Protein AF-F4BVJ0-F1 (afdb_monomer)

Sequence (1012 aa):
MKWIYSTKIHLILFCLAITSGTGMAASTWSANQNGNILEIAYGSGTNFNQYATLHLDSSYFRMNWAPDSGCGTAVILSPSFWTSDGYKQGAGISYNQIQDGEDLLIHFEGENYGLGFEGTVRIHPPTRDQIIADVNVSTSGDVANLVHREGETFKPMMLASMHISENGWDDQRAYAGSKSFSIPRNGWINDSPIQASSFGLLRGSSAWKANASTVDIILKGPMKIAGWNELDQNPNNDTIGFWAASDTVMSSWSYTIVSRLHGCYTGAYLGCGSEDSSCQSMESFNLATGKDHAMFLKYVDIADSRNTGIWDWAQDVKANGAIPVFMYDPYGGLGSIDTAKMEYFATKCKELDTEVFIIFGHEMNGNWYAWGQKPAEYIAKFKTVAEIFHRIAPRAEMCWIPNQNWGYPWGGTDHGDGYTEYYPSGSGTYGEYVDWVGLVFYDKDYDETGHVSPGFFLSNIRNGQDGVDFYQAFSIGKNKPMLIGETGAFDPNMDPTAPGARDALSDAEQDSYKNEWISYVYDAAELEAELPRLKGIMYFNVLKTEPKVETQIHQGGSAFLNVLADYRIPDDPNVYRQKISDPYFLSTSPVLYYPDFTDTTRSDSWRSFLVLQNPSGSDAKVHLEIRSRGGTILYSGKQTIPPSGSIAISPRNLVGADCSGSVRAASDQLIQGTCQINRNNNEMSMEYNALDSGATTLYYPDFTDTTNAEGWRSWLVVQNPTSLAANMQLEIRSREGSVLFSGSQAIPAHGVAAIRPRNIVGSDCAGSATITSDQPIAGTCQITRNSNKMCMSYTASDRGSNELYYPDFTDTANPSSWRSWLVIQNPSASPANLNLEIWSREGNLLYSGNQIIPAHGVGAIRPRSVTGADCAGSVVVTSDQPIIGTCQITRNSNEMCMSYNAMDQVSTTLSYPDFTDTANPDGWRSWLVLQNPTAADANIELEIRSREGDLLYRGDQIIPAHGVNAIRPRGLVGSDCSGSVTITSDQPIVGTCQITRNNNLMCMSYTAASLA

pLDDT: mean 86.98, std 15.06, range [21.31, 98.62]

Nearest PDB structures (foldseek):
  1nc7-assembly1_C  TM=8.236E-01  e=2.882E-04  Thermotoga maritima
  2ii7-assembly2_D  TM=8.142E-01  e=1.230E-02  Anabaena sp.
  2ii7-assembly1_B  TM=7.535E-01  e=1.772E-02  Anabaena sp.
  5aos-assembly1_A  TM=5.805E-01  e=2.281E-01  Ruminococcus flavefaciens
  5fu4-assembly2_B  TM=5.735E-01  e=4.455E+00  Ruminococcus flavefaciens

Radius of gyration: 31.96 Å; Cα contacts (8 Å, |Δi|>4): 2859; chains: 1; bounding box: 87×66×95 Å

Foldseek 3Di:
DDDDDDDDDDDDDDDDPDDPDPAFDDKAWDWDDDPQKTFIWIGTDPDTATAWIARQAFRWIFGALDSQFFGFKTKRQAKWAAFPVGTWHGHHWDWDWDDDPRWIKIWIWTDTQFKTKIKIWIWHDHANWKTKIKIKMFIDGDHPRQDFDAQGSMFNMKMFGDDQDCQAGQFQWKDFAPDIFGADLWFKSDPFWDWHQKIWTHGDAFLATFNHWTKMKGFPGTFGKIKTFHHDPPNVGRRIIIGGDDSDDDRMGMIMIMTGRFFAFEEAEQDPDPQFPGGDFQQRVCVLLVFFGQEYEDEDALVCLVPVVVLVVCLVCVLSLHAYEYAYEHQVELVVHDVVSLLSNLLSLQVSVAAYEYEYHEQLLEPPGRNHPDQVSLLVSLLVSLVSNCVNPVSYAYEHEHEFCVCPPVPDDDDDQSPPSNDNADADSRGTSHSEYEYEDEAPDCDPPLADDPCPVVCSQQQTPPGDNNCVCPCVVVVHFYEHPEYFYKQNQPRLDDPPPDDHDDPVSSLVRRLRVLCNVLPLVCCCVRPRRHHYYYYHAGFGWDWDWNPDDPPDDTDTDTDTIGRHHDSVVRSSSVSCVPVSHDHGFFKWKFLKDWDAPDLQAKWKWKKKFFQGSHWKWKWKFDAALQQHTLATDIDTFHGRFMDIDTPCVRSVHGGMGMMMITISGDMWIKMWMARNNRQEIAMETTDRGFAQKWKFLKDWDAPDLQTKWKWKKKFQQTQAKKWKWKWDAAQLQHTLDIDIDIAHHRHMDTDTVCVRSVHGGMGMMMMGIPGGMWIKMKMARSNRQEIYIYTTDRWFAQKWKFLKDWDAPDLQAKWKWKKKFFQAQAKKKKWKWFAAQQGHTQDTDIDIRGHRHIDTDTPCVRSVHGGMGMMMMGIPGGMWIKMKMARSNRRYIYMETTDRDWAQKWKFSKDWDAPDLQGKWKKKKKFQQAQAKKKKWKFDAANSGHTQDIDIDIRGHRHMDIDTPCVGSVHTGMIMMMMGIPGTMWIKMWMARNNRSYIYMYTIDHDD

Organism: Methanothrix soehngenii (strain ATCC 5969 / DSM 3671 / JCM 10134 / NBRC 103675 / OCM 69 / GP-6) (NCBI:txid990316)

InterPro domains:
  IPR000805 Glycoside hydrolase family 26 [PTHR40079] (259-572)
  IPR017853 Glycoside hydrolase superfamily [SSF51445] (265-547)
  IPR022790 Glycosyl hydrolase family 26 domain [PF02156] (340-449)
  IPR022790 Glycosyl hydrolase family 26 domain [PS51764] (252-553)

Solvent-accessible surface area (backbone atoms only — not comparable to full-atom values): 50384 Å² total; per-residue (Å²): 132,92,86,88,84,90,85,86,83,83,82,82,81,79,80,85,76,90,69,97,68,95,67,77,63,70,71,42,78,46,76,48,76,59,89,58,34,38,42,30,24,46,31,37,93,91,53,65,42,58,36,34,38,38,31,33,63,38,27,37,36,30,46,22,18,40,73,82,32,24,77,46,49,26,40,30,63,41,61,26,34,31,31,84,92,45,80,44,67,55,26,44,43,54,75,51,77,47,79,57,87,82,29,42,35,37,38,36,37,36,56,54,84,62,28,35,36,39,36,37,40,39,35,46,72,66,38,93,46,28,26,44,33,44,37,40,39,37,48,43,80,60,67,73,61,64,40,87,40,92,55,50,20,19,21,70,33,34,40,35,24,36,47,60,41,101,93,43,20,34,41,61,31,38,35,46,59,95,46,75,32,66,67,47,64,58,43,62,43,45,98,62,61,40,80,27,37,34,37,36,40,39,43,19,60,22,27,90,30,55,56,19,24,20,41,38,40,42,41,86,55,68,31,30,33,32,32,38,24,50,69,50,87,55,89,87,48,64,23,32,39,41,30,44,25,34,89,54,88,64,62,59,56,55,39,33,42,38,14,21,62,78,48,25,33,34,25,37,29,37,52,67,48,96,61,37,78,33,64,59,55,70,68,48,49,23,56,75,38,73,48,49,48,24,27,39,50,44,83,38,49,50,92,50,47,80,49,62,72,59,53,55,50,43,50,51,33,46,58,54,44,19,33,35,31,32,43,44,25,48,81,80,14,75,88,62,67,54,66,73,37,51,52,50,35,22,45,49,51,37,71,66,73,52,60,34,39,38,32,56,47,60,33,33,50,37,71,87,50,73,47,24,66,35,38,72,62,45,27,58,49,51,47,53,51,27,54,49,29,40,67,57,11,74,51,46,38,32,31,48,35,33,42,61,37,71,63,67,34,73,89,50,72,76,85,72,78,58,46,76,67,52,57,53,78,62,65,64,82,70,43,57,36,58,56,30,36,37,33,29,56,62,52,74,78,75,52,100,80,68,55,63,63,88,63,46,67,60,41,58,44,51,33,43,45,97,63,43,31,49,49,58,57,46,24,61,64,64,64,24,43,26,31,36,69,34,30,41,34,55,40,64,77,70,56,87,68,61,91,83,77,64,82,76,69,53,73,69,53,47,41,50,32,42,41,46,46,44,54,60,74,47,34,60,66,58,39,55,74,75,37,60,50,48,42,32,42,22,36,39,40,29,35,31,62,43,80,40,77,48,93,77,49,102,76,86,56,77,54,74,46,78,39,80,42,48,25,51,80,50,82,80,77,39,47,58,33,62,41,55,64,42,79,46,39,36,56,31,34,44,45,36,39,35,40,69,48,42,20,46,88,50,59,93,40,33,33,26,29,48,32,39,15,16,78,41,49,25,71,22,50,30,40,39,39,35,23,29,37,79,30,48,79,63,38,76,50,78,46,77,29,40,29,36,5,23,48,75,42,46,64,28,74,73,52,71,45,75,47,49,19,32,38,41,38,25,16,78,34,66,68,44,38,33,41,39,42,32,34,57,70,62,44,32,25,25,21,29,54,42,35,74,62,56,32,43,37,39,39,36,44,69,47,40,20,48,85,48,57,90,36,31,36,33,31,48,30,35,16,24,77,41,88,55,65,24,53,27,41,42,36,33,24,30,36,76,28,49,80,62,40,75,50,74,50,76,33,51,32,38,7,39,44,76,40,44,62,30,78,74,54,71,45,72,48,46,20,30,37,41,37,38,34,83,36,34,32,31,41,32,37,44,38,34,32,60,70,64,38,30,26,26,23,33,51,40,37,66,66,60,30,42,40,38,38,37,37,68,48,40,20,47,86,52,57,92,40,36,33,33,32,46,28,34,18,23,78,39,90,54,62,25,50,29,42,39,38,32,21,26,36,81,29,45,82,64,38,76,49,78,48,75,28,45,32,38,6,37,38,77,44,42,63,29,73,76,55,71,42,73,48,49,21,30,36,45,36,40,36,86,36,48,32,37,46,34,39,41,41,32,33,57,73,67,45,35,27,26,21,31,54,36,37,70,69,70,28,40,26,41,36,37,41,67,48,42,22,46,87,48,59,91,35,34,35,37,30,47,29,34,17,24,80,38,92,52,67,26,50,30,45,38,38,36,20,27,33,76,26,49,81,62,39,75,51,76,48,76,30,44,30,36,5,34,42,76,43,45,65,29,74,72,55,71,45,73,48,46,19,20,37,44,36,40,36,86,38,54,31,41,39,33,39,44,37,32,32,59,72,66,40,31,27,26,21,34,57,42,41,72,59,132

Secondary structure (DSSP, 8-state):
-----------------------PPPPEEEEEEETTEEEEEEEETTEEEEEEEEETTT-EEEE-SSTTS----EEE-S-EEEETTEEE----EEEEEEEETTEEEEEEEEEETTEEEEEEEEEPPP-SSEEEEEEEEEEEE--TTBPP-TTTSEEEEEEEE-EEETTEESEEEEEETTEEEEPPSSEESSSS-EEEEEEEEEE--BTTBTTPPEEEEEEEEEEEEEEEE-----TTS--EEEEEEESS--SEEEEEEEEE--SEEEEEE-B-STTBS-B--HHHHHHHHTS-BSEEEEEEEGGGTT-HHHHHHHHHHHHTTPEEEEEEE-TT-GGG--HHHHHHHHHHHHHHTS-EEEEESTTTTSSSSTTTT-HHHHHHHHHHHHHHHHHH-TTEEEEE-PBP-TTTTTTS---SSSSGGG---SB-SSSBS-SEEEEE--B----TTSSPPTTHHHHHHHHTGGG--HIIIIIITTT--EEEEEE-B--GGGS-PPTTSSPPPPHHHHHHHHHHHHHHHT-HHHHHHH-TTEEEEEEE--EEEEEEE----TTS-PPEEEEEEE-PPPSTT-HHHHHHTSTTEEBPPPEEEEEEEEE-S-TTSEEEEEEEE--SSS-EEEEEEEEETTS-EEEEEEEEE-TT-EEEE-HHHHHSS-EEEEEEEEESS--EEEEEEEETTSS-EEEEEPBSS-EEEEEEEEEEE-S-TTSEEEEEEEE--SSSPEEEEEEEEETTS-EEEEEEEEE-TT-EEEE-HHHHHSS-EEEEEEEEEEEEEEEEEEEEETTSS-EEEEEPBSS-EEEEEEEEEEE-S-TTSEEEEEEEE--SSSPEEEEEEEEETTS-EEEEEEEEEPTT-EEEE-HHHHHSS-EEEEEEEEEEEEEEEEEEEEETTSS-EEEEEPBS--EEEEEEEEEEE-S-TTSEEEEEEEE--SSSPEEEEEEEEETT--EEEEEEEEE-TT-EEEE-HHHHHSS-EEEEEEEEEEEEEEEEEEEEETTSS-EEEEEPEEP-

Structure (mmCIF, N/CA/C/O backbone):
data_AF-F4BVJ0-F1
#
_entry.id   AF-F4BVJ0-F1
#
loop_
_atom_site.group_PDB
_atom_site.id
_atom_site.type_symbol
_atom_site.label_atom_id
_atom_site.label_alt_id
_atom_site.label_comp_id
_atom_site.label_asym_id
_atom_site.label_entity_id
_atom_site.label_seq_id
_atom_site.pdbx_PDB_ins_code
_atom_site.Cartn_x
_atom_site.Cartn_y
_atom_site.Cartn_z
_atom_site.occupancy
_atom_site.B_iso_or_equiv
_atom_site.auth_seq_id
_atom_site.auth_comp_id
_atom_site.auth_asym_id
_atom_site.auth_atom_id
_atom_site.pdbx_PDB_model_num
ATOM 1 N N . MET A 1 1 ? 15.180 -34.548 28.675 1.00 24.39 1 MET A N 1
ATOM 2 C CA . MET A 1 1 ? 15.117 -35.655 29.661 1.00 24.39 1 MET A CA 1
ATOM 3 C C . MET A 1 1 ? 13.662 -35.807 30.085 1.00 24.39 1 MET A C 1
ATOM 5 O O . MET A 1 1 ? 13.035 -34.787 30.320 1.00 24.39 1 MET A O 1
ATOM 9 N N . LYS A 1 2 ? 13.116 -37.034 30.072 1.00 26.55 2 LYS A N 1
ATOM 10 C CA . LYS A 1 2 ? 11.713 -37.371 30.411 1.00 26.55 2 LYS A CA 1
ATOM 11 C C . LYS A 1 2 ? 11.234 -36.664 31.682 1.00 26.55 2 LYS A C 1
ATOM 13 O O . LYS A 1 2 ? 12.015 -36.665 32.617 1.00 26.55 2 LYS A O 1
ATOM 18 N N . TRP A 1 3 ? 9.969 -36.230 31.729 1.00 21.31 3 TRP A N 1
ATOM 19 C CA . TRP A 1 3 ? 8.928 -36.704 32.665 1.00 21.31 3 TRP A CA 1
ATOM 20 C C . TRP A 1 3 ? 7.533 -36.380 32.084 1.00 21.31 3 TRP A C 1
ATOM 22 O O . TRP A 1 3 ? 7.324 -35.334 31.484 1.00 21.31 3 TRP A O 1
ATOM 32 N N . ILE A 1 4 ? 6.623 -37.348 32.202 1.00 28.20 4 ILE A N 1
ATOM 33 C CA . ILE A 1 4 ? 5.231 -37.399 31.716 1.00 28.20 4 ILE A CA 1
ATOM 34 C C . ILE A 1 4 ? 4.302 -36.994 32.870 1.00 28.20 4 ILE A C 1
ATOM 36 O O . ILE A 1 4 ? 4.610 -37.414 33.976 1.00 28.20 4 ILE A O 1
ATOM 40 N N . TYR A 1 5 ? 3.174 -36.302 32.620 1.00 26.77 5 TYR A N 1
ATOM 41 C CA . TYR A 1 5 ? 1.838 -36.622 33.183 1.00 26.7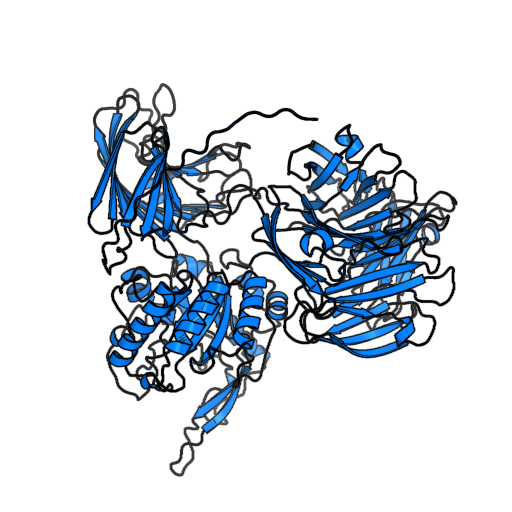7 5 TYR A CA 1
ATOM 42 C C . TYR A 1 5 ? 0.692 -35.803 32.531 1.00 26.77 5 TYR A C 1
ATOM 44 O O . TYR A 1 5 ? 0.601 -34.598 32.702 1.00 26.77 5 TYR A O 1
ATOM 52 N N . SER A 1 6 ? -0.196 -36.534 31.837 1.00 26.62 6 SER A N 1
ATOM 53 C CA . SER A 1 6 ? -1.676 -36.492 31.871 1.00 26.62 6 SER A CA 1
ATOM 54 C C . SER A 1 6 ? -2.456 -35.173 31.699 1.00 26.62 6 SER A C 1
ATOM 56 O O . SER A 1 6 ? -2.623 -34.427 32.660 1.00 26.62 6 SER A O 1
ATOM 58 N N . THR A 1 7 ? -3.229 -35.089 30.607 1.00 25.81 7 THR A N 1
ATOM 59 C CA . THR A 1 7 ? -4.547 -34.419 30.601 1.00 25.81 7 THR A CA 1
ATOM 60 C C . THR A 1 7 ? -5.567 -35.222 29.788 1.00 25.81 7 THR A C 1
ATOM 62 O O . THR A 1 7 ? -5.305 -35.670 28.675 1.00 25.81 7 THR A O 1
ATOM 65 N N . LYS A 1 8 ? -6.726 -35.465 30.410 1.00 24.19 8 LYS A N 1
ATOM 66 C CA . LYS A 1 8 ? -7.853 -36.261 29.908 1.00 24.19 8 LYS A CA 1
ATOM 67 C C . LYS A 1 8 ? -8.626 -35.489 28.836 1.00 24.19 8 LYS A C 1
ATOM 69 O O . LYS A 1 8 ? -9.145 -34.416 29.124 1.00 24.19 8 LYS A O 1
ATOM 74 N N . ILE A 1 9 ? -8.795 -36.084 27.659 1.00 26.20 9 ILE A N 1
ATOM 75 C CA . ILE A 1 9 ? -9.755 -35.642 26.638 1.00 26.20 9 ILE A CA 1
ATOM 76 C C . ILE A 1 9 ? -11.143 -36.163 27.041 1.00 26.20 9 ILE A C 1
ATOM 78 O O . ILE A 1 9 ? -11.347 -37.374 27.117 1.00 26.20 9 ILE A O 1
ATOM 82 N N . HIS A 1 10 ? -12.088 -35.262 27.324 1.00 23.92 10 HIS A N 1
ATOM 83 C CA . HIS A 1 10 ? -13.512 -35.602 27.378 1.00 23.92 10 HIS A CA 1
ATOM 84 C C . HIS A 1 10 ? -14.067 -35.533 25.955 1.00 23.92 10 HIS A C 1
ATOM 86 O O . HIS A 1 10 ? -14.269 -34.456 25.405 1.00 23.92 10 HIS A O 1
ATOM 92 N N . LEU A 1 11 ? -14.273 -36.703 25.355 1.00 22.67 11 LEU A N 1
ATOM 93 C CA . LEU A 1 11 ? -14.954 -36.861 24.078 1.00 22.67 11 LEU A CA 1
ATOM 94 C C . LEU A 1 11 ? -16.470 -36.812 24.346 1.00 22.67 11 LEU A C 1
ATOM 96 O O . LEU A 1 11 ? -17.039 -37.785 24.840 1.00 22.67 11 LEU A O 1
ATOM 100 N N . ILE A 1 12 ? -17.123 -35.682 24.069 1.00 26.11 12 ILE A N 1
ATOM 101 C CA . ILE A 1 12 ? -18.590 -35.611 24.033 1.00 26.11 12 ILE A CA 1
ATOM 102 C C . ILE A 1 12 ? -19.026 -36.088 22.644 1.00 26.11 12 ILE A C 1
ATOM 104 O O . ILE A 1 12 ? -18.864 -35.383 21.651 1.00 26.11 12 ILE A O 1
ATOM 108 N N . LEU A 1 13 ? -19.541 -37.319 22.571 1.00 23.03 13 LEU A N 1
ATOM 109 C CA . LEU A 1 13 ? -20.250 -37.833 21.399 1.00 23.03 13 LEU A CA 1
ATOM 110 C C . LEU A 1 13 ? -21.603 -37.116 21.278 1.00 23.03 13 LEU A C 1
ATOM 112 O O . LEU A 1 13 ? -22.499 -37.361 22.084 1.00 23.03 13 LEU A O 1
ATOM 116 N N . PHE A 1 14 ? -21.781 -36.297 20.241 1.00 27.03 14 PHE A N 1
ATOM 117 C CA . PHE A 1 14 ? -23.115 -35.949 19.756 1.00 27.03 14 PHE A CA 1
ATOM 118 C C . PHE A 1 14 ? -23.608 -37.061 18.824 1.00 27.03 14 PHE A C 1
ATOM 120 O O . PHE A 1 14 ? -23.049 -37.300 17.753 1.00 27.03 14 PHE A O 1
ATOM 127 N N . CYS A 1 15 ? -24.651 -37.771 19.255 1.00 25.06 15 CYS A N 1
ATOM 128 C CA . CYS A 1 15 ? -25.400 -38.696 18.414 1.00 25.06 15 CYS A CA 1
ATOM 129 C C . CYS A 1 15 ? -26.050 -37.931 17.252 1.00 25.06 15 CYS A C 1
ATOM 131 O O . CYS A 1 15 ? -26.884 -37.056 17.477 1.00 25.06 15 CYS A O 1
ATOM 133 N N . LEU A 1 16 ? -25.707 -38.306 16.015 1.00 28.33 16 LEU A N 1
ATOM 134 C CA . LEU A 1 16 ? -26.468 -37.944 14.822 1.00 28.33 16 LEU A CA 1
ATOM 135 C C . LEU A 1 16 ? -27.890 -38.513 14.935 1.00 28.33 16 LEU A C 1
ATOM 137 O O . LEU A 1 16 ? -28.098 -39.717 14.784 1.00 28.33 16 LEU A O 1
ATOM 141 N N . ALA A 1 17 ? -28.874 -37.639 15.124 1.00 25.02 17 ALA A N 1
ATOM 142 C CA . ALA A 1 17 ? -30.214 -37.868 14.610 1.00 25.02 17 ALA A CA 1
ATOM 143 C C . ALA A 1 17 ? -30.262 -37.254 13.205 1.00 25.02 17 ALA A C 1
ATOM 145 O O . ALA A 1 17 ? -30.276 -36.036 13.046 1.00 25.02 17 ALA A O 1
ATOM 146 N N . ILE A 1 18 ? -30.241 -38.103 12.176 1.00 31.64 18 ILE A N 1
ATOM 147 C CA . ILE A 1 18 ? -30.538 -37.687 10.805 1.00 31.64 18 ILE A CA 1
ATOM 148 C C . ILE A 1 18 ? -32.047 -37.440 10.746 1.00 31.64 18 ILE A C 1
ATOM 150 O O . ILE A 1 18 ? -32.830 -38.364 10.541 1.00 31.64 18 ILE A O 1
ATOM 154 N N . THR A 1 19 ? -32.458 -36.192 10.943 1.00 27.48 19 THR A N 1
ATOM 155 C CA . THR A 1 19 ? -33.737 -35.694 10.439 1.00 27.48 19 THR A CA 1
ATOM 156 C C . THR A 1 19 ? -33.443 -34.863 9.204 1.00 27.48 19 THR A C 1
ATOM 158 O O . THR A 1 19 ? -32.816 -33.810 9.285 1.00 27.48 19 THR A O 1
ATOM 161 N N . SER A 1 20 ? -33.875 -35.361 8.049 1.00 32.72 20 SER A N 1
ATOM 162 C CA . SER A 1 20 ? -33.967 -34.610 6.803 1.00 32.72 20 SER A CA 1
ATOM 163 C C . SER A 1 20 ? -34.872 -33.391 7.008 1.00 32.72 20 SER A C 1
ATOM 165 O O . SER A 1 20 ? -36.095 -33.506 6.938 1.00 32.72 20 SER A O 1
ATOM 167 N N . GLY A 1 21 ? -34.264 -32.245 7.298 1.00 26.66 21 GLY A N 1
ATOM 168 C CA . GLY A 1 21 ? -34.892 -30.930 7.300 1.00 26.66 21 GLY A CA 1
ATOM 169 C C . GLY A 1 21 ? -34.099 -30.021 6.373 1.00 26.66 21 GLY A C 1
ATOM 170 O O . GLY A 1 21 ? -33.033 -29.534 6.731 1.00 26.66 21 GLY A O 1
ATOM 171 N N . THR A 1 22 ? -34.587 -29.843 5.150 1.00 36.12 22 THR A N 1
ATOM 172 C CA . THR A 1 22 ? -34.133 -28.795 4.235 1.00 36.12 22 THR A CA 1
ATOM 173 C C . THR A 1 22 ? -34.621 -27.451 4.766 1.00 36.12 22 THR A C 1
ATOM 175 O O . THR A 1 22 ? -35.809 -27.149 4.676 1.00 36.12 22 THR A O 1
ATOM 178 N N . GLY A 1 23 ? -33.706 -26.682 5.345 1.00 32.06 23 GLY A N 1
ATOM 179 C CA . GLY A 1 23 ? -33.923 -25.313 5.799 1.00 32.06 23 GLY A CA 1
ATOM 180 C C . GLY A 1 23 ? -32.751 -24.888 6.672 1.00 32.06 23 GLY A C 1
ATOM 181 O O . GLY A 1 23 ? -32.759 -25.146 7.872 1.00 32.06 23 GLY A O 1
ATOM 182 N N . MET A 1 24 ? -31.712 -24.299 6.074 1.00 46.09 24 MET A N 1
ATOM 183 C CA . MET A 1 24 ? -30.735 -23.548 6.865 1.00 46.09 24 MET A CA 1
ATOM 184 C C . MET A 1 24 ? -31.467 -22.353 7.484 1.00 46.09 24 MET A C 1
ATOM 186 O O . MET A 1 24 ? -32.248 -21.693 6.804 1.00 46.09 24 MET A O 1
ATOM 190 N N . ALA A 1 25 ? -31.291 -22.154 8.790 1.00 52.50 25 ALA A N 1
ATOM 191 C CA . ALA A 1 25 ? -31.991 -21.120 9.542 1.00 52.50 25 ALA A CA 1
ATOM 192 C C . ALA A 1 25 ? -31.569 -19.720 9.071 1.00 52.50 25 ALA A C 1
ATOM 194 O O . ALA A 1 25 ? -30.392 -19.503 8.781 1.00 52.50 25 ALA A O 1
ATOM 195 N N . ALA A 1 26 ? -32.523 -18.786 9.033 1.00 59.38 26 ALA A N 1
ATOM 196 C CA . ALA A 1 26 ? -32.243 -17.365 8.850 1.00 59.38 26 ALA A CA 1
ATOM 197 C C . ALA A 1 26 ? -31.244 -16.864 9.910 1.00 59.38 26 ALA A C 1
ATOM 199 O O . ALA A 1 26 ? -31.150 -17.441 11.000 1.00 59.38 26 ALA A O 1
ATOM 200 N N . SER A 1 27 ? -30.499 -15.804 9.587 1.00 74.06 27 SER A N 1
ATOM 201 C CA . SER A 1 27 ? -29.612 -15.156 10.555 1.00 74.06 27 SER A CA 1
ATOM 202 C C . SER A 1 27 ? -30.389 -14.715 11.793 1.00 74.06 27 SER A C 1
ATOM 204 O O . SER A 1 27 ? -31.519 -14.244 11.701 1.00 74.06 27 SER A O 1
ATOM 206 N N . THR A 1 28 ? -29.789 -14.914 12.959 1.00 87.00 28 THR A N 1
ATOM 207 C CA . THR A 1 28 ? -30.364 -14.595 14.265 1.00 87.00 28 THR A CA 1
ATOM 208 C C . THR A 1 28 ? -29.272 -14.053 15.174 1.00 87.00 28 THR A C 1
ATOM 210 O O . THR A 1 28 ? -28.078 -14.221 14.911 1.00 87.00 28 THR A O 1
ATOM 213 N N . TRP A 1 29 ? -29.673 -13.434 16.277 1.00 92.75 29 TRP A N 1
ATOM 214 C CA . TRP A 1 29 ? -28.746 -13.076 17.337 1.00 92.75 29 TRP A CA 1
ATOM 215 C C . TRP A 1 29 ? -28.394 -14.269 18.216 1.00 92.75 29 TRP A C 1
ATOM 217 O O . TRP A 1 29 ? -29.200 -15.171 18.449 1.00 92.75 29 TRP A O 1
ATOM 227 N N . SER A 1 30 ? -27.175 -14.232 18.738 1.00 91.31 30 SER A N 1
ATOM 228 C CA . SER A 1 30 ? -26.689 -15.063 19.827 1.00 91.31 30 SER A CA 1
ATOM 229 C C . SER A 1 30 ? -26.028 -14.146 20.841 1.00 91.31 30 SER A C 1
ATOM 231 O O . SER A 1 30 ? -25.129 -13.391 20.490 1.00 91.31 30 SER A O 1
ATOM 233 N N . ALA A 1 31 ? -26.424 -14.240 22.102 1.00 92.69 31 ALA A N 1
ATOM 234 C CA . ALA A 1 31 ? -25.802 -13.486 23.178 1.00 92.69 31 ALA A CA 1
ATOM 235 C C . ALA A 1 31 ? -25.454 -14.443 24.320 1.00 92.69 31 ALA A C 1
ATOM 237 O O . ALA A 1 31 ? -26.331 -15.120 24.864 1.00 92.69 31 ALA A O 1
ATOM 238 N N . ASN A 1 32 ? -24.155 -14.547 24.607 1.00 92.44 32 ASN A N 1
ATOM 239 C CA . ASN A 1 32 ? -23.574 -15.514 25.531 1.00 92.44 32 ASN A CA 1
ATOM 240 C C . ASN A 1 32 ? -22.756 -14.789 26.595 1.00 92.44 32 ASN A C 1
ATOM 242 O O . ASN A 1 32 ? -21.895 -13.971 26.284 1.00 92.44 32 ASN A O 1
ATOM 246 N N . GLN A 1 33 ? -23.002 -15.107 27.860 1.00 94.69 33 GLN A N 1
ATOM 247 C CA . GLN A 1 33 ? -22.238 -14.531 28.956 1.00 94.69 33 GLN A CA 1
ATOM 248 C C . GLN A 1 33 ? -20.977 -15.348 29.243 1.00 94.69 33 GLN A C 1
ATOM 250 O O . GLN A 1 33 ? -21.046 -16.548 29.511 1.00 94.69 33 GLN A O 1
ATOM 255 N N . ASN A 1 34 ? -19.839 -14.664 29.266 1.00 92.25 34 ASN A N 1
ATOM 256 C CA . ASN A 1 34 ? -18.532 -15.187 29.621 1.00 92.25 34 ASN A CA 1
ATOM 257 C C . ASN A 1 34 ? -17.960 -14.366 30.791 1.00 92.25 34 ASN A C 1
ATOM 259 O O . ASN A 1 34 ? -17.430 -13.267 30.622 1.00 92.25 34 ASN A O 1
ATOM 263 N N . GLY A 1 35 ? -18.134 -14.868 32.017 1.00 94.31 35 GLY A N 1
ATOM 264 C CA . GLY A 1 35 ? -17.799 -14.116 33.229 1.00 94.31 35 GLY A CA 1
ATOM 265 C C . GLY A 1 35 ? -18.652 -12.848 33.367 1.00 94.31 35 GLY A C 1
ATOM 266 O O . GLY A 1 35 ? -19.878 -12.937 33.451 1.00 94.31 35 GLY A O 1
ATOM 267 N N . ASN A 1 36 ? -17.998 -11.683 33.385 1.00 94.75 36 ASN A N 1
ATOM 268 C CA . ASN A 1 36 ? -18.647 -10.367 33.468 1.00 94.75 36 ASN A CA 1
ATOM 269 C C . ASN A 1 36 ? -18.929 -9.741 32.094 1.00 94.75 36 ASN A C 1
ATOM 271 O O . ASN A 1 36 ? -19.336 -8.588 32.039 1.00 94.75 36 ASN A O 1
ATOM 275 N N . ILE A 1 37 ? -18.693 -10.448 30.988 1.00 95.50 37 ILE A N 1
ATOM 276 C CA . ILE A 1 37 ? -18.887 -9.907 29.640 1.00 95.50 37 ILE A CA 1
ATOM 277 C C . ILE A 1 37 ? -20.027 -10.663 28.968 1.00 95.50 37 ILE A C 1
ATOM 279 O O . ILE A 1 37 ? -20.021 -11.891 28.914 1.00 95.50 37 ILE A O 1
ATOM 283 N N . LEU A 1 38 ? -21.010 -9.932 28.457 1.00 96.50 38 LEU A N 1
ATOM 284 C CA . LEU A 1 38 ? -22.012 -10.454 27.539 1.00 96.50 38 LEU A CA 1
ATOM 285 C C . LEU A 1 38 ? -21.507 -10.257 26.108 1.00 96.50 38 LEU A C 1
ATOM 287 O O . LEU A 1 38 ? -21.403 -9.129 25.630 1.00 96.50 38 LEU A O 1
ATOM 291 N N . GLU A 1 39 ? -21.178 -11.357 25.443 1.00 94.62 39 GLU A N 1
ATOM 292 C CA . GLU A 1 39 ? -20.697 -11.405 24.066 1.00 94.62 39 GLU A CA 1
ATOM 293 C C . GLU A 1 39 ? -21.887 -11.541 23.113 1.00 94.62 39 GLU A C 1
ATOM 295 O O . GLU A 1 39 ? -22.652 -12.503 23.207 1.00 94.62 39 GLU A O 1
ATOM 300 N N . ILE A 1 40 ? -22.049 -10.589 22.194 1.00 94.56 40 ILE A N 1
ATOM 301 C CA . ILE A 1 40 ? -23.197 -10.499 21.289 1.00 94.56 40 ILE A CA 1
ATOM 302 C C . ILE A 1 40 ? -22.721 -10.730 19.858 1.00 94.56 40 ILE A C 1
ATOM 304 O O . ILE A 1 40 ? -21.843 -10.031 19.346 1.00 94.56 40 ILE A O 1
ATOM 308 N N . ALA A 1 41 ? -23.323 -11.716 19.209 1.00 89.75 41 ALA A N 1
ATOM 309 C CA . ALA A 1 41 ? -22.998 -12.159 17.869 1.00 89.75 41 ALA A CA 1
ATOM 310 C C . ALA A 1 41 ? -24.247 -12.252 16.990 1.00 89.75 41 ALA A C 1
ATOM 312 O O . ALA A 1 41 ? -25.349 -12.503 17.478 1.00 89.75 41 ALA A O 1
ATOM 313 N N . TYR A 1 42 ? -24.058 -12.105 15.683 1.00 86.62 42 TYR A N 1
ATOM 314 C CA . TYR A 1 42 ? -25.116 -12.235 14.685 1.00 86.62 42 TYR A CA 1
ATOM 315 C C . TYR A 1 42 ? -24.673 -13.176 13.568 1.00 86.62 42 TYR A C 1
ATOM 317 O O . TYR A 1 42 ? -23.518 -13.134 13.131 1.00 86.62 42 TYR A O 1
ATOM 325 N N . GLY A 1 43 ? -25.584 -14.035 13.113 1.00 82.50 43 GLY A N 1
ATOM 326 C CA . GLY A 1 43 ? -25.323 -14.941 12.001 1.00 82.50 43 GLY A CA 1
ATOM 327 C C . GLY A 1 43 ? -26.203 -16.185 11.996 1.00 82.50 43 GLY A C 1
ATOM 328 O O . GLY A 1 43 ? -27.271 -16.209 12.606 1.00 82.50 43 GLY A O 1
ATOM 329 N N . SER A 1 44 ? -25.783 -17.220 11.270 1.00 74.75 44 SER A N 1
ATOM 330 C CA . SER A 1 44 ? -26.566 -18.447 11.075 1.00 74.75 44 SER A CA 1
ATOM 331 C C . SER A 1 44 ? -25.688 -19.699 11.040 1.00 74.75 44 SER A C 1
ATOM 333 O O . SER A 1 44 ? -24.509 -19.666 10.678 1.00 74.75 44 SER A O 1
ATOM 335 N N . GLY A 1 45 ? -26.266 -20.843 11.422 1.00 68.62 45 GLY A N 1
ATOM 336 C CA . GLY A 1 45 ? -25.562 -22.128 11.423 1.00 68.62 45 GLY A CA 1
ATOM 337 C C . GLY A 1 45 ? -24.300 -22.097 12.294 1.00 68.62 45 GLY A C 1
ATOM 338 O O . GLY A 1 45 ? -24.390 -21.949 13.508 1.00 68.62 45 GLY A O 1
ATOM 339 N N . THR A 1 46 ? -23.129 -22.261 11.674 1.00 59.84 46 THR A N 1
ATOM 340 C CA . THR A 1 46 ? -21.813 -22.198 12.339 1.00 59.84 46 THR A CA 1
ATOM 341 C C . THR A 1 46 ? -21.130 -20.831 12.236 1.00 59.84 46 THR A C 1
ATOM 343 O O . THR A 1 46 ? -20.043 -20.665 12.780 1.00 59.84 46 THR A O 1
ATOM 346 N N . ASN A 1 47 ? -21.730 -19.867 11.534 1.00 66.88 47 ASN A N 1
ATOM 347 C CA . ASN A 1 47 ? -21.122 -18.579 11.209 1.00 66.88 47 ASN A CA 1
ATOM 348 C C . ASN A 1 47 ? -21.753 -17.472 12.060 1.00 66.88 47 ASN A C 1
ATOM 350 O O . ASN A 1 47 ? -22.606 -16.739 11.571 1.00 66.88 47 ASN A O 1
ATOM 354 N N . PHE A 1 48 ? -21.357 -17.371 13.329 1.00 77.88 48 PHE A N 1
ATOM 355 C CA . PHE A 1 48 ? -21.740 -16.272 14.220 1.00 77.88 48 PHE A CA 1
ATOM 356 C C . PHE A 1 48 ? -20.536 -15.369 14.461 1.00 77.88 48 PHE A C 1
ATOM 358 O O . PHE A 1 48 ? -19.580 -15.779 15.117 1.00 77.88 48 PHE A O 1
ATOM 365 N N . ASN A 1 49 ? -20.599 -14.145 13.945 1.00 81.06 49 ASN A N 1
ATOM 366 C CA . ASN A 1 49 ? -19.561 -13.148 14.168 1.00 81.06 49 ASN A CA 1
ATOM 367 C C . ASN A 1 49 ? -19.936 -12.264 15.353 1.00 81.06 49 ASN A C 1
ATOM 369 O O . ASN A 1 49 ? -21.096 -11.870 15.478 1.00 81.06 49 ASN A O 1
ATOM 373 N N . GLN A 1 50 ? -18.969 -11.959 16.216 1.00 86.62 50 GLN A N 1
ATOM 374 C CA . GLN A 1 50 ? -19.174 -11.052 17.341 1.00 86.62 50 GLN A CA 1
ATOM 375 C C . GLN A 1 50 ? -19.213 -9.605 16.840 1.00 86.62 50 GLN A C 1
ATOM 377 O O . GLN A 1 50 ? -18.312 -9.176 16.125 1.00 86.62 50 GLN A O 1
ATOM 382 N N . TYR A 1 51 ? -20.248 -8.867 17.237 1.00 88.69 51 TYR A N 1
ATOM 383 C CA . TYR A 1 51 ? -20.447 -7.465 16.859 1.00 88.69 51 TYR A CA 1
ATOM 384 C C . TYR A 1 51 ? -20.539 -6.530 18.060 1.00 88.69 51 TYR A C 1
ATOM 386 O O . TYR A 1 51 ? -20.400 -5.322 17.896 1.00 88.69 51 TYR A O 1
ATOM 394 N N . ALA A 1 52 ? -20.787 -7.046 19.263 1.00 92.81 52 ALA A N 1
ATOM 395 C CA . ALA A 1 52 ? -20.813 -6.210 20.450 1.00 92.81 52 ALA A CA 1
ATOM 396 C C . ALA A 1 52 ? -20.419 -6.976 21.713 1.00 92.81 52 ALA A C 1
ATOM 398 O O . ALA A 1 52 ? -20.547 -8.199 21.799 1.00 92.81 52 ALA A O 1
ATOM 399 N N . THR A 1 53 ? -19.974 -6.228 22.717 1.00 94.00 53 THR A N 1
ATOM 400 C CA . THR A 1 53 ? -19.729 -6.736 24.068 1.00 94.00 53 THR A CA 1
ATOM 401 C C . THR A 1 53 ? -20.286 -5.764 25.094 1.00 94.00 53 THR A C 1
ATOM 403 O O . THR A 1 53 ? -20.014 -4.565 25.010 1.00 94.00 53 THR A O 1
ATOM 406 N N . LEU A 1 54 ? -21.011 -6.274 26.088 1.00 96.31 54 LEU A N 1
ATOM 407 C CA . LEU A 1 54 ? -21.483 -5.499 27.234 1.00 96.31 54 LEU A CA 1
ATOM 408 C C . LEU A 1 54 ? -20.789 -5.980 28.512 1.00 96.31 54 LEU A C 1
ATOM 410 O O . LEU A 1 54 ? -20.954 -7.127 28.924 1.00 96.31 54 LEU A O 1
ATOM 414 N N . HIS A 1 55 ? -20.021 -5.098 29.144 1.00 95.31 55 HIS A N 1
ATOM 415 C CA . HIS A 1 55 ? -19.356 -5.362 30.417 1.00 95.31 55 HIS A CA 1
ATOM 416 C C . HIS A 1 55 ? -20.332 -5.129 31.571 1.00 95.31 55 HIS A C 1
ATOM 418 O O . HIS A 1 55 ? -20.749 -4.004 31.833 1.00 95.31 55 HIS A O 1
ATOM 424 N N . LEU A 1 56 ? -20.697 -6.198 32.269 1.00 96.81 56 LEU A N 1
ATOM 425 C CA . LEU A 1 56 ? -21.729 -6.212 33.306 1.00 96.81 56 LEU A CA 1
ATOM 426 C C . LEU A 1 56 ? -21.268 -5.610 34.637 1.00 96.81 56 LEU A C 1
ATOM 428 O O . LEU A 1 56 ? -22.097 -5.292 35.477 1.00 96.81 56 LEU A O 1
ATOM 432 N N . ASP A 1 57 ? -19.966 -5.456 34.856 1.00 95.19 57 ASP A N 1
ATOM 433 C CA . ASP A 1 57 ? -19.392 -4.851 36.063 1.00 95.19 57 ASP A CA 1
ATOM 434 C C . ASP A 1 57 ? -19.222 -3.330 35.968 1.00 95.19 57 ASP A C 1
ATOM 436 O O . ASP A 1 57 ? -19.142 -2.656 36.996 1.00 95.19 57 ASP A O 1
ATOM 440 N N . SER A 1 58 ? -19.185 -2.791 34.750 1.00 93.19 58 SER A N 1
ATOM 441 C CA . SER A 1 58 ? -18.921 -1.374 34.488 1.00 93.19 58 SER A CA 1
ATOM 442 C C . SER A 1 58 ? -19.976 -0.686 33.623 1.00 93.19 58 SER A C 1
ATOM 444 O O . SER A 1 58 ? -19.997 0.544 33.579 1.00 93.19 58 SER A O 1
ATOM 446 N N . SER A 1 59 ? -20.857 -1.442 32.958 1.00 95.44 59 SER A N 1
ATOM 447 C CA . SER A 1 59 ? -21.835 -0.999 31.948 1.00 95.44 59 SER A CA 1
ATOM 448 C C . SER A 1 59 ? -21.231 -0.460 30.641 1.00 95.44 59 SER A C 1
ATOM 450 O O . SER A 1 59 ? -21.879 0.292 29.912 1.00 95.44 59 SER A O 1
ATOM 452 N N . TYR A 1 60 ? -19.987 -0.838 30.329 1.00 95.25 60 TYR A N 1
ATOM 453 C CA . TYR A 1 60 ? -19.319 -0.436 29.089 1.00 95.25 60 TYR A CA 1
ATOM 454 C C . TYR A 1 60 ? -19.834 -1.297 27.941 1.00 95.25 60 TYR A C 1
ATOM 456 O O . TYR A 1 60 ? -19.673 -2.520 27.945 1.00 95.25 60 TYR A O 1
ATOM 464 N N . PHE A 1 61 ? -20.440 -0.650 26.956 1.00 96.12 61 PHE A N 1
ATOM 465 C CA . PHE A 1 61 ? -20.989 -1.284 25.772 1.00 96.12 61 PHE A CA 1
ATOM 466 C C . PHE A 1 61 ? -20.144 -0.932 24.548 1.00 96.12 61 PHE A C 1
ATOM 468 O O . PHE A 1 61 ? -19.998 0.236 24.201 1.00 96.12 61 PHE A O 1
ATOM 475 N N . ARG A 1 62 ? -19.555 -1.941 23.908 1.00 92.19 62 ARG A N 1
ATOM 476 C CA . ARG A 1 62 ? -18.690 -1.788 22.728 1.00 92.19 62 ARG A CA 1
ATOM 477 C C . ARG A 1 62 ? -19.356 -2.434 21.524 1.00 92.19 62 ARG A C 1
ATOM 479 O O . ARG A 1 62 ? -19.954 -3.497 21.675 1.00 92.19 62 ARG A O 1
ATOM 486 N N . MET A 1 63 ? -19.231 -1.808 20.356 1.00 91.38 63 MET A N 1
ATOM 487 C CA . MET A 1 63 ? -19.827 -2.261 19.097 1.00 91.38 63 MET A CA 1
ATOM 488 C C . MET A 1 63 ? -18.811 -2.170 17.955 1.00 91.38 63 MET A C 1
ATOM 490 O O . MET A 1 63 ? -18.144 -1.145 17.817 1.00 91.38 63 MET A O 1
ATOM 494 N N . ASN A 1 64 ? -18.770 -3.190 17.101 1.00 85.44 64 ASN A N 1
ATOM 495 C CA . ASN A 1 64 ? -17.935 -3.256 15.904 1.00 85.44 64 ASN A CA 1
ATOM 496 C C . ASN A 1 64 ? -18.810 -3.278 14.662 1.00 85.44 64 ASN A C 1
ATOM 498 O O . ASN A 1 64 ? -19.758 -4.056 14.607 1.00 85.44 64 ASN A O 1
ATOM 502 N N . TRP A 1 65 ? -18.474 -2.489 13.646 1.00 77.56 65 TRP A N 1
ATOM 503 C CA . TRP A 1 65 ? -19.214 -2.513 12.381 1.00 77.56 65 TRP A CA 1
ATOM 504 C C . TRP A 1 65 ? -18.985 -3.799 11.577 1.00 77.56 65 TRP A C 1
ATOM 506 O O . TRP A 1 65 ? -19.886 -4.228 10.862 1.00 77.56 65 TRP A O 1
ATOM 516 N N . ALA A 1 66 ? -17.819 -4.435 11.732 1.00 72.19 66 ALA A N 1
ATOM 517 C CA . ALA A 1 66 ? -17.478 -5.695 11.083 1.00 72.19 66 ALA A CA 1
ATOM 518 C C . ALA A 1 66 ? -16.669 -6.632 11.999 1.00 72.19 66 ALA A C 1
ATOM 520 O O . ALA A 1 66 ? -16.038 -6.172 12.953 1.00 72.19 66 ALA A O 1
ATOM 521 N N . PRO A 1 67 ? -16.659 -7.949 11.717 1.00 62.19 67 PRO A N 1
ATOM 522 C CA . PRO A 1 67 ? -15.994 -8.953 12.556 1.00 62.19 67 PRO A CA 1
ATOM 523 C C . PRO A 1 67 ? -14.469 -8.795 12.650 1.00 62.19 67 PRO A C 1
ATOM 525 O O . PRO A 1 67 ? -13.845 -9.317 13.571 1.00 62.19 67 PRO A O 1
ATOM 528 N N . ASP A 1 68 ? -13.864 -8.135 11.668 1.00 55.97 68 ASP A N 1
ATOM 529 C CA . ASP A 1 68 ? -12.440 -7.825 11.562 1.00 55.97 68 ASP A CA 1
ATOM 530 C C . ASP A 1 68 ? -12.091 -6.402 12.034 1.00 55.97 68 ASP A C 1
ATOM 532 O O . ASP A 1 68 ? -10.912 -6.041 12.060 1.00 55.97 68 ASP A O 1
ATOM 536 N N . SER A 1 69 ? -13.087 -5.616 12.462 1.00 66.56 69 SER A N 1
ATOM 537 C CA . SER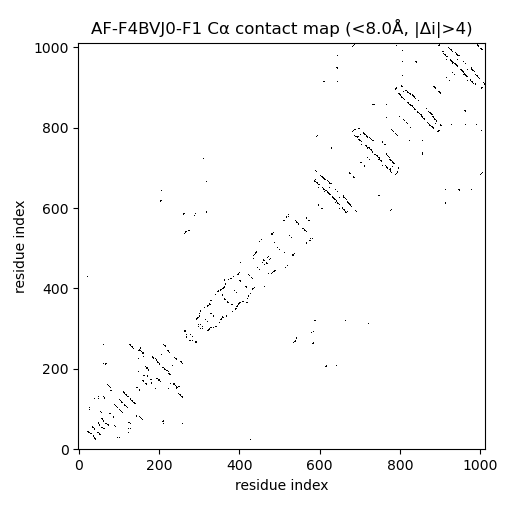 A 1 69 ? -12.885 -4.331 13.134 1.00 66.56 69 SER A CA 1
ATOM 538 C C . SER A 1 69 ? -12.581 -4.533 14.621 1.00 66.56 69 SER A C 1
ATOM 540 O O . SER A 1 69 ? -13.236 -5.319 15.309 1.00 66.56 69 SER A O 1
ATOM 542 N N . GLY A 1 70 ? -11.582 -3.811 15.137 1.00 62.88 70 GLY A N 1
ATOM 543 C CA . GLY A 1 70 ? -11.265 -3.796 16.564 1.00 62.88 70 GLY A CA 1
ATOM 544 C C . GLY A 1 70 ? -12.241 -2.956 17.406 1.00 62.88 70 GLY A C 1
ATOM 545 O O . GLY A 1 70 ? -12.674 -1.879 16.992 1.00 62.88 70 GLY A O 1
ATOM 546 N N . CYS A 1 71 ? -12.512 -3.404 18.640 1.00 64.56 71 CYS A N 1
ATOM 547 C CA . CYS A 1 71 ? -13.300 -2.656 19.629 1.00 64.56 71 CYS A CA 1
ATOM 548 C C . CYS A 1 71 ? -12.489 -1.486 20.227 1.00 64.56 71 CYS A C 1
ATOM 550 O O . CYS A 1 71 ? -11.796 -1.664 21.233 1.00 64.56 71 CYS A O 1
ATOM 552 N N . GLY A 1 72 ? -12.559 -0.296 19.624 1.00 69.62 72 GLY A N 1
ATOM 553 C CA . GLY A 1 72 ? -11.908 0.933 20.109 1.00 69.62 72 GLY A CA 1
ATOM 554 C C . GLY A 1 72 ? -12.667 1.583 21.264 1.00 69.62 72 GLY A C 1
ATOM 555 O O . GLY A 1 72 ? -12.332 1.377 22.431 1.00 69.62 72 GLY A O 1
ATOM 556 N N . THR A 1 73 ? -13.718 2.317 20.910 1.00 87.19 73 THR A N 1
ATOM 557 C CA . THR A 1 73 ? -14.550 3.126 21.803 1.00 87.19 73 THR A CA 1
ATOM 558 C C . THR A 1 73 ? -15.658 2.314 22.490 1.00 87.19 73 THR A C 1
ATOM 560 O O . THR A 1 73 ? -16.351 1.506 21.867 1.00 87.19 73 THR A O 1
ATOM 563 N N . ALA A 1 74 ? -15.887 2.568 23.778 1.00 91.69 74 ALA A N 1
ATOM 564 C CA . ALA A 1 74 ? -17.043 2.102 24.537 1.00 91.69 74 ALA A CA 1
ATOM 565 C C . ALA A 1 74 ? -18.054 3.228 24.773 1.00 91.69 74 ALA A C 1
ATOM 567 O O . ALA A 1 74 ? -17.682 4.371 25.022 1.00 91.69 74 ALA A O 1
ATOM 568 N N . VAL A 1 75 ? -19.337 2.882 24.789 1.00 95.19 75 VAL A N 1
ATOM 569 C CA . VAL A 1 75 ? -20.411 3.727 25.309 1.00 95.19 75 VAL A CA 1
ATOM 570 C C . VAL A 1 75 ? -20.754 3.257 26.716 1.00 95.19 75 VAL A C 1
ATOM 572 O O . VAL A 1 75 ? -21.122 2.103 26.925 1.00 95.19 75 VAL A O 1
ATOM 575 N N . ILE A 1 76 ? -20.632 4.139 27.700 1.00 95.75 76 ILE A N 1
ATOM 576 C CA . ILE A 1 76 ? -21.002 3.842 29.084 1.00 95.75 76 ILE A CA 1
ATOM 577 C C . ILE A 1 76 ? -22.509 4.043 29.229 1.00 95.75 76 ILE A C 1
ATOM 579 O O . ILE A 1 76 ? -23.002 5.165 29.081 1.00 95.75 76 ILE A O 1
ATOM 583 N N . LEU A 1 77 ? -23.234 2.957 29.512 1.00 96.19 77 LEU A N 1
ATOM 584 C CA . LEU A 1 77 ? -24.696 2.981 29.623 1.00 96.19 77 LEU A CA 1
ATOM 585 C C . LEU A 1 77 ? -25.178 3.560 30.959 1.00 96.19 77 LEU A C 1
ATOM 587 O O . LEU A 1 77 ? -26.248 4.169 31.010 1.00 96.19 77 LEU A O 1
ATOM 591 N N . SER A 1 78 ? -24.412 3.381 32.041 1.00 95.50 78 SER A N 1
ATOM 592 C CA . SER A 1 78 ? -24.726 3.989 33.336 1.00 95.50 78 SER A CA 1
ATOM 593 C C . SER A 1 78 ? -24.492 5.505 33.307 1.00 95.50 78 SER A C 1
ATOM 595 O O . SER A 1 78 ? -23.453 5.937 32.796 1.00 95.50 78 SER A O 1
ATOM 597 N N . PRO A 1 79 ? -25.358 6.318 33.936 1.00 95.06 79 PRO A N 1
ATOM 598 C CA . PRO A 1 79 ? -25.097 7.742 34.083 1.00 95.06 79 PRO A CA 1
ATOM 599 C C . PRO A 1 79 ? -23.888 8.006 34.995 1.00 95.06 79 PRO A C 1
ATOM 601 O O . PRO A 1 79 ? -23.702 7.332 36.014 1.00 95.06 79 PRO A O 1
ATOM 604 N N . SER A 1 80 ? -23.117 9.041 34.656 1.00 94.44 80 SER A N 1
ATOM 605 C CA . SER A 1 80 ? -21.969 9.518 35.442 1.00 94.44 80 SER A CA 1
ATOM 606 C C . SER A 1 80 ? -22.229 10.921 35.995 1.00 94.44 80 SER A C 1
ATOM 608 O O . SER A 1 80 ? -22.852 11.749 35.333 1.00 94.44 80 SER A O 1
ATOM 610 N N . PHE A 1 81 ? -21.773 11.222 37.210 1.00 93.62 81 PHE A N 1
ATOM 611 C CA . PHE A 1 81 ? -22.029 12.515 37.865 1.00 93.62 81 PHE A CA 1
ATOM 612 C C . PHE A 1 81 ? -21.038 12.801 38.998 1.00 93.62 81 PHE A C 1
ATOM 614 O O . PHE A 1 81 ? -20.333 11.914 39.479 1.00 93.62 81 PHE A O 1
ATOM 621 N N . TRP A 1 82 ? -20.976 14.060 39.433 1.00 88.62 82 TRP A N 1
ATOM 622 C CA . TRP A 1 82 ? -20.132 14.490 40.549 1.00 88.62 82 TRP A CA 1
ATOM 623 C C . TRP A 1 82 ? -20.936 14.614 41.842 1.00 88.62 82 TRP A C 1
ATOM 625 O O . TRP A 1 82 ? -21.960 15.296 41.879 1.00 88.62 82 TRP A O 1
ATOM 635 N N . THR A 1 83 ? -20.429 14.031 42.927 1.00 89.44 83 THR A N 1
ATOM 636 C CA . THR A 1 83 ? -20.900 14.323 44.287 1.00 89.44 83 THR A CA 1
ATOM 637 C C . THR A 1 83 ? -19.796 14.990 45.103 1.00 89.44 83 THR A C 1
ATOM 639 O O . THR A 1 83 ? -18.648 15.091 44.661 1.00 89.44 83 THR A O 1
ATOM 642 N N . SER A 1 84 ? -20.121 15.440 46.317 1.00 88.00 84 SER A N 1
ATOM 643 C CA . SER A 1 84 ? -19.118 15.933 47.275 1.00 88.00 84 SER A CA 1
ATOM 644 C C . SER A 1 84 ? -17.992 14.928 47.546 1.00 88.00 84 SER A C 1
ATOM 646 O O . SER A 1 84 ? -16.890 15.332 47.908 1.00 88.00 84 SER A O 1
ATOM 648 N N . ASP A 1 85 ? -18.260 13.636 47.337 1.00 86.31 85 ASP A N 1
ATOM 649 C CA . ASP A 1 85 ? -17.341 12.524 47.596 1.00 86.31 85 ASP A CA 1
ATOM 650 C C . ASP A 1 85 ? -16.574 12.095 46.329 1.00 86.31 85 ASP A C 1
ATOM 652 O O . ASP A 1 85 ? -15.966 11.021 46.296 1.00 86.31 85 ASP A O 1
ATOM 656 N N . GLY A 1 86 ? -16.640 12.898 45.263 1.00 88.12 86 GLY A N 1
ATOM 657 C CA . GLY A 1 86 ? -15.914 12.701 44.010 1.00 88.12 86 GLY A CA 1
ATOM 658 C C . GLY A 1 86 ? -16.782 12.264 42.829 1.00 88.12 86 GLY A C 1
ATOM 659 O O . GLY A 1 86 ? -18.009 12.182 42.907 1.00 88.12 86 GLY A O 1
ATOM 660 N N . TYR A 1 87 ? -16.112 11.999 41.710 1.00 89.81 87 TYR A N 1
ATOM 661 C CA . TYR A 1 87 ? -16.727 11.596 40.449 1.00 89.81 87 TYR A CA 1
ATOM 662 C C . TYR A 1 87 ? -17.184 10.136 40.479 1.00 89.81 87 TYR A C 1
ATOM 664 O O . TYR A 1 87 ? -16.456 9.268 40.966 1.00 89.81 87 TYR A O 1
ATOM 672 N N . LYS A 1 88 ? -18.394 9.875 39.979 1.00 91.56 88 LYS A N 1
ATOM 673 C CA . LYS A 1 88 ? -19.016 8.550 39.896 1.00 91.56 88 LYS A CA 1
ATOM 674 C C . LYS A 1 88 ? -19.198 8.190 38.425 1.00 91.56 88 LYS A C 1
ATOM 676 O O . LYS A 1 88 ? -19.869 8.926 37.707 1.00 91.56 88 LYS A O 1
ATOM 681 N N . GLN A 1 89 ? -18.603 7.081 37.993 1.00 90.50 89 GLN A N 1
ATOM 682 C CA . GLN A 1 89 ? -18.662 6.569 36.622 1.00 90.50 89 GLN A CA 1
ATOM 683 C C . GLN A 1 89 ? -18.602 5.047 36.642 1.00 90.50 89 GLN A C 1
ATOM 685 O O . GLN A 1 89 ? -17.807 4.472 37.385 1.00 90.50 89 GLN A O 1
ATOM 690 N N . GLY A 1 90 ? -19.399 4.427 35.773 1.00 86.62 90 GLY A N 1
ATOM 691 C CA . GLY A 1 90 ? -19.517 2.981 35.674 1.00 86.62 90 GLY A CA 1
ATOM 692 C C . GLY A 1 90 ? -20.285 2.388 36.853 1.00 86.62 90 GLY A C 1
ATOM 693 O O . GLY A 1 90 ? -20.137 2.805 38.002 1.00 86.62 90 GLY A O 1
ATOM 694 N N . ALA A 1 91 ? -21.126 1.405 36.565 1.00 93.06 91 ALA A N 1
ATOM 695 C CA . ALA A 1 91 ? -21.854 0.658 37.577 1.00 93.06 91 ALA A CA 1
ATOM 696 C C . ALA A 1 91 ? -22.071 -0.778 37.104 1.00 93.06 91 ALA A C 1
ATOM 698 O O . ALA A 1 91 ? -22.209 -1.033 35.905 1.00 93.06 91 ALA A O 1
ATOM 699 N N . GLY A 1 92 ? -22.126 -1.703 38.061 1.00 95.88 92 GLY A N 1
ATOM 700 C CA . GLY A 1 92 ? -22.557 -3.064 37.782 1.00 95.88 92 GLY A CA 1
ATOM 701 C C . GLY A 1 92 ? -24.032 -3.086 37.384 1.00 95.88 92 GLY A C 1
ATOM 702 O O . GLY A 1 92 ? -24.835 -2.344 37.952 1.00 95.88 92 GLY A O 1
ATOM 703 N N . ILE A 1 93 ? -24.379 -3.939 36.424 1.00 97.06 93 ILE A N 1
ATOM 704 C CA . ILE A 1 93 ? -25.737 -4.091 35.900 1.00 97.06 93 ILE A CA 1
ATOM 705 C C . ILE A 1 93 ? -26.175 -5.559 35.887 1.00 97.06 93 ILE A C 1
ATOM 707 O O . ILE A 1 93 ? -25.386 -6.460 35.590 1.00 97.06 93 ILE A O 1
ATOM 711 N N . SER A 1 94 ? -27.453 -5.805 36.171 1.00 96.69 94 SER A N 1
ATOM 712 C CA . SER A 1 94 ? -28.148 -7.022 35.737 1.00 96.69 94 SER A CA 1
ATOM 713 C C . SER A 1 94 ? -28.745 -6.800 34.351 1.00 96.69 94 SER A C 1
ATOM 715 O O . SER A 1 94 ? -28.994 -5.666 33.941 1.00 96.69 94 SER A O 1
ATOM 717 N N . TYR A 1 95 ? -28.960 -7.888 33.608 1.00 97.12 95 TYR A N 1
ATOM 718 C CA . TYR A 1 95 ? -29.552 -7.821 32.277 1.00 97.12 95 TYR A CA 1
ATOM 719 C C . TYR A 1 95 ? -30.523 -8.974 32.014 1.00 97.12 95 TYR A C 1
ATOM 721 O O . TYR A 1 95 ? -30.446 -10.039 32.629 1.00 97.12 95 TYR A O 1
ATOM 729 N N . ASN A 1 96 ? -31.415 -8.757 31.053 1.00 95.81 96 ASN A N 1
ATOM 730 C CA . ASN A 1 96 ? -32.231 -9.782 30.417 1.00 95.81 96 ASN A CA 1
ATOM 731 C C . ASN A 1 96 ? -32.295 -9.513 28.909 1.00 95.81 96 ASN A C 1
ATOM 733 O O . ASN A 1 96 ? -32.381 -8.358 28.497 1.00 95.81 96 ASN A O 1
ATOM 737 N N . GLN A 1 97 ? -32.295 -10.565 28.090 1.00 92.25 97 GLN A N 1
ATOM 738 C CA . GLN A 1 97 ? -32.300 -10.437 26.631 1.00 92.25 97 GLN A CA 1
ATOM 739 C C . GLN A 1 97 ? -33.559 -11.030 25.999 1.00 92.25 97 GLN A C 1
ATOM 741 O O . GLN A 1 97 ? -34.052 -12.074 26.430 1.00 92.25 97 GLN A O 1
ATOM 746 N N . ILE A 1 98 ? -34.073 -10.366 24.967 1.00 94.00 98 ILE A N 1
ATOM 747 C CA . ILE A 1 98 ? -35.278 -10.757 24.235 1.00 94.00 98 ILE A CA 1
ATOM 748 C C . ILE A 1 98 ? -35.011 -10.585 22.739 1.00 94.00 98 ILE A C 1
ATOM 750 O O . ILE A 1 98 ? -34.551 -9.534 22.304 1.00 94.00 98 ILE A O 1
ATOM 754 N N . GLN A 1 99 ? -35.322 -11.610 21.948 1.00 89.75 99 GLN A N 1
ATOM 755 C CA . GLN A 1 99 ? -35.381 -11.492 20.491 1.00 89.75 99 GLN A CA 1
ATOM 756 C C . GLN A 1 99 ? -36.723 -10.842 20.109 1.00 89.75 99 GLN A C 1
ATOM 758 O O . GLN A 1 99 ? -37.774 -11.412 20.410 1.00 89.75 99 GLN A O 1
ATOM 763 N N . ASP A 1 100 ? -36.698 -9.670 19.469 1.00 89.44 100 ASP A N 1
ATOM 764 C CA . ASP A 1 100 ? -37.888 -8.909 19.047 1.00 89.44 100 ASP A CA 1
ATOM 765 C C . ASP A 1 100 ? -37.876 -8.750 17.522 1.00 89.44 100 ASP A C 1
ATOM 767 O O . ASP A 1 100 ? -37.220 -7.870 16.967 1.00 89.44 100 ASP A O 1
ATOM 771 N N . GLY A 1 101 ? -38.550 -9.661 16.818 1.00 87.75 101 GLY A N 1
ATOM 772 C CA . GLY A 1 101 ? -38.413 -9.749 15.363 1.00 87.75 101 GLY A CA 1
ATOM 773 C C . GLY A 1 101 ? -36.964 -10.059 14.968 1.00 87.75 101 GLY A C 1
ATOM 774 O O . GLY A 1 101 ? -36.418 -11.077 15.396 1.00 87.75 101 GLY A O 1
ATOM 775 N N . GLU A 1 102 ? -36.353 -9.192 14.160 1.00 87.25 102 GLU A N 1
ATOM 776 C CA . GLU A 1 102 ? -34.950 -9.304 13.722 1.00 87.25 102 GLU A CA 1
ATOM 777 C C . GLU A 1 102 ? -33.958 -8.627 14.688 1.00 87.25 102 GLU A C 1
ATOM 779 O O . GLU A 1 102 ? -32.754 -8.874 14.610 1.00 87.25 102 GLU A O 1
ATOM 784 N N . ASP A 1 103 ? -34.448 -7.836 15.646 1.00 93.62 103 ASP A N 1
ATOM 785 C CA . ASP A 1 103 ? -33.625 -7.090 16.599 1.00 93.62 103 ASP A CA 1
ATOM 786 C C . ASP A 1 103 ? -33.340 -7.903 17.874 1.00 93.62 103 ASP A C 1
ATOM 788 O O . ASP A 1 103 ? -34.127 -8.760 18.296 1.00 93.62 103 ASP A O 1
ATOM 792 N N . LEU A 1 104 ? -32.229 -7.580 18.541 1.00 96.62 104 LEU A N 1
ATOM 793 C CA . LEU A 1 104 ? -31.929 -8.042 19.896 1.00 96.62 104 LEU A CA 1
ATOM 794 C C . LEU A 1 104 ? -32.186 -6.921 20.899 1.00 96.62 104 LEU A C 1
ATOM 796 O O . LEU A 1 104 ? -31.576 -5.858 20.818 1.00 96.62 104 LEU A O 1
ATOM 800 N N . LEU A 1 105 ? -33.044 -7.167 21.885 1.00 97.50 105 LEU A N 1
ATOM 801 C CA . LEU A 1 105 ? -33.271 -6.255 23.002 1.00 97.50 105 LEU A CA 1
ATOM 802 C C . LEU A 1 105 ? -32.515 -6.754 24.225 1.00 97.50 105 LEU A C 1
ATOM 804 O O . LEU A 1 105 ? -32.687 -7.897 24.644 1.00 97.50 105 LEU A O 1
ATOM 808 N N . ILE A 1 106 ? -31.729 -5.872 24.831 1.00 97.62 106 ILE A N 1
ATOM 809 C CA . ILE A 1 106 ? -31.072 -6.087 26.117 1.00 97.62 106 ILE A CA 1
ATOM 810 C C . ILE A 1 106 ? -31.655 -5.082 27.097 1.00 97.62 106 ILE A C 1
ATOM 812 O O . ILE A 1 106 ? -31.366 -3.887 27.030 1.00 97.62 106 ILE A O 1
ATOM 816 N N . HIS A 1 107 ? -32.484 -5.572 28.010 1.00 98.00 107 HIS A N 1
ATOM 817 C CA . HIS A 1 107 ? -32.909 -4.813 29.177 1.00 98.00 107 HIS A CA 1
ATOM 818 C C . HIS A 1 107 ? -31.800 -4.864 30.218 1.00 98.00 107 HIS A C 1
ATOM 820 O O . HIS A 1 107 ? -31.277 -5.946 30.484 1.00 98.00 107 HIS A O 1
ATOM 826 N N . PHE A 1 108 ? -31.452 -3.725 30.805 1.00 97.56 108 PHE A N 1
ATOM 827 C CA . PHE A 1 108 ? -30.448 -3.639 31.858 1.00 97.56 108 PHE A CA 1
ATOM 828 C C . PHE A 1 108 ? -30.935 -2.769 33.011 1.00 97.56 108 PHE A C 1
ATOM 830 O O . PHE A 1 108 ? -31.690 -1.821 32.804 1.00 97.56 108 PHE A O 1
ATOM 837 N N . GLU A 1 109 ? -30.480 -3.076 34.217 1.00 97.94 109 GLU A N 1
ATOM 838 C CA . GLU A 1 109 ? -30.781 -2.315 35.429 1.00 97.94 109 GLU A CA 1
ATOM 839 C C . GLU A 1 109 ? -29.542 -2.261 36.329 1.00 97.94 109 GLU A C 1
ATOM 841 O O . GLU A 1 109 ? -28.733 -3.189 36.349 1.00 97.94 109 GLU A O 1
ATOM 846 N N . GLY A 1 110 ? -29.379 -1.172 37.072 1.00 96.44 110 GLY A N 1
ATOM 847 C CA . GLY A 1 110 ? -28.272 -0.987 38.001 1.00 96.44 110 GLY A CA 1
ATOM 848 C C . GLY A 1 110 ? -28.528 0.146 38.987 1.00 96.44 110 GLY A C 1
ATOM 849 O O . GLY A 1 110 ? -29.538 0.847 38.927 1.00 96.44 110 GLY A O 1
ATOM 850 N N . GLU A 1 111 ? -27.593 0.339 39.911 1.00 94.19 111 GLU A N 1
ATOM 851 C CA . GLU A 1 111 ? -27.624 1.442 40.871 1.00 94.19 111 GLU A CA 1
ATOM 852 C C . GLU A 1 111 ? -26.243 2.091 40.957 1.00 94.19 111 GLU A C 1
ATOM 854 O O . GLU A 1 111 ? -25.224 1.406 41.041 1.00 94.19 111 GLU A O 1
ATOM 859 N N . ASN A 1 112 ? -26.209 3.423 40.964 1.00 88.31 112 ASN A N 1
ATOM 860 C CA . ASN A 1 112 ? -25.000 4.205 41.168 1.00 88.31 112 ASN A CA 1
ATOM 861 C C . ASN A 1 112 ? -25.225 5.193 42.327 1.00 88.31 112 ASN A C 1
ATOM 863 O O . ASN A 1 112 ? -25.910 6.199 42.165 1.00 88.31 112 ASN A O 1
ATOM 867 N N . TYR A 1 113 ? -24.678 4.893 43.514 1.00 86.00 113 TYR A N 1
ATOM 868 C CA . TYR A 1 113 ? -24.710 5.764 44.706 1.00 86.00 113 TYR A CA 1
ATOM 869 C C . TYR A 1 113 ? -26.105 6.342 45.047 1.00 86.00 113 TYR A C 1
ATOM 871 O O . TYR A 1 113 ? -26.253 7.548 45.254 1.00 86.00 113 TYR A O 1
ATOM 879 N N . GLY A 1 114 ? -27.132 5.489 45.131 1.00 86.25 114 GLY A N 1
ATOM 880 C CA . GLY A 1 114 ? -28.503 5.891 45.471 1.00 86.25 114 GLY A CA 1
ATOM 881 C C . GLY A 1 114 ? -29.372 6.329 44.287 1.00 86.25 114 GLY A C 1
ATOM 882 O O . GLY A 1 114 ? -30.573 6.531 44.472 1.00 86.25 114 GLY A O 1
ATOM 883 N N . LEU A 1 115 ? -28.802 6.430 43.080 1.00 93.50 115 LEU A N 1
ATOM 884 C CA . LEU A 1 115 ? -29.553 6.597 41.836 1.00 93.50 115 LEU A CA 1
ATOM 885 C C . LEU A 1 115 ? -29.697 5.242 41.136 1.00 93.50 115 LEU A C 1
ATOM 887 O O . LEU A 1 115 ? -28.736 4.724 40.564 1.00 93.50 115 LEU A O 1
ATOM 891 N N . GLY A 1 116 ? -30.899 4.675 41.170 1.00 95.69 116 GLY A N 1
ATOM 892 C CA . GLY A 1 116 ? -31.255 3.522 40.351 1.00 95.69 116 GLY A CA 1
ATOM 893 C C . GLY A 1 116 ? -31.432 3.936 38.892 1.00 95.69 116 GLY A C 1
ATOM 894 O O . GLY A 1 116 ? -31.932 5.026 38.607 1.00 95.69 116 GLY A O 1
ATOM 895 N N . PHE A 1 117 ? -31.051 3.073 37.958 1.00 96.81 117 PHE A N 1
ATOM 896 C CA . PHE A 1 117 ? -31.292 3.271 36.533 1.00 96.81 117 PHE A CA 1
ATOM 897 C C . PHE A 1 117 ? -31.688 1.957 35.866 1.00 96.81 117 PHE A C 1
ATOM 899 O O . PHE A 1 117 ? -31.190 0.891 36.217 1.00 96.81 117 PHE A O 1
ATOM 906 N N . GLU A 1 118 ? -32.575 2.047 34.886 1.00 97.81 118 GLU A N 1
ATOM 907 C CA . GLU A 1 118 ? -32.964 0.930 34.032 1.00 97.81 118 GLU A CA 1
ATOM 908 C C . GLU A 1 118 ? -33.060 1.403 32.586 1.00 97.81 118 GLU A C 1
ATOM 910 O O . GLU A 1 118 ? -33.347 2.571 32.316 1.00 97.81 118 GLU A O 1
ATOM 915 N N . GLY A 1 119 ? -32.805 0.509 31.641 1.00 96.94 119 GLY A N 1
ATOM 916 C CA . GLY A 1 119 ? -32.815 0.858 30.236 1.00 96.94 119 GLY A CA 1
ATOM 917 C C . GLY A 1 119 ? -32.936 -0.335 29.309 1.00 96.94 119 GLY A C 1
ATOM 918 O O . GLY A 1 119 ? -32.973 -1.492 29.721 1.00 96.94 119 GLY A O 1
ATOM 919 N N . THR A 1 120 ? -33.042 -0.032 28.020 1.00 98.12 120 THR A N 1
ATOM 920 C CA . THR A 1 120 ? -33.057 -1.022 26.942 1.00 98.12 120 THR A CA 1
ATOM 921 C C . THR A 1 120 ? -32.077 -0.599 25.862 1.00 98.12 120 THR A C 1
ATOM 923 O O . THR A 1 120 ? -32.134 0.543 25.408 1.00 98.12 120 THR A O 1
ATOM 926 N N . VAL A 1 121 ? -31.219 -1.527 25.443 1.00 98.06 121 VAL A N 1
ATOM 927 C CA . VAL A 1 121 ? -30.425 -1.440 24.214 1.00 98.06 121 VAL A CA 1
ATOM 928 C C . VAL A 1 121 ? -31.102 -2.323 23.171 1.00 98.06 121 VAL A C 1
ATOM 930 O O . VAL A 1 121 ? -31.167 -3.538 23.345 1.00 98.06 121 VAL A O 1
ATOM 933 N N . ARG A 1 122 ? -31.634 -1.729 22.106 1.00 97.94 122 ARG A N 1
ATOM 934 C CA . ARG A 1 122 ? -32.161 -2.445 20.941 1.00 97.94 122 ARG A CA 1
ATOM 935 C C . ARG A 1 122 ? -31.097 -2.436 19.855 1.00 97.94 122 ARG A C 1
ATOM 937 O O . ARG A 1 122 ? -30.782 -1.376 19.335 1.00 97.94 122 ARG A O 1
ATOM 944 N N . ILE A 1 123 ? -30.550 -3.599 19.535 1.00 96.81 123 ILE A N 1
ATOM 945 C CA . ILE A 1 123 ? -29.490 -3.774 18.544 1.00 96.81 123 ILE A CA 1
ATOM 946 C C . ILE A 1 123 ? -30.115 -4.289 17.249 1.00 96.81 123 ILE A C 1
ATOM 948 O O . ILE A 1 123 ? -30.797 -5.316 17.253 1.00 96.81 123 ILE A O 1
ATOM 952 N N . HIS A 1 124 ? -29.862 -3.572 16.158 1.00 92.31 124 HIS A N 1
ATOM 953 C CA . HIS A 1 124 ? -30.353 -3.914 14.826 1.00 92.31 124 HIS A CA 1
ATOM 954 C C . HIS A 1 124 ? -29.365 -4.807 14.082 1.00 92.31 124 HIS A C 1
ATOM 956 O O . HIS A 1 124 ? -28.157 -4.692 14.329 1.00 92.31 124 HIS A O 1
ATOM 962 N N . PRO A 1 125 ? -29.836 -5.689 13.175 1.00 88.00 125 PRO A N 1
ATOM 963 C CA . PRO A 1 125 ? -28.958 -6.505 12.348 1.00 88.00 125 PRO A CA 1
ATOM 964 C C . PRO A 1 125 ? -27.819 -5.677 11.730 1.00 88.00 125 PRO A C 1
ATOM 966 O O . PRO A 1 125 ? -28.080 -4.607 11.169 1.00 88.00 125 PRO A O 1
ATOM 969 N N . PRO A 1 126 ? -26.560 -6.135 11.841 1.00 87.12 126 PRO A N 1
ATOM 970 C CA . PRO A 1 126 ? -25.429 -5.428 11.268 1.00 87.12 126 PRO A CA 1
ATOM 971 C C . PRO A 1 126 ? -25.545 -5.383 9.745 1.00 87.12 126 PRO A C 1
ATOM 973 O O . PRO A 1 126 ? -26.030 -6.314 9.098 1.00 87.12 126 PRO A O 1
ATOM 976 N N . THR A 1 127 ? -25.048 -4.295 9.178 1.00 83.81 127 THR A N 1
ATOM 977 C CA . THR A 1 127 ? -24.820 -4.144 7.740 1.00 83.81 127 THR A CA 1
ATOM 978 C C . THR A 1 127 ? -23.334 -4.272 7.437 1.00 83.81 127 THR A C 1
ATOM 980 O O . THR A 1 127 ? -22.520 -4.419 8.344 1.00 83.81 127 THR A O 1
ATOM 983 N N . ARG A 1 128 ? -22.965 -4.210 6.155 1.00 79.56 128 ARG A N 1
ATOM 984 C CA . ARG A 1 128 ? -21.569 -4.342 5.722 1.00 79.56 128 ARG A CA 1
ATOM 985 C C . ARG A 1 128 ? -20.676 -3.189 6.182 1.00 79.56 128 ARG A C 1
ATOM 987 O O . ARG A 1 128 ? -19.476 -3.383 6.277 1.00 79.56 128 ARG A O 1
ATOM 994 N N . ASP A 1 129 ? -21.239 -2.013 6.465 1.00 78.25 129 ASP A N 1
ATOM 995 C CA . ASP A 1 129 ? -20.491 -0.801 6.816 1.00 78.25 129 ASP A CA 1
ATOM 996 C C . ASP A 1 129 ? -20.804 -0.250 8.212 1.00 78.25 129 ASP A C 1
ATOM 998 O O . ASP A 1 129 ? -20.129 0.680 8.653 1.00 78.25 129 ASP A O 1
ATOM 1002 N N . GLN A 1 130 ? -21.813 -0.785 8.909 1.00 89.44 130 GLN A N 1
ATOM 1003 C CA . GLN A 1 130 ? -22.225 -0.295 10.227 1.00 89.44 130 GLN A CA 1
ATOM 1004 C C . GLN A 1 130 ? -23.070 -1.291 11.032 1.00 89.44 130 GLN A C 1
ATOM 1006 O O . GLN A 1 130 ? -23.801 -2.113 10.472 1.00 89.44 130 GLN A O 1
ATOM 1011 N N . ILE A 1 131 ? -23.068 -1.120 12.353 1.00 91.12 131 ILE A N 1
ATOM 1012 C CA . ILE A 1 131 ? -24.054 -1.669 13.290 1.00 91.12 131 ILE A CA 1
ATOM 1013 C C . ILE A 1 131 ? -24.668 -0.531 14.120 1.00 91.12 131 ILE A C 1
ATOM 1015 O O . ILE A 1 131 ? -23.978 0.412 14.514 1.00 91.12 131 ILE A O 1
ATOM 1019 N N . ILE A 1 132 ? -25.975 -0.618 14.382 1.00 93.50 132 ILE A N 1
ATOM 1020 C CA . ILE A 1 132 ? -26.753 0.425 15.064 1.00 93.50 132 ILE A CA 1
ATOM 1021 C C . ILE A 1 132 ? -27.422 -0.149 16.313 1.00 93.50 132 ILE A C 1
ATOM 1023 O O . ILE A 1 132 ? -27.950 -1.263 16.282 1.00 93.50 132 ILE A O 1
ATOM 1027 N N . ALA A 1 133 ? -27.430 0.628 17.398 1.00 96.94 133 ALA A N 1
ATOM 1028 C CA . ALA A 1 133 ? -28.201 0.320 18.594 1.00 96.94 133 ALA A CA 1
ATOM 1029 C C . ALA A 1 133 ? -28.949 1.545 19.137 1.00 96.94 133 ALA A C 1
ATOM 1031 O O . ALA A 1 133 ? -28.352 2.592 19.380 1.00 96.94 133 ALA A O 1
ATOM 1032 N N . ASP A 1 134 ? -30.245 1.396 19.390 1.00 97.81 134 ASP A N 1
ATOM 1033 C CA . ASP A 1 134 ? -31.071 2.401 20.056 1.00 97.81 134 ASP A CA 1
ATOM 1034 C C . ASP A 1 134 ? -31.085 2.168 21.569 1.00 97.81 134 ASP A C 1
ATOM 1036 O O . ASP A 1 134 ? -31.414 1.078 22.044 1.00 97.81 134 ASP A O 1
ATOM 1040 N N . VAL A 1 135 ? -30.782 3.209 22.342 1.00 98.25 135 VAL A N 1
ATOM 1041 C CA . VAL A 1 135 ? -30.729 3.157 23.804 1.00 98.25 135 VAL A CA 1
ATOM 1042 C C . VAL A 1 135 ? -31.795 4.060 24.409 1.00 98.25 135 VAL A C 1
ATOM 1044 O O . VAL A 1 135 ? -31.922 5.231 24.054 1.00 98.25 135 VAL A O 1
ATOM 1047 N N . ASN A 1 136 ? -32.545 3.519 25.367 1.00 97.69 136 ASN A N 1
ATOM 1048 C CA . ASN A 1 136 ? -33.488 4.265 26.199 1.00 97.69 136 ASN A CA 1
ATOM 1049 C C . ASN A 1 136 ? -33.178 3.983 27.665 1.00 97.69 136 ASN A C 1
ATOM 1051 O O . ASN A 1 136 ? -33.006 2.820 28.025 1.00 97.69 136 ASN A O 1
ATOM 1055 N N . VAL A 1 137 ? -33.123 5.020 28.500 1.00 97.44 137 VAL A N 1
ATOM 1056 C CA . VAL A 1 137 ? -32.797 4.894 29.928 1.00 97.44 137 VAL A CA 1
ATOM 1057 C C . VAL A 1 137 ? -33.743 5.755 30.756 1.00 97.44 137 VAL A C 1
ATOM 1059 O O . VAL A 1 137 ? -34.108 6.859 30.344 1.00 97.44 137 VAL A O 1
ATOM 1062 N N . SER A 1 138 ? -34.111 5.267 31.935 1.00 97.12 138 SER A N 1
ATOM 1063 C CA . SER A 1 138 ? -34.821 5.999 32.982 1.00 97.12 138 SER A CA 1
ATOM 1064 C C . SER A 1 138 ? -34.141 5.826 34.334 1.00 97.12 138 SER A C 1
ATOM 1066 O O . SER A 1 138 ? -33.463 4.831 34.581 1.00 97.12 138 SER A O 1
ATOM 1068 N N . THR A 1 139 ? -34.326 6.801 35.221 1.00 96.25 139 THR A N 1
ATOM 1069 C CA . THR A 1 139 ? -33.758 6.781 36.574 1.00 96.25 139 THR A CA 1
ATOM 1070 C C . THR A 1 139 ? -34.840 6.739 37.647 1.00 96.25 139 THR A C 1
ATOM 1072 O O . THR A 1 139 ? -35.983 7.150 37.439 1.00 96.25 139 THR A O 1
ATOM 1075 N N . SER A 1 140 ? -34.463 6.240 38.820 1.00 93.12 140 SER A N 1
ATOM 1076 C CA . SER A 1 140 ? -35.267 6.248 40.036 1.00 93.12 140 SER A CA 1
ATOM 1077 C C . SER A 1 140 ? -34.396 6.609 41.244 1.00 93.12 140 SER A C 1
ATOM 1079 O O . SER A 1 140 ? -33.207 6.301 41.282 1.00 93.12 140 SER A O 1
ATOM 1081 N N . GLY A 1 141 ? -34.982 7.273 42.240 1.00 85.38 141 GLY A N 1
ATOM 1082 C CA . GLY A 1 141 ? -34.237 7.788 43.394 1.00 85.38 141 GLY A CA 1
ATOM 1083 C C . GLY A 1 141 ? -33.615 9.167 43.152 1.00 85.38 141 GLY A C 1
ATOM 1084 O O . GLY A 1 141 ? -33.875 9.805 42.135 1.00 85.38 141 GLY A O 1
ATOM 1085 N N . ASP A 1 142 ? -32.819 9.627 44.118 1.00 82.00 142 ASP A N 1
ATOM 1086 C CA . ASP A 1 142 ? -32.215 10.963 44.139 1.00 82.00 142 ASP A CA 1
ATOM 1087 C C . ASP A 1 142 ? -30.715 10.873 44.453 1.00 82.00 142 ASP A C 1
ATOM 1089 O O . ASP A 1 142 ? -30.280 10.064 45.274 1.00 82.00 142 ASP A O 1
ATOM 1093 N N . VAL A 1 143 ? -29.919 11.763 43.852 1.00 85.25 143 VAL A N 1
ATOM 1094 C CA . VAL A 1 143 ? -28.480 11.877 44.136 1.00 85.25 143 VAL A CA 1
ATOM 1095 C C . VAL A 1 143 ? -28.256 12.849 45.293 1.00 85.25 143 VAL A C 1
ATOM 1097 O O . VAL A 1 143 ? -28.426 14.063 45.151 1.00 85.25 143 VAL A O 1
ATOM 1100 N N . ALA A 1 144 ? -27.825 12.334 46.444 1.00 81.56 144 ALA A N 1
ATOM 1101 C CA . ALA A 1 144 ? -27.415 13.179 47.561 1.00 81.56 144 ALA A CA 1
ATOM 1102 C C . ALA A 1 144 ? -26.107 13.929 47.242 1.00 81.56 144 ALA A C 1
ATOM 1104 O O . ALA A 1 144 ? -25.166 13.359 46.691 1.00 81.56 144 ALA A O 1
ATOM 1105 N N . ASN A 1 145 ? -26.027 15.203 47.644 1.00 86.06 145 ASN A N 1
ATOM 1106 C CA . ASN A 1 145 ? -24.827 16.044 47.521 1.00 86.06 145 ASN A CA 1
ATOM 1107 C C . ASN A 1 145 ? -24.280 16.181 46.084 1.00 86.06 145 ASN A C 1
ATOM 1109 O O . ASN A 1 145 ? -23.062 16.211 45.890 1.00 86.06 145 ASN A O 1
ATOM 1113 N N . LEU A 1 146 ? -25.166 16.265 45.084 1.00 88.94 146 LEU A N 1
ATOM 1114 C CA . LEU A 1 146 ? -24.796 16.534 43.692 1.00 88.94 146 LEU A CA 1
ATOM 1115 C C . LEU A 1 146 ? -24.023 17.860 43.577 1.00 88.94 146 LEU A C 1
ATOM 1117 O O . LEU A 1 146 ? -24.448 18.890 44.105 1.00 88.94 146 LEU A O 1
ATOM 1121 N N . VAL A 1 147 ? -22.901 17.840 42.861 1.00 91.06 147 VAL A N 1
ATOM 1122 C CA . VAL A 1 147 ? -22.063 19.019 42.629 1.00 91.06 147 VAL A CA 1
ATOM 1123 C C . VAL A 1 147 ? -22.364 19.584 41.250 1.00 91.06 147 VAL A C 1
ATOM 1125 O O . VAL A 1 147 ? -22.171 18.918 40.235 1.00 91.06 147 VAL A O 1
ATOM 1128 N N . HIS A 1 148 ? -22.799 20.841 41.211 1.00 90.00 148 HIS A N 1
ATOM 1129 C CA . HIS A 1 148 ? -23.023 21.536 39.952 1.00 90.00 148 HIS A CA 1
ATOM 1130 C C . HIS A 1 148 ? -21.689 21.963 39.323 1.00 90.00 148 HIS A C 1
ATOM 1132 O O . HIS A 1 148 ? -20.939 22.757 39.896 1.00 90.00 148 HIS A O 1
ATOM 1138 N N . ARG A 1 149 ? -21.411 21.429 38.134 1.00 88.12 149 ARG A N 1
ATOM 1139 C CA . ARG A 1 149 ? -20.298 21.785 37.247 1.00 88.12 149 ARG A CA 1
ATOM 1140 C C . ARG A 1 149 ? -20.846 21.944 35.834 1.00 88.12 149 ARG A C 1
ATOM 1142 O O . ARG A 1 149 ? -21.494 21.031 35.313 1.00 88.12 149 ARG A O 1
ATOM 1149 N N . GLU A 1 150 ? -20.620 23.099 35.225 1.00 85.62 150 GLU A N 1
ATOM 1150 C CA . GLU A 1 150 ? -21.110 23.370 33.874 1.00 85.62 150 GLU A CA 1
ATOM 1151 C C . GLU A 1 150 ? -20.560 22.331 32.886 1.00 85.62 150 GLU A C 1
ATOM 1153 O O . GLU A 1 150 ? -19.362 22.069 32.856 1.00 85.62 150 GLU A O 1
ATOM 1158 N N . GLY A 1 151 ? -21.446 21.695 32.113 1.00 87.69 151 GLY A N 1
ATOM 1159 C CA . GLY A 1 151 ? -21.056 20.669 31.139 1.00 87.69 151 GLY A CA 1
ATOM 1160 C C . GLY A 1 151 ? -20.625 19.324 31.738 1.00 87.69 151 GLY A C 1
ATOM 1161 O O . GLY A 1 151 ? -20.225 18.440 30.988 1.00 87.69 151 GLY A O 1
ATOM 1162 N N . GLU A 1 152 ? -20.725 19.135 33.059 1.00 90.62 152 GLU A N 1
ATOM 1163 C CA . GLU A 1 152 ? -20.279 17.909 33.743 1.00 90.62 152 GLU A CA 1
ATOM 1164 C C . GLU A 1 152 ? -21.180 17.423 34.884 1.00 90.62 152 GLU A C 1
ATOM 1166 O O . GLU A 1 152 ? -20.929 16.347 35.424 1.00 90.62 152 GLU A O 1
ATOM 1171 N N . THR A 1 153 ? -22.197 18.197 35.279 1.00 90.75 153 THR A N 1
ATOM 1172 C CA . THR A 1 153 ? -23.023 17.904 36.467 1.00 90.75 153 THR A CA 1
ATOM 1173 C C . THR A 1 153 ? -23.626 16.498 36.409 1.00 90.75 153 THR A C 1
ATOM 1175 O O . THR A 1 153 ? -23.476 15.722 37.353 1.00 90.75 153 THR A O 1
ATOM 1178 N N . PHE A 1 154 ? -24.276 16.166 35.293 1.00 93.62 154 PHE A N 1
ATOM 1179 C CA . PHE A 1 154 ? -24.854 14.855 35.023 1.00 93.62 154 PHE A CA 1
ATOM 1180 C C . PHE A 1 154 ? -24.588 14.466 33.567 1.00 93.62 154 PHE A C 1
ATOM 1182 O O . PHE A 1 154 ? -24.911 15.224 32.652 1.00 93.62 154 PHE A O 1
ATOM 1189 N N . LYS A 1 155 ? -24.005 13.289 33.352 1.00 95.69 155 LYS A N 1
ATOM 1190 C CA . LYS A 1 155 ? -23.633 12.735 32.047 1.00 95.69 155 LYS A CA 1
ATOM 1191 C C . LYS A 1 155 ? -24.514 11.504 31.792 1.00 95.69 155 LYS A C 1
ATOM 1193 O O . LYS A 1 155 ? -24.210 10.441 32.330 1.00 95.69 155 LYS A O 1
ATOM 1198 N N . PRO A 1 156 ? -25.616 11.619 31.028 1.00 94.38 156 PRO A N 1
ATOM 1199 C CA . PRO A 1 156 ? -26.520 10.488 30.777 1.00 94.38 156 PRO A CA 1
ATOM 1200 C C . PRO A 1 156 ? -25.878 9.300 30.028 1.00 94.38 156 PRO A C 1
ATOM 1202 O O . PRO A 1 156 ? -26.424 8.204 30.015 1.00 94.38 156 PRO A O 1
ATOM 1205 N N . MET A 1 157 ? -24.741 9.532 29.382 1.00 93.56 157 MET A N 1
ATOM 1206 C CA . MET A 1 157 ? -23.950 8.622 28.565 1.00 93.56 157 MET A CA 1
ATOM 1207 C C . MET A 1 157 ? -22.588 9.269 28.297 1.00 93.56 157 MET A C 1
ATOM 1209 O O . MET A 1 157 ? -22.437 10.493 28.368 1.00 93.56 157 MET A O 1
ATOM 1213 N N . MET A 1 158 ? -21.592 8.453 27.981 1.00 94.62 158 MET A N 1
ATOM 1214 C CA . MET A 1 158 ? -20.223 8.902 27.745 1.00 94.62 158 MET A CA 1
ATOM 1215 C C . MET A 1 158 ? -19.519 7.917 26.820 1.00 94.62 158 MET A C 1
ATOM 1217 O O . MET A 1 158 ? -19.640 6.710 27.010 1.00 94.62 158 MET A O 1
ATOM 1221 N N . LEU A 1 159 ? -18.788 8.440 25.842 1.00 95.00 159 LEU A N 1
ATOM 1222 C CA . LEU A 1 159 ? -17.797 7.692 25.087 1.00 95.00 159 LEU A CA 1
ATOM 1223 C C . LEU A 1 159 ? -16.518 7.609 25.917 1.00 95.00 159 LEU A C 1
ATOM 1225 O O . LEU A 1 159 ? -16.037 8.630 26.418 1.00 95.00 159 LEU A O 1
ATOM 1229 N N . ALA A 1 160 ? -16.000 6.397 26.053 1.00 91.88 160 ALA A N 1
ATOM 1230 C CA . ALA A 1 160 ? -14.719 6.096 26.665 1.00 91.88 160 ALA A CA 1
ATOM 1231 C C . ALA A 1 160 ? -13.826 5.418 25.627 1.00 91.88 160 ALA A C 1
ATOM 1233 O O . ALA A 1 160 ? -14.268 4.494 24.948 1.00 91.88 160 ALA A O 1
ATOM 1234 N N . SER A 1 161 ? -12.602 5.905 25.463 1.00 88.19 161 SER A N 1
ATOM 1235 C CA . SER A 1 161 ? -11.653 5.339 24.501 1.00 88.19 161 SER A CA 1
ATOM 1236 C C . SER A 1 161 ? -10.217 5.656 24.891 1.00 88.19 161 SER A C 1
ATOM 1238 O O . SER A 1 161 ? -9.980 6.350 25.876 1.00 88.19 161 SER A O 1
ATOM 1240 N N . MET A 1 162 ? -9.252 5.185 24.112 1.00 79.38 162 MET A N 1
ATOM 1241 C CA . MET A 1 162 ? -7.826 5.354 24.364 1.00 79.38 162 MET A CA 1
ATOM 1242 C C . MET A 1 162 ? -7.179 6.337 23.378 1.00 79.38 162 MET A C 1
ATOM 1244 O O . MET A 1 162 ? -7.364 6.265 22.163 1.00 79.38 162 MET A O 1
ATOM 1248 N N . HIS A 1 163 ? -6.324 7.216 23.894 1.00 75.31 163 HIS A N 1
ATOM 1249 C CA . HIS A 1 163 ? -5.432 8.048 23.093 1.00 75.31 163 HIS A CA 1
ATOM 1250 C C . HIS A 1 163 ? -4.114 8.297 23.830 1.00 75.31 163 HIS A C 1
ATOM 1252 O O . HIS A 1 163 ? -4.075 9.012 24.832 1.00 75.31 163 HIS A O 1
ATOM 1258 N N . ILE A 1 164 ? -3.028 7.709 23.313 1.00 66.31 164 ILE A N 1
ATOM 1259 C CA . ILE A 1 164 ? -1.697 7.768 23.933 1.00 66.31 164 ILE A CA 1
ATOM 1260 C C . ILE A 1 164 ? -0.918 8.987 23.415 1.00 66.31 164 ILE A C 1
ATOM 1262 O O . ILE A 1 164 ? -0.280 9.697 24.197 1.00 66.31 164 ILE A O 1
ATOM 1266 N N . SER A 1 165 ? -0.953 9.245 22.104 1.00 61.38 165 SER A N 1
ATOM 1267 C CA . SER A 1 165 ? -0.327 10.417 21.484 1.00 61.38 165 SER A CA 1
ATOM 1268 C C . SER A 1 165 ? -0.892 10.724 20.097 1.00 61.38 165 SER A C 1
ATOM 1270 O O . SER A 1 165 ? -1.590 9.904 19.499 1.00 61.38 165 SER A O 1
ATOM 1272 N N . GLU A 1 166 ? -0.474 11.866 19.543 1.00 53.16 166 GLU A N 1
ATOM 1273 C CA . GLU A 1 166 ? -0.713 12.241 18.146 1.00 53.16 166 GLU A CA 1
ATOM 1274 C C . GLU A 1 166 ? -0.217 11.222 17.127 1.00 53.16 166 GLU A C 1
ATOM 1276 O O . GLU A 1 166 ? -0.666 11.366 16.009 1.00 53.16 166 GLU A O 1
ATOM 1281 N N . ASN A 1 167 ? 0.640 10.249 17.502 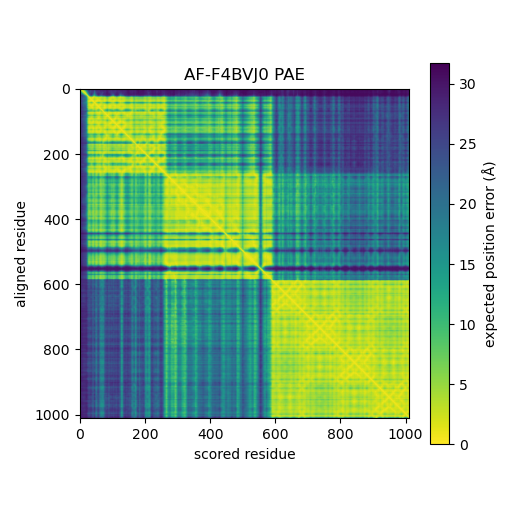1.00 50.47 167 ASN A N 1
ATOM 1282 C CA . ASN A 1 167 ? 1.229 9.184 16.662 1.00 50.47 167 ASN A CA 1
ATOM 1283 C C . ASN A 1 167 ? 0.936 7.747 17.154 1.00 50.47 167 ASN A C 1
ATOM 1285 O O . ASN A 1 167 ? 1.420 6.775 16.580 1.00 50.47 167 ASN A O 1
ATOM 1289 N N . GLY A 1 168 ? 0.149 7.591 18.223 1.00 54.47 168 GLY A N 1
ATOM 1290 C CA . GLY A 1 168 ? -0.231 6.299 18.796 1.00 54.47 168 GLY A CA 1
ATOM 1291 C C . GLY A 1 168 ? -1.614 6.389 19.433 1.00 54.47 168 GLY A C 1
ATOM 1292 O O . GLY A 1 168 ? -1.749 6.810 20.581 1.00 54.47 168 GLY A O 1
ATOM 1293 N N . TRP A 1 169 ? -2.657 6.023 18.692 1.00 61.84 169 TRP A N 1
ATOM 1294 C CA . TRP A 1 169 ? -4.034 6.371 19.052 1.00 61.84 169 TRP A CA 1
ATOM 1295 C C . TRP A 1 169 ? -5.030 5.262 18.676 1.00 61.84 169 TRP A C 1
ATOM 1297 O O . TRP A 1 169 ? -4.905 4.684 17.600 1.00 61.84 169 TRP A O 1
ATOM 1307 N N . ASP A 1 170 ? -6.045 4.994 19.510 1.00 61.19 170 ASP A N 1
ATOM 1308 C CA . ASP A 1 170 ? -7.224 4.221 19.067 1.00 61.19 170 ASP A CA 1
ATOM 1309 C C . ASP A 1 170 ? -8.248 5.113 18.359 1.00 61.19 170 ASP A C 1
ATOM 1311 O O . ASP A 1 170 ? -8.921 4.629 17.459 1.00 61.19 170 ASP A O 1
ATOM 1315 N N . ASP A 1 171 ? -8.328 6.402 18.716 1.00 70.56 171 ASP A N 1
ATOM 1316 C CA . ASP A 1 171 ? -9.190 7.407 18.079 1.00 70.56 171 ASP A CA 1
ATOM 1317 C C . ASP A 1 171 ? -8.391 8.663 17.700 1.00 70.56 171 ASP A C 1
ATOM 1319 O O . ASP A 1 171 ? -7.581 9.173 18.484 1.00 70.56 171 ASP A O 1
ATOM 1323 N N . GLN A 1 172 ? -8.618 9.167 16.485 1.00 70.88 172 GLN A N 1
ATOM 1324 C CA . GLN A 1 172 ? -7.844 10.269 15.898 1.00 70.88 172 GLN A CA 1
ATOM 1325 C C . GLN A 1 172 ? -8.358 11.644 16.309 1.00 70.88 172 GLN A C 1
ATOM 1327 O O . GLN A 1 172 ? -7.579 12.569 16.544 1.00 70.88 172 GLN A O 1
ATOM 1332 N N . ARG A 1 173 ? -9.682 11.807 16.349 1.00 80.81 173 ARG A N 1
ATOM 1333 C CA . ARG A 1 173 ? -10.341 13.097 16.579 1.00 80.81 173 ARG A CA 1
ATOM 1334 C C . ARG A 1 173 ? -11.685 12.894 17.259 1.00 80.81 173 ARG A C 1
ATOM 1336 O O . ARG A 1 173 ? -12.340 11.872 17.074 1.00 80.81 173 ARG A O 1
ATOM 1343 N N . ALA A 1 174 ? -12.124 13.908 17.990 1.00 88.56 174 ALA A N 1
ATOM 1344 C CA . ALA A 1 174 ? -13.495 14.003 18.475 1.00 88.56 174 ALA A CA 1
ATOM 1345 C C . ALA A 1 174 ? -14.281 14.985 17.606 1.00 88.56 174 ALA A C 1
ATOM 1347 O O . ALA A 1 174 ? -13.704 15.890 17.000 1.00 88.56 174 ALA A O 1
ATOM 1348 N N . TYR A 1 175 ? -15.602 14.861 17.554 1.00 86.38 175 TYR A N 1
ATOM 1349 C CA . TYR A 1 175 ? -16.433 15.850 16.873 1.00 86.38 175 TYR A CA 1
ATOM 1350 C C . TYR A 1 175 ? -17.801 16.008 17.545 1.00 86.38 175 TYR A C 1
ATOM 1352 O O . TYR A 1 175 ? -18.311 15.081 18.167 1.00 86.38 175 TYR A O 1
ATOM 1360 N N . ALA A 1 176 ? -18.405 17.190 17.421 1.00 88.81 176 ALA A N 1
ATOM 1361 C CA . ALA A 1 176 ? -19.748 17.499 17.908 1.00 88.81 176 ALA A CA 1
ATOM 1362 C C . ALA A 1 176 ? -20.477 18.393 16.896 1.00 88.81 176 ALA A C 1
ATOM 1364 O O . ALA A 1 176 ? -20.050 19.519 16.614 1.00 88.81 176 ALA A O 1
ATOM 1365 N N . GLY A 1 177 ? -21.584 17.898 16.339 1.00 81.31 177 GLY A N 1
ATOM 1366 C CA . GLY A 1 177 ? -22.219 18.491 15.164 1.00 81.31 177 GLY A CA 1
ATOM 1367 C C . GLY A 1 177 ? -21.223 18.579 14.005 1.00 81.31 177 GLY A C 1
ATOM 1368 O O . GLY A 1 177 ? -20.539 17.611 13.702 1.00 81.31 177 GLY A O 1
ATOM 1369 N N . SER A 1 178 ? -21.096 19.758 13.396 1.00 71.00 178 SER A N 1
ATOM 1370 C CA . SER A 1 178 ? -20.136 20.011 12.311 1.00 71.00 178 SER A CA 1
ATOM 1371 C C . SER A 1 178 ? -18.730 20.411 12.781 1.00 71.00 178 SER A C 1
ATOM 1373 O O . SER A 1 178 ? -17.874 20.722 11.956 1.00 71.00 178 SER A O 1
ATOM 1375 N N . LYS A 1 179 ? -18.476 20.481 14.096 1.00 78.31 179 LYS A N 1
ATOM 1376 C CA . LYS A 1 179 ? -17.173 20.896 14.635 1.00 78.31 179 LYS A CA 1
ATOM 1377 C C . LYS A 1 179 ? -16.327 19.679 14.990 1.00 78.31 179 LYS A C 1
ATOM 1379 O O . LYS A 1 179 ? -16.797 18.810 15.717 1.00 78.31 179 LYS A O 1
ATOM 1384 N N . SER A 1 180 ? -15.073 19.671 14.547 1.00 82.38 180 SER A N 1
ATOM 1385 C CA . SER A 1 180 ? -14.079 18.643 14.873 1.00 82.38 180 SER A CA 1
ATOM 1386 C C . SER A 1 180 ? -12.988 19.200 15.794 1.00 82.38 180 SER A C 1
ATOM 1388 O O . SER A 1 180 ? -12.620 20.372 15.694 1.00 82.38 180 SER A O 1
ATOM 1390 N N . PHE A 1 181 ? -12.473 18.351 16.680 1.00 85.50 181 PHE A N 1
ATOM 1391 C CA . PHE A 1 181 ? -11.486 18.658 17.710 1.00 85.50 181 PHE A CA 1
ATOM 1392 C C . PHE A 1 181 ? -10.336 17.659 17.630 1.00 85.50 181 PHE A C 1
ATOM 1394 O O . PHE A 1 181 ? -10.551 16.447 17.546 1.00 85.50 181 PHE A O 1
ATOM 1401 N N . SER A 1 182 ? -9.106 18.164 17.681 1.00 85.50 182 SER A N 1
ATOM 1402 C CA . SER A 1 182 ? -7.946 17.319 17.967 1.00 85.50 182 SER A CA 1
ATOM 1403 C C . SER A 1 182 ? -7.991 16.884 19.431 1.00 85.50 182 SER A C 1
ATOM 1405 O O . SER A 1 182 ? -8.440 17.643 20.291 1.00 85.50 182 SER A O 1
ATOM 1407 N N . ILE A 1 183 ? -7.536 15.668 19.720 1.00 85.25 183 ILE A N 1
ATOM 1408 C CA . ILE A 1 183 ? -7.501 15.153 21.090 1.00 85.25 183 ILE A CA 1
ATOM 1409 C C . ILE A 1 183 ? -6.175 15.599 21.723 1.00 85.25 183 ILE A C 1
ATOM 1411 O O . ILE A 1 183 ? -5.113 15.269 21.199 1.00 85.25 183 ILE A O 1
ATOM 1415 N N . PRO A 1 184 ? -6.189 16.384 22.815 1.00 83.19 184 PRO A N 1
ATOM 1416 C CA . PRO A 1 184 ? -4.962 16.828 23.456 1.00 83.19 184 PRO A CA 1
ATOM 1417 C C . PRO A 1 184 ? -4.316 15.671 24.217 1.00 83.19 184 PRO A C 1
ATOM 1419 O O . PRO A 1 184 ? -5.004 14.801 24.746 1.00 83.19 184 PRO A O 1
ATOM 1422 N N . ARG A 1 185 ? -2.994 15.720 24.401 1.00 78.44 185 ARG A N 1
ATOM 1423 C CA . ARG A 1 185 ? -2.270 14.734 25.224 1.00 78.44 185 ARG A CA 1
ATOM 1424 C C . ARG A 1 185 ? -2.805 14.637 26.661 1.00 78.44 185 ARG A C 1
ATOM 1426 O O . ARG A 1 185 ? -2.763 13.568 27.251 1.00 78.44 185 ARG A O 1
ATOM 1433 N N . ASN A 1 186 ? -3.260 15.752 27.228 1.00 86.31 186 ASN A N 1
ATOM 1434 C CA . ASN A 1 186 ? -3.910 15.823 28.535 1.00 86.31 186 ASN A CA 1
ATOM 1435 C C . ASN A 1 186 ? -4.727 17.122 28.618 1.00 86.31 186 ASN A C 1
ATOM 1437 O O . ASN A 1 186 ? -4.193 18.182 28.286 1.00 86.31 186 ASN A O 1
ATOM 1441 N N . GLY A 1 187 ? -5.972 17.071 29.088 1.00 91.00 187 GLY A N 1
ATOM 1442 C CA . GLY A 1 187 ? -6.828 18.246 29.268 1.00 91.00 187 GLY A CA 1
ATOM 1443 C C . GLY A 1 187 ? -8.167 18.187 28.531 1.00 91.00 187 GLY A C 1
ATOM 1444 O O . GLY A 1 187 ? -8.598 17.137 28.061 1.00 91.00 187 GLY A O 1
ATOM 1445 N N . TRP A 1 188 ? -8.831 19.342 28.443 1.00 93.31 188 TRP A N 1
ATOM 1446 C CA . TRP A 1 188 ? -10.112 19.505 27.753 1.00 93.31 188 TRP A CA 1
ATOM 1447 C C . TRP A 1 188 ? -9.967 19.333 26.241 1.00 93.31 188 TRP A C 1
ATOM 1449 O O . TRP A 1 188 ? -9.130 19.981 25.622 1.00 93.31 188 TRP A O 1
ATOM 1459 N N . ILE A 1 189 ? -10.831 18.511 25.645 1.00 92.75 189 ILE A N 1
ATOM 1460 C CA . ILE A 1 189 ? -10.934 18.336 24.186 1.00 92.75 189 ILE A CA 1
ATOM 1461 C C . ILE A 1 189 ? -11.546 19.587 23.537 1.00 92.75 189 ILE A C 1
ATOM 1463 O O . ILE A 1 189 ? -11.188 19.972 22.427 1.00 92.75 189 ILE A O 1
ATOM 1467 N N . ASN A 1 190 ? -12.463 20.245 24.244 1.00 89.38 190 ASN A N 1
ATOM 1468 C CA . ASN A 1 190 ? -13.095 21.489 23.834 1.00 89.38 190 ASN A CA 1
ATOM 1469 C C . ASN A 1 190 ? -13.103 22.487 24.997 1.00 89.38 190 ASN A C 1
ATOM 1471 O O . ASN A 1 190 ? -13.528 22.149 26.098 1.00 89.38 190 ASN A O 1
ATOM 1475 N N . ASP A 1 191 ? -12.688 23.729 24.730 1.00 81.00 191 ASP A N 1
ATOM 1476 C CA . ASP A 1 191 ? -12.519 24.771 25.758 1.00 81.00 191 ASP A CA 1
ATOM 1477 C C . ASP A 1 191 ? -13.820 25.137 26.500 1.00 81.00 191 ASP A C 1
ATOM 1479 O O . ASP A 1 191 ? -13.775 25.582 27.646 1.00 81.00 191 ASP A O 1
ATOM 1483 N N . SER A 1 192 ? -14.977 24.938 25.856 1.00 87.31 192 SER A N 1
ATOM 1484 C CA . SER A 1 192 ? -16.315 25.152 26.425 1.00 87.31 192 SER A CA 1
ATOM 1485 C C . SER A 1 192 ? -17.320 24.135 25.873 1.00 87.31 192 SER A C 1
ATOM 1487 O O . SER A 1 192 ? -17.199 23.763 24.699 1.00 87.31 192 SER A O 1
ATOM 1489 N N . PRO A 1 193 ? -18.354 23.730 26.642 1.00 91.00 193 PRO A N 1
ATOM 1490 C CA . PRO A 1 193 ? -19.377 22.803 26.164 1.00 91.00 193 PRO A CA 1
ATOM 1491 C C . PRO A 1 193 ? -20.118 23.301 24.915 1.00 91.00 193 PRO A C 1
ATOM 1493 O O . PRO A 1 193 ? -20.466 24.477 24.807 1.00 91.00 193 PRO A O 1
ATOM 1496 N N . ILE A 1 194 ? -20.394 22.395 23.976 1.00 92.56 194 ILE A N 1
ATOM 1497 C CA . ILE A 1 194 ? -20.964 22.715 22.658 1.00 92.56 194 ILE A CA 1
ATOM 1498 C C . ILE A 1 194 ? -22.368 22.153 22.550 1.00 92.56 194 ILE A C 1
ATOM 1500 O O . ILE A 1 194 ? -22.581 20.982 22.826 1.00 92.56 194 ILE A O 1
ATOM 1504 N N . GLN A 1 195 ? -23.333 22.955 22.109 1.00 94.19 195 GLN A N 1
ATOM 1505 C CA . GLN A 1 195 ? -24.679 22.448 21.878 1.00 94.19 195 GLN A CA 1
ATOM 1506 C C . GLN A 1 195 ? -24.731 21.659 20.558 1.00 94.19 195 GLN A C 1
ATOM 1508 O O . GLN A 1 195 ? -24.561 22.250 19.491 1.00 94.19 195 GLN A O 1
ATOM 1513 N N . ALA A 1 196 ? -24.974 20.350 20.612 1.00 92.00 196 ALA A N 1
ATOM 1514 C CA . ALA A 1 196 ? -25.098 19.509 19.420 1.00 92.00 196 ALA A CA 1
ATOM 1515 C C . ALA A 1 196 ? -26.073 18.345 19.640 1.00 92.00 196 ALA A C 1
ATOM 1517 O O . ALA A 1 196 ? -26.277 17.899 20.769 1.00 92.00 196 ALA A O 1
ATOM 1518 N N . SER A 1 197 ? -26.672 17.859 18.550 1.00 90.75 197 SER A N 1
ATOM 1519 C CA . SER A 1 197 ? -27.537 16.666 18.544 1.00 90.75 197 SER A CA 1
ATOM 1520 C C . SER A 1 197 ? -26.804 15.404 18.080 1.00 90.75 197 SER A C 1
ATOM 1522 O O . SER A 1 197 ? -27.395 14.332 18.061 1.00 90.75 197 SER A O 1
ATOM 1524 N N . SER A 1 198 ? -25.536 15.519 17.694 1.00 90.88 198 SER A N 1
ATOM 1525 C CA . SER A 1 198 ? -24.671 14.390 17.369 1.00 90.88 198 SER A CA 1
ATOM 1526 C C . SER A 1 198 ? -23.246 14.675 17.819 1.00 90.88 198 SER A C 1
ATOM 1528 O O . SER A 1 198 ? -22.806 15.829 17.807 1.00 90.88 198 SER A O 1
ATOM 1530 N N . PHE A 1 199 ? -22.539 13.638 18.246 1.00 94.94 199 PHE A N 1
ATOM 1531 C CA . PHE A 1 199 ? -21.127 13.713 18.602 1.00 94.94 199 PHE A CA 1
ATOM 1532 C C . PHE A 1 199 ? -20.493 12.325 18.532 1.00 94.94 199 PHE A C 1
ATOM 1534 O O . PHE A 1 199 ? -21.201 11.329 18.642 1.00 94.94 199 PHE A O 1
ATOM 1541 N N . GLY A 1 200 ? -19.178 12.245 18.369 1.00 92.75 200 GLY A N 1
ATOM 1542 C CA . GLY A 1 200 ? -18.511 10.957 18.214 1.00 92.75 200 GLY A CA 1
ATOM 1543 C C . GLY A 1 200 ? -16.997 11.024 18.322 1.00 92.75 200 GLY A C 1
ATOM 1544 O O . GLY A 1 200 ? -16.411 12.106 18.442 1.00 92.75 200 GLY A O 1
ATOM 1545 N N . LEU A 1 201 ? -16.388 9.842 18.270 1.00 89.94 201 LEU A N 1
ATOM 1546 C CA . LEU A 1 201 ? -14.948 9.647 18.142 1.00 89.94 201 LEU A CA 1
ATOM 1547 C C . LEU A 1 201 ? -14.663 8.984 16.792 1.00 89.94 201 LEU A C 1
ATOM 1549 O O . LEU A 1 201 ? -15.272 7.974 16.434 1.00 89.94 201 LEU A O 1
ATOM 1553 N N . LEU A 1 202 ? -13.788 9.624 16.019 1.00 80.12 202 LEU A N 1
ATOM 1554 C CA . LEU A 1 202 ? -13.335 9.149 14.718 1.00 80.12 202 LEU A CA 1
ATOM 1555 C C . LEU A 1 202 ? -12.267 8.082 14.916 1.00 80.12 202 LEU A C 1
ATOM 1557 O O . LEU A 1 202 ? -11.290 8.324 15.632 1.00 80.12 202 LEU A O 1
ATOM 1561 N N . ARG A 1 203 ? -12.444 6.957 14.211 1.00 74.38 203 ARG A N 1
ATOM 1562 C CA . ARG A 1 203 ? -11.550 5.803 14.262 1.00 74.38 203 ARG A CA 1
ATOM 1563 C C . ARG A 1 203 ? -10.084 6.187 14.164 1.00 74.38 203 ARG A C 1
ATOM 1565 O O . ARG A 1 203 ? -9.683 7.051 13.387 1.00 74.38 203 ARG A O 1
ATOM 1572 N N . GLY A 1 204 ? -9.274 5.423 14.866 1.00 59.66 204 GLY A N 1
ATOM 1573 C CA . GLY A 1 204 ? -7.859 5.252 14.623 1.00 59.66 204 GLY A CA 1
ATOM 1574 C C . GLY A 1 204 ? -7.508 3.806 14.321 1.00 59.66 204 GLY A C 1
ATOM 1575 O O . GLY A 1 204 ? -8.296 2.884 14.520 1.00 59.66 204 GLY A O 1
ATOM 1576 N N . SER A 1 205 ? -6.295 3.605 13.829 1.00 51.31 205 SER A N 1
ATOM 1577 C CA . SER A 1 205 ? -5.629 2.319 13.962 1.00 51.31 205 SER A CA 1
ATOM 1578 C C . SER A 1 205 ? -4.470 2.557 14.904 1.00 51.31 205 SER A C 1
ATOM 1580 O O . SER A 1 205 ? -3.639 3.430 14.649 1.00 51.31 205 SER A O 1
ATOM 1582 N N . SER A 1 206 ? -4.423 1.788 15.981 1.00 49.25 206 SER A N 1
ATOM 1583 C CA . SER A 1 206 ? -3.249 1.746 16.826 1.00 49.25 206 SER A CA 1
ATOM 1584 C C . SER A 1 206 ? -2.525 0.437 16.622 1.00 49.25 206 SER A C 1
ATOM 1586 O O . SER A 1 206 ? -3.037 -0.569 16.134 1.00 49.25 206 SER A O 1
ATOM 1588 N N . ALA A 1 207 ? -1.333 0.467 17.172 1.00 41.75 207 ALA A N 1
ATOM 1589 C CA . ALA A 1 207 ? -0.766 -0.650 17.858 1.00 41.75 207 ALA A CA 1
ATOM 1590 C C . ALA A 1 207 ? -1.752 -1.692 18.448 1.00 41.75 207 ALA A C 1
ATOM 1592 O O . ALA A 1 207 ? -1.643 -2.858 18.217 1.00 41.75 207 ALA A O 1
ATOM 1593 N N . TRP A 1 208 ? -2.779 -1.415 19.212 1.00 50.19 208 TRP A N 1
ATOM 1594 C CA . TRP A 1 208 ? -3.492 -2.503 19.915 1.00 50.19 208 TRP A CA 1
ATOM 1595 C C . TRP A 1 208 ? -4.772 -2.917 19.185 1.00 50.19 208 TRP A C 1
ATOM 1597 O O . TRP A 1 208 ? -5.387 -3.926 19.537 1.00 50.19 208 TRP A O 1
ATOM 1607 N N . LYS A 1 209 ? -5.162 -2.147 18.155 1.00 54.47 209 LYS A N 1
ATOM 1608 C CA . LYS A 1 209 ? -6.442 -2.259 17.454 1.00 54.47 209 LYS A CA 1
ATOM 1609 C C . LYS A 1 209 ? -6.318 -1.822 15.991 1.00 54.47 209 LYS A C 1
ATOM 1611 O O . LYS A 1 209 ? -6.207 -0.635 15.685 1.00 54.47 209 LYS A O 1
ATOM 1616 N N . ALA A 1 210 ? -6.406 -2.791 15.082 1.00 52.84 210 ALA A N 1
ATOM 1617 C CA . ALA A 1 210 ? -6.536 -2.533 13.653 1.00 52.84 210 ALA A CA 1
ATOM 1618 C C . ALA A 1 210 ? -7.986 -2.170 13.304 1.00 52.84 210 ALA A C 1
ATOM 1620 O O . ALA A 1 210 ? -8.924 -2.815 13.780 1.00 52.84 210 ALA A O 1
ATOM 1621 N N . ASN A 1 211 ? -8.161 -1.166 12.440 1.00 57.81 211 ASN A N 1
ATOM 1622 C CA . ASN A 1 211 ? -9.461 -0.798 11.879 1.00 57.81 211 ASN A CA 1
ATOM 1623 C C . ASN A 1 211 ? -10.521 -0.543 12.959 1.00 57.81 211 ASN A C 1
ATOM 1625 O O . ASN A 1 211 ? -11.621 -1.100 12.874 1.00 57.81 211 ASN A O 1
ATOM 1629 N N . ALA A 1 212 ? -10.196 0.255 13.987 1.00 69.81 212 ALA A N 1
ATOM 1630 C CA . ALA A 1 212 ? -11.177 0.588 15.015 1.00 69.81 212 ALA A CA 1
ATOM 1631 C C . ALA A 1 212 ? -12.427 1.207 14.374 1.00 69.81 212 ALA A C 1
ATOM 1633 O O . ALA A 1 212 ? -12.377 1.821 13.304 1.00 69.81 212 ALA A O 1
ATOM 1634 N N . SER A 1 213 ? -13.573 0.984 15.003 1.00 77.12 213 SER A N 1
ATOM 1635 C CA . SER A 1 213 ? -14.831 1.555 14.535 1.00 77.12 213 SER A CA 1
ATOM 1636 C C . SER A 1 213 ? -14.896 3.049 14.847 1.00 77.12 213 SER A C 1
ATOM 1638 O O . SER A 1 213 ? -14.548 3.452 15.952 1.00 77.12 213 SER A O 1
ATOM 1640 N N . THR A 1 214 ? -15.409 3.858 13.918 1.00 84.56 214 THR A N 1
ATOM 1641 C CA . THR A 1 214 ? -15.889 5.200 14.280 1.00 84.56 214 THR A CA 1
ATOM 1642 C C . THR A 1 214 ? -17.196 5.025 15.038 1.00 84.56 214 THR A C 1
ATOM 1644 O O . THR A 1 214 ? -18.081 4.313 14.554 1.00 84.56 214 THR A O 1
ATOM 1647 N N . VAL A 1 215 ? -17.313 5.658 16.207 1.00 90.50 215 VAL A N 1
ATOM 1648 C CA . VAL A 1 215 ? -18.514 5.576 17.047 1.00 90.50 215 VAL A CA 1
ATOM 1649 C C . VAL A 1 215 ? -19.193 6.935 17.124 1.00 90.50 215 VAL A C 1
ATOM 1651 O O . VAL A 1 215 ? -18.648 7.895 17.673 1.00 90.50 215 VAL A O 1
ATOM 1654 N N . ASP A 1 216 ? -20.414 6.992 16.599 1.00 91.31 216 ASP A N 1
ATOM 1655 C CA . ASP A 1 216 ? -21.275 8.165 16.609 1.00 91.31 216 ASP A CA 1
ATOM 1656 C C . ASP A 1 216 ? -22.420 7.984 17.620 1.00 91.31 216 ASP A C 1
ATOM 1658 O O . ASP A 1 216 ? -23.023 6.914 17.734 1.00 91.31 216 ASP A O 1
ATOM 1662 N N . ILE A 1 217 ? -22.760 9.062 18.323 1.00 96.31 217 ILE A N 1
ATOM 1663 C CA . ILE A 1 217 ? -23.944 9.179 19.172 1.00 96.31 217 ILE A CA 1
ATOM 1664 C C . ILE A 1 217 ? -24.898 10.185 18.542 1.00 96.31 217 ILE A C 1
ATOM 1666 O O . ILE A 1 217 ? -24.543 11.347 18.340 1.00 96.31 217 ILE A O 1
ATOM 1670 N N . ILE A 1 218 ? -26.133 9.757 18.285 1.00 93.69 218 ILE A N 1
ATOM 1671 C CA . ILE A 1 218 ? -27.216 10.599 17.770 1.00 93.69 218 ILE A CA 1
ATOM 1672 C C . ILE A 1 218 ? -28.251 10.801 18.879 1.00 93.69 218 ILE A C 1
ATOM 1674 O O . ILE A 1 218 ? -28.860 9.854 19.374 1.00 93.69 218 ILE A O 1
ATOM 1678 N N . LEU A 1 219 ? -28.465 12.051 19.274 1.00 93.38 219 LEU A N 1
ATOM 1679 C CA . LEU A 1 219 ? -29.375 12.456 20.343 1.00 93.38 219 LEU A CA 1
ATOM 1680 C C . LEU A 1 219 ? -30.736 12.875 19.765 1.00 93.38 219 LEU A C 1
ATOM 1682 O O . LEU A 1 219 ? -30.814 13.464 18.687 1.00 93.38 219 LEU A O 1
ATOM 1686 N N . LYS A 1 220 ? -31.829 12.669 20.517 1.00 89.88 220 LYS A N 1
ATOM 1687 C CA . LYS A 1 220 ? -33.171 13.166 20.128 1.00 89.88 220 LYS A CA 1
ATOM 1688 C C . LYS A 1 220 ? -33.275 14.695 20.075 1.00 89.88 220 LYS A C 1
ATOM 1690 O O . LYS A 1 220 ? -34.194 15.226 19.456 1.00 89.88 220 LYS A O 1
ATOM 1695 N N . GLY A 1 221 ? -32.370 15.398 20.747 1.00 86.19 221 GLY A N 1
ATOM 1696 C CA . GLY A 1 221 ? -32.319 16.850 20.788 1.00 86.19 221 GLY A CA 1
ATOM 1697 C C . GLY A 1 221 ? -30.948 17.343 21.249 1.00 86.19 221 GLY A C 1
ATOM 1698 O O . GLY A 1 221 ? -30.151 16.555 21.761 1.00 86.19 221 GLY A O 1
ATOM 1699 N N . PRO A 1 222 ? -30.662 18.638 21.065 1.00 91.81 222 PRO A N 1
ATOM 1700 C CA . PRO A 1 222 ? -29.326 19.170 21.271 1.00 91.81 222 PRO A CA 1
ATOM 1701 C C . PRO A 1 222 ? -28.960 19.243 22.761 1.00 91.81 222 PRO A C 1
ATOM 1703 O O . PRO A 1 222 ? -29.657 19.884 23.551 1.00 91.81 222 PRO A O 1
ATOM 1706 N N . MET A 1 223 ? -27.824 18.660 23.144 1.00 94.94 223 MET A N 1
ATOM 1707 C CA . MET A 1 223 ? -27.277 18.686 24.510 1.00 94.94 223 MET A CA 1
ATOM 1708 C C . MET A 1 223 ? -25.910 19.374 24.544 1.00 94.94 223 MET A C 1
ATOM 1710 O O . MET A 1 223 ? -25.289 19.572 23.501 1.00 94.94 223 MET A O 1
ATOM 1714 N N . LYS A 1 224 ? -25.441 19.753 25.740 1.00 95.56 224 LYS A N 1
ATOM 1715 C CA . LYS A 1 224 ? -24.085 20.286 25.935 1.00 95.56 224 LYS A CA 1
ATOM 1716 C C . LYS A 1 224 ? -23.080 19.136 25.825 1.00 95.56 224 LYS A C 1
ATOM 1718 O O . LYS A 1 224 ? -23.130 18.231 26.648 1.00 95.56 224 LYS A O 1
ATOM 1723 N N . ILE A 1 225 ? -22.190 19.174 24.842 1.00 97.06 225 ILE A N 1
ATOM 1724 C CA . ILE A 1 225 ? -21.146 18.174 24.605 1.00 97.06 225 ILE A CA 1
ATOM 1725 C C . ILE A 1 225 ? -19.817 18.687 25.146 1.00 97.06 225 ILE A C 1
ATOM 1727 O O . ILE A 1 225 ? -19.429 19.822 24.855 1.00 97.06 225 ILE A O 1
ATOM 1731 N N . ALA A 1 226 ? -19.119 17.867 25.920 1.00 95.75 226 ALA A N 1
ATOM 1732 C CA . ALA A 1 226 ? -17.783 18.168 26.412 1.00 95.75 226 ALA A CA 1
ATOM 1733 C C . ALA A 1 226 ? -16.931 16.903 26.503 1.00 95.75 226 ALA A C 1
ATOM 1735 O O . ALA A 1 226 ? -17.461 15.793 26.557 1.00 95.75 226 ALA A O 1
ATOM 1736 N N . GLY A 1 227 ? -15.613 17.064 26.575 1.00 95.12 227 GLY A N 1
ATOM 1737 C CA . GLY A 1 227 ? -14.762 15.956 26.972 1.00 95.12 227 GLY A CA 1
ATOM 1738 C C . GLY A 1 227 ? -13.362 16.311 27.405 1.00 95.12 227 GLY A C 1
ATOM 1739 O O . GLY A 1 227 ? -12.907 17.447 27.306 1.00 95.12 227 GLY A O 1
ATOM 1740 N N . TRP A 1 228 ? -12.693 15.289 27.905 1.00 93.00 228 TRP A N 1
ATOM 1741 C CA . TRP A 1 228 ? -11.423 15.357 28.592 1.00 93.00 228 TRP A CA 1
ATOM 1742 C C . TRP A 1 228 ? -10.570 14.157 28.198 1.00 93.00 228 TRP A C 1
ATOM 1744 O O . TRP A 1 228 ? -11.094 13.054 28.068 1.00 93.00 228 TRP A O 1
ATOM 1754 N N . ASN A 1 229 ? -9.268 14.365 28.046 1.00 91.25 229 ASN A N 1
ATOM 1755 C CA . ASN A 1 229 ? -8.293 13.289 27.945 1.00 91.25 229 ASN A CA 1
ATOM 1756 C C . ASN A 1 229 ? -7.352 13.342 29.153 1.00 91.25 229 ASN A C 1
ATOM 1758 O O . ASN A 1 229 ? -6.817 14.408 29.468 1.00 91.25 229 ASN A O 1
ATOM 1762 N N . GLU A 1 230 ? -7.140 12.212 29.820 1.00 87.69 230 GLU A N 1
ATOM 1763 C CA . GLU A 1 230 ? -6.149 12.069 30.889 1.00 87.69 230 GLU A CA 1
ATOM 1764 C C . GLU A 1 230 ? -5.005 11.174 30.421 1.00 87.69 230 GLU A C 1
ATOM 1766 O O . GLU A 1 230 ? -5.227 10.020 30.075 1.00 87.69 230 GLU A O 1
ATOM 1771 N N . LEU A 1 231 ? -3.778 11.699 30.394 1.00 77.62 231 LEU A N 1
ATOM 1772 C CA . LEU A 1 231 ? -2.630 10.948 29.884 1.00 77.62 231 LEU A CA 1
ATOM 1773 C C . LEU A 1 231 ? -2.409 9.652 30.680 1.00 77.62 231 LEU A C 1
ATOM 1775 O O . LEU A 1 231 ? -1.995 9.696 31.838 1.00 77.62 231 LEU A O 1
ATOM 1779 N N . ASP A 1 232 ? -2.547 8.516 30.004 1.00 75.25 232 ASP A N 1
ATOM 1780 C CA . ASP A 1 232 ? -2.113 7.205 30.479 1.00 75.25 232 ASP A CA 1
ATOM 1781 C C . ASP A 1 232 ? -1.362 6.481 29.354 1.00 75.25 232 ASP A C 1
ATOM 1783 O O . ASP A 1 232 ? -1.707 6.583 28.178 1.00 75.25 232 ASP A O 1
ATOM 1787 N N . GLN A 1 233 ? -0.289 5.781 29.711 1.00 68.25 233 GLN A N 1
ATOM 1788 C CA . GLN A 1 233 ? 0.529 5.017 28.767 1.00 68.25 233 GLN A CA 1
ATOM 1789 C C . GLN A 1 233 ? 0.123 3.542 28.698 1.00 68.25 233 GLN A C 1
ATOM 1791 O O . GLN A 1 233 ? 0.644 2.812 27.856 1.00 68.25 233 GLN A O 1
ATOM 1796 N N . ASN A 1 234 ? -0.770 3.082 29.579 1.00 68.06 234 ASN A N 1
ATOM 1797 C CA . ASN A 1 234 ? -1.317 1.737 29.518 1.00 68.06 234 ASN A CA 1
ATOM 1798 C C . ASN A 1 234 ? -2.396 1.666 28.429 1.00 68.06 234 ASN A C 1
ATOM 1800 O O . ASN A 1 234 ? -3.461 2.257 28.601 1.00 68.06 234 ASN A O 1
ATOM 1804 N N . PRO A 1 235 ? -2.190 0.882 27.358 1.00 56.59 235 PRO A N 1
ATOM 1805 C CA . PRO A 1 235 ? -3.149 0.806 26.264 1.00 56.59 235 PRO A CA 1
ATOM 1806 C C . PRO A 1 235 ? -4.467 0.098 26.621 1.00 56.59 235 PRO A C 1
ATOM 1808 O O . PRO A 1 235 ? -5.390 0.036 25.818 1.00 56.59 235 PRO A O 1
ATOM 1811 N N . ASN A 1 236 ? -4.567 -0.474 27.823 1.00 65.12 236 ASN A N 1
ATOM 1812 C CA . ASN A 1 236 ? -5.813 -1.054 28.325 1.00 65.12 236 ASN A CA 1
ATOM 1813 C C . ASN A 1 236 ? -6.670 -0.049 29.109 1.00 65.12 236 ASN A C 1
ATOM 1815 O O . ASN A 1 236 ? -7.746 -0.419 29.578 1.00 65.12 236 ASN A O 1
ATOM 1819 N N . ASN A 1 237 ? -6.186 1.181 29.298 1.00 74.19 237 ASN A N 1
ATOM 1820 C CA . ASN A 1 237 ? -6.902 2.218 30.024 1.00 74.19 237 ASN A CA 1
ATOM 1821 C C . ASN A 1 237 ? -7.565 3.178 29.030 1.00 74.19 237 ASN A C 1
ATOM 1823 O O . ASN A 1 237 ? -6.905 3.739 28.157 1.00 74.19 237 ASN A O 1
ATOM 1827 N N . ASP A 1 238 ? -8.870 3.390 29.195 1.00 80.75 238 ASP A N 1
ATOM 1828 C CA . ASP A 1 238 ? -9.595 4.415 28.450 1.00 80.75 238 ASP A CA 1
ATOM 1829 C C . ASP A 1 238 ? -9.218 5.795 29.027 1.00 80.75 238 ASP A C 1
ATOM 1831 O O . ASP A 1 238 ? -9.562 6.122 30.165 1.00 80.75 238 ASP A O 1
ATOM 1835 N N . THR A 1 239 ? -8.465 6.586 28.260 1.00 85.12 239 THR A N 1
ATOM 1836 C CA . THR A 1 239 ? -7.967 7.923 28.633 1.00 85.12 239 THR A CA 1
ATOM 1837 C C . THR A 1 239 ? -8.907 9.049 28.220 1.00 85.12 239 THR A C 1
ATOM 1839 O O . THR A 1 239 ? -8.936 10.108 28.850 1.00 85.12 239 THR A O 1
ATOM 1842 N N . ILE A 1 240 ? -9.680 8.827 27.155 1.00 90.69 240 ILE A N 1
ATOM 1843 C CA . ILE A 1 240 ? -10.648 9.769 26.612 1.00 90.69 240 ILE A CA 1
ATOM 1844 C C . ILE A 1 240 ? -11.979 9.573 27.311 1.00 90.69 240 ILE A C 1
ATOM 1846 O O . ILE A 1 240 ? -12.522 8.472 27.368 1.00 90.69 240 ILE A O 1
ATOM 1850 N N . GLY A 1 241 ? -12.558 10.689 27.726 1.00 93.94 241 GLY A N 1
ATOM 1851 C CA . GLY A 1 241 ? -13.962 10.821 28.034 1.00 93.94 241 GLY A CA 1
ATOM 1852 C C . GLY A 1 241 ? -14.617 11.877 27.160 1.00 93.94 241 GLY A C 1
ATOM 1853 O O . GLY A 1 241 ? -14.208 13.031 27.211 1.00 93.94 241 GLY A O 1
ATOM 1854 N N . PHE A 1 242 ? -15.660 11.533 26.409 1.00 96.38 242 PHE A N 1
ATOM 1855 C CA . PHE A 1 242 ? -16.399 12.493 25.580 1.00 96.38 242 PHE A CA 1
ATOM 1856 C C . PHE A 1 242 ? -17.908 12.255 25.725 1.00 96.38 242 PHE A C 1
ATOM 1858 O O . PHE A 1 242 ? -18.385 11.146 25.517 1.00 96.38 242 PHE A O 1
ATOM 1865 N N . TRP A 1 243 ? -18.676 13.248 26.174 1.00 96.81 243 TRP A N 1
ATOM 1866 C CA . TRP A 1 243 ? -20.039 13.035 26.677 1.00 96.81 243 TRP A CA 1
ATOM 1867 C C . TRP A 1 243 ? -20.997 14.176 26.335 1.00 96.81 243 TRP A C 1
ATOM 1869 O O . TRP A 1 243 ? -20.597 15.328 26.176 1.00 96.81 243 TRP A O 1
ATOM 1879 N N . ALA A 1 244 ? -22.294 13.862 26.327 1.00 96.62 244 ALA A N 1
ATOM 1880 C CA . ALA A 1 244 ? -23.357 14.853 26.481 1.00 96.62 244 ALA A CA 1
ATOM 1881 C C . ALA A 1 244 ? -23.661 15.075 27.975 1.00 96.62 244 ALA A C 1
ATOM 1883 O O . ALA A 1 244 ? -23.503 14.177 28.801 1.00 96.62 244 ALA A O 1
ATOM 1884 N N . ALA A 1 245 ? -24.098 16.280 28.329 1.00 95.00 245 ALA A N 1
ATOM 1885 C CA . ALA A 1 245 ? -24.298 16.706 29.706 1.00 95.00 245 ALA A CA 1
ATOM 1886 C C . ALA A 1 245 ? -25.647 17.398 29.926 1.00 95.00 245 ALA A C 1
ATOM 1888 O O . ALA A 1 245 ? -26.197 18.062 29.043 1.00 95.00 245 ALA A O 1
ATOM 1889 N N . SER A 1 246 ? -26.130 17.276 31.160 1.00 92.94 246 SER A N 1
ATOM 1890 C CA . SER A 1 246 ? -27.271 17.985 31.729 1.00 92.94 246 SER A CA 1
ATOM 1891 C C . SER A 1 246 ? -26.850 18.674 33.027 1.00 92.94 246 SER A C 1
ATOM 1893 O O . SER A 1 246 ? -26.031 18.159 33.789 1.00 92.94 246 SER A O 1
ATOM 1895 N N . ASP A 1 247 ? -27.448 19.834 33.299 1.00 89.56 247 ASP A N 1
ATOM 1896 C CA . ASP A 1 247 ? -27.228 20.598 34.532 1.00 89.56 247 ASP A CA 1
ATOM 1897 C C . ASP A 1 247 ? -28.007 20.011 35.733 1.00 89.56 247 ASP A C 1
ATOM 1899 O O . ASP A 1 247 ? -27.816 20.435 36.871 1.00 89.56 247 ASP A O 1
ATOM 1903 N N . THR A 1 248 ? -28.879 19.026 35.484 1.00 89.19 248 THR A N 1
ATOM 1904 C CA . THR A 1 248 ? -29.698 18.319 36.485 1.00 89.19 248 THR A CA 1
ATOM 1905 C C . THR A 1 248 ? -29.755 16.817 36.200 1.00 89.19 248 THR A C 1
ATOM 1907 O O . THR A 1 248 ? -29.533 16.389 35.064 1.00 89.19 248 THR A O 1
ATOM 1910 N N . VAL A 1 249 ? -30.079 16.013 37.218 1.00 92.06 249 VAL A N 1
ATOM 1911 C CA . VAL A 1 249 ? -30.342 14.574 37.050 1.00 92.06 249 VAL A CA 1
ATOM 1912 C C . VAL A 1 249 ? -31.564 14.392 36.152 1.00 92.06 249 VAL A C 1
ATOM 1914 O O . VAL A 1 249 ? -32.635 14.930 36.432 1.00 92.06 249 VAL A O 1
ATOM 1917 N N . MET A 1 250 ? -31.400 13.652 35.057 1.00 93.94 250 MET A N 1
ATOM 1918 C CA . MET A 1 250 ? -32.482 13.398 34.106 1.00 93.94 250 MET A CA 1
ATOM 1919 C C . MET A 1 250 ? -33.306 12.187 34.540 1.00 93.94 250 MET A C 1
ATOM 1921 O O . MET A 1 250 ? -32.743 11.162 34.914 1.00 93.94 250 MET A O 1
ATOM 1925 N N . SER A 1 251 ? -34.634 12.287 34.432 1.00 94.25 251 SER A N 1
ATOM 1926 C CA . SER A 1 251 ? -35.551 11.174 34.719 1.00 94.25 251 SER A CA 1
ATOM 1927 C C . SER A 1 251 ? -35.609 10.138 33.594 1.00 94.25 251 SER A C 1
ATOM 1929 O O . SER A 1 251 ? -35.897 8.973 33.850 1.00 94.25 251 SER A O 1
ATOM 1931 N N . SER A 1 252 ? -35.349 10.552 32.349 1.00 95.69 252 SER A N 1
ATOM 1932 C CA . SER A 1 252 ? -35.214 9.661 31.192 1.00 95.69 252 SER A CA 1
ATOM 1933 C C . SER A 1 252 ? -34.505 10.340 30.019 1.00 95.69 252 SER A C 1
ATOM 1935 O O . SER A 1 252 ? -34.518 11.569 29.910 1.00 95.69 252 SER A O 1
ATOM 1937 N N . TRP A 1 253 ? -33.879 9.545 29.151 1.00 96.75 253 TRP A N 1
ATOM 1938 C CA . TRP A 1 253 ? -33.250 9.992 27.904 1.00 96.75 253 TRP A CA 1
ATOM 1939 C C . TRP A 1 253 ? -33.166 8.851 26.883 1.00 96.75 253 TRP A C 1
ATOM 1941 O O . TRP A 1 253 ? -33.337 7.678 27.216 1.00 96.75 253 TRP A O 1
ATOM 1951 N N . SER A 1 254 ? -32.910 9.207 25.622 1.00 96.88 254 SER A N 1
ATOM 1952 C CA . SER A 1 254 ? -32.669 8.241 24.549 1.00 96.88 254 SER A CA 1
ATOM 1953 C C . SER A 1 254 ? -31.673 8.767 23.524 1.00 96.88 254 SER A C 1
ATOM 1955 O O . SER A 1 254 ? -31.580 9.978 23.296 1.00 96.88 254 SER A O 1
ATOM 1957 N N . TYR A 1 255 ? -30.926 7.846 22.927 1.00 97.88 255 TYR A N 1
ATOM 1958 C CA . TYR A 1 255 ? -29.916 8.116 21.911 1.00 97.88 255 TYR A CA 1
ATOM 1959 C C . TYR A 1 255 ? -29.677 6.871 21.055 1.00 97.88 255 TYR A C 1
ATOM 1961 O O . TYR A 1 255 ? -30.015 5.762 21.461 1.00 97.88 255 TYR A O 1
ATOM 1969 N N . THR A 1 256 ? -29.085 7.062 19.884 1.00 97.50 256 THR A N 1
ATOM 1970 C CA . THR A 1 256 ? -28.681 5.984 18.979 1.00 97.50 256 THR A CA 1
ATOM 1971 C C . THR A 1 256 ? -27.159 5.931 18.929 1.00 97.50 256 THR A C 1
ATOM 1973 O O . THR A 1 256 ? -26.510 6.970 18.819 1.00 97.50 256 THR A O 1
ATOM 1976 N N . ILE A 1 257 ? -26.602 4.728 19.019 1.00 96.75 257 ILE A N 1
ATOM 1977 C CA . ILE A 1 257 ? -25.185 4.431 18.822 1.00 96.75 257 ILE A CA 1
ATOM 1978 C C . ILE A 1 257 ? -25.028 3.899 17.402 1.00 96.75 257 ILE A C 1
ATOM 1980 O O . ILE A 1 257 ? -25.725 2.959 17.016 1.00 96.75 257 ILE A O 1
ATOM 1984 N N . VAL A 1 258 ? -24.101 4.470 16.641 1.00 91.94 258 VAL A N 1
ATOM 1985 C CA . VAL A 1 258 ? -23.695 3.953 15.333 1.00 91.94 258 VAL A CA 1
ATOM 1986 C C . VAL A 1 258 ? -22.215 3.620 15.407 1.00 91.94 258 VAL A C 1
ATOM 1988 O O . VAL A 1 258 ? -21.398 4.493 15.672 1.00 91.94 258 VAL A O 1
ATOM 1991 N N . SER A 1 259 ? -21.872 2.354 15.193 1.00 90.00 259 SER A N 1
ATOM 1992 C CA . SER A 1 259 ? -20.493 1.923 14.969 1.00 90.00 259 SER A CA 1
ATOM 1993 C C . SER A 1 259 ? -20.341 1.647 13.481 1.00 90.00 259 SER A C 1
ATOM 1995 O O . SER A 1 259 ? -21.112 0.854 12.938 1.00 90.00 259 SER A O 1
ATOM 1997 N N . ARG A 1 260 ? -19.414 2.336 12.802 1.00 85.50 260 ARG A N 1
ATOM 1998 C CA . ARG A 1 260 ? -19.293 2.304 11.333 1.00 85.50 260 ARG A CA 1
ATOM 1999 C C . ARG A 1 260 ? -17.857 2.280 10.816 1.00 85.50 260 ARG A C 1
ATOM 2001 O O . ARG A 1 260 ? -16.934 2.788 11.460 1.00 85.50 260 ARG A O 1
ATOM 2008 N N . LEU A 1 261 ? -17.701 1.785 9.588 1.00 79.75 261 LEU A N 1
ATOM 2009 C CA . LEU A 1 261 ? -16.543 2.052 8.741 1.00 79.75 261 LEU A CA 1
ATOM 2010 C C . LEU A 1 261 ? -16.511 3.556 8.432 1.00 79.75 261 LEU A C 1
ATOM 2012 O O . LEU A 1 261 ? -17.492 4.124 7.947 1.00 79.75 261 LEU A O 1
ATOM 2016 N N . HIS A 1 262 ? -15.385 4.217 8.680 1.00 77.44 262 HIS A N 1
ATOM 2017 C CA . HIS A 1 262 ? -15.136 5.593 8.238 1.00 77.44 262 HIS A CA 1
ATOM 2018 C C . HIS A 1 262 ? -14.070 5.586 7.139 1.00 77.44 262 HIS A C 1
ATOM 2020 O O . HIS A 1 262 ? -13.077 4.871 7.262 1.00 77.44 262 HIS A O 1
ATOM 2026 N N . GLY A 1 263 ? -14.309 6.348 6.073 1.00 80.94 263 GLY A N 1
ATOM 2027 C CA . GLY A 1 263 ? -13.519 6.341 4.844 1.00 80.94 263 GLY A CA 1
ATOM 2028 C C . GLY A 1 263 ? -14.198 5.640 3.663 1.00 80.94 263 GLY A C 1
ATOM 2029 O O . GLY A 1 263 ? -15.287 5.069 3.801 1.00 80.94 263 GLY A O 1
ATOM 2030 N N . CYS A 1 264 ? -13.530 5.711 2.512 1.00 88.38 264 CYS A N 1
ATOM 2031 C CA . CYS A 1 264 ? -13.973 5.217 1.211 1.00 88.38 264 CYS A CA 1
ATOM 2032 C C . CYS A 1 264 ? -12.824 4.481 0.497 1.00 88.38 264 CYS A C 1
ATOM 2034 O O . CYS A 1 264 ? -11.724 5.015 0.372 1.00 88.38 264 CYS A O 1
ATOM 2036 N N . TYR A 1 265 ? -13.056 3.252 0.036 1.00 88.88 265 TYR A N 1
ATOM 2037 C CA . TYR A 1 265 ? -12.080 2.467 -0.716 1.00 88.88 265 TYR A CA 1
ATOM 2038 C C . TYR A 1 265 ? -11.778 3.107 -2.073 1.00 88.88 265 TYR A C 1
ATOM 2040 O O . TYR A 1 265 ? -12.685 3.373 -2.867 1.00 88.88 265 TYR A O 1
ATOM 2048 N N . THR A 1 266 ? -10.492 3.298 -2.368 1.00 91.88 266 THR A N 1
ATOM 2049 C CA . THR A 1 266 ? -10.054 3.686 -3.711 1.00 91.88 266 THR A CA 1
ATOM 2050 C C . THR A 1 266 ? -9.975 2.453 -4.596 1.00 91.88 266 THR A C 1
ATOM 2052 O O . THR A 1 266 ? -9.323 1.465 -4.258 1.00 91.88 266 THR A O 1
ATOM 2055 N N . GLY A 1 267 ? -10.647 2.497 -5.739 1.00 94.88 267 GLY A N 1
ATOM 2056 C CA . GLY A 1 267 ? -10.603 1.445 -6.740 1.00 94.88 267 GLY A CA 1
ATOM 2057 C C . GLY A 1 267 ? -10.242 1.976 -8.115 1.00 94.88 267 GLY A C 1
ATOM 2058 O O . GLY A 1 267 ? -10.480 3.147 -8.410 1.00 94.88 267 GLY A O 1
ATOM 2059 N N . ALA A 1 268 ? -9.700 1.108 -8.968 1.00 95.81 268 ALA A N 1
ATOM 2060 C CA . ALA A 1 268 ? -9.539 1.423 -10.382 1.00 95.81 268 ALA A CA 1
ATOM 2061 C C . ALA A 1 268 ? -9.786 0.240 -11.330 1.00 95.81 268 ALA A C 1
ATOM 2063 O O . ALA A 1 268 ? -9.468 -0.917 -11.037 1.00 95.81 268 ALA A O 1
ATOM 2064 N N . TYR A 1 269 ? -10.297 0.566 -12.516 1.00 96.44 269 TYR A N 1
ATOM 2065 C CA . TYR A 1 269 ? -10.190 -0.258 -13.713 1.00 96.44 269 TYR A CA 1
ATOM 2066 C C . TYR A 1 269 ? -8.981 0.190 -14.535 1.00 96.44 269 TYR A C 1
ATOM 2068 O O . TYR A 1 269 ? -8.862 1.369 -14.860 1.00 96.44 269 TYR A O 1
ATOM 2076 N N . LEU A 1 270 ? -8.096 -0.751 -14.879 1.00 94.31 270 LEU A N 1
ATOM 2077 C CA . LEU A 1 270 ? -6.811 -0.470 -15.539 1.00 94.31 270 LEU A CA 1
ATOM 2078 C C . LEU A 1 270 ? -6.729 -0.983 -16.990 1.00 94.31 270 LEU A C 1
ATOM 2080 O O . LEU A 1 270 ? -5.640 -1.079 -17.566 1.00 94.31 270 LEU A O 1
ATOM 2084 N N . GLY A 1 271 ? -7.875 -1.326 -17.585 1.00 89.69 271 GLY A N 1
ATOM 2085 C CA . GLY A 1 271 ? -7.970 -1.806 -18.963 1.00 89.69 271 GLY A CA 1
ATOM 2086 C C . GLY A 1 271 ? -7.618 -3.286 -19.145 1.00 89.69 271 GLY A C 1
ATOM 2087 O O . GLY A 1 271 ? -7.911 -4.131 -18.298 1.00 89.69 271 GLY A O 1
ATOM 2088 N N . CYS A 1 272 ? -6.962 -3.594 -20.271 1.00 84.12 272 CYS A N 1
ATOM 2089 C CA . CYS A 1 272 ? -6.601 -4.950 -20.721 1.00 84.12 272 CYS A CA 1
ATOM 2090 C C . CYS A 1 272 ? -7.779 -5.830 -21.194 1.00 84.12 272 CYS A C 1
ATOM 2092 O O . CYS A 1 272 ? -7.590 -7.027 -21.443 1.00 84.12 272 CYS A O 1
ATOM 2094 N N . GLY A 1 273 ? -8.978 -5.262 -21.326 1.00 81.81 273 GLY A N 1
ATOM 2095 C CA . GLY A 1 273 ? -10.108 -5.874 -22.013 1.00 81.81 273 GLY A CA 1
ATOM 2096 C C . GLY A 1 273 ? -9.949 -5.820 -23.534 1.00 81.81 273 GLY A C 1
ATOM 2097 O O . GLY A 1 273 ? -9.097 -5.120 -24.075 1.00 81.81 273 GLY A O 1
ATOM 2098 N N . SER A 1 274 ? -10.788 -6.561 -24.258 1.00 76.62 274 SER A N 1
ATOM 2099 C CA . SER A 1 274 ? -10.729 -6.618 -25.728 1.00 76.62 274 SER A CA 1
ATOM 2100 C C . SER A 1 274 ? -11.078 -5.301 -26.428 1.00 76.62 274 SER A C 1
ATOM 2102 O O . SER A 1 274 ? -10.744 -5.135 -27.598 1.00 76.62 274 SER A O 1
ATOM 2104 N N . GLU A 1 275 ? -11.773 -4.396 -25.737 1.00 75.44 275 GLU A N 1
ATOM 2105 C CA . GLU A 1 275 ? -12.176 -3.075 -26.244 1.00 75.44 275 GLU A CA 1
ATOM 2106 C C . GLU A 1 275 ? -11.194 -1.960 -25.842 1.00 75.44 275 GLU A C 1
ATOM 2108 O O . GLU A 1 275 ? -11.296 -0.826 -26.323 1.00 75.44 275 GLU A O 1
ATOM 2113 N N . ASP A 1 276 ? -10.224 -2.282 -24.985 1.00 85.81 276 ASP A N 1
ATOM 2114 C CA . ASP A 1 276 ? -9.305 -1.314 -24.411 1.00 85.81 276 ASP A CA 1
ATOM 2115 C C . ASP A 1 276 ? -8.050 -1.194 -25.263 1.00 85.81 276 ASP A C 1
ATOM 2117 O O . ASP A 1 276 ? -7.419 -2.170 -25.667 1.00 85.81 276 ASP A O 1
ATOM 2121 N N . SER A 1 277 ? -7.669 0.048 -25.522 1.00 85.06 277 SER A N 1
ATOM 2122 C CA . SER A 1 277 ? -6.451 0.399 -26.248 1.00 85.06 277 SER A CA 1
ATOM 2123 C C . SER A 1 277 ? -5.272 0.680 -25.313 1.00 85.06 277 SER A C 1
ATOM 2125 O O . SER A 1 277 ? -4.145 0.819 -25.784 1.00 85.06 277 SER A O 1
ATOM 2127 N N . SER A 1 278 ? -5.506 0.726 -23.997 1.00 87.50 278 SER A N 1
ATOM 2128 C CA . SER A 1 278 ? -4.466 0.743 -22.966 1.00 87.50 278 SER A CA 1
ATOM 2129 C C . SER A 1 278 ? -4.636 -0.394 -21.958 1.00 87.50 278 SER A C 1
ATOM 2131 O O . SER A 1 278 ? -5.730 -0.905 -21.726 1.00 87.50 278 SER A O 1
ATOM 2133 N N . CYS A 1 279 ? -3.529 -0.762 -21.326 1.00 88.44 279 CYS A N 1
ATOM 2134 C CA . CYS A 1 279 ? -3.469 -1.758 -20.267 1.00 88.44 279 CYS A CA 1
ATOM 2135 C C . CYS A 1 279 ? -2.352 -1.345 -19.307 1.00 88.44 279 CYS A C 1
ATOM 2137 O O . CYS A 1 279 ? -1.226 -1.106 -19.751 1.00 88.44 279 CYS A O 1
ATOM 2139 N N . GLN A 1 280 ? -2.666 -1.228 -18.020 1.00 85.69 280 GLN A N 1
ATOM 2140 C CA . GLN A 1 280 ? -1.727 -0.813 -16.980 1.00 85.69 280 GLN A CA 1
ATOM 2141 C C . GLN A 1 280 ? -1.701 -1.849 -15.845 1.00 85.69 280 GLN A C 1
ATOM 2143 O O . GLN A 1 280 ? -2.732 -2.418 -15.495 1.00 85.69 280 GLN A O 1
ATOM 2148 N N . SER A 1 281 ? -0.526 -2.122 -15.266 1.00 82.88 281 SER A N 1
ATOM 2149 C CA . SER A 1 281 ? -0.417 -2.997 -14.088 1.00 82.88 281 SER A CA 1
ATOM 2150 C C . SER A 1 281 ? -0.791 -2.254 -12.805 1.00 82.88 281 SER A C 1
ATOM 2152 O O . SER A 1 281 ? -0.560 -1.048 -12.693 1.00 82.88 281 SER A O 1
ATOM 2154 N N . MET A 1 282 ? -1.318 -2.987 -11.821 1.00 84.94 282 MET A N 1
ATOM 2155 C CA . MET A 1 282 ? -1.713 -2.454 -10.510 1.00 84.94 282 MET A CA 1
ATOM 2156 C C . MET A 1 282 ? -0.556 -1.738 -9.814 1.00 84.94 282 MET A C 1
ATOM 2158 O O . MET A 1 282 ? -0.725 -0.633 -9.311 1.00 84.94 282 MET A O 1
ATOM 2162 N N . GLU A 1 283 ? 0.639 -2.330 -9.855 1.00 76.31 283 GLU A N 1
ATOM 2163 C CA . GLU A 1 283 ? 1.836 -1.769 -9.231 1.00 76.31 283 GLU A CA 1
ATOM 2164 C C . GLU A 1 283 ? 2.231 -0.443 -9.889 1.00 76.31 283 GLU A C 1
ATOM 2166 O O . GLU A 1 283 ? 2.598 0.509 -9.204 1.00 76.31 283 GLU A O 1
ATOM 2171 N N . SER A 1 284 ? 2.137 -0.358 -11.222 1.00 75.00 284 SER A N 1
ATOM 2172 C CA . SER A 1 284 ? 2.502 0.865 -11.946 1.00 75.00 284 SER A CA 1
ATOM 2173 C C . SER A 1 284 ? 1.510 1.988 -11.696 1.00 75.00 284 SER A C 1
ATOM 2175 O O . SER A 1 284 ? 1.904 3.147 -11.592 1.00 75.00 284 SER A O 1
ATOM 2177 N N . PHE A 1 285 ? 0.233 1.634 -11.567 1.00 85.62 285 PHE A N 1
ATOM 2178 C CA . PHE A 1 285 ? -0.822 2.576 -11.256 1.00 85.62 285 PHE A CA 1
ATOM 2179 C C . PHE A 1 285 ? -0.670 3.116 -9.834 1.00 85.62 285 PHE A C 1
ATOM 2181 O O . PHE A 1 285 ? -0.578 4.327 -9.664 1.00 85.62 285 PHE A O 1
ATOM 2188 N N . ASN A 1 286 ? -0.521 2.234 -8.841 1.00 82.69 286 ASN A N 1
ATOM 2189 C CA . ASN A 1 286 ? -0.312 2.620 -7.443 1.00 82.69 286 ASN A CA 1
ATOM 2190 C C . ASN A 1 286 ? 0.918 3.517 -7.259 1.00 82.69 286 ASN A C 1
ATOM 2192 O O . ASN A 1 286 ? 0.865 4.500 -6.516 1.00 82.69 286 ASN A O 1
ATOM 2196 N N . LEU A 1 287 ? 2.015 3.211 -7.964 1.00 71.88 287 LEU A N 1
ATOM 2197 C CA . LEU A 1 287 ? 3.218 4.042 -7.964 1.00 71.88 287 LEU A CA 1
ATOM 2198 C C . LEU A 1 287 ? 2.933 5.443 -8.523 1.00 71.88 287 LEU A C 1
ATOM 2200 O O . LEU A 1 287 ? 3.306 6.440 -7.904 1.00 71.88 287 LEU A O 1
ATOM 2204 N N . ALA A 1 288 ? 2.269 5.526 -9.680 1.00 75.06 288 ALA A N 1
ATOM 2205 C CA . ALA A 1 288 ? 1.957 6.798 -10.331 1.00 75.06 288 ALA A CA 1
ATOM 2206 C C . ALA A 1 288 ? 1.044 7.676 -9.459 1.00 75.06 288 ALA A C 1
ATOM 2208 O O . ALA A 1 288 ? 1.270 8.880 -9.317 1.00 75.06 288 ALA A O 1
ATOM 2209 N N . THR A 1 289 ? 0.053 7.067 -8.809 1.00 83.19 289 THR A N 1
ATOM 2210 C CA . THR A 1 289 ? -0.918 7.755 -7.952 1.00 83.19 289 THR A CA 1
ATOM 2211 C C . THR A 1 289 ? -0.435 7.958 -6.517 1.00 83.19 289 THR A C 1
ATOM 2213 O O . THR A 1 289 ? -1.104 8.642 -5.750 1.00 83.19 289 THR A O 1
ATOM 2216 N N . GLY A 1 290 ? 0.708 7.384 -6.128 1.00 70.44 290 GLY A N 1
ATOM 2217 C CA . GLY A 1 290 ? 1.287 7.517 -4.789 1.00 70.44 290 GLY A CA 1
ATOM 2218 C C . GLY A 1 290 ? 0.456 6.890 -3.663 1.00 70.44 290 GLY A C 1
ATOM 2219 O O . GLY A 1 290 ? 0.568 7.339 -2.524 1.00 70.44 290 GLY A O 1
ATOM 2220 N N . LYS A 1 291 ? -0.394 5.902 -3.974 1.00 76.75 291 LYS A N 1
ATOM 2221 C CA . LYS A 1 291 ? -1.238 5.189 -3.003 1.00 76.75 291 LYS A CA 1
ATOM 2222 C C . LYS A 1 291 ? -1.607 3.809 -3.523 1.00 76.75 291 LYS A C 1
ATOM 2224 O O . LYS A 1 291 ? -1.970 3.677 -4.692 1.00 76.75 291 LYS A O 1
ATOM 2229 N N . ASP A 1 292 ? -1.585 2.813 -2.644 1.00 78.50 292 ASP A N 1
ATOM 2230 C CA . ASP A 1 292 ? -2.051 1.480 -3.000 1.00 78.50 292 ASP A CA 1
ATOM 2231 C C . ASP A 1 292 ? -3.579 1.393 -2.994 1.00 78.50 292 ASP A C 1
ATOM 2233 O O . ASP A 1 292 ? -4.207 1.609 -1.960 1.00 78.50 292 ASP A O 1
ATOM 2237 N N . HIS A 1 293 ? -4.192 1.084 -4.137 1.00 88.25 293 HIS A N 1
ATOM 2238 C CA . HIS A 1 293 ? -5.651 1.062 -4.280 1.00 88.25 293 HIS A CA 1
ATOM 2239 C C . HIS A 1 293 ? -6.299 -0.160 -3.644 1.00 88.25 293 HIS A C 1
ATOM 2241 O O . HIS A 1 293 ? -5.956 -1.291 -3.979 1.00 88.25 293 HIS A O 1
ATOM 2247 N N . ALA A 1 294 ? -7.292 0.070 -2.785 1.00 87.06 294 ALA A N 1
ATOM 2248 C CA . ALA A 1 294 ? -8.021 -0.965 -2.059 1.00 87.06 294 ALA A CA 1
ATOM 2249 C C . ALA A 1 294 ? -8.836 -1.926 -2.942 1.00 87.06 294 ALA A C 1
ATOM 2251 O O . ALA A 1 294 ? -9.184 -3.014 -2.486 1.00 87.06 294 ALA A O 1
ATOM 2252 N N . MET A 1 295 ? -9.161 -1.554 -4.183 1.00 93.19 295 MET A N 1
ATOM 2253 C CA . MET A 1 295 ? -9.966 -2.378 -5.089 1.00 93.19 295 MET A CA 1
ATOM 2254 C C . MET A 1 295 ? -9.454 -2.319 -6.530 1.00 93.19 295 MET A C 1
ATOM 2256 O O . MET A 1 295 ? -8.988 -1.281 -6.995 1.00 93.19 295 MET A O 1
ATOM 2260 N N . PHE A 1 296 ? -9.624 -3.407 -7.277 1.00 95.81 296 PHE A N 1
ATOM 2261 C CA . PHE A 1 296 ? -9.392 -3.405 -8.723 1.00 95.81 296 PHE A CA 1
ATOM 2262 C C . PHE A 1 296 ? -10.524 -4.116 -9.454 1.00 95.81 296 PHE A C 1
ATOM 2264 O O . PHE A 1 296 ? -10.981 -5.170 -9.010 1.00 95.81 296 PHE A O 1
ATOM 2271 N N . LEU A 1 297 ? -10.959 -3.541 -10.576 1.00 96.88 297 LEU A N 1
ATOM 2272 C CA . LEU A 1 297 ? -12.045 -4.065 -11.404 1.00 96.88 297 LEU A CA 1
ATOM 2273 C C . LEU A 1 297 ? -11.520 -4.923 -12.559 1.00 96.88 297 LEU A C 1
ATOM 2275 O O . LEU A 1 297 ? -10.511 -4.594 -13.184 1.00 96.88 297 LEU A O 1
ATOM 2279 N N . LYS A 1 298 ? -12.263 -5.979 -12.904 1.00 95.25 298 LYS A N 1
ATOM 2280 C CA . LYS A 1 298 ? -12.138 -6.694 -14.178 1.00 95.25 298 LYS A CA 1
ATOM 2281 C C . LYS A 1 298 ? -13.502 -7.060 -14.754 1.00 95.25 298 LYS A C 1
ATOM 2283 O O . LYS A 1 298 ? -14.336 -7.627 -14.048 1.00 95.25 298 LYS A O 1
ATOM 2288 N N . TYR A 1 299 ? -13.694 -6.816 -16.051 1.00 94.69 299 TYR A N 1
ATOM 2289 C CA . TYR A 1 299 ? -14.848 -7.335 -16.785 1.00 94.69 299 TYR A CA 1
ATOM 2290 C C . TYR A 1 299 ? -14.693 -8.824 -17.071 1.00 94.69 299 TYR A C 1
ATOM 2292 O O . TYR A 1 299 ? -13.639 -9.295 -17.507 1.00 94.69 299 TYR A O 1
ATOM 2300 N N . VAL A 1 300 ? -15.765 -9.567 -16.828 1.00 95.31 300 VAL A N 1
ATOM 2301 C CA . VAL A 1 300 ? -15.836 -11.011 -17.001 1.00 95.31 300 VAL A CA 1
ATOM 2302 C C . VAL A 1 300 ? -17.171 -11.368 -17.641 1.00 95.31 300 VAL A C 1
ATOM 2304 O O . VAL A 1 300 ? -18.222 -11.243 -17.017 1.00 95.31 300 VAL A O 1
ATOM 2307 N N . ASP A 1 301 ? -17.131 -11.902 -18.862 1.00 94.69 301 ASP A N 1
ATOM 2308 C CA . ASP A 1 301 ? -18.292 -12.593 -19.420 1.00 94.69 301 ASP A CA 1
ATOM 2309 C C . ASP A 1 301 ? -18.542 -13.879 -18.619 1.00 94.69 301 ASP A C 1
ATOM 2311 O O . ASP A 1 301 ? -17.640 -14.699 -18.407 1.00 94.69 301 ASP A O 1
ATOM 2315 N N . ILE A 1 302 ? -19.789 -14.109 -18.212 1.00 95.25 302 ILE A N 1
ATOM 2316 C CA . ILE A 1 302 ? -20.231 -15.372 -17.609 1.00 95.25 302 ILE A CA 1
ATOM 2317 C C . ILE A 1 302 ? -19.813 -16.575 -18.467 1.00 95.25 302 ILE A C 1
ATOM 2319 O O . ILE A 1 302 ? -19.447 -17.630 -17.927 1.00 95.25 302 ILE A O 1
ATOM 2323 N N . ALA A 1 303 ? -19.809 -16.443 -19.797 1.00 94.50 303 ALA A N 1
ATOM 2324 C CA . ALA A 1 303 ? -19.344 -17.491 -20.697 1.00 94.50 303 ALA A CA 1
ATOM 2325 C C . ALA A 1 303 ? -17.870 -17.883 -20.463 1.00 94.50 303 ALA A C 1
ATOM 2327 O O . ALA A 1 303 ? -17.528 -19.058 -20.644 1.00 94.50 303 ALA A O 1
ATOM 2328 N N . ASP A 1 304 ? -17.050 -16.964 -19.960 1.00 94.31 304 ASP A N 1
ATOM 2329 C CA . ASP A 1 304 ? -15.614 -17.119 -19.736 1.00 94.31 304 ASP A CA 1
ATOM 2330 C C . ASP A 1 304 ? -15.245 -17.464 -18.292 1.00 94.31 304 ASP A C 1
ATOM 2332 O O . ASP A 1 304 ? -14.068 -17.522 -17.951 1.00 94.31 304 ASP A O 1
ATOM 2336 N N . SER A 1 305 ? -16.215 -17.823 -17.446 1.00 94.81 305 SER A N 1
ATOM 2337 C CA . SER A 1 305 ? -15.995 -18.161 -16.024 1.00 94.81 305 SER A CA 1
ATOM 2338 C C . SER A 1 305 ? -14.905 -19.217 -15.747 1.00 94.81 305 SER A C 1
ATOM 2340 O O . SER A 1 305 ? -14.437 -19.354 -14.617 1.00 94.81 305 SER A O 1
ATOM 2342 N N . ARG A 1 306 ? -14.519 -20.013 -16.755 1.00 93.19 306 ARG A N 1
ATOM 2343 C CA . ARG A 1 306 ? -13.467 -21.044 -16.666 1.00 93.19 306 ARG A CA 1
ATOM 2344 C C . ARG A 1 306 ? -12.097 -20.593 -17.184 1.00 93.19 306 ARG A C 1
ATOM 2346 O O . ARG A 1 306 ? -11.168 -21.397 -17.163 1.00 93.19 306 ARG A O 1
ATOM 2353 N N . ASN A 1 307 ? -11.962 -19.355 -17.650 1.00 91.44 307 ASN A N 1
ATOM 2354 C CA . ASN A 1 307 ? -10.691 -18.794 -18.087 1.00 91.44 307 ASN A CA 1
ATOM 2355 C C . ASN A 1 307 ? -9.753 -18.638 -16.878 1.00 91.44 307 ASN A C 1
ATOM 2357 O O . ASN A 1 307 ? -10.082 -17.968 -15.899 1.00 91.44 307 ASN A O 1
ATOM 2361 N N . THR A 1 308 ? -8.586 -19.281 -16.930 1.00 87.62 308 THR A N 1
ATOM 2362 C CA . THR A 1 308 ? -7.617 -19.275 -15.825 1.00 87.62 308 THR A CA 1
ATOM 2363 C C . THR A 1 308 ? -7.010 -17.894 -15.588 1.00 87.62 308 THR A C 1
ATOM 2365 O O . THR A 1 308 ? -6.766 -17.552 -14.437 1.00 87.62 308 THR A O 1
ATOM 2368 N N . GLY A 1 309 ? -6.883 -17.062 -16.628 1.00 85.12 309 GLY A N 1
ATOM 2369 C CA . GLY A 1 309 ? -6.314 -15.714 -16.513 1.00 85.12 309 GLY A CA 1
ATOM 2370 C C . GLY A 1 309 ? -7.167 -14.731 -15.698 1.00 85.12 309 GLY A C 1
ATOM 2371 O O . GLY A 1 309 ? -6.682 -13.674 -15.297 1.00 85.12 309 GLY A O 1
ATOM 2372 N N . ILE A 1 310 ? -8.436 -15.059 -15.425 1.00 92.38 310 ILE A N 1
ATOM 2373 C CA . ILE A 1 310 ? -9.261 -14.304 -14.467 1.00 92.38 310 ILE A CA 1
ATOM 2374 C C . ILE A 1 310 ? -8.757 -14.547 -13.042 1.00 92.38 310 ILE A C 1
ATOM 2376 O O . ILE A 1 310 ? -8.658 -13.614 -12.250 1.00 92.38 310 ILE A O 1
ATOM 2380 N N . TRP A 1 311 ? -8.413 -15.795 -12.726 1.00 90.31 311 TRP A N 1
ATOM 2381 C CA . TRP A 1 311 ? -7.979 -16.198 -11.392 1.00 90.31 311 TRP A CA 1
ATOM 2382 C C . TRP A 1 311 ? -6.529 -15.830 -11.118 1.00 90.31 311 TRP A C 1
ATOM 2384 O O . TRP A 1 311 ? -6.230 -15.472 -9.986 1.00 90.31 311 TRP A O 1
ATOM 2394 N N . ASP A 1 312 ? -5.668 -15.850 -12.136 1.00 82.62 312 ASP A N 1
ATOM 2395 C CA . ASP A 1 312 ? -4.308 -15.314 -12.020 1.00 82.62 312 ASP A CA 1
ATOM 2396 C C . ASP A 1 312 ? -4.365 -13.828 -11.623 1.00 82.62 312 ASP A C 1
ATOM 2398 O O . ASP A 1 312 ? -3.817 -13.440 -10.597 1.00 82.62 312 ASP A O 1
ATOM 2402 N N . TRP A 1 313 ? -5.176 -13.031 -12.332 1.00 89.19 313 TRP A N 1
ATOM 2403 C CA . TRP A 1 313 ? -5.415 -11.628 -11.979 1.00 89.19 313 TRP A CA 1
ATOM 2404 C C . TRP A 1 313 ? -6.010 -11.458 -10.573 1.00 89.19 313 TRP A C 1
ATOM 2406 O O . TRP A 1 313 ? -5.567 -10.604 -9.815 1.00 89.19 313 TRP A O 1
ATOM 2416 N N . ALA A 1 314 ? -6.993 -12.276 -10.186 1.00 86.88 314 ALA A N 1
ATOM 2417 C CA . ALA A 1 314 ? -7.609 -12.167 -8.863 1.00 86.88 314 ALA A CA 1
ATOM 2418 C C . ALA A 1 314 ? -6.627 -12.501 -7.724 1.00 86.88 314 ALA A C 1
ATOM 2420 O O . ALA A 1 314 ? -6.712 -11.917 -6.643 1.00 86.88 314 ALA A O 1
ATOM 2421 N N . GLN A 1 315 ? -5.689 -13.426 -7.962 1.00 76.88 315 GLN A N 1
ATOM 2422 C CA . GLN A 1 315 ? -4.590 -13.708 -7.037 1.00 76.88 315 GLN A CA 1
ATOM 2423 C C . GLN A 1 315 ? -3.632 -12.520 -6.940 1.00 76.88 315 GLN A C 1
ATOM 2425 O O . GLN A 1 315 ? -3.219 -12.196 -5.831 1.00 76.88 315 GLN A O 1
ATOM 2430 N N . ASP A 1 316 ? -3.341 -11.828 -8.044 1.00 75.38 316 ASP A N 1
ATOM 2431 C CA . ASP A 1 316 ? -2.517 -10.612 -8.025 1.00 75.38 316 ASP A CA 1
ATOM 2432 C C . ASP A 1 316 ? -3.186 -9.483 -7.232 1.00 75.38 316 ASP A C 1
ATOM 2434 O O . ASP A 1 316 ? -2.548 -8.848 -6.396 1.00 75.38 316 ASP A O 1
ATOM 2438 N N . VAL A 1 317 ? -4.493 -9.269 -7.427 1.00 82.75 317 VAL A N 1
ATOM 2439 C CA . VAL A 1 317 ? -5.271 -8.285 -6.655 1.00 82.75 317 VAL A CA 1
ATOM 2440 C C . VAL A 1 317 ? -5.220 -8.615 -5.162 1.00 82.75 317 VAL A C 1
ATOM 2442 O O . VAL A 1 317 ? -4.888 -7.757 -4.343 1.00 82.75 317 VAL A O 1
ATOM 2445 N N . LYS A 1 318 ? -5.466 -9.884 -4.802 1.00 75.19 318 LYS A N 1
ATOM 2446 C CA . LYS A 1 318 ? -5.346 -10.354 -3.416 1.00 75.19 318 LYS A CA 1
ATOM 2447 C C . LYS A 1 318 ? -3.929 -10.158 -2.878 1.00 75.19 318 LYS A C 1
ATOM 2449 O O . LYS A 1 318 ? -3.765 -9.743 -1.733 1.00 75.19 318 LYS A O 1
ATOM 2454 N N . ALA A 1 319 ? -2.906 -10.466 -3.674 1.00 63.44 319 ALA A N 1
ATOM 2455 C CA . ALA A 1 319 ? -1.520 -10.261 -3.289 1.00 63.44 319 ALA A CA 1
ATOM 2456 C C . ALA A 1 319 ? -1.283 -8.774 -2.997 1.00 63.44 319 ALA A C 1
ATOM 2458 O O . ALA A 1 319 ? -0.713 -8.450 -1.955 1.00 63.44 319 ALA A O 1
ATOM 2459 N N . ASN A 1 320 ? -1.808 -7.868 -3.824 1.00 65.62 320 ASN A N 1
ATOM 2460 C CA . ASN A 1 320 ? -1.811 -6.417 -3.611 1.00 65.62 320 ASN A CA 1
ATOM 2461 C C . ASN A 1 320 ? -2.566 -5.942 -2.366 1.00 65.62 320 ASN A C 1
ATOM 2463 O O . ASN A 1 320 ? -2.527 -4.754 -2.073 1.00 65.62 320 ASN A O 1
ATOM 2467 N N . GLY A 1 321 ? -3.159 -6.848 -1.581 1.00 66.81 321 GLY A N 1
ATOM 2468 C CA . GLY A 1 321 ? -3.934 -6.503 -0.393 1.00 66.81 321 GLY A CA 1
ATOM 2469 C C . GLY A 1 321 ? -5.246 -5.808 -0.747 1.00 66.81 321 GLY A C 1
ATOM 2470 O O . GLY A 1 321 ? -5.845 -5.170 0.113 1.00 66.81 321 GLY A O 1
ATOM 2471 N N . ALA A 1 322 ? -5.658 -5.908 -2.012 1.00 80.44 322 ALA A N 1
ATOM 2472 C CA . ALA A 1 322 ? -6.849 -5.297 -2.564 1.00 80.44 322 ALA A CA 1
ATOM 2473 C C . ALA A 1 322 ? -7.983 -6.320 -2.707 1.00 80.44 322 ALA A C 1
ATOM 2475 O O . ALA A 1 322 ? -7.786 -7.540 -2.658 1.00 80.44 322 ALA A O 1
ATOM 2476 N N . ILE A 1 323 ? -9.185 -5.796 -2.916 1.00 88.81 323 ILE A N 1
ATOM 2477 C CA . ILE A 1 323 ? -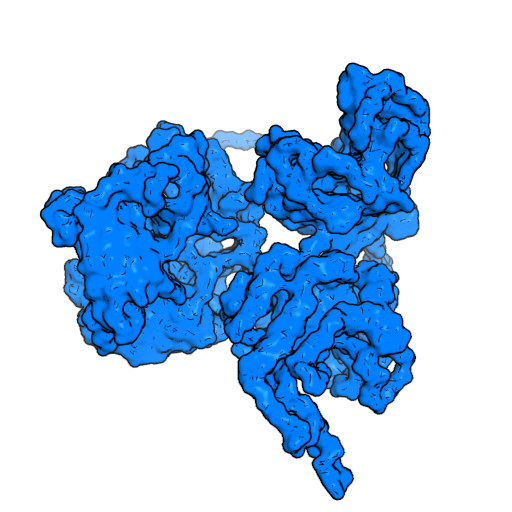10.410 -6.552 -3.146 1.00 88.81 323 ILE A CA 1
ATOM 2478 C C . ILE A 1 323 ? -10.623 -6.698 -4.662 1.00 88.81 323 ILE A C 1
ATOM 2480 O O . ILE A 1 323 ? -10.718 -5.690 -5.372 1.00 88.81 323 ILE A O 1
ATOM 2484 N N . PRO A 1 324 ? -10.718 -7.932 -5.189 1.00 95.75 324 PRO A N 1
ATOM 2485 C CA . PRO A 1 324 ? -11.127 -8.165 -6.568 1.00 95.75 324 PRO A CA 1
ATOM 2486 C C . PRO A 1 324 ? -12.596 -7.793 -6.772 1.00 95.75 324 PRO A C 1
ATOM 2488 O O . PRO A 1 324 ? -13.481 -8.330 -6.101 1.00 95.75 324 PRO A O 1
ATOM 2491 N N . VAL A 1 325 ? -12.852 -6.918 -7.743 1.00 98.06 325 VAL A N 1
ATOM 2492 C CA . VAL A 1 325 ? -14.193 -6.540 -8.195 1.00 98.06 325 VAL A CA 1
ATOM 2493 C C . VAL A 1 325 ? -14.407 -7.098 -9.598 1.00 98.06 325 VAL A C 1
ATOM 2495 O O . VAL A 1 325 ? -13.642 -6.821 -10.521 1.00 98.06 325 VAL A O 1
ATOM 2498 N N . PHE A 1 326 ? -15.446 -7.905 -9.772 1.00 98.12 326 PHE A N 1
ATOM 2499 C CA . PHE A 1 326 ? -15.791 -8.513 -11.050 1.00 98.12 326 PHE A CA 1
ATOM 2500 C C . PHE A 1 326 ? -17.057 -7.872 -11.607 1.00 98.12 326 PHE A C 1
ATOM 2502 O O . PHE A 1 326 ? -18.136 -8.034 -11.032 1.00 98.12 326 PHE A O 1
ATOM 2509 N N . MET A 1 327 ? -16.934 -7.205 -12.756 1.00 97.06 327 MET A N 1
ATOM 2510 C CA . MET A 1 327 ? -18.084 -6.866 -13.594 1.00 97.06 327 MET A CA 1
ATOM 2511 C C . MET A 1 327 ? -18.497 -8.139 -14.341 1.00 97.06 327 MET A C 1
ATOM 2513 O O . MET A 1 327 ? -17.884 -8.516 -15.339 1.00 97.06 327 MET A O 1
ATOM 2517 N N . TYR A 1 328 ? -19.432 -8.892 -13.764 1.00 97.31 328 TYR A N 1
ATOM 2518 C CA . TYR A 1 328 ? -19.766 -10.264 -14.141 1.00 97.31 328 TYR A CA 1
ATOM 2519 C C . TYR A 1 328 ? -21.047 -10.308 -14.978 1.00 97.31 328 TYR A C 1
ATOM 2521 O O . TYR A 1 328 ? -22.147 -10.557 -14.472 1.00 97.31 328 TYR A O 1
ATOM 2529 N N . ASP A 1 329 ? -20.904 -10.063 -16.278 1.00 95.50 329 ASP A N 1
ATOM 2530 C CA . ASP A 1 329 ? -22.032 -9.756 -17.154 1.00 95.50 329 ASP A CA 1
ATOM 2531 C C . ASP A 1 329 ? -22.443 -10.896 -18.095 1.00 95.50 329 ASP A C 1
ATOM 2533 O O . ASP A 1 329 ? -21.615 -11.697 -18.549 1.00 95.50 329 ASP A O 1
ATOM 2537 N N . PRO A 1 330 ? -23.740 -10.975 -18.449 1.00 96.31 330 PRO A N 1
ATOM 2538 C CA . PRO A 1 330 ? -24.254 -11.951 -19.398 1.00 96.31 330 PRO A CA 1
ATOM 2539 C C . PRO A 1 330 ? -24.220 -11.402 -20.832 1.00 96.31 330 PRO A C 1
ATOM 2541 O O . PRO A 1 330 ? -25.275 -11.104 -21.391 1.00 96.31 330 PRO A O 1
ATOM 2544 N N . TYR A 1 331 ? -23.050 -11.317 -21.476 1.00 93.31 331 TYR A N 1
ATOM 2545 C CA . TYR A 1 331 ? -22.932 -10.795 -22.856 1.00 93.31 331 TYR A CA 1
ATOM 2546 C C . TYR A 1 331 ? -23.782 -11.549 -23.892 1.00 93.31 331 TYR A C 1
ATOM 2548 O O . TYR A 1 331 ? -24.286 -10.947 -24.840 1.00 93.31 331 TYR A O 1
ATOM 2556 N N . GLY A 1 332 ? -24.057 -12.839 -23.672 1.00 93.25 332 GLY A N 1
ATOM 2557 C CA . GLY A 1 332 ? -25.021 -13.615 -24.470 1.00 93.25 332 GLY A CA 1
ATOM 2558 C C . GLY A 1 332 ? -26.511 -13.341 -24.172 1.00 93.25 332 GLY A C 1
ATOM 2559 O O . GLY A 1 332 ? -27.385 -13.916 -24.824 1.00 93.25 332 GLY A O 1
ATOM 2560 N N . GLY A 1 333 ? -26.816 -12.471 -23.205 1.00 95.62 333 GLY A N 1
ATOM 2561 C CA . GLY A 1 333 ? -28.150 -12.144 -22.700 1.00 95.62 333 GLY A CA 1
ATOM 2562 C C . GLY A 1 333 ? -28.592 -12.973 -21.483 1.00 95.62 333 GLY A C 1
ATOM 2563 O O . GLY A 1 333 ? -28.052 -14.032 -21.168 1.00 95.62 333 GLY A O 1
ATOM 2564 N N . LEU A 1 334 ? -29.648 -12.519 -20.799 1.00 95.94 334 LEU A N 1
ATOM 2565 C CA . LEU A 1 334 ? -30.171 -13.152 -19.572 1.00 95.94 334 LEU A CA 1
ATOM 2566 C C . LEU A 1 334 ? -30.596 -14.624 -19.763 1.00 95.94 334 LEU A C 1
ATOM 2568 O O . LEU A 1 334 ? -30.462 -15.448 -18.852 1.00 95.94 334 LEU A O 1
ATOM 2572 N N . GLY A 1 335 ? -31.068 -14.978 -20.961 1.00 93.12 335 GLY A N 1
ATOM 2573 C CA . GLY A 1 335 ? -31.467 -16.339 -21.319 1.00 93.12 335 GLY A CA 1
ATOM 2574 C C . GLY A 1 335 ? -30.307 -17.312 -21.569 1.00 93.12 335 GLY A C 1
ATOM 2575 O O . GLY A 1 335 ? -30.536 -18.520 -21.537 1.00 93.12 335 GLY A O 1
ATOM 2576 N N . SER A 1 336 ? -29.079 -16.827 -21.795 1.00 90.88 336 SER A N 1
ATOM 2577 C CA . SER A 1 336 ? -27.909 -17.667 -22.113 1.00 90.88 336 SER A CA 1
ATOM 2578 C C . SER A 1 336 ? -27.068 -18.051 -20.893 1.00 90.88 336 SER A C 1
ATOM 2580 O O . SER A 1 336 ? -26.018 -18.677 -21.039 1.00 90.88 336 SER A O 1
ATOM 2582 N N . ILE A 1 337 ? -27.492 -17.643 -19.697 1.00 92.75 337 ILE A N 1
ATOM 2583 C CA . ILE A 1 337 ? -26.770 -17.871 -18.446 1.00 92.75 337 ILE A CA 1
ATOM 2584 C C . ILE A 1 337 ? -26.645 -19.375 -18.149 1.00 92.75 337 ILE A C 1
ATOM 2586 O O . ILE A 1 337 ? -27.648 -20.072 -17.986 1.00 92.75 337 ILE A O 1
ATOM 2590 N N . ASP A 1 338 ? -25.403 -19.849 -18.017 1.00 92.88 338 ASP A N 1
ATOM 2591 C CA . ASP A 1 338 ? -25.065 -21.218 -17.617 1.00 92.88 338 ASP A CA 1
ATOM 2592 C C . ASP A 1 338 ? -24.757 -21.281 -16.113 1.00 92.88 338 ASP A C 1
ATOM 2594 O O . ASP A 1 338 ? -23.695 -20.855 -15.650 1.00 92.88 338 ASP A O 1
ATOM 2598 N N . THR A 1 339 ? -25.677 -21.863 -15.343 1.00 93.69 339 THR A N 1
ATOM 2599 C CA . THR A 1 339 ? -25.537 -22.034 -13.891 1.00 93.69 339 THR A CA 1
ATOM 2600 C C . THR A 1 339 ? -24.279 -22.815 -13.502 1.00 93.69 339 THR A C 1
ATOM 2602 O O . THR A 1 339 ? -23.660 -22.489 -12.495 1.00 93.69 339 THR A O 1
ATOM 2605 N N . ALA A 1 340 ? -23.829 -23.791 -14.300 1.00 95.19 340 ALA A N 1
ATOM 2606 C CA . ALA A 1 340 ? -22.631 -24.566 -13.974 1.00 95.19 340 ALA A CA 1
ATOM 2607 C C . ALA A 1 340 ? -21.345 -23.728 -14.081 1.00 95.19 340 ALA A C 1
ATOM 2609 O O . ALA A 1 340 ? -20.351 -24.018 -13.410 1.00 95.19 340 ALA A O 1
ATOM 2610 N N . LYS A 1 341 ? -21.340 -22.687 -14.925 1.00 95.25 341 LYS A N 1
ATOM 2611 C CA . LYS A 1 341 ? -20.244 -21.711 -14.992 1.00 95.25 341 LYS A CA 1
ATOM 2612 C C . LYS A 1 341 ? -20.257 -20.778 -13.785 1.00 95.25 341 LYS A C 1
ATOM 2614 O O . LYS A 1 341 ? -19.196 -20.549 -13.212 1.00 95.25 341 LYS A O 1
ATOM 2619 N N . MET A 1 342 ? -21.437 -20.340 -13.352 1.00 95.44 342 MET A N 1
ATOM 2620 C CA . MET A 1 342 ? -21.598 -19.520 -12.146 1.00 95.44 342 MET A CA 1
ATOM 2621 C C . MET A 1 342 ? -21.177 -20.264 -10.880 1.00 95.44 342 MET A C 1
ATOM 2623 O O . MET A 1 342 ? -20.419 -19.729 -10.081 1.00 95.44 342 MET A O 1
ATOM 2627 N N . GLU A 1 343 ? -21.601 -21.519 -10.708 1.00 97.00 343 GLU A N 1
ATOM 2628 C CA . GLU A 1 343 ? -21.194 -22.329 -9.552 1.00 97.00 343 GLU A CA 1
ATOM 2629 C C . GLU A 1 343 ? -19.682 -22.577 -9.527 1.00 97.00 343 GLU A C 1
ATOM 2631 O O . GLU A 1 343 ? -19.065 -22.552 -8.460 1.00 97.00 343 GLU A O 1
ATOM 2636 N N . TYR A 1 344 ? -19.067 -22.778 -10.699 1.00 96.56 344 TYR A N 1
ATOM 2637 C CA . TYR A 1 344 ? -17.612 -22.860 -10.815 1.00 96.56 344 TYR A CA 1
ATOM 2638 C C . TYR A 1 344 ? -16.946 -21.544 -10.397 1.00 96.56 344 TYR A C 1
ATOM 2640 O O . TYR A 1 344 ? -16.009 -21.569 -9.601 1.00 96.56 344 TYR A O 1
ATOM 2648 N N . PHE A 1 345 ? -17.447 -20.409 -10.890 1.00 97.56 345 PHE A N 1
ATOM 2649 C CA . PHE A 1 345 ? -16.912 -19.091 -10.558 1.00 97.56 345 PHE A CA 1
ATOM 2650 C C . PHE A 1 345 ? -17.025 -18.800 -9.058 1.00 97.56 345 PHE A C 1
ATOM 2652 O O . PHE A 1 345 ? -16.028 -18.488 -8.415 1.00 97.56 345 PHE A O 1
ATOM 2659 N N . ALA A 1 346 ? -18.198 -19.027 -8.463 1.00 97.06 346 ALA A N 1
ATOM 2660 C CA . ALA A 1 346 ? -18.406 -18.879 -7.027 1.00 97.06 346 ALA A CA 1
ATOM 2661 C C . ALA A 1 346 ? -17.499 -19.825 -6.216 1.00 97.06 346 ALA A C 1
ATOM 2663 O O . ALA A 1 346 ? -16.931 -19.431 -5.202 1.00 97.06 346 ALA A O 1
ATOM 2664 N N . THR A 1 347 ? -17.278 -21.062 -6.675 1.00 96.56 347 THR A N 1
ATOM 2665 C CA . THR A 1 347 ? -16.334 -21.983 -6.012 1.00 96.56 347 THR A CA 1
ATOM 2666 C C . THR A 1 347 ? -14.916 -21.417 -6.016 1.00 96.56 347 THR A C 1
ATOM 2668 O O . THR A 1 347 ? -14.222 -21.484 -5.006 1.00 96.56 347 THR A O 1
ATOM 2671 N N . LYS A 1 348 ? -14.496 -20.805 -7.121 1.00 95.31 348 LYS A N 1
ATOM 2672 C CA . LYS A 1 348 ? -13.182 -20.174 -7.234 1.00 95.31 348 LYS A CA 1
ATOM 2673 C C . LYS A 1 348 ? -13.056 -18.899 -6.395 1.00 95.31 348 LYS A C 1
ATOM 2675 O O . LYS A 1 348 ? -12.029 -18.726 -5.745 1.00 95.31 348 LYS A O 1
ATOM 2680 N N . CYS A 1 349 ? -14.105 -18.080 -6.297 1.00 93.94 349 CYS A N 1
ATOM 2681 C CA . CYS A 1 349 ? -14.169 -16.971 -5.337 1.00 93.94 349 CYS A CA 1
ATOM 2682 C C . CYS A 1 349 ? -13.978 -17.463 -3.895 1.00 93.94 349 CYS A C 1
ATOM 2684 O O . CYS A 1 349 ? -13.219 -16.873 -3.133 1.00 93.94 349 CYS A O 1
ATOM 2686 N N . LYS A 1 350 ? -14.611 -18.585 -3.525 1.00 87.31 350 LYS A N 1
ATOM 2687 C CA . LYS A 1 350 ? -14.414 -19.210 -2.210 1.00 87.31 350 LYS A CA 1
ATOM 2688 C C . LYS A 1 350 ? -12.967 -19.674 -2.005 1.00 87.31 350 LYS A C 1
ATOM 2690 O O . LYS A 1 350 ? -12.405 -19.449 -0.940 1.00 87.31 350 LYS A O 1
ATOM 2695 N N . GLU A 1 351 ? -12.375 -20.332 -3.004 1.00 86.31 351 GLU A N 1
ATOM 2696 C CA . GLU A 1 351 ? -10.979 -20.797 -2.965 1.00 86.31 351 GLU A CA 1
ATOM 2697 C C . GLU A 1 351 ? -9.970 -19.643 -2.862 1.00 86.31 351 GLU A C 1
ATOM 2699 O O . GLU A 1 351 ? -8.894 -19.832 -2.296 1.00 86.31 351 GLU A O 1
ATOM 2704 N N . LEU A 1 352 ? -10.316 -18.454 -3.370 1.00 79.94 352 LEU A N 1
ATOM 2705 C CA . LEU A 1 352 ? -9.486 -17.259 -3.249 1.00 79.94 352 LEU A CA 1
ATOM 2706 C C . LEU A 1 352 ? -9.333 -16.806 -1.791 1.00 79.94 352 LEU A C 1
ATOM 2708 O O . LEU A 1 352 ? -8.349 -16.140 -1.493 1.00 79.94 352 LEU A O 1
ATOM 2712 N N . ASP A 1 353 ? -10.230 -17.191 -0.876 1.00 75.19 353 ASP A N 1
ATOM 2713 C CA . ASP A 1 353 ? -10.150 -16.900 0.568 1.00 75.19 353 ASP A CA 1
ATOM 2714 C C . ASP A 1 353 ? -9.860 -15.415 0.866 1.00 75.19 353 ASP A C 1
ATOM 2716 O O . ASP A 1 353 ? -8.940 -15.055 1.603 1.00 75.19 353 ASP A O 1
ATOM 2720 N N . THR A 1 354 ? -10.604 -14.540 0.194 1.00 74.44 354 THR A N 1
ATOM 2721 C CA . THR A 1 354 ? -10.632 -13.090 0.406 1.00 74.44 354 THR A CA 1
ATOM 2722 C C . THR A 1 354 ? -12.041 -12.578 0.104 1.00 74.44 354 THR A C 1
ATOM 2724 O O . THR A 1 354 ? -12.887 -13.341 -0.364 1.00 74.44 354 THR A O 1
ATOM 2727 N N . GLU A 1 355 ? -12.339 -11.335 0.466 1.00 81.06 355 GLU A N 1
ATOM 2728 C CA . GLU A 1 355 ? -13.580 -10.681 0.031 1.00 81.06 355 GLU A CA 1
ATOM 2729 C C . GLU A 1 355 ? -13.528 -10.400 -1.476 1.00 81.06 355 GLU A C 1
ATOM 2731 O O . GLU A 1 355 ? -12.461 -10.090 -2.002 1.00 81.06 355 GLU A O 1
ATOM 2736 N N . VAL A 1 356 ? -14.654 -10.549 -2.177 1.00 94.62 356 VAL A N 1
ATOM 2737 C CA . VAL A 1 356 ? -14.765 -10.243 -3.613 1.00 94.62 356 VAL A CA 1
ATOM 2738 C C . VAL A 1 356 ? -16.092 -9.560 -3.900 1.00 94.62 356 VAL A C 1
ATOM 2740 O O . VAL A 1 356 ? -17.100 -9.907 -3.295 1.00 94.62 356 VAL A O 1
ATOM 2743 N N . PHE A 1 357 ? -16.113 -8.630 -4.848 1.00 98.06 357 PHE A N 1
ATOM 2744 C CA . PHE A 1 357 ? -17.334 -7.927 -5.244 1.00 98.06 357 PHE A CA 1
ATOM 2745 C C . PHE A 1 357 ? -17.796 -8.439 -6.606 1.00 98.06 357 PHE A C 1
ATOM 2747 O O . PHE A 1 357 ? -16.991 -8.593 -7.525 1.00 98.06 357 PHE A O 1
ATOM 2754 N N . ILE A 1 358 ? -19.090 -8.719 -6.734 1.00 98.38 358 ILE A N 1
ATOM 2755 C CA . ILE A 1 358 ? -19.724 -9.254 -7.938 1.00 98.38 358 ILE A CA 1
ATOM 2756 C C . ILE A 1 358 ? -20.791 -8.267 -8.397 1.00 98.38 358 ILE A C 1
ATOM 2758 O O . ILE A 1 358 ? -21.872 -8.182 -7.813 1.00 98.38 358 ILE A O 1
ATOM 2762 N N . ILE A 1 359 ? -20.504 -7.545 -9.474 1.00 98.31 359 ILE A N 1
ATOM 2763 C CA . ILE A 1 359 ? -21.455 -6.645 -10.121 1.00 98.31 359 ILE A CA 1
ATOM 2764 C C . ILE A 1 359 ? -22.076 -7.416 -11.284 1.00 98.31 359 ILE A C 1
ATOM 2766 O O . ILE A 1 359 ? -21.421 -7.654 -12.292 1.00 98.31 359 ILE A O 1
ATOM 2770 N N . PHE A 1 360 ? -23.315 -7.881 -11.129 1.00 97.62 360 PHE A N 1
ATOM 2771 C CA . PHE A 1 360 ? -23.978 -8.702 -12.147 1.00 97.62 360 PHE A CA 1
ATOM 2772 C C . PHE A 1 360 ? -24.870 -7.858 -13.057 1.00 97.62 360 PHE A C 1
ATOM 2774 O O . PHE A 1 360 ? -25.829 -7.258 -12.574 1.00 97.62 360 PHE A O 1
ATOM 2781 N N . GLY A 1 361 ? -24.622 -7.909 -14.369 1.00 96.25 361 GLY A N 1
ATOM 2782 C CA . GLY A 1 361 ? -25.477 -7.273 -15.369 1.00 96.25 361 GLY A CA 1
ATOM 2783 C C . GLY A 1 361 ? -25.583 -5.770 -15.144 1.00 96.25 361 GLY A C 1
ATOM 2784 O O . GLY A 1 361 ? -26.697 -5.254 -15.032 1.00 96.25 361 GLY A O 1
ATOM 2785 N N . HIS A 1 362 ? -24.436 -5.098 -15.038 1.00 96.62 362 HIS A N 1
ATOM 2786 C CA . HIS A 1 362 ? -24.366 -3.657 -14.787 1.00 96.62 362 HIS A CA 1
ATOM 2787 C C . HIS A 1 362 ? -25.163 -2.857 -15.826 1.00 96.62 362 HIS A C 1
ATOM 2789 O O . HIS A 1 362 ? -25.432 -3.336 -16.932 1.00 96.62 362 HIS A O 1
ATOM 2795 N N . GLU A 1 363 ? -25.593 -1.650 -15.450 1.00 96.44 363 GLU A N 1
ATOM 2796 C CA . GLU A 1 363 ? -26.322 -0.734 -16.344 1.00 96.44 363 GLU A CA 1
ATOM 2797 C C . GLU A 1 363 ? -27.548 -1.357 -17.039 1.00 96.44 363 GLU A C 1
ATOM 2799 O O . GLU A 1 363 ? -27.944 -0.979 -18.140 1.00 96.44 363 GLU A O 1
ATOM 2804 N N . MET A 1 364 ? -28.203 -2.319 -16.395 1.00 97.06 364 MET A N 1
ATOM 2805 C CA . MET A 1 364 ? -29.411 -2.990 -16.886 1.00 97.06 364 MET A CA 1
ATOM 2806 C C . MET A 1 364 ? -30.585 -2.055 -17.211 1.00 97.06 364 MET A C 1
ATOM 2808 O O . MET A 1 364 ? -31.531 -2.475 -17.881 1.00 97.06 364 MET A O 1
ATOM 2812 N N . ASN A 1 365 ? -30.571 -0.816 -16.723 1.00 95.50 365 ASN A N 1
ATOM 2813 C CA . ASN A 1 365 ? -31.552 0.207 -17.073 1.00 95.50 365 ASN A CA 1
ATOM 2814 C C . ASN A 1 365 ? -31.240 0.906 -18.415 1.00 95.50 365 ASN A C 1
ATOM 2816 O O . ASN A 1 365 ? -32.133 1.516 -19.004 1.00 95.50 365 ASN A O 1
ATOM 2820 N N . GLY A 1 366 ? -30.021 0.774 -18.942 1.00 92.00 366 GLY A N 1
ATOM 2821 C CA . GLY A 1 366 ? -29.633 1.218 -20.280 1.00 92.00 366 GLY A CA 1
ATOM 2822 C C . GLY A 1 366 ? -30.195 0.334 -21.400 1.00 92.00 366 GLY A C 1
ATOM 2823 O O . GLY A 1 366 ? -30.604 -0.808 -21.181 1.00 92.00 366 GLY A O 1
ATOM 2824 N N . ASN A 1 367 ? -30.216 0.854 -22.632 1.00 89.81 367 ASN A N 1
ATOM 2825 C CA . ASN A 1 367 ? -30.720 0.145 -23.822 1.00 89.81 367 ASN A CA 1
ATOM 2826 C C . ASN A 1 367 ? -29.617 -0.385 -24.759 1.00 89.81 367 ASN A C 1
ATOM 2828 O O . ASN A 1 367 ? -29.922 -0.858 -25.855 1.00 89.81 367 ASN A O 1
ATOM 2832 N N . TRP A 1 368 ? -28.352 -0.315 -24.340 1.00 89.56 368 TRP A N 1
ATOM 2833 C CA . TRP A 1 368 ? -27.186 -0.705 -25.139 1.00 89.56 368 TRP A CA 1
ATOM 2834 C C . TRP A 1 368 ? -26.733 -2.158 -24.928 1.00 89.56 368 TRP A C 1
ATOM 2836 O O . TRP A 1 368 ? -26.091 -2.723 -25.813 1.00 89.56 368 TRP A O 1
ATOM 2846 N N . TYR A 1 369 ? -27.110 -2.802 -23.817 1.00 93.00 369 TYR A N 1
ATOM 2847 C CA . TYR A 1 369 ? -26.745 -4.194 -23.529 1.00 93.00 369 TYR A CA 1
ATOM 2848 C C . TYR A 1 369 ? -27.873 -5.199 -23.783 1.00 93.00 369 TYR A C 1
ATOM 2850 O O . TYR A 1 369 ? -29.059 -4.908 -23.638 1.00 93.00 369 TYR A O 1
ATOM 2858 N N . ALA A 1 370 ? -27.507 -6.451 -24.085 1.00 95.06 370 ALA A N 1
ATOM 2859 C CA . ALA A 1 370 ? -28.461 -7.530 -24.365 1.00 95.06 370 ALA A CA 1
ATOM 2860 C C . ALA A 1 370 ? -29.372 -7.885 -23.169 1.00 95.06 370 ALA A C 1
ATOM 2862 O O . ALA A 1 370 ? -30.449 -8.470 -23.354 1.00 95.06 370 ALA A O 1
ATOM 2863 N N . TRP A 1 371 ? -28.947 -7.556 -21.947 1.00 96.12 371 TRP A N 1
ATOM 2864 C CA . TRP A 1 371 ? -29.727 -7.696 -20.714 1.00 96.12 371 TRP A CA 1
ATOM 2865 C C . TRP A 1 371 ? -30.502 -6.429 -20.323 1.00 96.12 371 TRP A C 1
ATOM 2867 O O . TRP A 1 371 ? -31.337 -6.503 -19.422 1.00 96.12 371 TRP A O 1
ATOM 2877 N N . GLY A 1 372 ? -30.255 -5.308 -21.006 1.00 95.31 372 GLY A N 1
ATOM 2878 C CA . GLY A 1 372 ? -30.848 -4.008 -20.719 1.00 95.31 372 GLY A CA 1
ATOM 2879 C C . GLY A 1 372 ? -32.358 -3.955 -20.956 1.00 95.31 372 GLY A C 1
ATOM 2880 O O . GLY A 1 372 ? -32.902 -4.704 -21.773 1.00 95.31 372 GLY A O 1
ATOM 2881 N N . GLN A 1 373 ? -33.039 -3.075 -20.224 1.00 94.81 373 GLN A N 1
ATOM 2882 C CA . GLN A 1 373 ? -34.478 -2.795 -20.322 1.00 94.81 373 GLN A CA 1
ATOM 2883 C C . GLN A 1 373 ? -35.404 -4.014 -20.189 1.00 94.81 373 GLN A C 1
ATOM 2885 O O . GLN A 1 373 ? -36.430 -4.141 -20.860 1.00 94.81 373 GLN A O 1
ATOM 2890 N N . LYS A 1 374 ? -35.031 -4.948 -19.305 1.00 96.69 374 LYS A N 1
ATOM 2891 C CA . LYS A 1 374 ? -35.780 -6.186 -19.022 1.00 96.69 374 LYS A CA 1
ATOM 2892 C C . LYS A 1 374 ? -35.980 -6.394 -17.515 1.00 96.69 374 LYS A C 1
ATOM 2894 O O . LYS A 1 374 ? -35.494 -7.390 -16.977 1.00 96.69 374 LYS A O 1
ATOM 2899 N N . PRO A 1 375 ? -36.712 -5.510 -16.811 1.00 97.56 375 PRO A N 1
ATOM 2900 C CA . PRO A 1 375 ? -36.742 -5.470 -15.343 1.00 97.56 375 PRO A CA 1
ATOM 2901 C C . PRO A 1 375 ? -37.128 -6.806 -14.690 1.00 97.56 375 PRO A C 1
ATOM 2903 O O . PRO A 1 375 ? -36.406 -7.323 -13.838 1.00 97.56 375 PRO A O 1
ATOM 2906 N N . ALA A 1 376 ? -38.225 -7.430 -15.137 1.00 97.38 376 ALA A N 1
ATOM 2907 C CA . ALA A 1 376 ? -38.706 -8.683 -14.549 1.00 97.38 376 ALA A CA 1
ATOM 2908 C C . ALA A 1 376 ? -37.737 -9.865 -14.758 1.00 97.38 376 ALA A C 1
ATOM 2910 O O . ALA A 1 376 ? -37.520 -10.659 -13.841 1.00 97.38 376 ALA A O 1
ATOM 2911 N N . GLU A 1 377 ? -37.150 -9.987 -15.954 1.00 97.88 377 GLU A N 1
ATOM 2912 C CA . GLU A 1 377 ? -36.186 -11.052 -16.260 1.00 97.88 377 GLU A CA 1
ATOM 2913 C C . GLU A 1 377 ? -34.860 -10.816 -15.527 1.00 97.88 377 GLU A C 1
ATOM 2915 O O . GLU A 1 377 ? -34.305 -11.752 -14.948 1.00 97.88 377 GLU A O 1
ATOM 2920 N N . TYR A 1 378 ? -34.397 -9.563 -15.487 1.00 98.31 378 TYR A N 1
ATOM 2921 C CA . TYR A 1 378 ? -33.193 -9.156 -14.770 1.00 98.31 378 TYR A CA 1
ATOM 2922 C C . TYR A 1 378 ? -33.305 -9.480 -13.279 1.00 98.31 378 TYR A C 1
ATOM 2924 O O . TYR A 1 378 ? -32.449 -10.188 -12.754 1.00 98.31 378 TYR A O 1
ATOM 2932 N N . ILE A 1 379 ? -34.395 -9.073 -12.613 1.00 98.50 379 ILE A N 1
ATOM 2933 C CA . ILE A 1 379 ? -34.618 -9.365 -11.189 1.00 98.50 379 ILE A CA 1
ATOM 2934 C C . ILE A 1 379 ? -34.600 -10.875 -10.932 1.00 98.50 379 ILE A C 1
ATOM 2936 O O . ILE A 1 379 ? -33.951 -11.335 -9.991 1.00 98.50 379 ILE A O 1
ATOM 2940 N N . ALA A 1 380 ? -35.291 -11.666 -11.758 1.00 97.81 380 ALA A N 1
ATOM 2941 C CA . ALA A 1 380 ? -35.328 -13.117 -11.590 1.00 97.81 380 ALA A CA 1
ATOM 2942 C C . ALA A 1 380 ? -33.927 -13.747 -11.698 1.00 97.81 380 ALA A C 1
ATOM 2944 O O . ALA A 1 380 ? -33.581 -14.649 -10.925 1.00 97.81 380 ALA A O 1
ATOM 2945 N N . LYS A 1 381 ? -33.100 -13.261 -12.632 1.00 97.81 381 LYS A N 1
ATOM 2946 C CA . LYS A 1 381 ? -31.724 -13.737 -12.800 1.00 97.81 381 L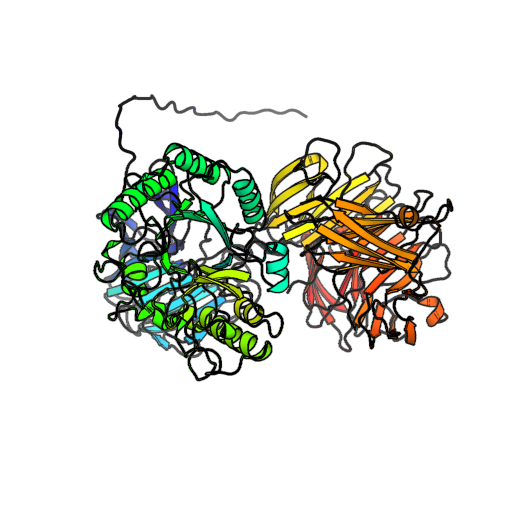YS A CA 1
ATOM 2947 C C . LYS A 1 381 ? -30.802 -13.248 -11.696 1.00 97.81 381 LYS A C 1
ATOM 2949 O O . LYS A 1 381 ? -30.120 -14.090 -11.127 1.00 97.81 381 LYS A O 1
ATOM 2954 N N . PHE A 1 382 ? -30.851 -11.974 -11.316 1.00 98.25 382 PHE A N 1
ATOM 2955 C CA . PHE A 1 382 ? -30.054 -11.430 -10.215 1.00 98.25 382 PHE A CA 1
ATOM 2956 C C . PHE A 1 382 ? -30.254 -12.249 -8.935 1.00 98.25 382 PHE A C 1
ATOM 2958 O O . PHE A 1 382 ? -29.289 -12.713 -8.337 1.00 98.25 382 PHE A O 1
ATOM 2965 N N . LYS A 1 383 ? -31.514 -12.533 -8.572 1.00 97.81 383 LYS A N 1
ATOM 2966 C CA . LYS A 1 383 ? -31.847 -13.367 -7.404 1.00 97.81 383 LYS A CA 1
ATOM 2967 C C . LYS A 1 383 ? -31.250 -14.773 -7.488 1.00 97.81 383 LYS A C 1
ATOM 2969 O O . LYS A 1 383 ? -30.779 -15.306 -6.490 1.00 97.81 383 LYS A O 1
ATOM 2974 N N . THR A 1 384 ? -31.236 -15.361 -8.686 1.00 96.12 384 THR A N 1
ATOM 2975 C CA . THR A 1 384 ? -30.613 -16.673 -8.924 1.00 96.12 384 THR A CA 1
ATOM 2976 C C . THR A 1 384 ? -29.095 -16.615 -8.739 1.00 96.12 384 THR A C 1
ATOM 2978 O O . THR A 1 384 ? -28.524 -17.516 -8.131 1.00 96.12 384 THR A O 1
ATOM 2981 N N . VAL A 1 385 ? -28.441 -15.569 -9.254 1.00 96.44 385 VAL A N 1
ATOM 2982 C CA . VAL A 1 385 ? -26.989 -15.379 -9.120 1.00 96.44 385 VAL A CA 1
ATOM 2983 C C . VAL A 1 385 ? -26.613 -15.172 -7.655 1.00 96.44 385 VAL A C 1
ATOM 2985 O O . VAL A 1 385 ? -25.748 -15.887 -7.154 1.00 96.44 385 VAL A O 1
ATOM 2988 N N . ALA A 1 386 ? -27.318 -14.288 -6.949 1.00 96.50 386 ALA A N 1
ATOM 2989 C CA . ALA A 1 386 ? -27.085 -14.024 -5.534 1.00 96.50 386 ALA A CA 1
ATOM 2990 C C . ALA A 1 386 ? -27.190 -15.299 -4.677 1.00 96.50 386 ALA A C 1
ATOM 2992 O O . ALA A 1 386 ? -26.261 -15.618 -3.941 1.00 96.50 386 ALA A O 1
ATOM 2993 N N . GLU A 1 387 ? -28.230 -16.121 -4.871 1.00 95.00 387 GLU A N 1
ATOM 2994 C CA . GLU A 1 387 ? -28.362 -17.408 -4.164 1.00 95.00 387 GLU A CA 1
ATOM 2995 C C . GLU A 1 387 ? -27.187 -18.365 -4.416 1.00 95.00 387 GLU A C 1
ATOM 2997 O O . GLU A 1 387 ? -26.809 -19.137 -3.533 1.00 95.00 387 GLU A O 1
ATOM 3002 N N . ILE A 1 388 ? -26.600 -18.356 -5.616 1.00 96.00 388 ILE A N 1
ATOM 3003 C CA . ILE A 1 388 ? -25.435 -19.193 -5.930 1.00 96.00 388 ILE A CA 1
ATOM 3004 C C . ILE A 1 388 ? -24.201 -18.683 -5.185 1.00 96.00 388 ILE A C 1
ATOM 3006 O O . ILE A 1 388 ? -23.514 -19.479 -4.538 1.00 96.00 388 ILE A O 1
ATOM 3010 N N . PHE A 1 389 ? -23.926 -17.380 -5.268 1.00 95.44 389 PHE A N 1
ATOM 3011 C CA . PHE A 1 389 ? -22.748 -16.783 -4.646 1.00 95.44 389 PHE A CA 1
ATOM 3012 C C . PHE A 1 389 ? -22.829 -16.839 -3.122 1.00 95.44 389 PHE A C 1
ATOM 3014 O O . PHE A 1 389 ? -21.927 -17.408 -2.516 1.00 95.44 389 PHE A O 1
ATOM 3021 N N . HIS A 1 390 ? -23.929 -16.411 -2.499 1.00 90.38 390 HIS A N 1
ATOM 3022 C CA . HIS A 1 390 ? -24.085 -16.462 -1.039 1.00 90.38 390 HIS A CA 1
ATOM 3023 C C . HIS A 1 390 ? -23.986 -17.885 -0.475 1.00 90.38 390 HIS A C 1
ATOM 3025 O O . HIS A 1 390 ? -23.418 -18.096 0.597 1.00 90.38 390 HIS A O 1
ATOM 3031 N N . ARG A 1 391 ? -24.473 -18.891 -1.214 1.00 91.38 391 ARG A N 1
ATOM 3032 C CA . ARG A 1 391 ? -24.365 -20.304 -0.821 1.00 91.38 391 ARG A CA 1
ATOM 3033 C C . ARG A 1 391 ? -22.939 -20.845 -0.899 1.00 91.38 391 ARG A C 1
ATOM 3035 O O . ARG A 1 391 ? -22.527 -21.619 -0.034 1.00 91.38 391 ARG A O 1
ATOM 3042 N N . ILE A 1 392 ? -22.224 -20.552 -1.986 1.00 93.56 392 ILE A N 1
ATOM 3043 C CA . ILE A 1 392 ? -20.933 -21.188 -2.292 1.00 93.56 392 ILE A CA 1
ATOM 3044 C C . ILE A 1 392 ? -19.766 -20.361 -1.740 1.00 93.56 392 ILE A C 1
ATOM 3046 O O . ILE A 1 392 ? -18.868 -20.928 -1.114 1.00 93.56 392 ILE A O 1
ATOM 3050 N N . ALA A 1 393 ? -19.800 -19.045 -1.939 1.00 88.31 393 ALA A N 1
ATOM 3051 C CA . ALA A 1 393 ? -18.802 -18.061 -1.537 1.00 88.31 393 ALA A CA 1
ATOM 3052 C C . ALA A 1 393 ? -19.433 -16.995 -0.621 1.00 88.31 393 ALA A C 1
ATOM 3054 O O . ALA A 1 393 ? -19.715 -15.890 -1.068 1.00 88.31 393 ALA A O 1
ATOM 3055 N N . PRO A 1 394 ? -19.608 -17.273 0.682 1.00 79.44 394 PRO A N 1
ATOM 3056 C CA . PRO A 1 394 ? -20.252 -16.342 1.618 1.00 79.44 394 PRO A CA 1
ATOM 3057 C C . PRO A 1 394 ? -19.468 -15.038 1.876 1.00 79.44 394 PRO A C 1
ATOM 3059 O O . PRO A 1 394 ? -19.959 -14.174 2.589 1.00 79.44 394 PRO A O 1
ATOM 3062 N N . ARG A 1 395 ? -18.247 -14.911 1.335 1.00 79.69 395 ARG A N 1
ATOM 3063 C CA . ARG A 1 395 ? -17.432 -13.681 1.330 1.00 79.69 395 ARG A CA 1
ATOM 3064 C C . ARG A 1 395 ? -17.555 -12.885 0.018 1.00 79.69 395 ARG A C 1
ATOM 3066 O O . ARG A 1 395 ? -16.779 -11.962 -0.200 1.00 79.69 395 ARG A O 1
ATOM 3073 N N . ALA A 1 396 ? -18.425 -13.318 -0.896 1.00 91.06 396 ALA A N 1
ATOM 3074 C CA . ALA A 1 396 ? -18.727 -12.584 -2.113 1.00 91.06 396 ALA A CA 1
ATOM 3075 C C . ALA A 1 396 ? -19.876 -11.607 -1.851 1.00 91.06 396 ALA A C 1
ATOM 3077 O O . ALA A 1 396 ? -20.923 -12.008 -1.342 1.00 91.06 396 ALA A O 1
ATOM 3078 N N . GLU A 1 397 ? -19.670 -10.357 -2.244 1.00 93.62 397 GLU A N 1
ATOM 3079 C CA . GLU A 1 397 ? -20.624 -9.262 -2.129 1.00 93.62 397 GLU A CA 1
ATOM 3080 C C . GLU A 1 397 ? -21.356 -9.074 -3.459 1.00 93.62 397 GLU A C 1
ATOM 3082 O O . GLU A 1 397 ? -20.737 -8.789 -4.485 1.00 93.62 397 GLU A O 1
ATOM 3087 N N . MET A 1 398 ? -22.677 -9.231 -3.463 1.00 97.50 398 MET A N 1
ATOM 3088 C CA . MET A 1 398 ? -23.517 -8.985 -4.634 1.00 97.50 398 MET A CA 1
ATOM 3089 C C . MET A 1 398 ? -23.872 -7.500 -4.739 1.00 97.50 398 MET A C 1
ATOM 3091 O O . MET A 1 398 ? -24.604 -6.954 -3.907 1.00 97.50 398 MET A O 1
ATOM 3095 N N . CYS A 1 399 ? -23.399 -6.852 -5.799 1.00 98.25 399 CYS A N 1
ATOM 3096 C CA . CYS A 1 399 ? -23.567 -5.422 -6.034 1.00 98.25 399 CYS A CA 1
ATOM 3097 C C . CYS A 1 399 ? -24.626 -5.159 -7.117 1.00 98.25 399 CYS A C 1
ATOM 3099 O O . CYS A 1 399 ? -24.552 -5.693 -8.225 1.00 98.25 399 CYS A O 1
ATOM 3101 N N . TRP A 1 400 ? -25.604 -4.304 -6.814 1.00 98.62 400 TRP A N 1
ATOM 3102 C CA . TRP A 1 400 ? -26.614 -3.828 -7.760 1.00 98.62 400 TRP A CA 1
ATOM 3103 C C . TRP A 1 400 ? -26.268 -2.410 -8.223 1.00 98.62 400 TRP A C 1
ATOM 3105 O O . TRP A 1 400 ? -26.382 -1.464 -7.443 1.00 98.62 400 TRP A O 1
ATOM 3115 N N . ILE A 1 401 ? -25.823 -2.276 -9.478 1.00 98.06 401 ILE A N 1
ATOM 3116 C CA . ILE A 1 401 ? -25.242 -1.031 -10.004 1.00 98.06 401 ILE A CA 1
ATOM 3117 C C . ILE A 1 401 ? -25.868 -0.666 -11.366 1.00 98.06 401 ILE A C 1
ATOM 3119 O O . ILE A 1 401 ? -25.371 -1.091 -12.413 1.00 98.06 401 ILE A O 1
ATOM 3123 N N . PRO A 1 402 ? -26.990 0.077 -11.380 1.00 97.25 402 PRO A N 1
ATOM 3124 C CA . PRO A 1 402 ? -27.521 0.697 -12.595 1.00 97.25 402 PRO A CA 1
ATOM 3125 C C . PRO A 1 402 ? -26.643 1.851 -13.112 1.00 97.25 402 PRO A C 1
ATOM 3127 O O . PRO A 1 402 ? -25.818 2.401 -12.384 1.00 97.25 402 PRO A O 1
ATOM 3130 N N . ASN A 1 403 ? -26.877 2.261 -14.362 1.00 95.06 403 ASN A N 1
ATOM 3131 C CA . ASN A 1 403 ? -26.399 3.545 -14.872 1.00 95.06 403 ASN A CA 1
ATOM 3132 C C . ASN A 1 403 ? -27.205 4.668 -14.215 1.00 95.06 403 ASN A C 1
ATOM 3134 O O . ASN A 1 403 ? -28.400 4.492 -13.955 1.00 95.06 403 ASN A O 1
ATOM 3138 N N . GLN A 1 404 ? -26.606 5.837 -14.025 1.00 92.00 404 GLN A N 1
ATOM 3139 C CA . GLN A 1 404 ? -27.350 7.039 -13.661 1.00 92.00 404 GLN A CA 1
ATOM 3140 C C . GLN A 1 404 ? -28.539 7.268 -14.608 1.00 92.00 404 GLN A C 1
ATOM 3142 O O . GLN A 1 404 ? -28.415 7.145 -15.822 1.00 92.00 404 GLN A O 1
ATOM 3147 N N . ASN A 1 405 ? -29.709 7.616 -14.078 1.00 88.94 405 ASN A N 1
ATOM 3148 C CA . ASN A 1 405 ? -30.955 7.684 -14.843 1.00 88.94 405 ASN A CA 1
ATOM 3149 C C . ASN A 1 405 ? -31.155 8.992 -15.629 1.00 88.94 405 ASN A C 1
ATOM 3151 O O . ASN A 1 405 ? -32.224 9.175 -16.205 1.00 88.94 405 ASN A O 1
ATOM 3155 N N . TRP A 1 406 ? -30.163 9.889 -15.705 1.00 83.31 406 TRP A N 1
ATOM 3156 C CA . TRP A 1 406 ? -30.264 11.091 -16.540 1.00 83.31 406 TRP A CA 1
ATOM 3157 C C . TRP A 1 406 ? -30.289 10.737 -18.029 1.00 83.31 406 TRP A C 1
ATOM 3159 O O . TRP A 1 406 ? -29.306 10.286 -18.613 1.00 83.31 406 TRP A O 1
ATOM 3169 N N . GLY A 1 407 ? -31.446 10.960 -18.648 1.00 79.75 407 GLY A N 1
ATOM 3170 C CA . GLY A 1 407 ? -31.730 10.609 -20.034 1.00 79.75 407 GLY A CA 1
ATOM 3171 C C . GLY A 1 407 ? -32.467 9.279 -20.197 1.00 79.75 407 GLY A C 1
ATOM 3172 O O . GLY A 1 407 ? -32.791 8.927 -21.333 1.00 79.75 407 GLY A O 1
ATOM 3173 N N . TYR A 1 408 ? -32.780 8.557 -19.112 1.00 85.50 408 TYR A N 1
ATOM 3174 C CA . TYR A 1 408 ? -33.605 7.349 -19.168 1.00 85.50 408 TYR A CA 1
ATOM 3175 C C . TYR A 1 408 ? -34.954 7.658 -19.854 1.00 85.50 408 TYR A C 1
ATOM 3177 O O . TYR A 1 408 ? -35.572 8.683 -19.553 1.00 85.50 408 TYR A O 1
ATOM 3185 N N . PRO A 1 409 ? -35.441 6.821 -20.797 1.00 88.00 409 PRO A N 1
ATOM 3186 C CA . PRO A 1 409 ? -34.955 5.487 -21.178 1.00 88.00 409 PRO A CA 1
ATOM 3187 C C . PRO A 1 409 ? -34.004 5.467 -22.396 1.00 88.00 409 PRO A C 1
ATOM 3189 O O . PRO A 1 409 ? -33.906 4.443 -23.075 1.00 88.00 409 PRO A O 1
ATOM 3192 N N . TRP A 1 410 ? -33.367 6.592 -22.740 1.00 85.62 410 TRP A N 1
ATOM 3193 C CA . TRP A 1 410 ? -32.442 6.763 -23.877 1.00 85.62 410 TRP A CA 1
ATOM 3194 C C . TRP A 1 410 ? -33.010 6.296 -25.229 1.00 85.62 410 TRP A C 1
ATOM 3196 O O . TRP A 1 410 ? -32.325 5.693 -26.052 1.00 85.62 410 TRP A O 1
ATOM 3206 N N . GLY A 1 411 ? -34.302 6.554 -25.459 1.00 84.88 411 GLY A N 1
ATOM 3207 C CA . GLY A 1 411 ? -35.031 6.121 -26.662 1.00 84.88 411 GLY A CA 1
ATOM 3208 C C . GLY A 1 411 ? -35.489 4.658 -26.638 1.00 84.88 411 GLY A C 1
ATOM 3209 O O . GLY A 1 411 ? -36.071 4.180 -27.611 1.00 84.88 411 GLY A O 1
ATOM 3210 N N . GLY A 1 412 ? -35.232 3.950 -25.539 1.00 87.81 412 GLY A N 1
ATOM 3211 C CA . GLY A 1 412 ? -35.737 2.613 -25.267 1.00 87.81 412 GLY A CA 1
ATOM 3212 C C . GLY A 1 412 ? -37.116 2.596 -24.597 1.00 87.81 412 GLY A C 1
ATOM 3213 O O . GLY A 1 412 ? -37.909 3.529 -24.734 1.00 87.81 412 GLY A O 1
ATOM 3214 N N . THR A 1 413 ? -37.417 1.509 -23.884 1.00 90.38 413 THR A N 1
ATOM 3215 C CA . THR A 1 413 ? -38.700 1.336 -23.187 1.00 90.38 413 THR A CA 1
ATOM 3216 C C . THR A 1 413 ? -38.655 1.992 -21.813 1.00 90.38 413 THR A C 1
ATOM 3218 O O . THR A 1 413 ? -37.829 1.634 -20.978 1.00 90.38 413 THR A O 1
ATOM 3221 N N . ASP A 1 414 ? -39.570 2.929 -21.576 1.00 90.06 414 ASP A N 1
ATOM 3222 C CA . ASP A 1 414 ? -39.789 3.507 -20.255 1.00 90.06 414 ASP A CA 1
ATOM 3223 C C . ASP A 1 414 ? -40.508 2.497 -19.346 1.00 90.06 414 ASP A C 1
ATOM 3225 O O . ASP A 1 414 ? -41.537 1.921 -19.714 1.00 90.06 414 ASP A O 1
ATOM 3229 N N . HIS A 1 415 ? -39.956 2.290 -18.154 1.00 90.50 415 HIS A N 1
ATOM 3230 C CA . HIS A 1 415 ? -40.521 1.411 -17.133 1.00 90.50 415 HIS A CA 1
ATOM 3231 C C . HIS A 1 415 ? -40.865 2.161 -15.839 1.00 90.50 415 HIS A C 1
ATOM 3233 O O . HIS A 1 415 ? -41.496 1.559 -14.977 1.00 90.50 415 HIS A O 1
ATOM 3239 N N . GLY A 1 416 ? -40.529 3.449 -15.727 1.00 91.62 416 GLY A N 1
ATOM 3240 C CA . GLY A 1 416 ? -40.644 4.232 -14.503 1.00 91.62 416 GLY A CA 1
ATOM 3241 C C . GLY A 1 416 ? -39.384 5.053 -14.248 1.00 91.62 416 GLY A C 1
ATOM 3242 O O . GLY A 1 416 ? -38.874 5.697 -15.159 1.00 91.62 416 GLY A O 1
ATOM 3243 N N . ASP A 1 417 ? -38.878 5.039 -13.015 1.00 91.00 417 ASP A N 1
ATOM 3244 C CA . ASP A 1 417 ? -37.741 5.892 -12.630 1.00 91.00 417 ASP A CA 1
ATOM 3245 C C . ASP A 1 417 ? -36.373 5.373 -13.121 1.00 91.00 417 ASP A C 1
ATOM 3247 O O . ASP A 1 417 ? -35.366 6.080 -13.028 1.00 91.00 417 ASP A O 1
ATOM 3251 N N . GLY A 1 418 ? -36.331 4.152 -13.664 1.00 90.94 418 GLY A N 1
ATOM 3252 C CA . GLY A 1 418 ? -35.112 3.528 -14.177 1.00 90.94 418 GLY A CA 1
ATOM 3253 C C . GLY A 1 418 ? -34.278 2.829 -13.100 1.00 90.94 418 GLY A C 1
ATOM 3254 O O . GLY A 1 418 ? -33.205 2.313 -13.409 1.00 90.94 418 GLY A O 1
ATOM 3255 N N . TYR A 1 419 ? -34.773 2.762 -11.864 1.00 95.00 419 TYR A N 1
ATOM 3256 C CA . TYR A 1 419 ? -34.120 2.149 -10.710 1.00 95.00 419 TYR A CA 1
ATOM 3257 C C . TYR A 1 419 ? -35.040 1.156 -9.996 1.00 95.00 419 TYR A C 1
ATOM 3259 O O . TYR A 1 419 ? -34.726 -0.034 -9.896 1.00 95.00 419 TYR A O 1
ATOM 3267 N N . THR A 1 420 ? -36.189 1.619 -9.505 1.00 94.50 420 THR A N 1
ATOM 3268 C CA . THR A 1 420 ? -37.114 0.869 -8.651 1.00 94.50 420 THR A CA 1
ATOM 3269 C C . THR A 1 420 ? -37.597 -0.407 -9.334 1.00 94.50 420 THR A C 1
ATOM 3271 O O . THR A 1 420 ? -37.724 -1.447 -8.684 1.00 94.50 420 THR A O 1
ATOM 3274 N N . GLU A 1 421 ? -37.794 -0.376 -10.652 1.00 95.44 421 GLU A N 1
ATOM 3275 C CA . GLU A 1 421 ? -38.261 -1.527 -11.428 1.00 95.44 421 GLU A CA 1
ATOM 3276 C C . GLU A 1 421 ? -37.209 -2.624 -11.593 1.00 95.44 421 GLU A C 1
ATOM 3278 O O . GLU A 1 421 ? -37.559 -3.756 -11.926 1.00 95.44 421 GLU A O 1
ATOM 3283 N N . TYR A 1 422 ? -35.935 -2.305 -11.359 1.00 97.19 422 TYR A N 1
ATOM 3284 C CA . TYR A 1 422 ? -34.807 -3.222 -11.509 1.00 97.19 422 TYR A CA 1
ATOM 3285 C C . TYR A 1 422 ? -34.244 -3.691 -10.166 1.00 97.19 422 TYR A C 1
ATOM 3287 O O . TYR A 1 422 ? -33.390 -4.580 -10.159 1.00 97.19 422 TYR A O 1
ATOM 3295 N N . TYR A 1 423 ? -34.686 -3.125 -9.035 1.00 97.81 423 TYR A N 1
ATOM 3296 C CA . TYR A 1 423 ? -34.153 -3.460 -7.714 1.00 97.81 423 TYR A CA 1
ATOM 3297 C C . TYR A 1 423 ? -34.633 -4.848 -7.241 1.00 97.81 423 TYR A C 1
ATOM 3299 O O . TYR A 1 423 ? -35.834 -5.049 -7.014 1.00 97.81 423 TYR A O 1
ATOM 3307 N N . PRO A 1 424 ? -33.733 -5.831 -7.039 1.00 97.19 424 PRO A N 1
ATOM 3308 C CA . PRO A 1 424 ? -34.108 -7.196 -6.690 1.00 97.19 424 PRO A CA 1
ATOM 3309 C C . PRO A 1 424 ? -34.395 -7.327 -5.185 1.00 97.19 424 PRO A C 1
ATOM 3311 O O . PRO A 1 424 ? -33.655 -7.963 -4.442 1.00 97.19 424 PRO A O 1
ATOM 3314 N N . SER A 1 425 ? -35.511 -6.748 -4.735 1.00 93.94 425 SER A N 1
ATOM 3315 C CA . SER A 1 425 ? -35.880 -6.683 -3.316 1.00 93.94 425 SER A CA 1
ATOM 3316 C C . SER A 1 425 ? -36.080 -8.049 -2.642 1.00 93.94 425 SER A C 1
ATOM 3318 O O . SER A 1 425 ? -36.505 -9.032 -3.268 1.00 93.94 425 SER A O 1
ATOM 3320 N N . GLY A 1 426 ? -35.855 -8.069 -1.326 1.00 88.75 426 GLY A N 1
ATOM 3321 C CA . GLY A 1 426 ? -36.144 -9.186 -0.429 1.00 88.75 426 GLY A CA 1
ATOM 3322 C C . GLY A 1 426 ? -34.945 -10.091 -0.148 1.00 88.75 426 GLY A C 1
ATOM 3323 O O . GLY A 1 426 ? -33.826 -9.832 -0.591 1.00 88.75 426 GLY A O 1
ATOM 3324 N N . SER A 1 427 ? -35.228 -11.177 0.567 1.00 86.12 427 SER A N 1
ATOM 3325 C CA . SER A 1 427 ? -34.240 -12.172 0.982 1.00 86.12 427 SER A CA 1
ATOM 3326 C C . SER A 1 427 ? -34.536 -13.530 0.366 1.00 86.12 427 SER A C 1
ATOM 3328 O O . SER A 1 427 ? -35.697 -13.915 0.190 1.00 86.12 427 SER A O 1
ATOM 3330 N N . GLY A 1 428 ? -33.473 -14.230 -0.005 1.00 82.94 428 GLY A N 1
ATOM 3331 C CA . GLY A 1 428 ? -33.508 -15.626 -0.394 1.00 82.94 428 GLY A CA 1
ATOM 3332 C C . GLY A 1 428 ? -33.196 -16.548 0.783 1.00 82.94 428 GLY A C 1
ATOM 3333 O O . GLY A 1 428 ? -33.445 -16.217 1.942 1.00 82.94 428 GLY A O 1
ATOM 3334 N N . THR A 1 429 ? -32.668 -17.730 0.483 1.00 82.12 429 THR A N 1
ATOM 3335 C CA . THR A 1 429 ? -32.319 -18.749 1.480 1.00 82.12 429 THR A CA 1
ATOM 3336 C C . THR A 1 429 ? -31.091 -18.344 2.292 1.00 82.12 429 THR A C 1
ATOM 3338 O O . THR A 1 429 ? -30.986 -18.707 3.463 1.00 82.12 429 THR A O 1
ATOM 3341 N N . TYR A 1 430 ? -30.151 -17.627 1.668 1.00 74.75 430 TYR A N 1
ATOM 3342 C CA . TYR A 1 430 ? -28.818 -17.373 2.227 1.00 74.75 430 TYR A CA 1
ATOM 3343 C C . TYR A 1 430 ? -28.581 -15.921 2.662 1.00 74.75 430 TYR A C 1
ATOM 3345 O O . TYR A 1 430 ? -27.532 -15.634 3.232 1.00 74.75 430 TYR A O 1
ATOM 3353 N N . GLY A 1 431 ? -29.547 -15.027 2.444 1.00 75.06 431 GLY A N 1
ATOM 3354 C CA . GLY A 1 431 ? -29.438 -13.612 2.793 1.00 75.06 431 GLY A CA 1
ATOM 3355 C C . GLY A 1 431 ? -30.320 -12.723 1.922 1.00 75.06 431 GLY A C 1
ATOM 3356 O O . GLY A 1 431 ? -31.108 -13.210 1.109 1.00 75.06 431 GLY A O 1
ATOM 3357 N N . GLU A 1 432 ? -30.204 -11.409 2.106 1.00 87.50 432 GLU A N 1
ATOM 3358 C CA . GLU A 1 432 ? -30.738 -10.441 1.144 1.00 87.50 432 GLU A CA 1
ATOM 3359 C C . GLU A 1 432 ? -30.029 -10.590 -0.199 1.00 87.50 432 GLU A C 1
ATOM 3361 O O . GLU A 1 432 ? -28.826 -10.810 -0.234 1.00 87.50 432 GLU A O 1
ATOM 3366 N N . TYR A 1 433 ? -30.754 -10.451 -1.312 1.00 93.69 433 TYR A N 1
ATOM 3367 C CA . TYR A 1 433 ? -30.138 -10.647 -2.629 1.00 93.69 433 TYR A CA 1
ATOM 3368 C C . TYR A 1 433 ? -29.068 -9.591 -2.951 1.00 93.69 433 TYR A C 1
ATOM 3370 O O . TYR A 1 433 ? -28.130 -9.894 -3.681 1.00 93.69 433 TYR A O 1
ATOM 3378 N N . VAL A 1 434 ? -29.221 -8.367 -2.432 1.00 97.00 434 VAL A N 1
ATOM 3379 C CA . VAL A 1 434 ? -28.315 -7.230 -2.660 1.00 97.00 434 VAL A CA 1
ATOM 3380 C C . VAL A 1 434 ? -27.510 -6.951 -1.398 1.00 97.00 434 VAL A C 1
ATOM 3382 O O . VAL A 1 434 ? -28.095 -6.658 -0.352 1.00 97.00 434 VAL A O 1
ATOM 3385 N N . ASP A 1 435 ? -26.186 -6.963 -1.509 1.00 93.88 435 ASP A N 1
ATOM 3386 C CA . ASP A 1 435 ? -25.275 -6.557 -0.437 1.00 93.88 435 ASP A CA 1
ATOM 3387 C C . ASP A 1 435 ? -24.895 -5.076 -0.549 1.00 93.88 435 ASP A C 1
ATOM 3389 O O . ASP A 1 435 ? -24.866 -4.369 0.458 1.00 93.88 435 ASP A O 1
ATOM 3393 N N . TRP A 1 436 ? -24.677 -4.604 -1.780 1.00 97.44 436 TRP A N 1
ATOM 3394 C CA . TRP A 1 436 ? -24.258 -3.239 -2.099 1.00 97.44 436 TRP A CA 1
ATOM 3395 C C . TRP A 1 436 ? -25.140 -2.627 -3.181 1.00 97.44 436 TRP A C 1
ATOM 3397 O O . TRP A 1 436 ? -25.520 -3.302 -4.140 1.00 97.44 436 TRP A O 1
ATOM 3407 N N . VAL A 1 437 ? -25.425 -1.334 -3.056 1.00 98.44 437 VAL A N 1
ATOM 3408 C CA . VAL A 1 437 ? -26.057 -0.543 -4.122 1.00 98.44 437 VAL A CA 1
ATOM 3409 C C . VAL A 1 437 ? -25.019 0.367 -4.760 1.00 98.44 437 VAL A C 1
ATOM 3411 O O . VAL A 1 437 ? -23.997 0.673 -4.152 1.00 98.44 437 VAL A O 1
ATOM 3414 N N . GLY A 1 438 ? -25.256 0.824 -5.979 1.00 97.06 438 GLY A N 1
ATOM 3415 C CA . GLY A 1 438 ? -24.297 1.701 -6.626 1.00 97.06 438 GLY A CA 1
ATOM 3416 C C . GLY A 1 438 ? -24.817 2.369 -7.873 1.00 97.06 438 GLY A C 1
ATOM 3417 O O . GLY A 1 438 ? -25.937 2.115 -8.299 1.00 97.06 438 GLY A O 1
ATOM 3418 N N . LEU A 1 439 ? -23.974 3.209 -8.455 1.00 97.31 439 LEU A N 1
ATOM 3419 C CA . LEU A 1 439 ? -24.214 3.813 -9.757 1.00 97.31 439 LEU A CA 1
ATOM 3420 C C . LEU A 1 439 ? -22.964 3.703 -10.626 1.00 97.31 439 LEU A C 1
ATOM 3422 O O . LEU A 1 439 ? -21.843 3.732 -10.115 1.00 97.31 439 LEU A O 1
ATOM 3426 N N . VAL A 1 440 ? -23.181 3.614 -11.933 1.00 94.50 440 VAL A N 1
ATOM 3427 C CA . VAL A 1 440 ? -22.192 3.981 -12.948 1.00 94.50 440 VAL A CA 1
ATOM 3428 C C . VAL A 1 440 ? -22.580 5.338 -13.515 1.00 94.50 440 VAL A C 1
ATOM 3430 O O . VAL A 1 440 ? -23.745 5.554 -13.860 1.00 94.50 440 VAL A O 1
ATOM 3433 N N . PHE A 1 441 ? -21.619 6.258 -13.584 1.00 90.94 441 PHE A N 1
ATOM 3434 C CA . PHE A 1 441 ? -21.752 7.479 -14.371 1.00 90.94 441 PHE A CA 1
ATOM 3435 C C . PHE A 1 441 ? -20.410 8.159 -14.602 1.00 90.94 441 PHE A C 1
ATOM 3437 O O . PHE A 1 441 ? -19.479 8.092 -13.800 1.00 90.94 441 PHE A O 1
ATOM 3444 N N . TYR A 1 442 ? -20.366 8.885 -15.706 1.00 87.25 442 TYR A N 1
ATOM 3445 C CA . TYR A 1 442 ? -19.204 9.599 -16.197 1.00 87.25 442 TYR A CA 1
ATOM 3446 C C . TYR A 1 442 ? -19.567 11.055 -16.400 1.00 87.25 442 TYR A C 1
ATOM 3448 O O . TYR A 1 442 ? -20.727 11.370 -16.677 1.00 87.25 442 TYR A O 1
ATOM 3456 N N . ASP A 1 443 ? -18.560 11.915 -16.358 1.00 83.12 443 ASP A N 1
ATOM 3457 C CA . ASP A 1 443 ? -18.720 13.228 -16.946 1.00 83.12 443 ASP A CA 1
ATOM 3458 C C . ASP A 1 443 ? -18.499 13.143 -18.459 1.00 83.12 443 ASP A C 1
ATOM 3460 O O . ASP A 1 443 ? -17.394 12.861 -18.929 1.00 83.12 443 ASP A O 1
ATOM 3464 N N . LYS A 1 444 ? -19.592 13.297 -19.211 1.00 70.25 444 LYS A N 1
ATOM 3465 C CA . LYS A 1 444 ? -19.640 13.247 -20.683 1.00 70.25 444 LYS A CA 1
ATOM 3466 C C . LYS A 1 444 ? -20.218 14.530 -21.286 1.00 70.25 444 LYS A C 1
ATOM 3468 O O . LYS A 1 444 ? -20.310 14.620 -22.509 1.00 70.25 444 LYS A O 1
ATOM 3473 N N . ASP A 1 445 ? -20.647 15.475 -20.449 1.00 62.75 445 ASP A N 1
ATOM 3474 C CA . ASP A 1 445 ? -21.360 16.678 -20.876 1.00 62.75 445 ASP A CA 1
ATOM 3475 C C . ASP A 1 445 ? -20.409 17.873 -20.831 1.00 62.75 445 ASP A C 1
ATOM 3477 O O . ASP A 1 445 ? -20.314 18.601 -19.845 1.00 62.75 445 ASP A O 1
ATOM 3481 N N . TYR A 1 446 ? -19.656 18.036 -21.918 1.00 60.00 446 TYR A N 1
ATOM 3482 C CA . TYR A 1 446 ? -18.798 19.194 -22.095 1.00 60.00 446 TYR A CA 1
ATOM 3483 C C . TYR A 1 446 ? -19.644 20.403 -22.524 1.00 60.00 446 TYR A C 1
ATOM 3485 O O . TYR A 1 446 ? -20.051 20.538 -23.688 1.00 60.00 446 TYR A O 1
ATOM 3493 N N . ASP A 1 447 ? -19.925 21.292 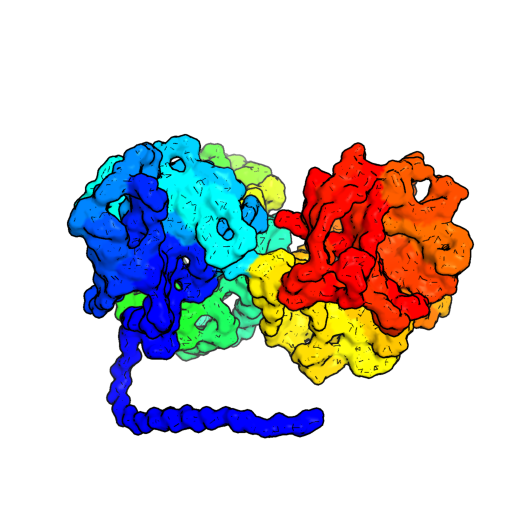-21.570 1.00 57.94 447 ASP A N 1
ATOM 3494 C CA . ASP A 1 447 ? -20.620 22.548 -21.836 1.00 57.94 447 ASP A CA 1
ATOM 3495 C C . ASP A 1 447 ? -19.730 23.561 -22.597 1.00 57.94 447 ASP A C 1
ATOM 3497 O O . ASP A 1 447 ? -18.525 23.388 -22.769 1.00 57.94 447 ASP A O 1
ATOM 3501 N N . GLU A 1 448 ? -20.319 24.653 -23.099 1.00 57.69 448 GLU A N 1
ATOM 3502 C CA . GLU A 1 448 ? -19.585 25.701 -23.838 1.00 57.69 448 GLU A CA 1
ATOM 3503 C C . GLU A 1 448 ? -18.545 26.460 -22.984 1.00 57.69 448 GLU A C 1
ATOM 3505 O O . GLU A 1 448 ? -17.857 27.337 -23.511 1.00 57.69 448 GLU A O 1
ATOM 3510 N N . THR A 1 449 ? -18.452 26.180 -21.679 1.00 63.38 449 THR A N 1
ATOM 3511 C CA . THR A 1 449 ? -17.615 26.924 -20.730 1.00 63.38 449 THR A CA 1
ATOM 3512 C C . THR A 1 449 ? -16.264 26.275 -20.466 1.00 63.38 449 THR A C 1
ATOM 3514 O O . THR A 1 449 ? -15.368 26.959 -19.979 1.00 63.38 449 THR A O 1
ATOM 3517 N N . GLY A 1 450 ? -16.084 25.007 -20.838 1.00 66.94 450 GLY A N 1
ATOM 3518 C CA . GLY A 1 450 ? -14.814 24.309 -20.669 1.00 66.94 450 GLY A CA 1
ATOM 3519 C C . GLY A 1 450 ? -14.551 23.758 -19.275 1.00 66.94 450 GLY A C 1
ATOM 3520 O O . GLY A 1 450 ? -13.412 23.400 -18.982 1.00 66.94 450 GLY A O 1
ATOM 3521 N N . HIS A 1 451 ? -15.589 23.683 -18.444 1.00 76.00 451 HIS A N 1
ATOM 3522 C CA . HIS A 1 451 ? -15.488 23.332 -17.036 1.00 76.00 451 HIS A CA 1
ATOM 3523 C C . HIS A 1 451 ? -16.499 22.262 -16.648 1.00 76.00 451 HIS A C 1
ATOM 3525 O O . HIS A 1 451 ? -17.591 22.167 -17.210 1.00 76.00 451 HIS A O 1
ATOM 3531 N N . VAL A 1 452 ? -16.153 21.493 -15.623 1.00 81.69 452 VAL A N 1
ATOM 3532 C CA . VAL A 1 452 ? -17.101 20.587 -14.984 1.00 81.69 452 VAL A CA 1
ATOM 3533 C C . VAL A 1 452 ? -18.060 21.413 -14.132 1.00 81.69 452 VAL A C 1
ATOM 3535 O O . VAL A 1 452 ? -17.642 22.224 -13.303 1.00 81.69 452 VAL A O 1
ATOM 3538 N N . SER A 1 453 ? -19.366 21.198 -14.295 1.00 81.00 453 SER A N 1
ATOM 3539 C CA . SER A 1 453 ? -20.373 21.902 -13.495 1.00 81.00 453 SER A CA 1
ATOM 3540 C C . SER A 1 453 ? -20.155 21.669 -11.983 1.00 81.00 453 SER A C 1
ATOM 3542 O O . SER A 1 453 ? -20.105 20.518 -11.538 1.00 81.00 453 SER A O 1
ATOM 3544 N N . PRO A 1 454 ? -20.064 22.725 -11.148 1.00 81.25 454 PRO A N 1
ATOM 3545 C CA . PRO A 1 454 ? -19.869 22.560 -9.710 1.00 81.25 454 PRO A CA 1
ATOM 3546 C C . PRO A 1 454 ? -20.966 21.715 -9.053 1.00 81.25 454 PRO A C 1
ATOM 3548 O O . PRO A 1 454 ? -22.156 21.954 -9.260 1.00 81.25 454 PRO A O 1
ATOM 3551 N N . GLY A 1 455 ? -20.568 20.732 -8.240 1.00 82.81 455 GLY A N 1
ATOM 3552 C CA . GLY A 1 455 ? -21.497 19.823 -7.558 1.00 82.81 455 GLY A CA 1
ATOM 3553 C C . GLY A 1 455 ? -22.173 18.802 -8.482 1.00 82.81 455 GLY A C 1
ATOM 3554 O O . GLY A 1 455 ? -23.142 18.156 -8.070 1.00 82.81 455 GLY A O 1
ATOM 3555 N N . PHE A 1 456 ? -21.695 18.642 -9.724 1.00 84.31 456 PHE A N 1
ATOM 3556 C CA . PHE A 1 456 ? -22.271 17.700 -10.685 1.00 84.31 456 PHE A CA 1
ATOM 3557 C C . PHE A 1 456 ? -22.213 16.255 -10.180 1.00 84.31 456 PHE A C 1
ATOM 3559 O O . PHE A 1 456 ? -23.225 15.556 -10.232 1.00 84.31 456 PHE A O 1
ATOM 3566 N N . PHE A 1 457 ? -21.084 15.826 -9.607 1.00 90.62 457 PHE A N 1
ATOM 3567 C CA . PHE A 1 457 ? -20.939 14.489 -9.022 1.00 90.62 457 PHE A CA 1
ATOM 3568 C C . PHE A 1 457 ? -22.021 14.199 -7.965 1.00 90.62 457 PHE A C 1
ATOM 3570 O O . PHE A 1 457 ? -22.784 13.239 -8.095 1.00 90.62 457 PHE A O 1
ATOM 3577 N N . LEU A 1 458 ? -22.161 15.076 -6.965 1.00 91.50 458 LEU A N 1
ATOM 3578 C CA . LEU A 1 458 ? -23.170 14.930 -5.914 1.00 91.50 458 LEU A CA 1
ATOM 3579 C C . LEU A 1 458 ? -24.598 14.999 -6.475 1.00 91.50 458 LEU A C 1
ATOM 3581 O O . LEU A 1 458 ? -25.468 14.237 -6.057 1.00 91.50 458 LEU A O 1
ATOM 3585 N N . SER A 1 459 ? -24.843 15.877 -7.449 1.00 88.25 459 SER A N 1
ATOM 3586 C CA . SER A 1 459 ? -26.162 16.047 -8.067 1.00 88.25 459 SER A CA 1
ATOM 3587 C C . SER A 1 459 ? -26.616 14.816 -8.845 1.00 88.25 459 SER A C 1
ATOM 3589 O O . SER A 1 459 ? -27.797 14.478 -8.775 1.00 88.25 459 SER A O 1
ATOM 3591 N N . ASN A 1 460 ? -25.704 14.114 -9.525 1.00 87.69 460 ASN A N 1
ATOM 3592 C CA . ASN A 1 460 ? -26.019 12.829 -10.150 1.00 87.69 460 ASN A CA 1
ATOM 3593 C C . ASN A 1 460 ? -26.585 11.858 -9.098 1.00 87.69 460 ASN A C 1
ATOM 3595 O O . ASN A 1 460 ? -27.644 11.269 -9.284 1.00 87.69 460 ASN A O 1
ATOM 3599 N N . ILE A 1 461 ? -25.959 11.782 -7.928 1.00 94.06 461 ILE A N 1
ATOM 3600 C CA . ILE A 1 461 ? -26.365 10.852 -6.871 1.00 94.06 461 ILE A CA 1
ATOM 3601 C C . ILE A 1 461 ? -27.660 11.294 -6.162 1.00 94.06 461 ILE A C 1
ATOM 3603 O O . ILE A 1 461 ? -28.509 10.462 -5.833 1.00 94.06 461 ILE A O 1
ATOM 3607 N N . ARG A 1 462 ? -27.808 12.597 -5.897 1.00 92.56 462 ARG A N 1
ATOM 3608 C CA . ARG A 1 462 ? -28.864 13.153 -5.035 1.00 92.56 462 ARG A CA 1
ATOM 3609 C C . ARG A 1 462 ? -30.123 13.599 -5.759 1.00 92.56 462 ARG A C 1
ATOM 3611 O O . ARG A 1 462 ? -31.166 13.679 -5.121 1.00 92.56 462 ARG A O 1
ATOM 3618 N N . ASN A 1 463 ? -30.037 13.921 -7.047 1.00 85.81 463 ASN A N 1
ATOM 3619 C CA . ASN A 1 463 ? -31.125 14.618 -7.731 1.00 85.81 463 ASN A CA 1
ATOM 3620 C C . ASN A 1 463 ? -31.710 13.854 -8.922 1.00 85.81 463 ASN A C 1
ATOM 3622 O O . ASN A 1 463 ? -32.881 14.085 -9.210 1.00 85.81 463 ASN A O 1
ATOM 3626 N N . GLY A 1 464 ? -30.961 12.950 -9.570 1.00 73.19 464 GLY A N 1
ATOM 3627 C CA . GLY A 1 464 ? -31.462 12.048 -10.622 1.00 73.19 464 GLY A CA 1
ATOM 3628 C C . GLY A 1 464 ? -32.295 12.691 -11.750 1.00 73.19 464 GLY A C 1
ATOM 3629 O O . GLY A 1 464 ? -32.486 13.906 -11.844 1.00 73.19 464 GLY A O 1
ATOM 3630 N N . GLN A 1 465 ? -32.850 11.861 -12.632 1.00 71.69 465 GLN A N 1
ATOM 3631 C CA . GLN A 1 465 ? -34.013 12.235 -13.439 1.00 71.69 465 GLN A CA 1
ATOM 3632 C C . GLN A 1 465 ? -35.276 12.195 -12.564 1.00 71.69 465 GLN A C 1
ATOM 3634 O O . GLN A 1 465 ? -35.404 11.342 -11.686 1.00 71.69 465 GLN A O 1
ATOM 3639 N N . ASP A 1 466 ? -36.185 13.151 -12.782 1.00 72.12 466 ASP A N 1
ATOM 3640 C CA . ASP A 1 466 ? -37.453 13.318 -12.051 1.00 72.12 466 ASP A CA 1
ATOM 3641 C C . ASP A 1 466 ? -37.329 13.543 -10.526 1.00 72.12 466 ASP A C 1
ATOM 3643 O O . ASP A 1 466 ? -38.311 13.427 -9.792 1.00 72.12 466 ASP A O 1
ATOM 3647 N N . GLY A 1 467 ? -36.145 13.947 -10.043 1.00 78.19 467 GLY A N 1
ATOM 3648 C CA . GLY A 1 467 ? -35.920 14.309 -8.638 1.00 78.19 467 GLY A CA 1
ATOM 3649 C C . GLY A 1 467 ? -35.626 13.125 -7.714 1.00 78.19 467 GLY A C 1
ATOM 3650 O O . GLY A 1 467 ? -35.793 13.251 -6.499 1.00 78.19 467 GLY A O 1
ATOM 3651 N N . VAL A 1 468 ? -35.250 11.963 -8.260 1.00 87.50 468 VAL A N 1
ATOM 3652 C CA . VAL A 1 468 ? -34.954 10.769 -7.459 1.00 87.50 468 VAL A CA 1
ATOM 3653 C C . VAL A 1 468 ? -33.579 10.884 -6.800 1.00 87.50 468 VAL A C 1
ATOM 3655 O O . VAL A 1 468 ? -32.549 10.830 -7.468 1.00 87.50 468 VAL A O 1
ATOM 3658 N N . ASP A 1 469 ? -33.572 10.959 -5.469 1.00 94.31 469 ASP A N 1
ATOM 3659 C CA . ASP A 1 469 ? -32.363 10.825 -4.651 1.00 94.31 469 ASP A CA 1
ATOM 3660 C C . ASP A 1 469 ? -32.005 9.342 -4.489 1.00 94.31 469 ASP A C 1
ATOM 3662 O O . ASP A 1 469 ? -32.586 8.629 -3.660 1.00 94.31 469 ASP A O 1
ATOM 3666 N N . PHE A 1 470 ? -31.052 8.864 -5.296 1.00 96.25 470 PHE A N 1
ATOM 3667 C CA . PHE A 1 470 ? -30.625 7.466 -5.286 1.00 96.25 470 PHE A CA 1
ATOM 3668 C C . PHE A 1 470 ? -30.038 7.072 -3.928 1.00 96.25 470 PHE A C 1
ATOM 3670 O O . PHE A 1 470 ? -30.361 6.009 -3.387 1.00 96.25 470 PHE A O 1
ATOM 3677 N N . TYR A 1 471 ? -29.206 7.938 -3.347 1.00 96.69 471 TYR A N 1
ATOM 3678 C CA . TYR A 1 471 ? -28.581 7.677 -2.055 1.00 96.69 471 TYR A CA 1
ATOM 3679 C C . TYR A 1 471 ? -29.635 7.537 -0.955 1.00 96.69 471 TYR A C 1
ATOM 3681 O O . TYR A 1 471 ? -29.609 6.574 -0.185 1.00 96.69 471 TYR A O 1
ATOM 3689 N N . GLN A 1 472 ? -30.620 8.434 -0.911 1.00 95.81 472 GLN A N 1
ATOM 3690 C CA . GLN A 1 472 ? -31.689 8.359 0.079 1.00 95.81 472 GLN A CA 1
ATOM 3691 C C . GLN A 1 472 ? -32.598 7.141 -0.136 1.00 95.81 472 GLN A C 1
ATOM 3693 O O . GLN A 1 472 ? -32.971 6.477 0.834 1.00 95.81 472 GLN A O 1
ATOM 3698 N N . ALA A 1 473 ? -32.955 6.825 -1.382 1.00 94.69 473 ALA A N 1
ATOM 3699 C CA . ALA A 1 473 ? -33.875 5.734 -1.696 1.00 94.69 473 ALA A CA 1
ATOM 3700 C C . ALA A 1 473 ? -33.251 4.343 -1.498 1.00 94.69 473 ALA A C 1
ATOM 3702 O O . ALA A 1 473 ? -33.901 3.445 -0.948 1.00 94.69 473 ALA A O 1
ATOM 3703 N N . PHE A 1 474 ? -31.998 4.164 -1.927 1.00 96.19 474 PHE A N 1
ATOM 3704 C CA . PHE A 1 474 ? -31.355 2.854 -2.015 1.00 96.19 474 PHE A CA 1
ATOM 3705 C C . PHE A 1 474 ? -30.257 2.648 -0.975 1.00 96.19 474 PHE A C 1
ATOM 3707 O O . PHE A 1 474 ? -30.257 1.609 -0.323 1.00 96.19 474 PHE A O 1
ATOM 3714 N N . SER A 1 475 ? -29.371 3.618 -0.738 1.00 95.06 475 SER A N 1
ATOM 3715 C CA . SER A 1 475 ? -28.339 3.454 0.296 1.00 95.06 475 SER A CA 1
ATOM 3716 C C . SER A 1 475 ? -28.941 3.585 1.699 1.00 95.06 475 SER A C 1
ATOM 3718 O O . SER A 1 475 ? -28.925 2.636 2.484 1.00 95.06 475 SER A O 1
ATOM 3720 N N . ILE A 1 476 ? -29.583 4.713 2.008 1.00 92.56 476 ILE A N 1
ATOM 3721 C CA . ILE A 1 476 ? -30.252 4.913 3.302 1.00 92.56 476 ILE A CA 1
ATOM 3722 C C . ILE A 1 476 ? -31.513 4.051 3.402 1.00 92.56 476 ILE A C 1
ATOM 3724 O O . ILE A 1 476 ? -31.655 3.269 4.341 1.00 92.56 476 ILE A O 1
ATOM 3728 N N . GLY A 1 477 ? -32.413 4.145 2.420 1.00 91.88 477 GLY A N 1
ATOM 3729 C CA . GLY A 1 477 ? -33.730 3.505 2.463 1.00 91.88 477 GLY A CA 1
ATOM 3730 C C . GLY A 1 477 ? -33.721 1.974 2.422 1.00 91.88 477 GLY A C 1
ATOM 3731 O O . GLY A 1 477 ? -34.666 1.360 2.920 1.00 91.88 477 GLY A O 1
ATOM 3732 N N . LYS A 1 478 ? -32.679 1.341 1.860 1.00 92.06 478 LYS A N 1
ATOM 3733 C CA . LYS A 1 478 ? -32.488 -0.128 1.901 1.00 92.06 478 LYS A CA 1
ATOM 3734 C C . LYS A 1 478 ? -31.395 -0.564 2.867 1.00 92.06 478 LYS A C 1
ATOM 3736 O O . LYS A 1 478 ? -31.109 -1.753 2.956 1.00 92.06 478 LYS A O 1
ATOM 3741 N N . ASN A 1 479 ? -30.821 0.386 3.599 1.00 87.50 479 ASN A N 1
ATOM 3742 C CA . ASN A 1 479 ? -29.760 0.161 4.561 1.00 87.50 479 ASN A CA 1
ATOM 3743 C C . ASN A 1 479 ? -28.514 -0.522 3.954 1.00 87.50 479 ASN A C 1
ATOM 3745 O O . ASN A 1 479 ? -27.978 -1.470 4.526 1.00 87.50 479 ASN A O 1
ATOM 3749 N N . LYS A 1 480 ? -28.053 -0.039 2.795 1.00 91.38 480 LYS A N 1
ATOM 3750 C CA . LYS A 1 480 ? -26.928 -0.606 2.037 1.00 91.38 480 LYS A CA 1
ATOM 3751 C C . LYS A 1 480 ? -25.774 0.388 1.894 1.00 91.38 480 LYS A C 1
ATOM 3753 O O . LYS A 1 480 ? -26.038 1.570 1.647 1.00 91.38 480 LYS A O 1
ATOM 3758 N N . PRO A 1 481 ? -24.511 -0.060 1.994 1.00 94.25 481 PRO A N 1
ATOM 3759 C CA . PRO A 1 481 ? -23.392 0.755 1.542 1.00 94.25 481 PRO A CA 1
ATOM 3760 C C . PRO A 1 481 ? -23.500 1.014 0.035 1.00 94.25 481 PRO A C 1
ATOM 3762 O O . PRO A 1 481 ? -24.094 0.230 -0.715 1.00 94.25 481 PRO A O 1
ATOM 3765 N N . MET A 1 482 ? -22.924 2.134 -0.388 1.00 97.19 482 MET A N 1
ATOM 3766 C CA . MET A 1 482 ? -22.903 2.566 -1.776 1.00 97.19 482 MET A CA 1
ATOM 3767 C C . MET A 1 482 ? -21.504 2.416 -2.382 1.00 97.19 482 MET A C 1
ATOM 3769 O O . MET A 1 482 ? -20.500 2.711 -1.732 1.00 97.19 482 MET A O 1
ATOM 3773 N N . LEU A 1 483 ? -21.458 1.990 -3.641 1.00 97.12 483 LEU A N 1
ATOM 3774 C CA . LEU A 1 483 ? -20.268 1.915 -4.488 1.00 97.12 483 LEU A CA 1
ATOM 3775 C C . LEU A 1 483 ? -20.509 2.734 -5.766 1.00 97.12 483 LEU A C 1
ATOM 3777 O O . LEU A 1 483 ? -21.533 2.555 -6.423 1.00 97.12 483 LEU A O 1
ATOM 3781 N N . ILE A 1 484 ? -19.571 3.598 -6.157 1.00 97.94 484 ILE A N 1
ATOM 3782 C CA . ILE A 1 484 ? -19.509 4.056 -7.553 1.00 97.94 484 ILE A CA 1
ATOM 3783 C C . ILE A 1 484 ? -18.808 2.961 -8.349 1.00 97.94 484 ILE A C 1
ATOM 3785 O O . ILE A 1 484 ? -17.606 2.750 -8.184 1.00 97.94 484 ILE A O 1
ATOM 3789 N N . GLY A 1 485 ? -19.591 2.224 -9.141 1.00 95.94 485 GLY A N 1
ATOM 3790 C CA . GLY A 1 485 ? -19.137 1.031 -9.854 1.00 95.94 485 GLY A CA 1
ATOM 3791 C C . GLY A 1 485 ? -18.161 1.354 -10.973 1.00 95.94 485 GLY A C 1
ATOM 3792 O O . GLY A 1 485 ? -17.236 0.576 -11.187 1.00 95.94 485 GLY A O 1
ATOM 3793 N N . GLU A 1 486 ? -18.343 2.509 -11.618 1.00 95.38 486 GLU A N 1
ATOM 3794 C CA . GLU A 1 486 ? -17.420 3.109 -12.581 1.00 95.38 486 GLU A CA 1
ATOM 3795 C C . GLU A 1 486 ? -17.645 4.624 -12.637 1.00 95.38 486 GLU A C 1
ATOM 3797 O O . GLU A 1 486 ? -18.787 5.097 -12.591 1.00 95.38 486 GLU A O 1
ATOM 3802 N N . THR A 1 487 ? -16.556 5.385 -12.744 1.00 95.19 487 THR A N 1
ATOM 3803 C CA . THR A 1 487 ? -16.600 6.812 -13.066 1.00 95.19 487 THR A CA 1
ATOM 3804 C C . THR A 1 487 ? -15.314 7.302 -13.720 1.00 95.19 487 THR A C 1
ATOM 3806 O O . THR A 1 487 ? -14.245 6.732 -13.519 1.00 95.19 487 THR A O 1
ATOM 3809 N N . GLY A 1 488 ? -15.404 8.380 -14.490 1.00 91.62 488 GLY A N 1
ATOM 3810 C CA . GLY A 1 488 ? -14.282 9.037 -15.150 1.00 91.62 488 GLY A CA 1
ATOM 3811 C C . GLY A 1 488 ? -14.762 10.262 -15.921 1.00 91.62 488 GLY A C 1
ATOM 3812 O O . GLY A 1 488 ? -15.967 10.445 -16.109 1.00 91.62 488 GLY A O 1
ATOM 3813 N N . ALA A 1 489 ? -13.824 11.089 -16.369 1.00 86.38 489 ALA A N 1
ATOM 3814 C CA . ALA A 1 489 ? -14.114 12.209 -17.258 1.00 86.38 489 ALA A CA 1
ATOM 3815 C C . ALA A 1 489 ? -13.774 11.827 -18.700 1.00 86.38 489 ALA A C 1
ATOM 3817 O O . ALA A 1 489 ? -12.689 11.309 -18.972 1.00 86.38 489 ALA A O 1
ATOM 3818 N N . PHE A 1 490 ? -14.721 12.055 -19.604 1.00 75.00 490 PHE A N 1
ATOM 3819 C CA . PHE A 1 490 ? -14.554 11.847 -21.036 1.00 75.00 490 PHE A CA 1
ATOM 3820 C C . PHE A 1 490 ? -13.564 12.857 -21.628 1.00 75.00 490 PHE A C 1
ATOM 3822 O O . PHE A 1 490 ? -13.417 13.963 -21.111 1.00 75.00 490 PHE A O 1
ATOM 3829 N N . ASP A 1 491 ? -12.901 12.495 -22.730 1.00 71.94 491 ASP A N 1
ATOM 3830 C CA . ASP A 1 491 ? -12.101 13.449 -23.502 1.00 71.94 491 ASP A CA 1
ATOM 3831 C C . ASP A 1 491 ? -13.039 14.476 -24.174 1.00 71.94 491 ASP A C 1
ATOM 3833 O O . ASP A 1 491 ? -13.773 14.116 -25.103 1.00 71.94 491 ASP A O 1
ATOM 3837 N N . PRO A 1 492 ? -13.025 15.754 -23.750 1.00 67.12 492 PRO A N 1
ATOM 3838 C CA . PRO A 1 492 ? -13.958 16.764 -24.246 1.00 67.12 492 PRO A CA 1
ATOM 3839 C C . PRO A 1 492 ? -13.812 17.041 -25.750 1.00 67.12 492 PRO A C 1
ATOM 3841 O O . PRO A 1 492 ? -14.774 17.456 -26.396 1.00 67.12 492 PRO A O 1
ATOM 3844 N N . ASN A 1 493 ? -12.659 16.737 -26.357 1.00 68.38 493 ASN A N 1
ATOM 3845 C CA . ASN A 1 493 ? -12.471 16.868 -27.804 1.00 68.38 493 ASN A CA 1
ATOM 3846 C C . ASN A 1 493 ? -13.263 15.845 -28.624 1.00 68.38 493 ASN A C 1
ATOM 3848 O O . ASN A 1 493 ? -13.378 15.978 -29.847 1.00 68.38 493 ASN A O 1
ATOM 3852 N N . MET A 1 494 ? -13.818 14.824 -27.973 1.00 64.12 494 MET A N 1
ATOM 3853 C CA . MET A 1 494 ? -14.563 13.756 -28.627 1.00 64.12 494 MET A CA 1
ATOM 3854 C C . MET A 1 494 ? -16.086 13.968 -28.592 1.00 64.12 494 MET A C 1
ATOM 3856 O O . MET A 1 494 ? -16.820 13.144 -29.154 1.00 64.12 494 MET A O 1
ATOM 3860 N N . ASP A 1 495 ? -16.568 15.086 -28.033 1.00 63.34 495 ASP A N 1
ATOM 3861 C CA . ASP A 1 495 ? -17.981 15.498 -28.010 1.00 63.34 495 ASP A CA 1
ATOM 3862 C C . ASP A 1 495 ? -18.604 15.474 -29.437 1.00 63.34 495 ASP A C 1
ATOM 3864 O O . ASP A 1 495 ? -17.962 15.867 -30.420 1.00 63.34 495 ASP A O 1
ATOM 3868 N N . PRO A 1 496 ? -19.824 14.934 -29.647 1.00 54.38 496 PRO A N 1
ATOM 3869 C CA . PRO A 1 496 ? -20.554 14.940 -30.927 1.00 54.38 496 PRO A CA 1
ATOM 3870 C C . PRO A 1 496 ? -20.949 16.306 -31.518 1.00 54.38 496 PRO A C 1
ATOM 3872 O O . PRO A 1 496 ? -21.812 16.358 -32.400 1.00 54.38 496 PRO A O 1
ATOM 3875 N N . THR A 1 497 ? -20.299 17.403 -31.137 1.00 59.25 497 THR A N 1
ATOM 3876 C CA . THR A 1 497 ? -20.514 18.709 -31.769 1.00 59.25 497 THR A CA 1
ATOM 3877 C C . THR A 1 497 ? -20.068 18.741 -33.235 1.00 59.25 497 THR A C 1
ATOM 3879 O O . THR A 1 497 ? -19.165 18.025 -33.673 1.00 59.25 497 THR A O 1
ATOM 3882 N N . ALA A 1 498 ? -20.770 19.539 -34.049 1.00 55.94 498 ALA A N 1
ATOM 3883 C CA . ALA A 1 498 ? -20.563 19.565 -35.495 1.00 55.94 498 ALA A CA 1
ATOM 3884 C C . ALA A 1 498 ? -19.140 20.051 -35.863 1.00 55.94 498 ALA A C 1
ATOM 3886 O O . ALA A 1 498 ? -18.678 21.046 -35.296 1.00 55.94 498 ALA A O 1
ATOM 3887 N N . PRO A 1 499 ? -18.457 19.428 -36.849 1.00 48.22 499 PRO A N 1
ATOM 3888 C CA . PRO A 1 499 ? -17.124 19.850 -37.279 1.00 48.22 499 PRO A CA 1
ATOM 3889 C C . PRO A 1 499 ? -17.067 21.340 -37.652 1.00 48.22 499 PRO A C 1
ATOM 3891 O O . PRO A 1 499 ? -17.852 21.811 -38.477 1.00 48.22 499 PRO A O 1
ATOM 3894 N N . GLY A 1 500 ? -16.126 22.081 -37.058 1.00 54.78 500 GLY A N 1
ATOM 3895 C CA . GLY A 1 500 ? -15.948 23.522 -37.285 1.00 54.78 500 GLY A CA 1
ATOM 3896 C C . GLY A 1 500 ? -16.885 24.433 -36.482 1.00 54.78 500 GLY A C 1
ATOM 3897 O O . GLY A 1 500 ? -16.810 25.649 -36.639 1.00 54.78 500 GLY A O 1
ATOM 3898 N N . ALA A 1 501 ? -17.747 23.874 -35.624 1.00 57.69 501 ALA A N 1
ATOM 3899 C CA . ALA A 1 501 ? -18.514 24.648 -34.646 1.00 57.69 501 ALA A CA 1
ATOM 3900 C C . ALA A 1 501 ? -17.686 25.021 -33.403 1.00 57.69 501 ALA A C 1
ATOM 3902 O O . ALA A 1 501 ? -18.099 25.910 -32.660 1.00 57.69 501 ALA A O 1
ATOM 3903 N N . ARG A 1 502 ? -16.550 24.346 -33.174 1.00 63.12 502 ARG A N 1
ATOM 3904 C CA . ARG A 1 502 ? -15.668 24.528 -32.012 1.00 63.12 502 ARG A CA 1
ATOM 3905 C C . ARG A 1 502 ? -14.203 24.263 -32.380 1.00 63.12 502 ARG A C 1
ATOM 3907 O O . ARG A 1 502 ? -13.933 23.473 -33.289 1.00 63.12 502 ARG A O 1
ATOM 3914 N N . ASP A 1 503 ? -13.294 24.928 -31.669 1.00 67.06 503 ASP A N 1
ATOM 3915 C CA . ASP A 1 503 ? -11.858 24.637 -31.689 1.00 67.06 503 ASP A CA 1
ATOM 3916 C C . ASP A 1 503 ? -11.563 23.476 -30.726 1.00 67.06 503 ASP A C 1
ATOM 3918 O O . ASP A 1 503 ? -12.204 23.360 -29.683 1.00 67.06 503 ASP A O 1
ATOM 3922 N N . ALA A 1 504 ? -10.614 22.607 -31.080 1.00 69.69 504 ALA A N 1
ATOM 3923 C CA . ALA A 1 504 ? -10.179 21.530 -30.194 1.00 69.69 504 ALA A CA 1
ATOM 3924 C C . ALA A 1 504 ? -9.377 22.100 -29.014 1.00 69.69 504 ALA A C 1
ATOM 3926 O O . ALA A 1 504 ? -8.509 22.954 -29.212 1.00 69.69 504 ALA A O 1
ATOM 3927 N N . LEU A 1 505 ? -9.640 21.591 -27.814 1.00 74.12 505 LEU A N 1
ATOM 3928 C CA . LEU A 1 505 ? -8.863 21.861 -26.614 1.00 74.12 505 LEU A CA 1
ATOM 3929 C C . LEU A 1 505 ? -7.439 21.339 -26.755 1.00 74.12 505 LEU A C 1
ATOM 3931 O O . LEU A 1 505 ? -7.201 20.240 -27.267 1.00 74.12 505 LEU A O 1
ATOM 3935 N N . SER A 1 506 ? -6.493 22.109 -26.232 1.00 82.62 506 SER A N 1
ATOM 3936 C CA . SER A 1 506 ? -5.136 21.635 -25.989 1.00 82.62 506 SER A CA 1
ATOM 3937 C C . SER A 1 506 ? -5.118 20.514 -24.945 1.00 82.62 506 SER A C 1
ATOM 3939 O O . SER A 1 506 ? -6.041 20.378 -24.143 1.00 82.62 506 SER A O 1
ATOM 3941 N N . ASP A 1 507 ? -4.043 19.727 -24.922 1.00 80.25 507 ASP A N 1
ATOM 3942 C CA . ASP A 1 507 ? -3.863 18.659 -23.927 1.00 80.25 507 ASP A CA 1
ATOM 3943 C C . ASP A 1 507 ? -3.949 19.206 -22.487 1.00 80.25 507 ASP A C 1
ATOM 3945 O O . ASP A 1 507 ? -4.590 18.610 -21.631 1.00 80.25 507 ASP A O 1
ATOM 3949 N N . ALA A 1 508 ? -3.417 20.411 -22.242 1.00 83.06 508 ALA A N 1
ATOM 3950 C CA . ALA A 1 508 ? -3.479 21.063 -20.932 1.00 83.06 508 ALA A CA 1
ATOM 3951 C C . ALA A 1 508 ? -4.910 21.446 -20.504 1.00 83.06 508 ALA A C 1
ATOM 3953 O O . ALA A 1 508 ? -5.241 21.392 -19.321 1.00 83.06 508 ALA A O 1
ATOM 3954 N N . GLU A 1 509 ? -5.765 21.845 -21.450 1.0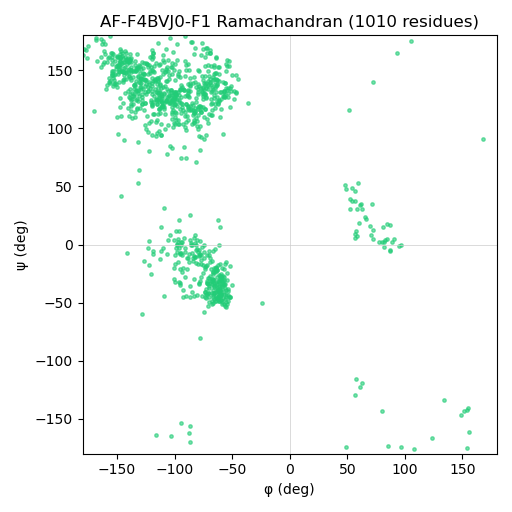0 83.56 509 GLU A N 1
ATOM 3955 C CA . GLU A 1 509 ? -7.172 22.163 -21.173 1.00 83.56 509 GLU A CA 1
ATOM 3956 C C . GLU A 1 509 ? -7.984 20.888 -20.906 1.00 83.56 509 GLU A C 1
ATOM 3958 O O . GLU A 1 509 ? -8.811 20.872 -19.994 1.00 83.56 509 GLU A O 1
ATOM 3963 N N . GLN A 1 510 ? -7.701 19.799 -21.629 1.00 81.94 510 GLN A N 1
ATOM 3964 C CA . GLN A 1 510 ? -8.289 18.485 -21.347 1.00 81.94 510 GLN A CA 1
ATOM 3965 C C . GLN A 1 510 ? -7.885 17.978 -19.958 1.00 81.94 510 GLN A C 1
ATOM 3967 O O . GLN A 1 510 ? -8.738 17.538 -19.188 1.00 81.94 510 GLN A O 1
ATOM 3972 N N . ASP A 1 511 ? -6.599 18.068 -19.614 1.00 86.75 511 ASP A N 1
ATOM 3973 C CA . ASP A 1 511 ? -6.092 17.656 -18.306 1.00 86.75 511 ASP A CA 1
ATOM 3974 C C . ASP A 1 511 ? -6.707 18.492 -17.179 1.00 86.75 511 ASP A C 1
ATOM 3976 O O . ASP A 1 511 ? -7.071 17.949 -16.135 1.00 86.75 511 ASP A O 1
ATOM 3980 N N . SER A 1 512 ? -6.892 19.800 -17.396 1.00 88.06 512 SER A N 1
ATOM 3981 C CA . SER A 1 512 ? -7.598 20.675 -16.453 1.00 88.06 512 SER A CA 1
ATOM 3982 C C . SER A 1 512 ? -9.036 20.208 -16.218 1.00 88.06 512 SER A C 1
ATOM 3984 O O . SER A 1 512 ? -9.445 20.063 -15.068 1.00 88.06 512 SER A O 1
ATOM 3986 N N . TYR A 1 513 ? -9.782 19.907 -17.283 1.00 87.25 513 TYR A N 1
ATOM 3987 C CA . TYR A 1 513 ? -11.160 19.417 -17.195 1.00 87.25 513 TYR A CA 1
ATOM 3988 C C . TYR A 1 513 ? -11.257 18.081 -16.437 1.00 87.25 513 TYR A C 1
ATOM 3990 O O . TYR A 1 513 ? -12.043 17.938 -15.498 1.00 87.25 513 TYR A O 1
ATOM 3998 N N . LYS A 1 514 ? -10.387 17.112 -16.756 1.00 89.00 514 LYS A N 1
ATOM 3999 C CA . LYS A 1 514 ? -10.324 15.828 -16.032 1.00 89.00 514 LYS A CA 1
ATOM 4000 C C . LYS A 1 514 ? -9.988 16.028 -14.551 1.00 89.00 514 LYS A C 1
ATOM 4002 O O . LYS A 1 514 ? -10.583 15.388 -13.683 1.00 89.00 514 LYS A O 1
ATOM 4007 N N . ASN A 1 515 ? -9.064 16.937 -14.247 1.00 91.75 515 ASN A N 1
ATOM 4008 C CA . ASN A 1 515 ? -8.675 17.272 -12.879 1.00 91.75 515 ASN A CA 1
ATOM 4009 C C . ASN A 1 515 ? -9.786 17.982 -12.083 1.00 91.75 515 ASN A C 1
ATOM 4011 O O . ASN A 1 515 ? -9.863 17.806 -10.862 1.00 91.75 515 ASN A O 1
ATOM 4015 N N . GLU A 1 516 ? -10.666 18.744 -12.735 1.00 92.00 516 GLU A N 1
ATOM 4016 C CA . GLU A 1 516 ? -11.870 19.300 -12.106 1.00 92.00 516 GLU A CA 1
ATOM 4017 C C . GLU A 1 516 ? -12.848 18.193 -11.701 1.00 92.00 516 GLU A C 1
ATOM 4019 O O . GLU A 1 516 ? -13.274 18.156 -10.545 1.00 92.00 516 GLU A O 1
ATOM 4024 N N . TRP A 1 517 ? -13.126 17.232 -12.591 1.00 92.94 517 TRP A N 1
ATOM 4025 C CA . TRP A 1 517 ? -13.965 16.074 -12.260 1.00 92.94 517 TRP A CA 1
ATOM 4026 C C . TRP A 1 517 ? -13.398 15.294 -11.074 1.00 92.94 517 TRP A C 1
ATOM 4028 O O . TRP A 1 517 ? -14.087 15.077 -10.076 1.00 92.94 517 TRP A O 1
ATOM 4038 N N . ILE A 1 518 ? -12.110 14.945 -11.140 1.00 95.12 518 ILE A N 1
ATOM 4039 C CA . ILE A 1 518 ? -11.391 14.263 -10.057 1.00 95.12 518 ILE A CA 1
ATOM 4040 C C . ILE A 1 518 ? -11.498 15.052 -8.744 1.00 95.12 518 ILE A C 1
ATOM 4042 O O . ILE A 1 518 ? -11.670 14.457 -7.680 1.00 95.12 518 ILE A O 1
ATOM 4046 N N . SER A 1 519 ? -11.435 16.385 -8.801 1.00 94.31 519 SER A N 1
ATOM 4047 C CA . SER A 1 519 ? -11.527 17.229 -7.610 1.00 94.31 519 SER A CA 1
ATOM 4048 C C . SER A 1 519 ? -12.872 17.140 -6.902 1.00 94.31 519 SER A C 1
ATOM 4050 O O . SER A 1 519 ? -12.867 17.250 -5.674 1.00 94.31 519 SER A O 1
ATOM 4052 N N . TYR A 1 520 ? -13.966 16.942 -7.646 1.00 93.56 520 TYR A N 1
ATOM 4053 C CA . TYR A 1 520 ? -15.310 16.733 -7.103 1.00 93.56 520 TYR A CA 1
ATOM 4054 C C . TYR A 1 520 ? -15.530 15.293 -6.639 1.00 93.56 520 TYR A C 1
ATOM 4056 O O . TYR A 1 520 ? -16.053 15.075 -5.553 1.00 93.56 520 TYR A O 1
ATOM 4064 N N . VAL A 1 521 ? -15.094 14.303 -7.426 1.00 95.75 521 VAL A N 1
ATOM 4065 C CA . VAL A 1 521 ? -15.238 12.880 -7.068 1.00 95.75 521 VAL A CA 1
ATOM 4066 C C . VAL A 1 521 ? -14.499 12.559 -5.767 1.00 95.75 521 VAL A C 1
ATOM 4068 O O . VAL A 1 521 ? -15.001 11.788 -4.955 1.00 95.75 521 VAL A O 1
ATOM 4071 N N . TYR A 1 522 ? -13.316 13.147 -5.560 1.00 95.38 522 TYR A N 1
ATOM 4072 C CA . TYR A 1 522 ? -12.441 12.855 -4.420 1.00 95.38 522 TYR A CA 1
ATOM 4073 C C . TYR A 1 522 ? -12.367 14.001 -3.395 1.00 95.38 522 TYR A C 1
ATOM 4075 O O . TYR A 1 522 ? -11.340 14.187 -2.737 1.00 95.38 522 TYR A O 1
ATOM 4083 N N . ASP A 1 523 ? -13.441 14.777 -3.223 1.00 94.50 523 ASP A N 1
ATOM 4084 C CA . ASP A 1 523 ? -13.556 15.714 -2.100 1.00 94.50 523 ASP A CA 1
ATOM 4085 C C . ASP A 1 523 ? -13.954 14.971 -0.811 1.00 94.50 523 ASP A C 1
ATOM 4087 O O . ASP A 1 523 ? -15.130 14.748 -0.531 1.00 94.50 523 ASP A O 1
ATOM 4091 N N . ALA A 1 524 ? -12.958 14.568 -0.016 1.00 84.94 524 ALA A N 1
ATOM 4092 C CA . ALA A 1 524 ? -13.167 13.811 1.220 1.00 84.94 524 ALA A CA 1
ATOM 4093 C C . ALA A 1 524 ? -14.155 14.483 2.193 1.00 84.94 524 ALA A C 1
ATOM 4095 O O . ALA A 1 524 ? -14.966 13.799 2.819 1.00 84.94 524 ALA A O 1
ATOM 4096 N N . ALA A 1 525 ? -14.117 15.816 2.300 1.00 83.06 525 ALA A N 1
ATOM 4097 C CA . ALA A 1 525 ? -14.970 16.554 3.222 1.00 83.06 525 ALA A CA 1
ATOM 4098 C C . ALA A 1 525 ? -16.433 16.562 2.755 1.00 83.06 525 ALA A C 1
ATOM 4100 O O . ALA A 1 525 ? -17.334 16.364 3.574 1.00 83.06 525 ALA A O 1
ATOM 4101 N N . GLU A 1 526 ? -16.675 16.757 1.454 1.00 90.56 526 GLU A N 1
ATOM 4102 C CA . GLU A 1 526 ? -18.024 16.683 0.880 1.00 90.56 526 GLU A CA 1
ATOM 4103 C C . GLU A 1 526 ? -18.580 15.256 0.956 1.00 90.56 526 GLU A C 1
ATOM 4105 O O . GLU A 1 526 ? -19.710 15.060 1.403 1.00 90.56 526 GLU A O 1
ATOM 4110 N N . LEU A 1 527 ? -17.778 14.244 0.607 1.00 92.56 527 LEU A N 1
ATOM 4111 C CA . LEU A 1 527 ? -18.194 12.843 0.687 1.00 92.56 527 LEU A CA 1
ATOM 4112 C C . LEU A 1 527 ? -18.547 12.425 2.115 1.00 92.56 527 LEU A C 1
ATOM 4114 O O . LEU A 1 527 ? -19.551 11.748 2.324 1.00 92.56 527 LEU A O 1
ATOM 4118 N N . GLU A 1 528 ? -17.756 12.819 3.114 1.00 85.00 528 GLU A N 1
ATOM 4119 C CA . GLU A 1 528 ? -18.062 12.489 4.503 1.00 85.00 528 GLU A CA 1
ATOM 4120 C C . GLU A 1 528 ? -19.351 13.164 4.991 1.00 85.00 528 GLU A C 1
ATOM 4122 O O . GLU A 1 528 ? -20.148 12.528 5.687 1.00 85.00 528 GLU A O 1
ATOM 4127 N N . ALA A 1 529 ? -19.560 14.430 4.630 1.00 83.00 529 ALA A N 1
ATOM 4128 C CA . ALA A 1 529 ? -20.724 15.191 5.064 1.00 83.00 529 ALA A CA 1
ATOM 4129 C C . ALA A 1 529 ? -22.011 14.731 4.367 1.00 83.00 529 ALA A C 1
ATOM 4131 O O . ALA A 1 529 ? -23.037 14.525 5.019 1.00 83.00 529 ALA A O 1
ATOM 4132 N N . GLU A 1 530 ? -21.954 14.556 3.049 1.00 91.38 530 GLU A N 1
ATOM 4133 C CA . GLU A 1 530 ? -23.133 14.363 2.212 1.00 91.38 530 GLU A CA 1
ATOM 4134 C C . GLU A 1 530 ? -23.367 12.898 1.855 1.00 91.38 530 GLU A C 1
ATOM 4136 O O . GLU A 1 530 ? -24.511 12.495 1.685 1.00 91.38 530 GLU A O 1
ATOM 4141 N N . LEU A 1 531 ? -22.333 12.063 1.757 1.00 94.12 531 LEU A N 1
ATOM 4142 C CA . LEU A 1 531 ? -22.449 10.665 1.328 1.00 94.12 531 LEU A CA 1
ATOM 4143 C C . LEU A 1 531 ? -21.692 9.706 2.268 1.00 94.12 531 LEU A C 1
ATOM 4145 O O . LEU A 1 531 ? -20.910 8.880 1.798 1.00 94.12 531 LEU A O 1
ATOM 4149 N N . PRO A 1 532 ? -21.929 9.726 3.597 1.00 87.75 532 PRO A N 1
ATOM 4150 C CA . PRO A 1 532 ? -21.136 8.956 4.560 1.00 87.75 532 PRO A CA 1
ATOM 4151 C C . PRO A 1 532 ? -21.159 7.433 4.351 1.00 87.75 532 PRO A C 1
ATOM 4153 O O . PRO A 1 532 ? -20.300 6.740 4.900 1.00 87.75 532 PRO A O 1
ATOM 4156 N N . ARG A 1 533 ? -22.120 6.897 3.587 1.00 92.25 533 ARG A N 1
ATOM 4157 C CA . ARG A 1 533 ? -22.221 5.477 3.207 1.00 92.25 533 ARG A CA 1
ATOM 4158 C C . ARG A 1 533 ? -21.724 5.176 1.794 1.00 92.25 533 ARG A C 1
ATOM 4160 O O . ARG A 1 533 ? -21.815 4.028 1.368 1.00 92.25 533 ARG A O 1
ATOM 4167 N N . LEU A 1 534 ? -21.181 6.156 1.071 1.00 96.06 534 LEU A N 1
ATOM 4168 C CA . LEU A 1 534 ? -20.363 5.880 -0.104 1.00 96.06 534 LEU A CA 1
ATOM 4169 C C . LEU A 1 534 ? -19.025 5.318 0.376 1.00 96.06 534 LEU A C 1
ATOM 4171 O O . LEU A 1 534 ? -18.225 6.024 0.986 1.00 96.06 534 LEU A O 1
ATOM 4175 N N . LYS A 1 535 ? -18.826 4.017 0.165 1.00 93.25 535 LYS A N 1
ATOM 4176 C CA . LYS A 1 535 ? -17.695 3.264 0.718 1.00 93.25 535 LYS A CA 1
ATOM 4177 C C . LYS A 1 535 ? -16.699 2.801 -0.325 1.00 93.25 535 LYS A C 1
ATOM 4179 O O . LYS A 1 535 ? -15.661 2.281 0.058 1.00 93.25 535 LYS A O 1
ATOM 4184 N N . GLY A 1 536 ? -16.968 3.006 -1.607 1.00 94.19 536 GLY A N 1
ATOM 4185 C CA . GLY A 1 536 ? -16.005 2.709 -2.655 1.00 94.19 536 GLY A CA 1
ATOM 4186 C C . GLY A 1 536 ? -16.239 3.546 -3.900 1.00 94.19 536 GLY A C 1
ATOM 4187 O O . GLY A 1 536 ? -17.384 3.843 -4.245 1.00 94.19 536 GLY A O 1
ATOM 4188 N N . ILE A 1 537 ? -15.153 3.904 -4.579 1.00 97.56 537 ILE A N 1
ATOM 4189 C CA . ILE A 1 537 ? -15.185 4.579 -5.878 1.00 97.56 537 ILE A CA 1
ATOM 4190 C C . ILE A 1 537 ? -14.231 3.854 -6.818 1.00 97.56 537 ILE A C 1
ATOM 4192 O O . ILE A 1 537 ? -13.046 3.731 -6.513 1.00 97.56 537 ILE A O 1
ATOM 4196 N N . MET A 1 538 ? -14.745 3.388 -7.954 1.00 97.00 538 MET A N 1
ATOM 4197 C CA . MET A 1 538 ? -13.961 2.737 -8.997 1.00 97.00 538 MET A CA 1
ATOM 4198 C C . MET A 1 538 ? -13.678 3.717 -10.140 1.00 97.00 538 MET A C 1
ATOM 4200 O O . MET A 1 538 ? -14.559 4.013 -10.948 1.00 97.00 538 MET A O 1
ATOM 4204 N N . TYR A 1 539 ? -12.448 4.225 -10.217 1.00 96.81 539 TYR A N 1
ATOM 4205 C CA . TYR A 1 539 ? -12.048 5.109 -11.308 1.00 96.81 539 TYR A CA 1
ATOM 4206 C C . TYR A 1 539 ? -11.758 4.313 -12.586 1.00 96.81 539 TYR A C 1
ATOM 4208 O O . TYR A 1 539 ? -11.060 3.298 -12.571 1.00 96.81 539 TYR A O 1
ATOM 4216 N N . PHE A 1 540 ? -12.270 4.782 -13.715 1.00 94.94 540 PHE A N 1
ATOM 4217 C CA . PHE A 1 540 ? -12.128 4.146 -15.017 1.00 94.94 540 PHE A CA 1
ATOM 4218 C C . PHE A 1 540 ? -10.894 4.697 -15.749 1.00 94.94 540 PHE A C 1
ATOM 4220 O O . PHE A 1 540 ? -10.992 5.626 -16.542 1.00 94.94 540 PHE A O 1
ATOM 4227 N N . ASN A 1 541 ? -9.705 4.154 -15.463 1.00 94.00 541 ASN A N 1
ATOM 4228 C CA . ASN A 1 541 ? -8.428 4.666 -15.973 1.00 94.00 541 ASN A CA 1
ATOM 4229 C C . ASN A 1 541 ? -7.987 3.931 -17.250 1.00 94.00 541 ASN A C 1
ATOM 4231 O O . ASN A 1 541 ? -7.085 3.089 -17.226 1.00 94.00 541 ASN A O 1
ATOM 4235 N N . VAL A 1 542 ? -8.629 4.229 -18.381 1.00 92.25 542 VAL A N 1
ATOM 4236 C CA . VAL A 1 542 ? -8.352 3.523 -19.639 1.00 92.25 542 VAL A CA 1
ATOM 4237 C C . VAL A 1 542 ? -8.530 4.408 -20.872 1.00 92.25 542 VAL A C 1
ATOM 4239 O O . VAL A 1 542 ? -9.361 5.309 -20.918 1.00 92.25 542 VAL A O 1
ATOM 4242 N N . LEU A 1 543 ? -7.736 4.115 -21.896 1.00 88.19 543 LEU A N 1
ATOM 4243 C CA . LEU A 1 543 ? -7.933 4.558 -23.265 1.00 88.19 543 LEU A CA 1
ATOM 4244 C C . LEU A 1 543 ? -8.771 3.497 -23.987 1.00 88.19 543 LEU A C 1
ATOM 4246 O O . LEU A 1 543 ? -8.301 2.371 -24.171 1.00 88.19 543 LEU A O 1
ATOM 4250 N N . LYS A 1 544 ? -9.996 3.827 -24.394 1.00 84.69 544 LYS A N 1
ATOM 4251 C CA . LYS A 1 544 ? -10.968 2.870 -24.949 1.00 84.69 544 LYS A CA 1
ATOM 4252 C C . LYS A 1 544 ? -11.440 3.292 -26.336 1.00 84.69 544 LYS A C 1
ATOM 4254 O O . LYS A 1 544 ? -11.558 4.477 -26.622 1.00 84.69 544 LYS A O 1
ATOM 4259 N N . THR A 1 545 ? -11.729 2.326 -27.208 1.00 79.44 545 THR A N 1
ATOM 4260 C CA . THR A 1 545 ? -12.435 2.614 -28.464 1.00 79.44 545 THR A CA 1
ATOM 4261 C C . THR A 1 545 ? -13.949 2.546 -28.243 1.00 79.44 545 THR A C 1
ATOM 4263 O O . THR A 1 545 ? -14.472 1.484 -27.917 1.00 79.44 545 THR A O 1
ATOM 4266 N N . GLU A 1 546 ? -14.661 3.652 -28.461 1.00 72.69 546 GLU A N 1
ATOM 4267 C CA . GLU A 1 546 ? -16.117 3.762 -28.318 1.00 72.69 546 GLU A CA 1
ATOM 4268 C C . GLU A 1 546 ? -16.818 4.059 -29.656 1.00 72.69 546 GLU A C 1
ATOM 4270 O O . GLU A 1 546 ? -16.301 4.817 -30.481 1.00 72.69 546 GLU A O 1
ATOM 4275 N N . PRO A 1 547 ? -18.014 3.501 -29.909 1.00 65.00 547 PRO A N 1
ATOM 4276 C CA . PRO A 1 547 ? -18.797 3.833 -31.094 1.00 65.00 547 PRO A CA 1
ATOM 4277 C C . PRO A 1 547 ? -19.496 5.200 -30.943 1.00 65.00 547 PRO A C 1
ATOM 4279 O O . PRO A 1 547 ? -20.374 5.371 -30.103 1.00 65.00 547 PRO A O 1
ATOM 4282 N N . LYS A 1 548 ? -19.175 6.165 -31.813 1.00 59.81 548 LYS A N 1
ATOM 4283 C CA . LYS A 1 548 ? -19.847 7.472 -31.930 1.00 59.81 548 LYS A CA 1
ATOM 4284 C C . LYS A 1 548 ? -20.928 7.436 -33.008 1.00 59.81 548 LYS A C 1
ATOM 4286 O O . LYS A 1 548 ? -20.687 6.979 -34.127 1.00 59.81 548 LYS A O 1
ATOM 4291 N N . VAL A 1 549 ? -22.112 7.963 -32.691 1.00 51.31 549 VAL A N 1
ATOM 4292 C CA . VAL A 1 549 ? -23.200 8.172 -33.660 1.00 51.31 549 VAL A CA 1
ATOM 4293 C C . VAL A 1 549 ? -23.006 9.523 -34.346 1.00 51.31 549 VAL A C 1
ATOM 4295 O O . VAL A 1 549 ? -23.090 10.567 -33.703 1.00 51.31 549 VAL A O 1
ATOM 4298 N N . GLU A 1 550 ? -22.774 9.526 -35.657 1.00 44.00 550 GLU A N 1
ATOM 4299 C CA . GLU A 1 550 ? -22.726 10.760 -36.443 1.00 44.00 550 GLU A CA 1
ATOM 4300 C C . GLU A 1 550 ? -24.162 11.193 -36.805 1.00 44.00 550 GLU A C 1
ATOM 4302 O O . GLU A 1 550 ? -24.870 10.501 -37.539 1.00 44.00 550 GLU A O 1
ATOM 4307 N N . THR A 1 551 ? -24.635 12.329 -36.280 1.00 42.22 551 THR A N 1
ATOM 4308 C CA . THR A 1 551 ? -26.015 12.806 -36.509 1.00 42.22 551 THR A CA 1
ATOM 4309 C C . THR A 1 551 ? -26.215 13.571 -37.821 1.00 42.22 551 THR A C 1
ATOM 4311 O O . THR A 1 551 ? -27.325 14.036 -38.084 1.00 42.22 551 THR A O 1
ATOM 4314 N N . GLN A 1 552 ? -25.217 13.670 -38.707 1.00 38.03 552 GLN A N 1
ATOM 4315 C CA . GLN A 1 552 ? -25.398 14.299 -40.021 1.00 38.03 552 GLN A CA 1
ATOM 4316 C C . GLN A 1 552 ? -24.605 13.620 -41.142 1.00 38.03 552 GLN A C 1
ATOM 4318 O O . GLN A 1 552 ? -23.535 14.074 -41.531 1.00 38.03 552 GLN A O 1
ATOM 4323 N N . ILE A 1 553 ? -25.226 12.636 -41.796 1.00 34.81 553 ILE A N 1
ATOM 4324 C CA . ILE A 1 553 ? -24.998 12.426 -43.229 1.00 34.81 553 ILE A CA 1
ATOM 4325 C C . ILE A 1 553 ? -26.269 12.837 -43.967 1.00 34.81 553 ILE A C 1
ATOM 4327 O O . ILE A 1 553 ? -27.354 12.304 -43.734 1.00 34.81 553 ILE A O 1
ATOM 4331 N N . HIS A 1 554 ? -26.128 13.800 -44.878 1.00 35.72 554 HIS A N 1
ATOM 4332 C CA . HIS A 1 554 ? -27.191 14.478 -45.631 1.00 35.72 554 HIS A CA 1
ATOM 4333 C C . HIS A 1 554 ? -28.078 13.580 -46.533 1.00 35.72 554 HIS A C 1
ATOM 4335 O O . HIS A 1 554 ? -28.793 14.104 -47.386 1.00 35.72 554 HIS A O 1
ATOM 4341 N N . GLN A 1 555 ? -28.074 12.251 -46.373 1.00 32.91 555 GLN A N 1
ATOM 4342 C CA . GLN A 1 555 ? -28.906 11.298 -47.125 1.00 32.91 555 GLN A CA 1
ATOM 4343 C C . GLN A 1 555 ? -29.344 10.065 -46.300 1.00 32.91 555 GLN A C 1
ATOM 4345 O O . GLN A 1 555 ? -29.362 8.951 -46.813 1.00 32.91 555 GLN A O 1
ATOM 4350 N N . GLY A 1 556 ? -29.736 10.244 -45.033 1.00 34.22 556 GLY A N 1
ATOM 4351 C CA . GLY A 1 556 ? -30.584 9.262 -44.334 1.00 34.22 556 GLY A CA 1
ATOM 4352 C C . GLY A 1 556 ? -29.931 7.925 -43.953 1.00 34.22 556 GLY A C 1
ATOM 4353 O O . GLY A 1 556 ? -30.611 6.901 -43.955 1.00 34.22 556 GLY A O 1
ATOM 4354 N N . GLY A 1 557 ? -28.645 7.925 -43.599 1.00 36.00 557 GLY A N 1
ATOM 4355 C CA . GLY A 1 557 ? -27.993 6.811 -42.902 1.00 36.00 557 GLY A CA 1
ATOM 4356 C C . GLY A 1 557 ? -27.244 7.327 -41.676 1.00 36.00 557 GLY A C 1
ATOM 4357 O O . GLY A 1 557 ? -26.691 8.416 -41.737 1.00 36.00 557 GLY A O 1
ATOM 4358 N N . SER A 1 558 ? -27.241 6.582 -40.571 1.00 41.47 558 SER A N 1
ATOM 4359 C CA . SER A 1 558 ? -26.339 6.802 -39.432 1.00 41.47 558 SER A CA 1
ATOM 4360 C C . SER A 1 558 ? -25.067 5.982 -39.658 1.00 41.47 558 SER A C 1
ATOM 4362 O O . SER A 1 558 ? -25.153 4.760 -39.797 1.00 41.47 558 SER A O 1
ATOM 4364 N N . ALA A 1 559 ? -23.901 6.625 -39.717 1.00 43.41 559 ALA A N 1
ATOM 4365 C CA . ALA A 1 559 ? -22.614 5.938 -39.681 1.00 43.41 559 ALA A CA 1
ATOM 4366 C C . ALA A 1 559 ? -22.104 5.927 -38.233 1.00 43.41 559 ALA A C 1
ATOM 4368 O O . ALA A 1 559 ? -22.168 6.946 -37.545 1.00 43.41 559 ALA A O 1
ATOM 4369 N N . PHE A 1 560 ? -21.624 4.770 -37.774 1.00 49.81 560 PHE A N 1
ATOM 4370 C CA . PHE A 1 560 ? -20.885 4.664 -36.519 1.00 49.81 560 PHE A CA 1
ATOM 4371 C C . PHE A 1 560 ? -19.407 4.911 -36.822 1.00 49.81 560 PHE A C 1
ATOM 4373 O O . PHE A 1 560 ? -18.813 4.178 -37.617 1.00 49.81 560 PHE A O 1
ATOM 4380 N N . LEU A 1 561 ? -18.819 5.940 -36.217 1.00 57.38 561 LEU A N 1
ATOM 4381 C CA . LEU A 1 561 ? -17.372 6.145 -36.214 1.00 57.38 561 LEU A CA 1
ATOM 4382 C C . LEU A 1 561 ? -16.838 5.648 -34.876 1.00 57.38 561 LEU A C 1
ATOM 4384 O O . LEU A 1 561 ? -17.299 6.089 -33.834 1.00 57.38 561 LEU A O 1
ATOM 4388 N N . ASN A 1 562 ? -15.871 4.737 -34.894 1.00 65.88 562 ASN A N 1
ATOM 4389 C CA . ASN A 1 562 ? -15.159 4.364 -33.677 1.00 65.88 562 ASN A CA 1
ATOM 4390 C C . ASN A 1 562 ? -14.217 5.509 -33.288 1.00 65.88 562 ASN A C 1
ATOM 4392 O O . ASN A 1 562 ? -13.406 5.941 -34.109 1.00 65.88 562 ASN A O 1
ATOM 4396 N N . VAL A 1 563 ? -14.331 5.990 -32.055 1.00 67.56 563 VAL A N 1
ATOM 4397 C CA . VAL A 1 563 ? -13.538 7.084 -31.491 1.00 67.56 563 VAL A CA 1
ATOM 4398 C C . VAL A 1 563 ? -12.725 6.555 -30.323 1.00 67.56 563 VAL A C 1
ATOM 4400 O O . VAL A 1 563 ? -13.196 5.720 -29.561 1.00 67.56 563 VAL A O 1
ATOM 4403 N N . LEU A 1 564 ? -11.487 7.018 -30.201 1.00 74.00 564 LEU A N 1
ATOM 4404 C CA . LEU A 1 564 ? -10.620 6.668 -29.087 1.00 74.00 564 LEU A CA 1
ATOM 4405 C C . LEU A 1 564 ? -10.862 7.668 -27.948 1.00 74.00 564 LEU A C 1
ATOM 4407 O O . LEU A 1 564 ? -10.487 8.825 -28.080 1.00 74.00 564 LEU A O 1
ATOM 4411 N N . ALA A 1 565 ? -11.522 7.240 -26.878 1.00 78.06 565 ALA A N 1
ATOM 4412 C CA . ALA A 1 565 ? -11.826 8.052 -25.705 1.00 78.06 565 ALA A CA 1
ATOM 4413 C C . ALA A 1 565 ? -10.778 7.818 -24.609 1.00 78.06 565 ALA A C 1
ATOM 4415 O O . ALA A 1 565 ? -10.493 6.669 -24.256 1.00 78.06 565 ALA A O 1
ATOM 4416 N N . ASP A 1 566 ? -10.198 8.897 -24.081 1.00 85.19 566 ASP A N 1
ATOM 4417 C CA . ASP A 1 566 ? -9.158 8.834 -23.054 1.00 85.19 566 ASP A CA 1
ATOM 4418 C C . ASP A 1 566 ? -9.681 9.224 -21.670 1.00 85.19 566 ASP A C 1
ATOM 4420 O O . ASP A 1 566 ? -9.795 10.408 -21.354 1.00 85.19 566 ASP A O 1
ATOM 4424 N N . TYR A 1 567 ? -9.923 8.229 -20.820 1.00 88.56 567 TYR A N 1
ATOM 4425 C CA . TYR A 1 567 ? -10.358 8.428 -19.437 1.00 88.56 567 TYR A CA 1
ATOM 4426 C C . TYR A 1 567 ? -9.199 8.438 -18.429 1.00 88.56 567 TYR A C 1
ATOM 4428 O O . TYR A 1 567 ? -9.426 8.527 -17.220 1.00 88.56 567 TYR A O 1
ATOM 4436 N N . ARG A 1 568 ? -7.946 8.314 -18.891 1.00 91.44 568 ARG A N 1
ATOM 4437 C CA . ARG A 1 568 ? -6.787 8.202 -17.998 1.00 91.44 568 ARG A CA 1
ATOM 4438 C C . ARG A 1 568 ? -6.566 9.481 -17.193 1.00 91.44 568 ARG A C 1
ATOM 4440 O O . ARG A 1 568 ? -6.826 10.588 -17.666 1.00 91.44 568 ARG A O 1
ATOM 4447 N N . ILE A 1 569 ? -6.074 9.296 -15.973 1.00 92.38 569 ILE A N 1
ATOM 4448 C CA . ILE A 1 569 ? -5.714 10.365 -15.041 1.00 92.38 569 ILE A CA 1
ATOM 4449 C C . ILE A 1 569 ? -4.538 11.177 -15.615 1.00 92.38 569 ILE A C 1
ATOM 4451 O O . ILE A 1 569 ? -3.565 10.567 -16.063 1.00 92.38 569 ILE A O 1
ATOM 4455 N N . PRO A 1 570 ? -4.591 12.522 -15.572 1.00 89.94 570 PRO A N 1
ATOM 4456 C CA . PRO A 1 570 ? -3.469 13.376 -15.961 1.00 89.94 570 PRO A CA 1
ATOM 4457 C C . PRO A 1 570 ? -2.209 13.171 -15.104 1.00 89.94 570 PRO A C 1
ATOM 4459 O O . PRO A 1 570 ? -2.286 13.056 -13.878 1.00 89.94 570 PRO A O 1
ATOM 4462 N N . ASP A 1 571 ? -1.034 13.193 -15.741 1.00 79.56 571 ASP A N 1
ATOM 4463 C CA . ASP A 1 571 ? 0.261 13.033 -15.059 1.00 79.56 571 ASP A CA 1
ATOM 4464 C C . ASP A 1 571 ? 0.736 14.324 -14.360 1.00 79.56 571 ASP A C 1
ATOM 4466 O O . ASP A 1 571 ? 1.359 14.248 -13.297 1.00 79.56 571 ASP A O 1
ATOM 4470 N N . ASP A 1 572 ? 0.450 15.508 -14.923 1.00 76.00 572 ASP A N 1
ATOM 4471 C CA . ASP A 1 572 ? 0.854 16.801 -14.351 1.00 76.00 572 ASP A CA 1
ATOM 4472 C C . ASP A 1 572 ? -0.167 17.931 -14.631 1.00 76.00 572 ASP A C 1
ATOM 4474 O O . ASP A 1 572 ? -0.381 18.280 -15.792 1.00 76.00 572 ASP A O 1
ATOM 4478 N N . PRO A 1 573 ? -0.777 18.545 -13.594 1.00 82.38 573 PRO A N 1
ATOM 4479 C CA . PRO A 1 573 ? -0.729 18.125 -12.198 1.00 82.38 573 PRO A CA 1
ATOM 4480 C C . PRO A 1 573 ? -1.539 16.839 -12.010 1.00 82.38 573 PRO A C 1
ATOM 4482 O O . PRO A 1 573 ? -2.689 16.751 -12.436 1.00 82.38 573 PRO A O 1
ATOM 4485 N N . ASN A 1 574 ? -0.981 15.863 -11.295 1.00 85.50 574 ASN A N 1
ATOM 4486 C CA . ASN A 1 574 ? -1.730 14.683 -10.867 1.00 85.50 574 ASN A CA 1
ATOM 4487 C C . ASN A 1 574 ? -2.610 15.026 -9.649 1.00 85.50 574 ASN A C 1
ATOM 4489 O O . ASN A 1 574 ? -2.231 14.796 -8.495 1.00 85.50 574 ASN A O 1
ATOM 4493 N N . VAL A 1 575 ? -3.777 15.632 -9.890 1.00 92.50 575 VAL A N 1
ATOM 4494 C CA . VAL A 1 575 ? -4.717 16.024 -8.822 1.00 92.50 575 VAL A CA 1
ATOM 4495 C C . VAL A 1 575 ? -5.300 14.801 -8.118 1.00 92.50 575 VAL A C 1
ATOM 4497 O O . VAL A 1 575 ? -5.544 14.851 -6.913 1.00 92.50 575 VAL A O 1
ATOM 4500 N N . TYR A 1 576 ? -5.445 13.680 -8.825 1.00 94.50 576 TYR A N 1
ATOM 4501 C CA . TYR A 1 576 ? -5.895 12.417 -8.243 1.00 94.50 576 TYR A CA 1
ATOM 4502 C C . TYR A 1 576 ? -4.993 11.986 -7.084 1.00 94.50 576 TYR A C 1
ATOM 4504 O O . TYR A 1 576 ? -5.474 11.815 -5.968 1.00 94.50 576 TYR A O 1
ATOM 4512 N N . ARG A 1 577 ? -3.673 11.925 -7.304 1.00 89.12 577 ARG A N 1
ATOM 4513 C CA . ARG A 1 577 ? -2.668 11.636 -6.268 1.00 89.12 577 ARG A CA 1
ATOM 4514 C C . ARG A 1 577 ? -2.788 12.565 -5.063 1.00 89.12 577 ARG A C 1
ATOM 4516 O O . ARG A 1 577 ? -2.697 12.111 -3.926 1.00 89.12 577 ARG A O 1
ATOM 4523 N N . GLN A 1 578 ? -2.989 13.860 -5.302 1.00 84.31 578 GLN A N 1
ATOM 4524 C CA . GLN A 1 578 ? -3.151 14.839 -4.225 1.00 84.31 578 GLN A CA 1
ATOM 4525 C C . GLN A 1 578 ? -4.414 14.549 -3.408 1.00 84.31 578 GLN A C 1
ATOM 4527 O O . GLN A 1 578 ? -4.347 14.478 -2.184 1.00 84.31 578 GLN A O 1
ATOM 4532 N N . LYS A 1 579 ? -5.550 14.329 -4.074 1.00 91.19 579 LYS A N 1
ATOM 4533 C CA . LYS A 1 579 ? -6.848 14.098 -3.432 1.00 91.19 579 LYS A CA 1
ATOM 4534 C C . LYS A 1 579 ? -6.887 12.778 -2.669 1.00 91.19 579 LYS A C 1
ATOM 4536 O O . LYS A 1 579 ? -7.244 12.766 -1.495 1.00 91.19 579 LYS A O 1
ATOM 4541 N N . ILE A 1 580 ? -6.447 11.680 -3.287 1.00 88.69 580 ILE A N 1
ATOM 4542 C CA . ILE A 1 580 ? -6.462 10.368 -2.634 1.00 88.69 580 ILE A CA 1
ATOM 4543 C C . ILE A 1 580 ? -5.452 10.260 -1.493 1.00 88.69 580 ILE A C 1
ATOM 4545 O O . ILE A 1 580 ? -5.549 9.311 -0.725 1.00 88.69 580 ILE A O 1
ATOM 4549 N N . SER A 1 581 ? -4.478 11.169 -1.366 1.00 75.62 581 SER A N 1
ATOM 4550 C CA . SER A 1 581 ? -3.547 11.165 -0.229 1.00 75.62 581 SER A CA 1
ATOM 4551 C C . SER A 1 581 ? -4.245 11.422 1.111 1.00 75.62 581 SER A C 1
ATOM 4553 O O . SER A 1 581 ? -3.717 11.022 2.149 1.00 75.62 581 SER A O 1
ATOM 4555 N N . ASP A 1 582 ? -5.453 12.000 1.087 1.00 79.81 582 ASP A N 1
ATOM 4556 C CA . ASP A 1 582 ? -6.285 12.166 2.273 1.00 79.81 582 ASP A CA 1
ATOM 4557 C C . ASP A 1 582 ? -6.559 10.795 2.943 1.00 79.81 582 ASP A C 1
ATOM 4559 O O . ASP A 1 582 ? -6.920 9.828 2.253 1.00 79.81 582 ASP A O 1
ATOM 4563 N N . PRO A 1 583 ? -6.382 10.669 4.274 1.00 65.12 583 PRO A N 1
ATOM 4564 C CA . PRO A 1 583 ? -6.643 9.434 5.015 1.00 65.12 583 PRO A CA 1
ATOM 4565 C C . PRO A 1 583 ? -8.079 8.904 4.910 1.00 65.12 583 PRO A C 1
ATOM 4567 O O . PRO A 1 583 ? -8.298 7.717 5.159 1.00 65.12 583 PRO A O 1
ATOM 4570 N N . TYR A 1 584 ? -9.051 9.744 4.533 1.00 74.62 584 TYR A N 1
ATOM 4571 C CA . TYR A 1 584 ? -10.420 9.315 4.243 1.00 74.62 584 TYR A CA 1
ATOM 4572 C C . TYR A 1 584 ? -10.461 8.250 3.139 1.00 74.62 584 TYR A C 1
ATOM 4574 O O . TYR A 1 584 ? -11.277 7.327 3.178 1.00 74.62 584 TYR A O 1
ATOM 4582 N N . PHE A 1 585 ? -9.561 8.339 2.163 1.00 83.25 585 PHE A N 1
ATOM 4583 C CA . PHE A 1 585 ? -9.436 7.348 1.106 1.00 83.25 585 PHE A CA 1
ATOM 4584 C C . PHE A 1 585 ? -8.618 6.155 1.609 1.00 83.25 585 PHE A C 1
ATOM 4586 O O . PHE A 1 585 ? -7.488 6.305 2.062 1.00 83.25 585 PHE A O 1
ATOM 4593 N N . LEU A 1 586 ? -9.172 4.951 1.566 1.00 76.56 586 LEU A N 1
ATOM 4594 C CA . LEU A 1 586 ? -8.549 3.767 2.163 1.00 76.56 586 LEU A CA 1
ATOM 4595 C C . LEU A 1 586 ? -7.587 3.110 1.164 1.00 76.56 586 LEU A C 1
ATOM 4597 O O . LEU A 1 586 ? -7.960 2.910 0.009 1.00 76.56 586 LEU A O 1
ATOM 4601 N N . SER A 1 587 ? -6.366 2.783 1.606 1.00 65.62 587 SER A N 1
ATOM 4602 C CA . SER A 1 587 ? -5.370 2.035 0.822 1.00 65.62 587 SER A CA 1
ATOM 4603 C C . SER A 1 587 ? -5.348 0.543 1.155 1.00 65.62 587 SER A C 1
ATOM 4605 O O . SER A 1 587 ? -5.972 0.106 2.124 1.00 65.62 587 SER A O 1
ATOM 4607 N N . THR A 1 588 ? -4.589 -0.239 0.383 1.00 65.75 588 THR A N 1
ATOM 4608 C CA . THR A 1 588 ? -4.256 -1.621 0.754 1.00 65.75 588 THR A CA 1
ATOM 4609 C C . THR A 1 588 ? -3.181 -1.695 1.840 1.00 65.75 588 THR A C 1
ATOM 4611 O O . THR A 1 588 ? -2.582 -0.703 2.262 1.00 65.75 588 THR A O 1
ATOM 4614 N N . SER A 1 589 ? -2.965 -2.932 2.276 1.00 59.81 589 SER A N 1
ATOM 4615 C CA . SER A 1 589 ? -1.813 -3.439 3.009 1.00 59.81 589 SER A CA 1
ATOM 4616 C C . SER A 1 589 ? -0.446 -3.059 2.403 1.00 59.81 589 SER A C 1
ATOM 4618 O O . SER A 1 589 ? -0.186 -3.446 1.263 1.00 59.81 589 SER A O 1
ATOM 4620 N N . PRO A 1 590 ? 0.474 -2.435 3.169 1.00 65.75 590 PRO A N 1
ATOM 4621 C CA . PRO A 1 590 ? 1.864 -2.199 2.762 1.00 65.75 590 PRO A CA 1
ATOM 4622 C C . PRO A 1 590 ? 2.583 -3.449 2.237 1.00 65.75 590 PRO A C 1
ATOM 4624 O O . PRO A 1 590 ? 2.367 -4.557 2.741 1.00 65.75 590 PRO A O 1
ATOM 4627 N N . VAL A 1 591 ? 3.484 -3.275 1.262 1.00 74.75 591 VAL A N 1
ATOM 4628 C CA . VAL A 1 591 ? 4.212 -4.369 0.595 1.00 74.75 591 VAL A CA 1
ATOM 4629 C C . VAL A 1 591 ? 5.723 -4.150 0.655 1.00 74.75 591 VAL A C 1
ATOM 4631 O O . VAL A 1 591 ? 6.200 -3.039 0.479 1.00 74.75 591 VAL A O 1
ATOM 4634 N N . LEU A 1 592 ? 6.487 -5.228 0.853 1.00 88.06 592 LEU A N 1
ATOM 4635 C CA . LEU A 1 592 ? 7.938 -5.260 0.675 1.00 88.06 592 LEU A CA 1
ATOM 4636 C C . LEU A 1 592 ? 8.350 -6.284 -0.390 1.00 88.06 592 LEU A C 1
ATOM 4638 O O . LEU A 1 592 ? 7.890 -7.432 -0.396 1.00 88.06 592 LEU A O 1
ATOM 4642 N N . TYR A 1 593 ? 9.283 -5.886 -1.248 1.00 90.81 593 TYR A N 1
ATOM 4643 C CA . TYR A 1 593 ? 9.905 -6.694 -2.287 1.00 90.81 593 TYR A CA 1
ATOM 4644 C C . TYR A 1 593 ? 11.335 -7.072 -1.898 1.00 90.81 593 TYR A C 1
ATOM 4646 O O . TYR A 1 593 ? 12.150 -6.234 -1.509 1.00 90.81 593 TYR A O 1
ATOM 4654 N N . TYR A 1 594 ? 11.649 -8.356 -2.054 1.00 97.56 594 TYR A N 1
ATOM 4655 C CA . TYR A 1 594 ? 12.971 -8.942 -1.854 1.00 97.56 594 TYR A CA 1
ATOM 4656 C C . TYR A 1 594 ? 13.450 -9.489 -3.204 1.00 97.56 594 TYR A C 1
ATOM 4658 O O . TYR A 1 594 ? 13.110 -10.630 -3.543 1.00 97.56 594 TYR A O 1
ATOM 4666 N N . PRO A 1 595 ? 14.213 -8.708 -3.996 1.00 96.81 595 PRO A N 1
ATOM 4667 C CA . PRO A 1 595 ? 14.506 -9.070 -5.383 1.00 96.81 595 PRO A CA 1
ATOM 4668 C C . PRO A 1 595 ? 15.347 -10.330 -5.559 1.00 96.81 595 PRO A C 1
ATOM 4670 O O . PRO A 1 595 ? 15.294 -10.954 -6.618 1.00 96.81 595 PRO A O 1
ATOM 4673 N N . ASP A 1 596 ? 16.131 -10.705 -4.547 1.00 96.25 596 ASP A N 1
ATOM 4674 C CA . ASP A 1 596 ? 16.919 -11.935 -4.581 1.00 96.25 596 ASP A CA 1
ATOM 4675 C C . ASP A 1 596 ? 17.142 -12.533 -3.199 1.00 96.25 596 ASP A C 1
ATOM 4677 O O . ASP A 1 596 ? 17.538 -11.855 -2.252 1.00 96.25 596 ASP A O 1
ATOM 4681 N N . PHE A 1 597 ? 17.013 -13.847 -3.122 1.00 97.06 597 PHE A N 1
ATOM 4682 C CA . PHE A 1 597 ? 17.555 -14.641 -2.036 1.00 97.06 597 PHE A CA 1
ATOM 4683 C C . PHE A 1 597 ? 18.150 -15.937 -2.589 1.00 97.06 597 PHE A C 1
ATOM 4685 O O . PHE A 1 597 ? 17.775 -16.442 -3.652 1.00 97.06 597 PHE A O 1
ATOM 4692 N N . THR A 1 598 ? 19.071 -16.526 -1.833 1.00 97.12 598 THR A N 1
ATOM 4693 C CA . THR A 1 598 ? 19.528 -17.903 -2.044 1.00 97.12 598 THR A CA 1
ATOM 4694 C C . THR A 1 598 ? 19.647 -18.591 -0.694 1.00 97.12 598 THR A C 1
ATOM 4696 O O . THR A 1 598 ? 20.396 -18.138 0.173 1.00 97.12 598 THR A O 1
ATOM 4699 N N . ASP A 1 599 ? 18.906 -19.681 -0.510 1.00 97.81 599 ASP A N 1
ATOM 4700 C CA . ASP A 1 599 ? 18.878 -20.422 0.747 1.00 97.81 599 ASP A CA 1
ATOM 4701 C C . ASP A 1 599 ? 18.982 -21.933 0.508 1.00 97.81 599 ASP A C 1
ATOM 4703 O O . ASP A 1 599 ? 18.089 -22.569 -0.056 1.00 97.81 599 ASP A O 1
ATOM 4707 N N . THR A 1 600 ? 20.130 -22.503 0.877 1.00 97.50 600 THR A N 1
ATOM 4708 C CA . THR A 1 600 ? 20.524 -23.873 0.519 1.00 97.50 600 THR A CA 1
ATOM 4709 C C . THR A 1 600 ? 21.282 -24.562 1.651 1.00 97.50 600 THR A C 1
ATOM 4711 O O . THR A 1 600 ? 21.861 -23.905 2.513 1.00 97.50 600 THR A O 1
ATOM 4714 N N . THR A 1 601 ? 21.368 -25.895 1.621 1.00 95.38 601 THR A N 1
ATOM 4715 C CA . THR A 1 601 ? 22.196 -26.670 2.578 1.00 95.38 601 THR A CA 1
ATOM 4716 C C . THR A 1 601 ? 23.668 -26.785 2.198 1.00 95.38 601 THR A C 1
ATOM 4718 O O . THR A 1 601 ? 24.497 -27.209 3.006 1.00 95.38 601 THR A O 1
ATOM 4721 N N . ARG A 1 602 ? 24.012 -26.448 0.955 1.00 95.12 602 ARG A N 1
ATOM 4722 C CA . ARG A 1 602 ? 25.360 -26.621 0.417 1.00 95.12 602 ARG A CA 1
ATOM 4723 C C . ARG A 1 602 ? 26.363 -25.719 1.131 1.00 95.12 602 ARG A C 1
ATOM 4725 O O . ARG A 1 602 ? 26.198 -24.502 1.150 1.00 95.12 602 ARG A O 1
ATOM 4732 N N . SER A 1 603 ? 27.444 -26.296 1.654 1.00 91.25 603 SER A N 1
ATOM 4733 C CA . SER A 1 603 ? 28.476 -25.549 2.389 1.00 91.25 603 SER A CA 1
ATOM 4734 C C . SER A 1 603 ? 29.160 -24.458 1.556 1.00 91.25 603 SER A C 1
ATOM 4736 O O . SER A 1 603 ? 29.567 -23.436 2.102 1.00 91.25 603 SER A O 1
ATOM 4738 N N . ASP A 1 604 ? 29.258 -24.652 0.238 1.00 89.44 604 ASP A N 1
ATOM 4739 C CA . ASP A 1 604 ? 29.863 -23.718 -0.715 1.00 89.44 604 ASP A CA 1
ATOM 4740 C C . ASP A 1 604 ? 28.896 -22.642 -1.243 1.00 89.44 604 ASP A C 1
ATOM 4742 O O . ASP A 1 604 ? 29.300 -21.830 -2.078 1.00 89.44 604 ASP A O 1
ATOM 4746 N N . SER A 1 605 ? 27.659 -22.621 -0.741 1.00 94.56 605 SER A N 1
ATOM 4747 C CA . SER A 1 605 ? 26.552 -21.764 -1.175 1.00 94.56 605 SER A CA 1
ATOM 4748 C C . SER A 1 605 ? 26.104 -20.804 -0.057 1.00 94.56 605 SER A C 1
ATOM 4750 O O . SER A 1 605 ? 26.834 -20.576 0.912 1.00 94.56 605 SER A O 1
ATOM 4752 N N . TRP A 1 606 ? 24.919 -20.216 -0.205 1.00 95.81 606 TRP A N 1
ATOM 4753 C CA . TRP A 1 606 ? 24.362 -19.184 0.664 1.00 95.81 606 TRP A CA 1
ATOM 4754 C C . TRP A 1 606 ? 23.141 -19.678 1.451 1.00 95.81 606 TRP A C 1
ATOM 4756 O O . TRP A 1 606 ? 22.446 -20.613 1.031 1.00 95.81 606 TRP A O 1
ATOM 4766 N N . ARG A 1 607 ? 22.904 -19.016 2.585 1.00 97.19 607 ARG A N 1
ATOM 4767 C CA . ARG A 1 607 ? 21.673 -19.024 3.380 1.00 97.19 607 ARG A CA 1
ATOM 4768 C C . ARG A 1 607 ? 21.173 -17.593 3.510 1.00 97.19 607 ARG A C 1
ATOM 4770 O O . ARG A 1 607 ? 21.980 -16.687 3.731 1.00 97.19 607 ARG A O 1
ATOM 4777 N N . SER A 1 608 ? 19.867 -17.402 3.386 1.00 97.62 608 SER A N 1
ATOM 4778 C CA . SER A 1 608 ? 19.252 -16.076 3.444 1.00 97.62 608 SER A CA 1
ATOM 4779 C C . SER A 1 608 ? 18.268 -15.978 4.602 1.00 97.62 608 SER A C 1
ATOM 4781 O O . SER A 1 608 ? 17.646 -16.975 4.966 1.00 97.62 608 SER A O 1
ATOM 4783 N N . PHE A 1 609 ? 18.118 -14.781 5.159 1.00 97.44 609 PHE A N 1
ATOM 4784 C CA . PHE A 1 609 ? 17.094 -14.461 6.144 1.00 97.44 609 PHE A CA 1
ATOM 4785 C C . PHE A 1 609 ? 16.336 -13.218 5.689 1.00 97.44 609 PHE A C 1
ATOM 4787 O O . PHE A 1 609 ? 16.940 -12.164 5.492 1.00 97.44 609 PHE A O 1
ATOM 4794 N N . LEU A 1 610 ? 15.024 -13.365 5.518 1.00 97.69 610 LEU A N 1
ATOM 4795 C CA . LEU A 1 610 ? 14.097 -12.256 5.325 1.00 97.69 610 LEU A CA 1
ATOM 4796 C C . LEU A 1 610 ? 13.826 -11.669 6.704 1.00 97.69 610 LEU A C 1
ATOM 4798 O O . LEU A 1 610 ? 13.244 -12.343 7.557 1.00 97.69 610 LEU A O 1
ATOM 4802 N N . VAL A 1 611 ? 14.298 -10.458 6.938 1.00 96.69 611 VAL A N 1
ATOM 4803 C CA . VAL A 1 611 ? 14.079 -9.736 8.182 1.00 96.69 611 VAL A CA 1
ATOM 4804 C C . VAL A 1 611 ? 12.894 -8.814 7.981 1.00 96.69 611 VAL A C 1
ATOM 4806 O O . VAL A 1 611 ? 12.911 -7.984 7.080 1.00 96.69 611 VAL A O 1
ATOM 4809 N N . LEU A 1 612 ? 11.890 -8.947 8.837 1.00 94.44 612 LEU A N 1
ATOM 4810 C CA . LEU A 1 612 ? 10.713 -8.092 8.855 1.00 94.44 612 LEU A CA 1
ATOM 4811 C C . LEU A 1 612 ? 10.541 -7.521 10.256 1.00 94.44 612 LEU A C 1
ATOM 4813 O O . LEU A 1 612 ? 10.555 -8.264 11.235 1.00 94.44 612 LEU A O 1
ATOM 4817 N N . GLN A 1 613 ? 10.343 -6.216 10.344 1.00 92.69 613 GLN A N 1
ATOM 4818 C CA . GLN A 1 613 ? 9.970 -5.517 11.560 1.00 92.69 613 GLN A CA 1
ATOM 4819 C C . GLN A 1 613 ? 8.566 -4.970 11.404 1.00 92.69 613 GLN A C 1
ATOM 4821 O O . GLN A 1 613 ? 8.214 -4.388 10.379 1.00 92.69 613 GLN A O 1
ATOM 4826 N N . ASN A 1 614 ? 7.808 -5.111 12.475 1.00 84.25 614 ASN A N 1
ATOM 4827 C CA . ASN A 1 614 ? 6.559 -4.425 12.670 1.00 84.25 614 ASN A CA 1
ATOM 4828 C C . ASN A 1 614 ? 6.794 -3.234 13.617 1.00 84.25 614 ASN A C 1
ATOM 4830 O O . ASN A 1 614 ? 6.929 -3.445 14.821 1.00 84.25 614 ASN A O 1
ATOM 4834 N N . PRO A 1 615 ? 6.913 -1.996 13.108 1.00 71.25 615 PRO A N 1
ATOM 4835 C CA . PRO A 1 615 ? 7.037 -0.807 13.946 1.00 71.25 615 PRO A CA 1
ATOM 4836 C C . PRO A 1 615 ? 5.717 -0.415 14.622 1.00 71.25 615 PRO A C 1
ATOM 4838 O O . PRO A 1 615 ? 5.745 0.301 15.622 1.00 71.25 615 PRO A O 1
ATOM 4841 N N . SER A 1 616 ? 4.569 -0.880 14.112 1.00 63.38 616 SER A N 1
ATOM 4842 C CA . SER A 1 616 ? 3.284 -0.670 14.780 1.00 63.38 616 SER A CA 1
ATOM 4843 C C . SER A 1 616 ? 3.287 -1.426 16.105 1.00 63.38 616 SER A C 1
ATOM 4845 O O . SER A 1 616 ? 3.974 -2.433 16.254 1.00 63.38 616 SER A O 1
ATOM 4847 N N . GLY A 1 617 ? 2.508 -1.000 17.087 1.00 55.50 617 GLY A N 1
ATOM 4848 C CA . GLY A 1 617 ? 2.360 -1.817 18.294 1.00 55.50 617 GLY A CA 1
ATOM 4849 C C . GLY A 1 617 ? 1.251 -2.874 18.190 1.00 55.50 617 GLY A C 1
ATOM 4850 O O . GLY A 1 617 ? 0.718 -3.204 19.241 1.00 55.50 617 GLY A O 1
ATOM 4851 N N . SER A 1 618 ? 0.886 -3.327 16.970 1.00 50.16 618 SER A N 1
ATOM 4852 C CA . SER A 1 618 ? -0.188 -4.298 16.624 1.00 50.16 618 SER A CA 1
ATOM 4853 C C . SER A 1 618 ? 0.371 -5.505 15.979 1.00 50.16 618 SER A C 1
ATOM 4855 O O . SER A 1 618 ? 1.330 -5.353 15.254 1.00 50.16 618 SER A O 1
ATOM 4857 N N . ASP A 1 619 ? -0.229 -6.674 16.165 1.00 57.09 619 ASP A N 1
ATOM 4858 C CA . ASP A 1 619 ? 0.158 -7.829 15.364 1.00 57.09 619 ASP A CA 1
ATOM 4859 C C . ASP A 1 619 ? 0.106 -7.457 13.872 1.00 57.09 619 ASP A C 1
ATOM 4861 O O . ASP A 1 619 ? -0.958 -7.135 13.344 1.00 57.09 619 ASP A O 1
ATOM 4865 N N . ALA A 1 620 ? 1.249 -7.525 13.191 1.00 59.47 620 ALA A N 1
ATOM 4866 C CA . ALA A 1 620 ? 1.308 -7.417 11.743 1.00 59.47 620 ALA A CA 1
ATOM 4867 C C . ALA A 1 620 ? 1.112 -8.808 11.144 1.00 59.47 620 ALA A C 1
ATOM 4869 O O . ALA A 1 620 ? 1.938 -9.708 11.340 1.00 59.47 620 ALA A O 1
ATOM 4870 N N . LYS A 1 621 ? 0.019 -9.002 10.409 1.00 67.25 621 LYS A N 1
ATOM 4871 C CA . LYS A 1 621 ? -0.266 -10.220 9.649 1.00 67.25 621 LYS A CA 1
ATOM 4872 C C . LYS A 1 621 ? 0.314 -10.059 8.254 1.00 67.25 621 LYS A C 1
ATOM 4874 O O . LYS A 1 621 ? -0.297 -9.486 7.356 1.00 67.25 621 LYS A O 1
ATOM 4879 N N . VAL A 1 622 ? 1.494 -10.634 8.066 1.00 72.88 622 VAL A N 1
ATOM 4880 C CA . VAL A 1 622 ? 2.233 -10.576 6.809 1.00 72.88 622 VAL A CA 1
ATOM 4881 C C . VAL A 1 622 ? 1.919 -11.801 5.955 1.00 72.88 622 VAL A C 1
ATOM 4883 O O . VAL A 1 622 ? 2.177 -12.935 6.353 1.00 72.88 622 VAL A O 1
ATOM 4886 N N . HIS A 1 623 ? 1.394 -11.600 4.754 1.00 74.44 623 HIS A N 1
ATOM 4887 C CA . HIS A 1 623 ? 1.325 -12.616 3.717 1.00 74.44 623 HIS A CA 1
ATOM 4888 C C . HIS A 1 623 ? 2.627 -12.640 2.907 1.00 74.44 623 HIS A C 1
ATOM 4890 O O . HIS A 1 623 ? 2.973 -11.671 2.234 1.00 74.44 623 HIS A O 1
ATOM 4896 N N . LEU A 1 624 ? 3.341 -13.763 2.970 1.00 83.56 624 LEU A N 1
ATOM 4897 C CA . LEU A 1 624 ? 4.559 -14.013 2.211 1.00 83.56 624 LEU A CA 1
ATOM 4898 C C . LEU A 1 624 ? 4.263 -14.868 0.990 1.00 83.56 624 LEU A C 1
ATOM 4900 O O . LEU A 1 624 ? 3.725 -15.969 1.112 1.00 83.56 624 LEU A O 1
ATOM 4904 N N . GLU A 1 625 ? 4.736 -14.406 -0.158 1.00 84.12 625 GLU A N 1
ATOM 4905 C CA . GLU A 1 625 ? 4.786 -15.170 -1.393 1.00 84.12 625 GLU A CA 1
ATOM 4906 C C . GLU A 1 625 ? 6.243 -15.312 -1.845 1.00 84.12 625 GLU A C 1
ATOM 4908 O O . GLU A 1 625 ? 6.902 -14.337 -2.204 1.00 84.12 625 GLU A O 1
ATOM 4913 N N . ILE A 1 626 ? 6.761 -16.539 -1.798 1.00 93.75 626 ILE A N 1
ATOM 4914 C CA . ILE A 1 626 ? 8.119 -16.882 -2.227 1.00 93.75 626 ILE A CA 1
ATOM 4915 C C . ILE A 1 626 ? 8.020 -17.489 -3.616 1.00 93.75 626 ILE A C 1
ATOM 4917 O O . ILE A 1 626 ? 7.349 -18.508 -3.804 1.00 93.75 626 ILE A O 1
ATOM 4921 N N . ARG A 1 627 ? 8.734 -16.911 -4.579 1.00 93.88 627 ARG A N 1
ATOM 4922 C CA . ARG A 1 627 ? 8.772 -17.389 -5.961 1.00 93.88 627 ARG A CA 1
ATOM 4923 C C . ARG A 1 627 ? 10.170 -17.822 -6.362 1.00 93.88 627 ARG A C 1
ATOM 4925 O O . ARG A 1 627 ? 11.168 -17.359 -5.821 1.00 93.88 627 ARG A O 1
ATOM 4932 N N . SER A 1 628 ? 10.243 -18.732 -7.327 1.00 96.00 628 SER A N 1
ATOM 4933 C CA . SER A 1 628 ? 11.489 -19.079 -8.004 1.00 96.00 628 SER A CA 1
ATOM 4934 C C . SER A 1 628 ? 11.952 -17.916 -8.882 1.00 96.00 628 SER A C 1
ATOM 4936 O O . SER A 1 628 ? 11.160 -17.052 -9.249 1.00 96.00 628 SER A O 1
ATOM 4938 N N . ARG A 1 629 ? 13.215 -17.924 -9.327 1.00 95.38 629 ARG A N 1
ATOM 4939 C CA . ARG A 1 629 ? 13.700 -16.936 -10.317 1.00 95.38 629 ARG A CA 1
ATOM 4940 C C . ARG A 1 629 ? 12.905 -16.926 -11.632 1.00 95.38 629 ARG A C 1
ATOM 4942 O O . ARG A 1 629 ? 12.938 -15.936 -12.351 1.00 95.38 629 ARG A O 1
ATOM 4949 N N . GLY A 1 630 ? 12.200 -18.014 -11.951 1.00 91.94 630 GLY A N 1
ATOM 4950 C CA . GLY A 1 630 ? 11.311 -18.094 -13.113 1.00 91.94 630 GLY A CA 1
ATOM 4951 C C . GLY A 1 630 ? 9.897 -17.550 -12.874 1.00 91.94 630 GLY A C 1
ATOM 4952 O O . GLY A 1 630 ? 9.088 -17.629 -13.789 1.00 91.94 630 GLY A O 1
ATOM 4953 N N . GLY A 1 631 ? 9.581 -17.061 -11.669 1.00 84.50 631 GLY A N 1
ATOM 4954 C CA . GLY A 1 631 ? 8.266 -16.516 -11.306 1.00 84.50 631 GLY A CA 1
ATOM 4955 C C . GLY A 1 631 ? 7.257 -17.537 -10.772 1.00 84.50 631 GLY A C 1
ATOM 4956 O O . GLY A 1 631 ? 6.128 -17.181 -10.445 1.00 84.50 631 GLY A O 1
ATOM 4957 N N . THR A 1 632 ? 7.636 -18.811 -10.631 1.00 86.31 632 THR A N 1
ATOM 4958 C CA . THR A 1 632 ? 6.750 -19.851 -10.076 1.00 86.31 632 THR A CA 1
ATOM 4959 C C . THR A 1 632 ? 6.643 -19.731 -8.558 1.00 86.31 632 THR A C 1
ATOM 4961 O O . THR A 1 632 ? 7.677 -19.695 -7.895 1.00 86.31 632 THR A O 1
ATOM 4964 N N . ILE A 1 633 ? 5.430 -19.755 -7.998 1.00 85.06 633 ILE A N 1
ATOM 4965 C CA . ILE A 1 633 ? 5.210 -19.809 -6.543 1.00 85.06 633 ILE A CA 1
ATOM 4966 C C . ILE A 1 633 ? 5.821 -21.092 -5.966 1.00 85.06 633 ILE A C 1
ATOM 4968 O O . ILE A 1 633 ? 5.491 -22.200 -6.383 1.00 85.06 633 ILE A O 1
ATOM 4972 N N . LEU A 1 634 ? 6.721 -20.925 -5.000 1.00 88.25 634 LEU A N 1
ATOM 4973 C CA . LEU A 1 634 ? 7.320 -21.991 -4.194 1.00 88.25 634 LEU A CA 1
ATOM 4974 C C . LEU A 1 634 ? 6.636 -22.112 -2.828 1.00 88.25 634 LEU A C 1
ATOM 4976 O O . LEU A 1 634 ? 6.555 -23.207 -2.279 1.00 88.25 634 LEU A O 1
ATOM 4980 N N . TYR A 1 635 ? 6.158 -20.992 -2.283 1.00 88.69 635 TYR A N 1
ATOM 4981 C CA . TYR A 1 635 ? 5.424 -20.928 -1.023 1.00 88.69 635 TYR A CA 1
ATOM 4982 C C . TYR A 1 635 ? 4.503 -19.704 -1.012 1.00 88.69 635 TYR A C 1
ATOM 4984 O O . TYR A 1 635 ? 4.882 -18.641 -1.495 1.00 88.69 635 TYR A O 1
ATOM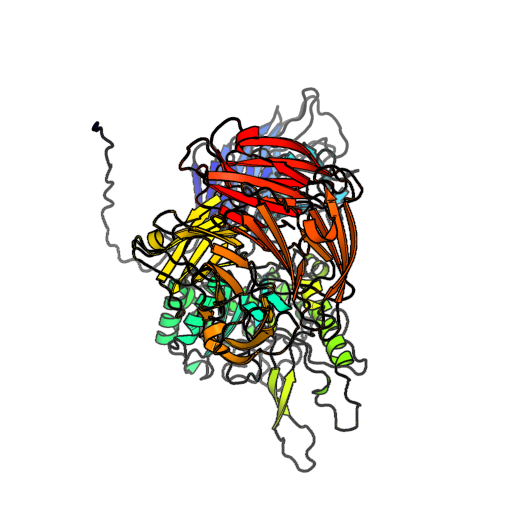 4992 N N . SER A 1 636 ? 3.320 -19.853 -0.419 1.00 82.44 636 SER A N 1
ATOM 4993 C CA . SER A 1 636 ? 2.405 -18.759 -0.094 1.00 82.44 636 SER A CA 1
ATOM 4994 C C . SER A 1 636 ? 1.808 -19.036 1.286 1.00 82.44 636 SER A C 1
ATOM 4996 O O . SER A 1 636 ? 1.313 -20.138 1.541 1.00 82.44 636 SER A O 1
ATOM 4998 N N . GLY A 1 637 ? 1.902 -18.080 2.208 1.00 68.69 637 GLY A N 1
ATOM 4999 C CA . GLY A 1 637 ? 1.446 -18.284 3.581 1.00 68.69 637 GLY A CA 1
ATOM 5000 C C . GLY A 1 637 ? 1.538 -17.039 4.452 1.00 68.69 637 GLY A C 1
ATOM 5001 O O . GLY A 1 637 ? 2.074 -16.017 4.042 1.00 68.69 637 GLY A O 1
ATOM 5002 N N . LYS A 1 638 ? 0.967 -17.108 5.657 1.00 75.94 638 LYS A N 1
ATOM 5003 C CA . LYS A 1 638 ? 0.902 -15.980 6.598 1.00 75.94 638 LYS A CA 1
ATOM 5004 C C . LYS A 1 638 ? 1.951 -16.118 7.699 1.00 75.94 638 LYS A C 1
ATOM 5006 O O . LYS A 1 638 ? 2.246 -17.230 8.131 1.00 75.94 638 LYS A O 1
ATOM 5011 N N . GLN A 1 639 ? 2.468 -14.990 8.157 1.00 82.25 639 GLN A N 1
ATOM 5012 C CA . GLN A 1 639 ? 3.314 -14.823 9.330 1.00 82.25 639 GLN A CA 1
ATOM 5013 C C . GLN A 1 639 ? 2.690 -13.743 10.210 1.00 82.25 639 GLN A C 1
ATOM 5015 O O . GLN A 1 639 ? 2.088 -12.806 9.692 1.00 82.25 639 GLN A O 1
ATOM 5020 N N . THR A 1 640 ? 2.841 -13.869 11.521 1.00 78.19 640 THR A N 1
ATOM 5021 C CA . THR A 1 640 ? 2.436 -12.825 12.465 1.00 78.19 640 THR A CA 1
ATOM 5022 C C . THR A 1 640 ? 3.686 -12.283 13.126 1.00 78.19 640 THR A C 1
ATOM 5024 O O . THR A 1 640 ? 4.504 -13.063 13.615 1.00 78.19 640 THR A O 1
ATOM 5027 N N . ILE A 1 641 ? 3.839 -10.963 13.121 1.00 81.56 641 ILE A N 1
ATOM 5028 C CA . ILE A 1 641 ? 4.913 -10.269 13.826 1.00 81.56 641 ILE A CA 1
ATOM 5029 C C . ILE A 1 641 ? 4.264 -9.508 14.981 1.00 81.56 641 ILE A C 1
ATOM 5031 O O . ILE A 1 641 ? 3.379 -8.694 14.712 1.00 81.56 641 ILE A O 1
ATOM 5035 N N . PRO A 1 642 ? 4.664 -9.756 16.238 1.00 75.62 642 PRO A N 1
ATOM 5036 C CA . PRO A 1 642 ? 4.046 -9.097 17.381 1.00 75.62 642 PRO A CA 1
ATOM 5037 C C . PRO A 1 642 ? 4.275 -7.574 17.360 1.00 75.62 642 PRO A C 1
ATOM 5039 O O . PRO A 1 642 ? 5.195 -7.102 16.678 1.00 75.62 642 PRO A O 1
ATOM 5042 N N . PRO A 1 643 ? 3.468 -6.805 18.113 1.00 73.00 643 PRO A N 1
ATOM 5043 C CA . PRO A 1 643 ? 3.667 -5.392 18.410 1.00 73.00 643 PRO A CA 1
ATOM 5044 C C . PRO A 1 643 ? 5.123 -4.985 18.603 1.00 73.00 643 PRO A C 1
ATOM 5046 O O . PRO A 1 643 ? 5.801 -5.503 19.488 1.00 73.00 643 PRO A O 1
ATOM 5049 N N . SER A 1 644 ? 5.606 -4.033 17.807 1.00 78.12 644 SER A N 1
ATOM 5050 C CA . SER A 1 644 ? 6.970 -3.491 17.890 1.00 78.12 644 SER A CA 1
ATOM 5051 C C . SER A 1 644 ? 8.082 -4.547 17.746 1.00 78.12 644 SER A C 1
ATOM 5053 O O . SER A 1 644 ? 9.251 -4.271 18.031 1.00 78.12 644 SER A O 1
ATOM 5055 N N . GLY A 1 645 ? 7.723 -5.762 17.329 1.00 84.12 645 GLY A N 1
ATOM 5056 C CA . GLY A 1 645 ? 8.606 -6.907 17.206 1.00 84.12 645 GLY A CA 1
ATOM 5057 C C . GLY A 1 645 ? 9.244 -7.016 15.829 1.00 84.12 645 GLY A C 1
ATOM 5058 O O . GLY A 1 645 ? 9.013 -6.220 14.912 1.00 84.12 645 GLY A O 1
ATOM 5059 N N . SER A 1 646 ? 10.066 -8.046 15.676 1.00 94.81 646 SER A N 1
ATOM 5060 C CA . SER A 1 646 ? 10.683 -8.391 14.403 1.00 94.81 646 SER A CA 1
ATOM 5061 C C . SER A 1 646 ? 10.917 -9.890 14.279 1.00 94.81 646 SER A C 1
ATOM 5063 O O . SER A 1 646 ? 11.057 -10.618 15.259 1.00 94.81 646 SER A O 1
ATOM 5065 N N . ILE A 1 647 ? 10.971 -10.377 13.044 1.00 94.88 647 ILE A N 1
ATOM 5066 C CA . ILE A 1 647 ? 11.199 -11.782 12.724 1.00 94.88 647 ILE A CA 1
ATOM 5067 C C . ILE A 1 647 ? 12.275 -11.907 11.647 1.00 94.88 647 ILE A C 1
ATOM 5069 O O . ILE A 1 647 ? 12.355 -11.095 10.730 1.00 94.88 647 ILE A O 1
ATOM 5073 N N . ALA A 1 648 ? 13.096 -12.954 11.747 1.00 94.88 648 ALA A N 1
ATOM 5074 C CA . ALA A 1 648 ? 14.069 -13.336 10.729 1.00 94.88 648 ALA A CA 1
ATOM 5075 C C . ALA A 1 648 ? 13.722 -14.732 10.195 1.00 94.88 648 ALA A C 1
ATOM 5077 O O . ALA A 1 648 ? 13.810 -15.731 10.913 1.00 94.88 648 ALA A O 1
ATOM 5078 N N . ILE A 1 649 ? 13.316 -14.806 8.931 1.00 95.94 649 ILE A N 1
ATOM 5079 C CA . ILE A 1 649 ? 12.719 -15.995 8.321 1.00 95.94 649 ILE A CA 1
ATOM 5080 C C . ILE A 1 649 ? 13.680 -16.587 7.298 1.00 95.94 649 ILE A C 1
ATOM 5082 O O . ILE A 1 649 ? 14.115 -15.900 6.382 1.00 95.94 649 ILE A O 1
ATOM 5086 N N . SER A 1 650 ? 13.969 -17.884 7.406 1.00 97.50 650 SER A N 1
ATOM 5087 C CA . SER A 1 650 ? 14.668 -18.630 6.351 1.00 97.50 650 SER A CA 1
ATOM 5088 C C . SER A 1 650 ? 13.664 -19.060 5.270 1.00 97.50 650 SER A C 1
ATOM 5090 O O . SER A 1 650 ? 12.768 -19.857 5.579 1.00 97.50 650 SER A O 1
ATOM 5092 N N . PRO A 1 651 ? 13.798 -18.596 4.007 1.00 97.75 651 PRO A N 1
ATOM 5093 C CA . PRO A 1 651 ? 12.936 -19.027 2.903 1.00 97.75 651 PRO A CA 1
ATOM 5094 C C . PRO A 1 651 ? 12.882 -20.548 2.750 1.00 97.75 651 PRO A C 1
ATOM 5096 O O . PRO A 1 651 ? 11.812 -21.126 2.563 1.00 97.75 651 PRO A O 1
ATOM 5099 N N . ARG A 1 652 ? 14.027 -21.222 2.915 1.00 97.38 652 ARG A N 1
ATOM 5100 C CA . ARG A 1 652 ? 14.127 -22.681 2.820 1.00 97.38 652 ARG A CA 1
ATOM 5101 C C . ARG A 1 652 ? 13.286 -23.399 3.870 1.00 97.38 652 ARG A C 1
ATOM 5103 O O . ARG A 1 652 ? 12.754 -24.468 3.581 1.00 97.38 652 ARG A O 1
ATOM 5110 N N . ASN A 1 653 ? 13.166 -22.852 5.080 1.00 97.25 653 ASN A N 1
ATOM 5111 C CA . ASN A 1 653 ? 12.347 -23.463 6.128 1.00 97.25 653 ASN A CA 1
ATOM 5112 C C . ASN A 1 653 ? 10.852 -23.421 5.787 1.00 97.25 653 ASN A C 1
ATOM 5114 O O . ASN A 1 653 ? 10.141 -24.363 6.126 1.00 97.25 653 ASN A O 1
ATOM 5118 N N . LEU A 1 654 ? 10.392 -22.371 5.098 1.00 95.44 654 LEU A N 1
ATOM 5119 C CA . LEU A 1 654 ? 9.006 -22.261 4.633 1.00 95.44 654 LEU A CA 1
ATOM 5120 C C . LEU A 1 654 ? 8.739 -23.137 3.402 1.00 95.44 654 LEU A C 1
ATOM 5122 O O . LEU A 1 654 ? 7.737 -23.844 3.357 1.00 95.44 654 LEU A O 1
ATOM 5126 N N . VAL A 1 655 ? 9.654 -23.135 2.427 1.00 96.50 655 VAL A N 1
ATOM 5127 C CA . VAL A 1 655 ? 9.534 -23.934 1.192 1.00 96.50 655 VAL A CA 1
ATOM 5128 C C . VAL A 1 655 ? 9.751 -25.435 1.448 1.00 96.50 655 VAL A C 1
ATOM 5130 O O . VAL A 1 655 ? 9.187 -26.279 0.758 1.00 96.50 655 VAL A O 1
ATOM 5133 N N . GLY A 1 656 ? 10.581 -25.795 2.430 1.00 96.69 656 GLY A N 1
ATOM 5134 C CA . GLY A 1 656 ? 10.947 -27.179 2.751 1.00 96.69 656 GLY A CA 1
ATOM 5135 C C . GLY A 1 656 ? 12.070 -27.771 1.885 1.00 96.69 656 GLY A C 1
ATOM 5136 O O . GLY A 1 656 ? 12.416 -28.942 2.053 1.00 96.69 656 GLY A O 1
ATOM 5137 N N . ALA A 1 657 ? 12.668 -26.989 0.980 1.00 97.00 657 ALA A N 1
ATOM 5138 C CA . ALA A 1 657 ? 13.742 -27.414 0.079 1.00 97.00 657 ALA A CA 1
ATOM 5139 C C . ALA A 1 657 ? 14.684 -26.252 -0.276 1.00 97.00 657 ALA A C 1
ATOM 5141 O O . ALA A 1 657 ? 14.333 -25.089 -0.095 1.00 97.00 657 ALA A O 1
ATOM 5142 N N . ASP A 1 658 ? 15.879 -26.575 -0.782 1.00 97.88 658 ASP A N 1
ATOM 5143 C CA . ASP A 1 658 ? 16.833 -25.580 -1.288 1.00 97.88 658 ASP A CA 1
ATOM 5144 C C . ASP A 1 658 ? 16.172 -24.733 -2.390 1.00 97.88 658 ASP A C 1
ATOM 5146 O O . ASP A 1 658 ? 15.624 -25.273 -3.353 1.00 97.88 658 ASP A O 1
ATOM 5150 N N . CYS A 1 659 ? 16.226 -23.410 -2.248 1.00 97.44 659 CYS A N 1
ATOM 5151 C CA . CYS A 1 659 ? 15.487 -22.490 -3.108 1.00 97.44 659 CYS A CA 1
ATOM 5152 C C . CYS A 1 659 ? 16.220 -21.160 -3.319 1.00 97.44 659 CYS A C 1
ATOM 5154 O O . CYS A 1 659 ? 17.037 -20.727 -2.502 1.00 97.44 659 CYS A O 1
ATOM 5156 N N . SER A 1 660 ? 15.905 -20.504 -4.432 1.00 97.31 660 SER A N 1
ATOM 5157 C CA . SER A 1 660 ? 16.336 -19.144 -4.751 1.00 97.31 660 SER A CA 1
ATOM 5158 C C . SER A 1 660 ? 15.309 -18.457 -5.646 1.00 97.31 660 SER A C 1
ATOM 5160 O O . SER A 1 660 ? 14.618 -19.110 -6.438 1.00 97.31 660 SER A O 1
ATOM 5162 N N . GLY A 1 661 ? 15.228 -17.136 -5.537 1.00 96.94 661 GLY A N 1
ATOM 5163 C CA . GLY A 1 661 ? 14.256 -16.328 -6.263 1.00 96.94 661 GLY A CA 1
ATOM 5164 C C . GLY A 1 661 ? 13.947 -15.037 -5.531 1.00 96.94 661 GLY A C 1
ATOM 5165 O O . GLY A 1 661 ? 14.853 -14.457 -4.943 1.00 96.94 661 GLY A O 1
ATOM 5166 N N . SER A 1 662 ? 12.692 -14.610 -5.576 1.00 97.56 662 SER A N 1
ATOM 5167 C CA . SER A 1 662 ? 12.216 -13.369 -4.969 1.00 97.56 662 SER A CA 1
ATOM 5168 C C . SER A 1 662 ? 11.137 -13.633 -3.926 1.00 97.56 662 SER A C 1
ATOM 5170 O O . SER A 1 662 ? 10.528 -14.709 -3.886 1.00 97.56 662 SER A O 1
ATOM 5172 N N . VAL A 1 663 ? 10.907 -12.642 -3.068 1.00 96.12 663 VAL A N 1
ATOM 5173 C CA . VAL A 1 663 ? 9.805 -12.662 -2.102 1.00 96.12 663 VAL A CA 1
ATOM 5174 C C . VAL A 1 663 ? 9.011 -11.374 -2.201 1.00 96.12 663 VAL A C 1
ATOM 5176 O O . VAL A 1 663 ? 9.574 -10.295 -2.383 1.00 96.12 663 VAL A O 1
ATOM 5179 N N . ARG A 1 664 ? 7.697 -11.505 -2.060 1.00 88.31 664 ARG A N 1
ATOM 5180 C CA . ARG A 1 664 ? 6.767 -10.402 -1.860 1.00 88.31 664 ARG A CA 1
ATOM 5181 C C . ARG A 1 664 ? 6.096 -10.579 -0.499 1.00 88.31 664 ARG A C 1
ATOM 5183 O O . ARG A 1 664 ? 5.587 -11.661 -0.210 1.00 88.31 664 ARG A O 1
ATOM 5190 N N . ALA A 1 665 ? 6.132 -9.549 0.336 1.00 84.44 665 ALA A N 1
ATOM 5191 C CA . ALA A 1 665 ? 5.588 -9.560 1.690 1.00 84.44 665 ALA A CA 1
ATOM 5192 C C . ALA A 1 665 ? 4.544 -8.449 1.834 1.00 84.44 665 ALA A C 1
ATOM 5194 O O . ALA A 1 665 ? 4.924 -7.291 1.922 1.00 84.44 665 ALA A O 1
ATOM 5195 N N . ALA A 1 666 ? 3.256 -8.789 1.840 1.00 72.56 666 ALA A N 1
ATOM 5196 C CA . ALA A 1 666 ? 2.162 -7.833 2.052 1.00 72.56 666 ALA A CA 1
ATOM 5197 C C . ALA A 1 666 ? 1.666 -7.903 3.498 1.00 72.56 666 ALA A C 1
ATOM 5199 O O . ALA A 1 666 ? 1.587 -8.999 4.041 1.00 72.56 666 ALA A O 1
ATOM 5200 N N . SER A 1 667 ? 1.322 -6.785 4.126 1.00 67.94 667 SER A N 1
ATOM 5201 C CA . SER A 1 667 ? 0.996 -6.726 5.556 1.00 67.94 667 SER A CA 1
ATOM 5202 C C . SER A 1 667 ? -0.204 -5.838 5.839 1.00 67.94 667 SER A C 1
ATOM 5204 O O . SER A 1 667 ? -0.333 -4.778 5.253 1.00 67.94 667 SER A O 1
ATOM 5206 N N . ASP A 1 668 ? -1.072 -6.217 6.771 1.00 54.03 668 ASP A N 1
ATOM 5207 C CA . ASP A 1 668 ? -2.153 -5.345 7.264 1.00 54.03 668 ASP A CA 1
ATOM 5208 C C . ASP A 1 668 ? -1.661 -4.164 8.124 1.00 54.03 668 ASP A C 1
ATOM 5210 O O . ASP A 1 668 ? -2.436 -3.259 8.424 1.00 54.03 668 ASP A O 1
ATOM 5214 N N . GLN A 1 669 ? -0.376 -4.151 8.480 1.00 59.53 669 GLN A N 1
ATOM 5215 C CA . GLN A 1 669 ? 0.320 -3.054 9.154 1.00 59.53 669 GLN A CA 1
ATOM 5216 C C . GLN A 1 669 ? 1.510 -2.559 8.329 1.00 59.53 669 GLN A C 1
ATOM 5218 O O . GLN A 1 669 ? 2.046 -3.297 7.497 1.00 59.53 669 GLN A O 1
ATOM 5223 N N . LEU A 1 670 ? 1.997 -1.349 8.626 1.00 66.38 670 LEU A N 1
ATOM 5224 C CA . LEU A 1 670 ? 3.307 -0.902 8.151 1.00 66.38 670 LEU A CA 1
ATOM 5225 C C . LEU A 1 670 ? 4.377 -1.916 8.568 1.00 66.38 670 LEU A C 1
ATOM 5227 O O . LEU A 1 670 ? 4.417 -2.343 9.721 1.00 66.38 670 LEU A O 1
ATOM 5231 N N . ILE A 1 671 ? 5.245 -2.286 7.632 1.00 80.19 671 ILE A N 1
ATOM 5232 C CA . ILE A 1 671 ? 6.372 -3.188 7.866 1.00 80.19 671 ILE A CA 1
ATOM 5233 C C . ILE A 1 671 ? 7.637 -2.613 7.247 1.00 80.19 671 ILE A C 1
ATOM 5235 O O . ILE A 1 671 ? 7.594 -1.915 6.240 1.00 80.19 671 ILE A O 1
ATOM 5239 N N . GLN A 1 672 ? 8.770 -2.932 7.860 1.00 86.44 672 GLN A N 1
ATOM 5240 C CA . GLN A 1 672 ? 10.107 -2.601 7.369 1.00 86.44 672 GLN A CA 1
ATOM 5241 C C . GLN A 1 672 ? 10.922 -3.883 7.238 1.00 86.44 672 GLN A C 1
ATOM 5243 O O . GLN A 1 672 ? 10.635 -4.862 7.928 1.00 86.44 672 GLN A O 1
ATOM 5248 N N . GLY A 1 673 ? 11.941 -3.916 6.377 1.00 92.31 673 GLY A N 1
ATOM 5249 C CA . GLY A 1 673 ? 12.692 -5.155 6.209 1.00 92.31 673 GLY A CA 1
ATOM 5250 C C . GLY A 1 673 ? 14.040 -5.062 5.517 1.00 92.31 673 GLY A C 1
ATOM 5251 O O . GLY A 1 673 ? 14.361 -4.105 4.813 1.00 92.31 673 GLY A O 1
ATOM 5252 N N . THR A 1 674 ? 14.835 -6.105 5.726 1.00 96.56 674 THR A N 1
ATOM 5253 C CA . THR A 1 674 ? 16.146 -6.308 5.103 1.00 96.56 674 THR A CA 1
ATOM 5254 C C . THR A 1 674 ? 16.319 -7.772 4.710 1.00 96.56 674 THR A C 1
ATOM 5256 O O . THR A 1 674 ? 15.660 -8.668 5.237 1.00 96.56 674 THR A O 1
ATOM 5259 N N . CYS A 1 675 ? 17.212 -8.048 3.766 1.00 97.50 675 CYS A N 1
ATOM 5260 C CA . CYS A 1 675 ? 17.583 -9.407 3.397 1.00 97.50 675 CYS A CA 1
ATOM 5261 C C . CYS A 1 675 ? 19.040 -9.669 3.752 1.00 97.50 675 CYS A C 1
ATOM 5263 O O . CYS A 1 675 ? 19.945 -9.146 3.102 1.00 97.50 675 CYS A O 1
ATOM 5265 N N . GLN A 1 676 ? 19.278 -10.538 4.729 1.00 96.38 676 GLN A N 1
ATOM 5266 C CA . GLN A 1 676 ? 20.625 -10.983 5.079 1.00 96.38 676 GLN A CA 1
ATOM 5267 C C . GLN A 1 676 ? 21.002 -12.198 4.242 1.00 96.38 676 GLN A C 1
ATOM 5269 O O . GLN A 1 676 ? 20.279 -13.191 4.246 1.00 96.38 676 GLN A O 1
ATOM 5274 N N . ILE A 1 677 ? 22.154 -12.166 3.572 1.00 95.88 677 ILE A N 1
ATOM 5275 C CA . ILE A 1 677 ? 22.655 -13.268 2.746 1.00 95.88 677 ILE A CA 1
ATOM 5276 C C . ILE A 1 677 ? 24.045 -13.660 3.240 1.00 95.88 677 ILE A C 1
ATOM 5278 O O . ILE A 1 677 ? 25.027 -12.936 3.085 1.00 95.88 677 ILE A O 1
ATOM 5282 N N . ASN A 1 678 ? 24.132 -14.845 3.837 1.00 94.88 678 ASN A N 1
ATOM 5283 C CA . ASN A 1 678 ? 25.328 -15.350 4.495 1.00 94.88 678 ASN A CA 1
ATOM 5284 C C . ASN A 1 678 ? 25.859 -16.582 3.776 1.00 94.88 678 ASN A C 1
ATOM 5286 O O . ASN A 1 678 ? 25.102 -17.486 3.423 1.00 94.88 678 ASN A O 1
ATOM 5290 N N . ARG A 1 679 ? 27.176 -16.678 3.606 1.00 93.38 679 ARG A N 1
ATOM 5291 C CA . ARG A 1 679 ? 27.785 -17.895 3.073 1.00 93.38 679 ARG A CA 1
ATOM 5292 C C . ARG A 1 679 ? 27.722 -19.007 4.118 1.00 93.38 679 ARG A C 1
ATOM 5294 O O . ARG A 1 679 ? 28.021 -18.789 5.294 1.00 93.38 679 ARG A O 1
ATOM 5301 N N . ASN A 1 680 ? 27.366 -20.221 3.700 1.00 94.12 680 ASN A N 1
ATOM 5302 C CA . ASN A 1 680 ? 27.136 -21.332 4.624 1.00 94.12 680 ASN A CA 1
ATOM 5303 C C . ASN A 1 680 ? 28.374 -21.721 5.442 1.00 94.12 680 ASN A C 1
ATOM 5305 O O . ASN A 1 680 ? 28.249 -22.105 6.604 1.00 94.12 680 ASN A O 1
ATOM 5309 N N . ASN A 1 681 ? 29.564 -21.545 4.871 1.00 92.06 681 ASN A N 1
ATOM 5310 C CA . ASN A 1 681 ? 30.850 -21.758 5.532 1.00 92.06 681 ASN A CA 1
ATOM 5311 C C . ASN A 1 681 ? 31.318 -20.592 6.437 1.00 92.06 681 ASN A C 1
ATOM 5313 O O . ASN A 1 681 ? 32.401 -20.684 7.005 1.00 92.06 681 ASN A O 1
ATOM 5317 N N . ASN A 1 682 ? 30.511 -19.538 6.618 1.00 89.56 682 ASN A N 1
ATOM 5318 C CA . ASN A 1 682 ? 30.804 -18.364 7.455 1.00 89.56 682 ASN A CA 1
ATOM 5319 C C . ASN A 1 682 ? 32.013 -17.515 7.012 1.00 89.56 682 ASN A C 1
ATOM 5321 O O . ASN A 1 682 ? 32.679 -16.919 7.861 1.00 89.56 682 ASN A O 1
ATOM 5325 N N . GLU A 1 683 ? 32.298 -17.461 5.709 1.00 88.88 683 GLU A N 1
ATOM 5326 C CA . GLU A 1 683 ? 33.406 -16.660 5.159 1.00 88.88 683 GLU A CA 1
ATOM 5327 C C . GLU A 1 683 ? 32.987 -15.274 4.658 1.00 88.88 683 GLU A C 1
ATOM 5329 O O . GLU A 1 683 ? 33.838 -14.408 4.495 1.00 88.88 683 GLU A O 1
ATOM 5334 N N . MET A 1 684 ? 31.703 -15.062 4.356 1.00 91.88 684 MET A N 1
ATOM 5335 C CA . MET A 1 684 ? 31.209 -13.824 3.754 1.00 91.88 684 MET A CA 1
ATOM 5336 C C . MET A 1 684 ? 29.734 -13.591 4.092 1.00 91.88 684 MET A C 1
ATOM 5338 O O . MET A 1 684 ? 28.964 -14.548 4.208 1.00 91.88 684 MET A O 1
ATOM 5342 N N . SER A 1 685 ? 29.345 -12.323 4.180 1.00 94.62 685 SER A N 1
ATOM 5343 C CA . SER A 1 685 ? 27.971 -11.874 4.401 1.00 94.62 685 SER A CA 1
ATOM 5344 C C . SER A 1 685 ? 27.703 -10.590 3.630 1.00 94.62 685 SER A C 1
ATOM 5346 O O . SER A 1 685 ? 28.617 -9.800 3.405 1.00 94.62 685 SER A O 1
ATOM 5348 N N . MET A 1 686 ? 26.455 -10.372 3.249 1.00 95.75 686 MET A N 1
ATOM 5349 C CA . MET A 1 686 ? 25.968 -9.109 2.706 1.00 95.75 686 MET A CA 1
ATOM 5350 C C . MET A 1 686 ? 24.512 -8.913 3.122 1.00 95.75 686 MET A C 1
ATOM 5352 O O . MET A 1 686 ? 23.838 -9.873 3.499 1.00 95.75 686 MET A O 1
ATOM 5356 N N . GLU A 1 687 ? 24.043 -7.676 3.071 1.00 96.19 687 GLU A N 1
ATOM 5357 C CA . GLU A 1 687 ? 22.675 -7.314 3.425 1.00 96.19 687 GLU A CA 1
ATOM 5358 C C . GLU A 1 687 ? 22.201 -6.174 2.524 1.00 96.19 687 GLU A C 1
ATOM 5360 O O . GLU A 1 687 ? 23.009 -5.379 2.036 1.00 96.19 687 GLU A O 1
ATOM 5365 N N . TYR A 1 688 ? 20.904 -6.141 2.239 1.00 95.81 688 TYR A N 1
ATOM 5366 C CA . TYR A 1 688 ? 20.263 -5.058 1.501 1.00 95.81 688 TYR A CA 1
ATOM 5367 C C . TYR A 1 688 ? 18.884 -4.764 2.101 1.00 95.81 688 TYR A C 1
ATOM 5369 O O . TYR A 1 688 ? 18.277 -5.636 2.726 1.00 95.81 688 TYR A O 1
ATOM 5377 N N . ASN A 1 689 ? 18.385 -3.545 1.908 1.00 94.94 689 ASN A N 1
ATOM 5378 C CA . ASN A 1 689 ? 17.046 -3.139 2.333 1.00 94.94 689 ASN A CA 1
ATOM 5379 C C . ASN A 1 689 ? 15.979 -3.711 1.393 1.00 94.94 689 ASN A C 1
ATOM 5381 O O . ASN A 1 689 ? 16.114 -3.590 0.172 1.00 94.94 689 ASN A O 1
ATOM 5385 N N . ALA A 1 690 ? 14.921 -4.304 1.948 1.00 94.12 690 ALA A N 1
ATOM 5386 C CA . ALA A 1 690 ? 13.741 -4.648 1.160 1.00 94.12 690 ALA A CA 1
ATOM 5387 C C . ALA A 1 690 ? 13.121 -3.367 0.577 1.00 94.12 690 ALA A C 1
ATOM 5389 O O . ALA A 1 690 ? 13.205 -2.311 1.203 1.00 94.12 690 ALA A O 1
ATOM 5390 N N . LEU A 1 691 ? 12.542 -3.452 -0.621 1.00 88.19 691 LEU A N 1
ATOM 5391 C CA . LEU A 1 691 ? 11.979 -2.291 -1.314 1.00 88.19 691 LEU A CA 1
ATOM 5392 C C . LEU A 1 691 ? 10.482 -2.199 -1.037 1.00 88.19 691 LEU A C 1
ATOM 5394 O O . LEU A 1 691 ? 9.784 -3.195 -1.180 1.00 88.19 691 LEU A O 1
ATOM 5398 N N . ASP A 1 692 ? 9.988 -1.022 -0.683 1.00 73.62 692 ASP A N 1
ATOM 5399 C CA . ASP A 1 692 ? 8.562 -0.754 -0.436 1.00 73.62 692 ASP A CA 1
ATOM 5400 C C . ASP A 1 692 ? 7.739 -0.567 -1.720 1.00 73.62 692 ASP A C 1
ATOM 5402 O O . ASP A 1 692 ? 6.511 -0.549 -1.698 1.00 73.62 692 ASP A O 1
ATOM 5406 N N . SER A 1 693 ? 8.416 -0.459 -2.860 1.00 69.62 693 SER A N 1
ATOM 5407 C CA . SER A 1 693 ? 7.809 -0.175 -4.151 1.00 69.62 693 SER A CA 1
ATOM 5408 C C . SER A 1 693 ? 8.666 -0.717 -5.300 1.00 69.62 693 SER A C 1
ATOM 5410 O O . SER A 1 693 ? 9.845 -1.049 -5.144 1.00 69.62 693 SER A O 1
ATOM 5412 N N . GLY A 1 694 ? 8.048 -0.868 -6.473 1.00 76.12 694 GLY A N 1
ATOM 5413 C CA . GLY A 1 694 ? 8.764 -1.054 -7.736 1.00 76.12 694 GLY A CA 1
ATOM 5414 C C . GLY A 1 694 ? 8.880 0.276 -8.477 1.00 76.12 694 GLY A C 1
ATOM 5415 O O . GLY A 1 694 ? 8.066 1.165 -8.260 1.00 76.12 694 GLY A O 1
ATOM 5416 N N . ALA A 1 695 ? 9.837 0.397 -9.396 1.00 74.00 695 ALA A N 1
ATOM 5417 C CA . ALA A 1 695 ? 10.044 1.599 -10.203 1.00 74.00 695 ALA A CA 1
ATOM 5418 C C . ALA A 1 695 ? 10.242 1.263 -11.683 1.00 74.00 695 ALA A C 1
ATOM 5420 O O . ALA A 1 695 ? 10.744 0.197 -12.030 1.00 74.00 695 ALA A O 1
ATOM 5421 N N . THR A 1 696 ? 9.872 2.175 -12.580 1.00 81.44 696 THR A N 1
ATOM 5422 C CA . THR A 1 696 ? 10.100 2.015 -14.029 1.00 81.44 696 THR A CA 1
ATOM 5423 C C . THR A 1 696 ? 11.514 2.406 -14.451 1.00 81.44 696 THR A C 1
ATOM 5425 O O . THR A 1 696 ? 11.916 2.126 -15.577 1.00 81.44 696 THR A O 1
ATOM 5428 N N . THR A 1 697 ? 12.288 3.033 -13.563 1.00 85.62 697 THR A N 1
ATOM 5429 C CA . THR A 1 697 ? 13.711 3.319 -13.762 1.00 85.62 697 THR A CA 1
ATOM 5430 C C . THR A 1 697 ? 14.493 2.931 -12.515 1.00 85.62 697 THR A C 1
ATOM 5432 O O . THR A 1 697 ? 14.099 3.285 -11.412 1.00 85.62 697 THR A O 1
ATOM 5435 N N . LEU A 1 698 ? 15.607 2.220 -12.692 1.00 95.62 698 LEU A N 1
ATOM 5436 C CA . LEU A 1 698 ? 16.536 1.851 -11.629 1.00 95.62 698 LEU A CA 1
ATOM 5437 C C . LEU A 1 698 ? 17.960 2.293 -11.971 1.00 95.62 698 LEU A C 1
ATOM 5439 O O . LEU A 1 698 ? 18.454 2.070 -13.081 1.00 95.62 698 LEU A O 1
ATOM 5443 N N . TYR A 1 699 ? 18.644 2.851 -10.980 1.00 97.62 699 TYR A N 1
ATOM 5444 C CA . TYR A 1 699 ? 20.022 3.317 -11.038 1.00 97.62 699 TYR A CA 1
ATOM 5445 C C . TYR A 1 699 ? 20.926 2.433 -10.175 1.00 97.62 699 TYR A C 1
ATOM 5447 O O . TYR A 1 699 ? 20.698 2.230 -8.979 1.00 97.62 699 TYR A O 1
ATOM 5455 N N . TYR A 1 700 ? 21.988 1.929 -10.796 1.00 98.19 700 TYR A N 1
ATOM 5456 C CA . TYR A 1 700 ? 23.041 1.137 -10.173 1.00 98.19 700 TYR A CA 1
ATOM 5457 C C . TYR A 1 700 ? 24.333 1.964 -10.188 1.00 98.19 700 TYR A C 1
ATOM 5459 O O . TYR A 1 700 ? 25.051 1.944 -11.195 1.00 98.19 700 TYR A O 1
ATOM 5467 N N . PRO A 1 701 ? 24.644 2.702 -9.105 1.00 96.69 701 PRO A N 1
ATOM 5468 C CA . PRO A 1 701 ? 25.709 3.701 -9.113 1.00 96.69 701 PRO A CA 1
ATOM 5469 C C . PRO A 1 701 ? 27.119 3.123 -9.228 1.00 96.69 701 PRO A C 1
ATOM 5471 O O . PRO A 1 701 ? 28.033 3.837 -9.634 1.00 96.69 701 PRO A O 1
ATOM 5474 N N . ASP A 1 702 ? 27.311 1.846 -8.888 1.00 95.25 702 ASP A N 1
ATOM 5475 C CA . ASP A 1 702 ? 28.612 1.189 -9.011 1.00 95.25 702 ASP A CA 1
ATOM 5476 C C . ASP A 1 702 ? 28.504 -0.308 -9.285 1.00 95.25 702 ASP A C 1
ATOM 5478 O O . ASP A 1 702 ? 27.796 -1.053 -8.604 1.00 95.25 702 ASP A O 1
ATOM 5482 N N . PHE A 1 703 ? 29.305 -0.777 -10.227 1.00 96.56 703 PHE A N 1
ATOM 5483 C CA . PHE A 1 703 ? 29.661 -2.178 -10.347 1.00 96.56 703 PHE A CA 1
ATOM 5484 C C . PHE A 1 703 ? 31.131 -2.308 -10.752 1.00 96.56 703 PHE A C 1
ATOM 5486 O O . PHE A 1 703 ? 31.746 -1.396 -11.310 1.00 96.56 703 PHE A O 1
ATOM 5493 N N . THR A 1 704 ? 31.711 -3.479 -10.504 1.00 96.62 704 THR A N 1
ATOM 5494 C CA . THR A 1 704 ? 33.015 -3.864 -11.052 1.00 96.62 704 THR A CA 1
ATOM 5495 C C . THR A 1 704 ? 32.998 -5.357 -11.345 1.00 96.62 704 THR A C 1
ATOM 5497 O O . THR A 1 704 ? 32.784 -6.172 -10.448 1.00 96.62 704 THR A O 1
ATOM 5500 N N . ASP A 1 705 ? 33.250 -5.731 -12.599 1.00 97.62 705 ASP A N 1
ATOM 5501 C CA . ASP A 1 705 ? 33.264 -7.128 -13.030 1.00 97.62 705 ASP A CA 1
ATOM 5502 C C . ASP A 1 705 ? 34.478 -7.431 -13.911 1.00 97.62 705 ASP A C 1
ATOM 5504 O O . ASP A 1 705 ? 34.642 -6.907 -15.014 1.00 97.62 705 ASP A O 1
ATOM 5508 N N . THR A 1 706 ? 35.358 -8.283 -13.392 1.00 97.44 706 THR A N 1
ATOM 5509 C CA . THR A 1 706 ? 36.691 -8.552 -13.942 1.00 97.44 706 THR A CA 1
ATOM 5510 C C . THR A 1 706 ? 37.029 -10.040 -13.893 1.00 97.44 706 THR A C 1
ATOM 5512 O O . THR A 1 706 ? 36.420 -10.815 -13.151 1.00 97.44 706 THR A O 1
ATOM 5515 N N . THR A 1 707 ? 38.047 -10.452 -14.649 1.00 95.75 707 THR A N 1
ATOM 5516 C CA . THR A 1 707 ? 38.618 -11.815 -14.564 1.00 95.75 707 THR A CA 1
ATOM 5517 C C . THR A 1 707 ? 39.740 -11.944 -13.543 1.00 95.75 707 THR A C 1
ATOM 5519 O O . THR A 1 707 ? 40.136 -13.058 -13.201 1.00 95.75 707 THR A O 1
ATOM 5522 N N . ASN A 1 708 ? 40.245 -10.822 -13.029 1.00 95.62 708 ASN A N 1
ATOM 5523 C CA . ASN A 1 708 ? 41.297 -10.807 -12.023 1.00 95.62 708 ASN A CA 1
ATOM 5524 C C . ASN A 1 708 ? 40.841 -11.559 -10.761 1.00 95.62 708 ASN A C 1
ATOM 5526 O O . ASN A 1 708 ? 39.821 -11.211 -10.166 1.00 95.62 708 ASN A O 1
ATOM 5530 N N . ALA A 1 709 ? 41.611 -12.559 -10.323 1.00 92.81 709 ALA A N 1
ATOM 5531 C CA . ALA A 1 709 ? 41.319 -13.347 -9.122 1.00 92.81 709 ALA A CA 1
ATOM 5532 C C . ALA A 1 709 ? 41.198 -12.484 -7.849 1.00 92.81 709 ALA A C 1
ATOM 5534 O O . ALA A 1 709 ? 40.410 -12.789 -6.955 1.00 92.81 709 ALA A O 1
ATOM 5535 N N . GLU A 1 710 ? 41.928 -11.370 -7.801 1.00 92.31 710 GLU A N 1
ATOM 5536 C CA . GLU A 1 710 ? 41.900 -10.395 -6.711 1.00 92.31 710 GLU A CA 1
ATOM 5537 C C . GLU A 1 710 ? 40.931 -9.223 -6.968 1.00 92.31 710 GLU A C 1
ATOM 5539 O O . GLU A 1 710 ? 40.800 -8.346 -6.109 1.00 92.31 710 GLU A O 1
ATOM 5544 N N . GLY A 1 711 ? 40.259 -9.217 -8.126 1.00 94.44 711 GLY A N 1
ATOM 5545 C CA . GLY A 1 711 ? 39.219 -8.265 -8.511 1.00 94.44 711 GLY A CA 1
ATOM 5546 C C . GLY A 1 711 ? 37.816 -8.682 -8.060 1.00 94.44 711 GLY A C 1
ATOM 5547 O O . GLY A 1 711 ? 37.648 -9.537 -7.185 1.00 94.44 711 GLY A O 1
ATOM 5548 N N . TRP A 1 712 ? 36.803 -8.073 -8.671 1.00 96.19 712 TRP A N 1
ATOM 5549 C CA . TRP A 1 712 ? 35.393 -8.224 -8.299 1.00 96.19 712 TRP A CA 1
ATOM 5550 C C . TRP A 1 712 ? 34.559 -8.800 -9.442 1.00 96.19 712 TRP A C 1
ATOM 5552 O O . TRP A 1 712 ? 34.965 -8.744 -10.606 1.00 96.19 712 TRP A O 1
ATOM 5562 N N . ARG A 1 713 ? 33.404 -9.357 -9.077 1.00 97.38 713 ARG A N 1
ATOM 5563 C CA . ARG A 1 713 ? 32.290 -9.713 -9.957 1.00 97.38 713 ARG A CA 1
ATOM 5564 C C . ARG A 1 713 ? 31.005 -9.128 -9.378 1.00 97.38 713 ARG A C 1
ATOM 5566 O O . ARG A 1 713 ? 30.788 -9.219 -8.167 1.00 97.38 713 ARG A O 1
ATOM 5573 N N . SER A 1 714 ? 30.156 -8.591 -10.243 1.00 97.81 714 SER A N 1
ATOM 5574 C CA . SER A 1 714 ? 28.889 -7.969 -9.861 1.00 97.81 714 SER A CA 1
ATOM 5575 C C . SER A 1 714 ? 27.708 -8.676 -10.514 1.00 97.81 714 SER A C 1
ATOM 5577 O O . SER A 1 714 ? 27.823 -9.197 -11.625 1.00 97.81 714 SER A O 1
ATOM 5579 N N . TRP A 1 715 ? 26.574 -8.655 -9.825 1.00 97.88 715 TRP A N 1
ATOM 5580 C CA . TRP A 1 715 ? 25.281 -9.096 -10.327 1.00 97.88 715 TRP A CA 1
ATOM 5581 C C . TRP A 1 715 ? 24.273 -7.971 -10.119 1.00 97.88 715 TRP A C 1
ATOM 5583 O O . TRP A 1 715 ? 23.994 -7.604 -8.979 1.00 97.88 715 TRP A O 1
ATOM 5593 N N . LEU A 1 716 ? 23.754 -7.430 -11.219 1.00 98.31 716 LEU A N 1
ATOM 5594 C CA . LEU A 1 716 ? 22.596 -6.543 -11.211 1.00 98.31 716 LEU A CA 1
ATOM 5595 C C . LEU A 1 716 ? 21.371 -7.454 -11.176 1.00 98.31 716 LEU A C 1
ATOM 5597 O O . LEU A 1 716 ? 21.082 -8.137 -12.162 1.00 98.31 716 LEU A O 1
ATOM 5601 N N . VAL A 1 717 ? 20.720 -7.553 -10.024 1.00 98.06 717 VAL A N 1
ATOM 5602 C CA . VAL A 1 717 ? 19.531 -8.387 -9.863 1.00 98.06 717 VAL A CA 1
ATOM 5603 C C . VAL A 1 717 ? 18.296 -7.511 -9.971 1.00 98.06 717 VAL A C 1
ATOM 5605 O O . VAL A 1 717 ? 18.232 -6.455 -9.342 1.00 98.06 717 VAL A O 1
ATOM 5608 N N . VAL A 1 718 ? 17.345 -7.945 -10.793 1.00 98.00 718 VAL A N 1
ATOM 5609 C CA . VAL A 1 718 ? 16.116 -7.222 -11.120 1.00 98.00 718 VAL A CA 1
ATOM 5610 C C . VAL A 1 718 ? 14.946 -8.184 -10.994 1.00 98.00 718 VAL A C 1
ATOM 5612 O O . VAL A 1 718 ? 14.876 -9.179 -11.716 1.00 98.00 718 VAL A O 1
ATOM 5615 N N . GLN A 1 719 ? 14.035 -7.890 -10.080 1.00 96.81 719 GLN A N 1
ATOM 5616 C CA . GLN A 1 719 ? 12.744 -8.543 -9.952 1.00 96.81 719 GLN A CA 1
ATOM 5617 C C . GLN A 1 719 ? 11.713 -7.767 -10.767 1.00 96.81 719 GLN A C 1
ATOM 5619 O O . GLN A 1 719 ? 11.596 -6.552 -10.631 1.00 96.81 719 GLN A O 1
ATOM 5624 N N . ASN A 1 720 ? 10.922 -8.489 -11.551 1.00 90.50 720 ASN A N 1
ATOM 5625 C CA . ASN A 1 720 ? 9.638 -8.017 -12.037 1.00 90.50 720 ASN A CA 1
ATOM 5626 C C . ASN A 1 720 ? 8.563 -8.484 -11.044 1.00 90.50 720 ASN A C 1
ATOM 5628 O O . ASN A 1 720 ? 8.280 -9.677 -11.026 1.00 90.50 720 ASN A O 1
ATOM 5632 N N . PRO A 1 721 ? 8.014 -7.624 -10.170 1.00 78.12 721 PRO A N 1
ATOM 5633 C CA . PRO A 1 721 ? 6.943 -8.008 -9.255 1.00 78.12 721 PRO A CA 1
ATOM 5634 C C . PRO A 1 721 ? 5.587 -8.190 -9.949 1.00 78.12 721 PRO A C 1
ATOM 5636 O O . PRO A 1 721 ? 4.738 -8.890 -9.401 1.00 78.12 721 PRO A O 1
ATOM 5639 N N . THR A 1 722 ? 5.400 -7.605 -11.135 1.00 69.81 722 THR A N 1
ATOM 5640 C CA . THR A 1 722 ? 4.106 -7.545 -11.828 1.00 69.81 722 THR A CA 1
ATOM 5641 C C . THR A 1 722 ? 3.731 -8.868 -12.494 1.00 69.81 722 THR A C 1
ATOM 5643 O O . THR A 1 722 ? 4.581 -9.732 -12.744 1.00 69.81 722 THR A O 1
ATOM 5646 N N . SER A 1 723 ? 2.451 -9.007 -12.840 1.00 65.81 723 SER A N 1
ATOM 5647 C CA . SER A 1 723 ? 1.924 -10.162 -13.572 1.00 65.81 723 SER A CA 1
ATOM 5648 C C . SER A 1 723 ? 2.035 -10.067 -15.094 1.00 65.81 723 SER A C 1
ATOM 5650 O O . SER A 1 723 ? 1.688 -11.009 -15.811 1.00 65.81 723 SER A O 1
ATOM 5652 N N . LEU A 1 724 ? 2.586 -8.966 -15.605 1.00 69.69 724 LEU A N 1
ATOM 5653 C CA . LEU A 1 724 ? 2.961 -8.816 -17.008 1.00 69.69 724 LEU A CA 1
ATOM 5654 C C . LEU A 1 724 ? 4.463 -9.045 -17.169 1.00 69.69 724 LEU A C 1
ATOM 5656 O O . LEU A 1 724 ? 5.234 -8.888 -16.229 1.00 69.69 724 LEU A O 1
ATOM 5660 N N . ALA A 1 725 ? 4.909 -9.436 -18.362 1.00 79.81 725 ALA A N 1
ATOM 5661 C CA . ALA A 1 725 ? 6.342 -9.446 -18.647 1.00 79.81 725 ALA A CA 1
ATOM 5662 C C . ALA A 1 725 ? 6.871 -8.002 -18.686 1.00 79.81 725 ALA A C 1
ATOM 5664 O O . ALA A 1 725 ? 6.256 -7.147 -19.316 1.00 79.81 725 ALA A O 1
ATOM 5665 N N . ALA A 1 726 ? 8.015 -7.755 -18.049 1.00 81.81 726 ALA A N 1
ATOM 5666 C CA . ALA A 1 726 ? 8.692 -6.464 -18.052 1.00 81.81 726 ALA A CA 1
ATOM 5667 C C . ALA A 1 726 ? 9.717 -6.415 -19.190 1.00 81.81 726 ALA A C 1
ATOM 5669 O O . ALA A 1 726 ? 10.687 -7.179 -19.185 1.00 81.81 726 ALA A O 1
ATOM 5670 N N . ASN A 1 727 ? 9.524 -5.530 -20.162 1.00 89.06 727 ASN A N 1
ATOM 5671 C CA . ASN A 1 727 ? 10.496 -5.243 -21.209 1.00 89.06 727 ASN A CA 1
ATOM 5672 C C . ASN A 1 727 ? 11.398 -4.100 -20.750 1.00 89.06 727 ASN A C 1
ATOM 5674 O O . ASN A 1 727 ? 11.043 -2.924 -20.823 1.00 89.06 727 ASN A O 1
ATOM 5678 N N . MET A 1 728 ? 12.600 -4.457 -20.308 1.00 96.44 728 MET A N 1
ATOM 5679 C CA . MET A 1 728 ? 13.583 -3.495 -19.832 1.00 96.44 728 MET A CA 1
ATOM 5680 C C . MET A 1 728 ? 14.602 -3.113 -20.910 1.00 96.44 728 MET A C 1
ATOM 5682 O O . MET A 1 728 ? 15.008 -3.945 -21.724 1.00 96.44 728 MET A O 1
ATOM 5686 N N . GLN A 1 729 ? 15.061 -1.863 -20.875 1.00 97.94 729 GLN A N 1
ATOM 5687 C CA . GLN A 1 729 ? 16.264 -1.381 -21.548 1.00 97.94 729 GLN A CA 1
ATOM 5688 C C . GLN A 1 729 ? 17.379 -1.235 -20.517 1.00 97.94 729 GLN A C 1
ATOM 5690 O O . GLN A 1 729 ? 17.245 -0.498 -19.545 1.00 97.94 729 GLN A O 1
ATOM 5695 N N . LEU A 1 730 ? 18.486 -1.935 -20.740 1.00 98.06 730 LEU A N 1
ATOM 5696 C CA . LEU A 1 730 ? 19.691 -1.856 -19.929 1.00 98.06 730 LEU A CA 1
ATOM 5697 C C . LEU A 1 730 ? 20.734 -1.011 -20.650 1.00 98.06 730 LEU A C 1
ATOM 5699 O O . LEU A 1 730 ? 21.154 -1.348 -21.757 1.00 98.06 730 LEU A O 1
ATOM 5703 N N . GLU A 1 731 ? 21.229 0.014 -19.972 1.00 98.19 731 GLU A N 1
ATOM 5704 C CA . GLU A 1 731 ? 22.402 0.771 -20.380 1.00 98.19 731 GLU A CA 1
ATOM 5705 C C . GLU A 1 731 ? 23.512 0.604 -19.338 1.00 98.19 731 GLU A C 1
ATOM 5707 O O . GLU A 1 731 ? 23.308 0.853 -18.153 1.00 98.19 731 GLU A O 1
ATOM 5712 N N . ILE A 1 732 ? 24.696 0.170 -19.773 1.00 98.50 732 ILE A N 1
ATOM 5713 C CA . ILE A 1 732 ? 25.897 0.059 -18.938 1.00 98.50 732 ILE A CA 1
ATOM 5714 C C . ILE A 1 732 ? 26.893 1.103 -19.417 1.00 98.50 732 ILE A C 1
ATOM 5716 O O . ILE A 1 732 ? 27.222 1.151 -20.606 1.00 98.50 732 ILE A O 1
ATOM 5720 N N . ARG A 1 733 ? 27.430 1.893 -18.489 1.00 98.19 733 ARG A N 1
ATOM 5721 C CA . ARG A 1 733 ? 28.423 2.929 -18.775 1.00 98.19 733 ARG A CA 1
ATOM 5722 C C . ARG A 1 733 ? 29.708 2.730 -17.986 1.00 98.19 733 ARG A C 1
ATOM 5724 O O . ARG A 1 733 ? 29.711 2.106 -16.928 1.00 98.19 733 ARG A O 1
ATOM 5731 N N . SER A 1 734 ? 30.814 3.248 -18.517 1.00 97.56 734 SER A N 1
ATOM 5732 C CA . SER A 1 734 ? 32.093 3.326 -17.807 1.00 97.56 734 SER A CA 1
ATOM 5733 C C . SER A 1 734 ? 32.044 4.396 -16.713 1.00 97.56 734 SER A C 1
ATOM 5735 O O . SER A 1 734 ? 31.136 5.225 -16.688 1.00 97.56 734 SER A O 1
ATOM 5737 N N . ARG A 1 735 ? 33.047 4.437 -15.826 1.00 96.69 735 ARG A N 1
ATOM 5738 C CA . ARG A 1 735 ? 33.155 5.501 -14.805 1.00 96.69 735 ARG A CA 1
ATOM 5739 C C . ARG A 1 735 ? 33.252 6.908 -15.413 1.00 96.69 735 ARG A C 1
ATOM 5741 O O . ARG A 1 735 ? 32.821 7.874 -14.799 1.00 96.69 735 ARG A O 1
ATOM 5748 N N . GLU A 1 736 ? 33.772 7.026 -16.628 1.00 96.75 736 GLU A N 1
ATOM 5749 C CA . GLU A 1 736 ? 33.869 8.277 -17.388 1.00 96.75 736 GLU A CA 1
ATOM 5750 C C . GLU A 1 736 ? 32.557 8.658 -18.099 1.00 96.75 736 GLU A C 1
ATOM 5752 O O . GLU A 1 736 ? 32.492 9.718 -18.715 1.00 96.75 736 GLU A O 1
ATOM 5757 N N . GLY A 1 737 ? 31.529 7.802 -18.046 1.00 96.31 737 GLY A N 1
ATOM 5758 C CA . GLY A 1 737 ? 30.212 8.033 -18.647 1.00 96.31 737 GLY A CA 1
ATOM 5759 C C . GLY A 1 737 ? 30.052 7.532 -20.085 1.00 96.31 737 GLY A C 1
ATOM 5760 O O . GLY A 1 737 ? 29.003 7.737 -20.698 1.00 96.31 737 GLY A O 1
ATOM 5761 N N . SER A 1 738 ? 31.056 6.844 -20.641 1.00 96.81 738 SER A N 1
ATOM 5762 C CA . SER A 1 738 ? 30.958 6.256 -21.986 1.00 96.81 738 SER A CA 1
ATOM 5763 C C . SER A 1 738 ? 30.058 5.016 -21.994 1.00 96.81 738 SER A C 1
ATOM 5765 O O . SER A 1 738 ? 30.144 4.195 -21.085 1.00 96.81 738 SER A O 1
ATOM 5767 N N . VAL A 1 739 ? 29.198 4.858 -23.006 1.00 98.19 739 VAL A N 1
ATOM 5768 C CA . VAL A 1 739 ? 28.346 3.662 -23.147 1.00 98.19 739 VAL A CA 1
ATOM 5769 C C . VAL A 1 739 ? 29.212 2.447 -23.467 1.00 98.19 739 VAL A C 1
ATOM 5771 O O . VAL A 1 739 ? 29.908 2.421 -24.479 1.00 98.19 739 VAL A O 1
ATOM 5774 N N . LEU A 1 740 ? 29.146 1.434 -22.606 1.00 98.19 740 LEU A N 1
ATOM 5775 C CA . LEU A 1 740 ? 29.786 0.131 -22.794 1.00 98.19 740 LEU A CA 1
ATOM 5776 C C . LEU A 1 740 ? 28.814 -0.892 -23.386 1.00 98.19 740 LEU A C 1
ATOM 5778 O O . LEU A 1 740 ? 29.229 -1.775 -24.133 1.00 98.19 740 LEU A O 1
ATOM 5782 N N . PHE A 1 741 ? 27.529 -0.776 -23.053 1.00 98.31 741 PHE A N 1
ATOM 5783 C CA . PHE A 1 741 ? 26.464 -1.608 -23.597 1.00 98.31 741 PHE A CA 1
ATOM 5784 C C . PHE A 1 741 ? 25.123 -0.872 -23.549 1.00 98.31 741 PHE A C 1
ATOM 5786 O O . PHE A 1 741 ? 24.856 -0.131 -22.607 1.00 98.31 741 PHE A O 1
ATOM 5793 N N . SER A 1 742 ? 24.274 -1.125 -24.541 1.00 97.88 742 SER A N 1
ATOM 5794 C CA . SER A 1 742 ? 22.865 -0.743 -24.545 1.00 97.88 742 SER A CA 1
ATOM 5795 C C . SER A 1 742 ? 22.071 -1.853 -25.231 1.00 97.88 742 SER A C 1
ATOM 5797 O O . SER A 1 742 ? 22.464 -2.314 -26.308 1.00 97.88 742 SER A O 1
ATOM 5799 N N . GLY A 1 743 ? 20.994 -2.323 -24.606 1.00 97.06 743 GLY A N 1
ATOM 5800 C CA . GLY A 1 743 ? 20.160 -3.376 -25.175 1.00 97.06 743 GLY A CA 1
ATOM 5801 C C . GLY A 1 743 ? 18.937 -3.705 -24.332 1.00 97.06 743 GLY A C 1
ATOM 5802 O O . GLY A 1 743 ? 18.843 -3.312 -23.172 1.00 97.06 743 GLY A O 1
ATOM 5803 N N . SER A 1 744 ? 18.011 -4.456 -24.924 1.00 95.25 744 SER A N 1
ATOM 5804 C CA . SER A 1 744 ? 16.759 -4.841 -24.283 1.00 95.25 744 SER A CA 1
ATOM 5805 C C . SER A 1 744 ? 16.785 -6.268 -23.743 1.00 95.25 744 SER A C 1
ATOM 5807 O O . SER A 1 744 ? 17.446 -7.156 -24.286 1.00 95.25 744 SER A O 1
ATOM 5809 N N . GLN A 1 745 ? 16.027 -6.499 -22.677 1.00 94.50 745 GLN A N 1
ATOM 5810 C CA . GLN A 1 745 ? 15.778 -7.822 -22.119 1.00 94.50 745 GLN A CA 1
ATOM 5811 C C . GLN A 1 745 ? 14.345 -7.879 -21.585 1.00 94.50 745 GLN A C 1
ATOM 5813 O O . GLN A 1 745 ? 13.879 -6.933 -20.965 1.00 94.50 745 GLN A O 1
ATOM 5818 N N . ALA A 1 746 ? 13.651 -8.996 -21.796 1.00 94.06 746 ALA A N 1
ATOM 5819 C CA . ALA A 1 746 ? 12.374 -9.248 -21.137 1.00 94.06 746 ALA A CA 1
ATOM 5820 C C . ALA A 1 746 ? 12.597 -10.055 -19.849 1.00 94.06 746 ALA A C 1
ATOM 5822 O O . ALA A 1 746 ? 13.340 -11.044 -19.850 1.00 94.06 746 ALA A O 1
ATOM 5823 N N . ILE A 1 747 ? 11.933 -9.661 -18.767 1.00 95.44 747 ILE A N 1
ATOM 5824 C CA . ILE A 1 747 ? 11.801 -10.449 -17.542 1.00 95.44 747 ILE A CA 1
ATOM 5825 C C . ILE A 1 747 ? 10.366 -10.988 -17.509 1.00 95.44 747 ILE A C 1
ATOM 5827 O O . ILE A 1 747 ? 9.429 -10.192 -17.570 1.00 95.44 747 ILE A O 1
ATOM 5831 N N . PRO A 1 748 ? 10.154 -12.313 -17.423 1.00 89.38 748 PRO A N 1
ATOM 5832 C CA . PRO A 1 748 ? 8.811 -12.873 -17.284 1.00 89.38 748 PRO A CA 1
ATOM 5833 C C . PRO A 1 748 ? 8.045 -12.277 -16.096 1.00 89.38 748 PRO A C 1
ATOM 5835 O O . PRO A 1 748 ? 8.660 -11.770 -15.155 1.00 89.38 748 PRO A O 1
ATOM 5838 N N . ALA A 1 749 ? 6.716 -12.377 -16.126 1.00 77.00 749 ALA A N 1
ATOM 5839 C CA . ALA A 1 749 ? 5.851 -12.052 -14.991 1.00 77.00 749 ALA A CA 1
ATOM 5840 C C . ALA A 1 749 ? 6.359 -12.713 -13.700 1.00 77.00 749 ALA A C 1
ATOM 5842 O O . ALA A 1 749 ? 6.713 -13.898 -13.701 1.00 77.00 749 ALA A O 1
ATOM 5843 N N . HIS A 1 750 ? 6.440 -11.937 -12.621 1.00 82.12 750 HIS A N 1
ATOM 5844 C CA . HIS A 1 750 ? 6.984 -12.338 -11.318 1.00 82.12 750 HIS A CA 1
ATOM 5845 C C . HIS A 1 750 ? 8.435 -12.874 -11.327 1.00 82.12 750 HIS A C 1
ATOM 5847 O O . HIS A 1 750 ? 8.902 -13.442 -10.335 1.00 82.12 750 HIS A O 1
ATOM 5853 N N . GLY A 1 751 ? 9.146 -12.762 -12.451 1.00 91.62 751 GLY A N 1
ATOM 5854 C CA . GLY A 1 751 ? 10.470 -13.335 -12.660 1.00 91.62 751 GLY A CA 1
ATOM 5855 C C . GLY A 1 751 ? 11.605 -12.481 -12.100 1.00 91.62 751 GLY A C 1
ATOM 5856 O O . GLY A 1 751 ? 11.434 -11.315 -11.746 1.00 91.62 751 GLY A O 1
ATOM 5857 N N . VAL A 1 752 ? 12.805 -13.065 -12.064 1.00 97.81 752 VAL A N 1
ATOM 5858 C CA . VAL A 1 752 ? 14.038 -12.389 -11.642 1.00 97.81 752 VAL A CA 1
ATOM 5859 C C . VAL A 1 752 ? 15.125 -12.569 -12.698 1.00 97.81 752 VAL A C 1
ATOM 5861 O O . VAL A 1 752 ? 15.476 -13.693 -13.065 1.00 97.81 752 VAL A O 1
ATOM 5864 N N . ALA A 1 753 ? 15.718 -11.465 -13.143 1.00 97.12 753 ALA A N 1
ATOM 5865 C CA . ALA A 1 753 ? 16.925 -11.458 -13.957 1.00 97.12 753 ALA A CA 1
ATOM 5866 C C . ALA A 1 753 ? 18.154 -11.167 -13.088 1.00 97.12 753 ALA A C 1
ATOM 5868 O O . ALA A 1 753 ? 18.209 -10.160 -12.394 1.00 97.12 753 ALA A O 1
ATOM 5869 N N . ALA A 1 754 ? 19.166 -12.034 -13.156 1.00 95.88 754 ALA A N 1
ATOM 5870 C CA . ALA A 1 754 ? 20.473 -11.806 -12.540 1.00 95.88 754 ALA A CA 1
ATOM 5871 C C . ALA A 1 754 ? 21.502 -11.537 -13.642 1.00 95.88 754 ALA A C 1
ATOM 5873 O O . ALA A 1 754 ? 21.988 -12.457 -14.307 1.00 95.88 754 ALA A O 1
ATOM 5874 N N . ILE A 1 755 ? 21.808 -10.262 -13.856 1.00 96.94 755 ILE A N 1
ATOM 5875 C CA . ILE A 1 755 ? 22.603 -9.780 -14.979 1.00 96.94 755 ILE A CA 1
ATOM 5876 C C . ILE A 1 755 ? 24.047 -9.585 -14.538 1.00 96.94 755 ILE A C 1
ATOM 5878 O O . ILE A 1 755 ? 24.339 -8.853 -13.595 1.00 96.94 755 ILE A O 1
ATOM 5882 N N . ARG A 1 756 ? 24.972 -10.223 -15.254 1.00 97.25 756 ARG A N 1
ATOM 5883 C CA . ARG A 1 756 ? 26.408 -10.078 -15.023 1.00 97.25 756 ARG A CA 1
ATOM 5884 C C . ARG A 1 756 ? 27.007 -9.098 -16.045 1.00 97.25 756 ARG A C 1
ATOM 5886 O O . ARG A 1 756 ? 27.119 -9.493 -17.210 1.00 97.25 756 ARG A O 1
ATOM 5893 N N . PRO A 1 757 ? 27.429 -7.874 -15.659 1.00 97.94 757 PRO A N 1
ATOM 5894 C CA . PRO A 1 757 ? 27.857 -6.831 -16.599 1.00 97.94 757 PRO A CA 1
ATOM 5895 C C . PRO A 1 757 ? 28.911 -7.292 -17.607 1.00 97.94 757 PRO A C 1
ATOM 5897 O O . PRO A 1 757 ? 28.750 -7.097 -18.809 1.00 97.94 757 PRO A O 1
ATOM 5900 N N . ARG A 1 758 ? 29.945 -8.011 -17.154 1.00 97.56 758 ARG A N 1
ATOM 5901 C CA . ARG A 1 758 ? 31.017 -8.495 -18.034 1.00 97.56 758 ARG A CA 1
ATOM 5902 C C . ARG A 1 758 ? 30.533 -9.471 -19.104 1.00 97.56 758 ARG A C 1
ATOM 5904 O O . ARG A 1 758 ? 31.102 -9.500 -20.191 1.00 97.56 758 ARG A O 1
ATOM 5911 N N . ASN A 1 759 ? 29.527 -10.293 -18.805 1.00 97.00 759 ASN A N 1
ATOM 5912 C CA . ASN A 1 759 ? 29.000 -11.248 -19.782 1.00 97.00 759 ASN A CA 1
ATOM 5913 C C . ASN A 1 759 ? 28.306 -10.532 -20.942 1.00 97.00 759 ASN A C 1
ATOM 5915 O O . ASN A 1 759 ? 28.323 -11.040 -22.057 1.00 97.00 759 ASN A O 1
ATOM 5919 N N . ILE A 1 760 ? 27.716 -9.370 -20.663 1.00 95.88 760 ILE A N 1
ATOM 5920 C CA . ILE A 1 760 ? 26.992 -8.570 -21.644 1.00 95.88 760 ILE A CA 1
ATOM 5921 C C . ILE A 1 760 ? 27.945 -7.631 -22.396 1.00 95.88 760 ILE A C 1
ATOM 5923 O O . ILE A 1 760 ? 27.909 -7.578 -23.620 1.00 95.88 760 ILE A O 1
ATOM 5927 N N . VAL A 1 761 ? 28.847 -6.946 -21.684 1.00 97.38 761 VAL A N 1
ATOM 5928 C CA . VAL A 1 761 ? 29.855 -6.056 -22.291 1.00 97.38 761 VAL A CA 1
ATOM 5929 C C . VAL A 1 761 ? 30.907 -6.845 -23.088 1.00 97.38 761 VAL A C 1
ATOM 5931 O O . VAL A 1 761 ? 31.444 -6.354 -24.076 1.00 97.38 761 VAL A O 1
ATOM 5934 N N . GLY A 1 762 ? 31.224 -8.076 -22.676 1.00 97.06 762 GLY A N 1
ATOM 5935 C CA . GLY A 1 762 ? 32.220 -8.942 -23.321 1.00 97.06 762 GLY A CA 1
ATOM 5936 C C . GLY A 1 762 ? 33.662 -8.748 -22.829 1.00 97.06 762 GLY A C 1
ATOM 5937 O O . GLY A 1 762 ? 34.547 -9.523 -23.199 1.00 97.06 762 GLY A O 1
ATOM 5938 N N . SER A 1 763 ? 33.915 -7.772 -21.954 1.00 97.19 763 SER A N 1
ATOM 5939 C CA . SER A 1 763 ? 35.231 -7.482 -21.371 1.00 97.19 763 SER A CA 1
ATOM 5940 C C . SER A 1 763 ? 35.134 -7.040 -19.912 1.00 97.19 763 SER A C 1
ATOM 5942 O O . SER A 1 763 ? 34.056 -6.712 -19.415 1.00 97.19 763 SER A O 1
ATOM 5944 N N . ASP A 1 764 ? 36.277 -7.028 -19.221 1.00 98.00 764 ASP A N 1
ATOM 5945 C CA . ASP A 1 764 ? 36.390 -6.453 -17.879 1.00 98.00 764 ASP A CA 1
ATOM 5946 C C . ASP A 1 764 ? 35.875 -5.001 -17.900 1.00 98.00 764 ASP A C 1
ATOM 5948 O O . ASP A 1 764 ? 36.237 -4.225 -18.787 1.00 98.00 764 ASP A O 1
ATOM 5952 N N . CYS A 1 765 ? 34.990 -4.655 -16.965 1.00 97.56 765 CYS A N 1
ATOM 5953 C CA . CYS A 1 765 ? 34.288 -3.371 -16.953 1.00 97.56 765 CYS A CA 1
ATOM 5954 C C . CYS A 1 765 ? 33.945 -2.914 -15.528 1.00 97.56 765 CYS A C 1
ATOM 5956 O O . CYS A 1 765 ? 33.802 -3.721 -14.606 1.00 97.56 765 CYS A O 1
ATOM 5958 N N . ALA A 1 766 ? 33.828 -1.599 -15.357 1.00 97.38 766 ALA A N 1
ATOM 5959 C CA . ALA A 1 766 ? 33.389 -0.952 -14.127 1.00 97.38 766 ALA A CA 1
ATOM 5960 C C . ALA A 1 766 ? 32.739 0.398 -14.454 1.00 97.38 766 ALA A C 1
ATOM 5962 O O . ALA A 1 766 ? 33.189 1.092 -15.370 1.00 97.38 766 ALA A O 1
ATOM 5963 N N . GLY A 1 767 ? 31.726 0.777 -13.682 1.00 97.25 767 GLY A N 1
ATOM 5964 C CA . GLY A 1 767 ? 30.969 2.010 -13.875 1.00 97.25 767 GLY A CA 1
ATOM 5965 C C . GLY A 1 767 ? 29.565 1.882 -13.301 1.00 97.25 767 GLY A C 1
ATOM 5966 O O . GLY A 1 767 ? 29.408 1.275 -12.244 1.00 97.25 767 GLY A O 1
ATOM 5967 N N . SER A 1 768 ? 28.571 2.430 -13.993 1.00 98.19 768 SER A N 1
ATOM 5968 C CA . SER A 1 768 ? 27.165 2.427 -13.579 1.00 98.19 768 SER A CA 1
ATOM 5969 C C . SER A 1 768 ? 26.275 1.691 -14.576 1.00 98.19 768 SER A C 1
ATOM 5971 O O . SER A 1 768 ? 26.646 1.470 -15.735 1.00 98.19 768 SER A O 1
ATOM 5973 N N . ALA A 1 769 ? 25.085 1.311 -14.123 1.00 98.25 769 ALA A N 1
ATOM 5974 C CA . ALA A 1 769 ? 24.026 0.852 -15.006 1.00 98.25 769 ALA A CA 1
ATOM 5975 C C . ALA A 1 769 ? 22.726 1.610 -14.737 1.00 98.25 769 ALA A C 1
ATOM 5977 O O . ALA A 1 769 ? 22.420 1.957 -13.596 1.00 98.25 769 ALA A O 1
ATOM 5978 N N . THR A 1 770 ? 21.960 1.830 -15.796 1.00 98.12 770 THR A N 1
ATOM 5979 C CA . THR A 1 770 ? 20.594 2.342 -15.731 1.00 98.12 770 THR A CA 1
ATOM 5980 C C . THR A 1 770 ? 19.690 1.339 -16.420 1.00 98.12 770 THR A C 1
ATOM 5982 O O . THR A 1 770 ? 20.002 0.856 -17.511 1.00 98.12 770 THR A O 1
ATOM 5985 N N . ILE A 1 771 ? 18.586 1.005 -15.765 1.00 97.94 771 ILE A N 1
ATOM 5986 C CA . ILE A 1 771 ? 17.559 0.132 -16.315 1.00 97.94 771 ILE A CA 1
ATOM 5987 C C . ILE A 1 771 ? 16.268 0.926 -16.391 1.00 97.94 771 ILE A C 1
ATOM 5989 O O . ILE A 1 771 ? 15.810 1.407 -15.364 1.00 97.94 771 ILE A O 1
ATOM 5993 N N . THR A 1 772 ? 15.677 1.043 -17.576 1.00 91.75 772 THR A N 1
ATOM 5994 C CA . THR A 1 772 ? 14.297 1.521 -17.743 1.00 91.75 772 THR A CA 1
ATOM 5995 C C . THR A 1 772 ? 13.397 0.356 -18.130 1.00 91.75 772 THR A C 1
ATOM 5997 O O . THR A 1 772 ? 13.872 -0.610 -18.720 1.00 91.75 772 THR A O 1
ATOM 6000 N N . SER A 1 773 ? 12.118 0.400 -17.777 1.00 88.12 773 SER A N 1
ATOM 6001 C CA . SER A 1 773 ? 11.180 -0.708 -17.964 1.00 88.12 773 SER A CA 1
ATOM 6002 C C . SER A 1 773 ? 9.762 -0.197 -18.203 1.00 88.12 773 SER A C 1
ATOM 6004 O O . SER A 1 773 ? 9.369 0.833 -17.659 1.00 88.12 773 SER A O 1
ATOM 6006 N N . ASP A 1 774 ? 8.997 -0.930 -19.011 1.00 75.50 774 ASP A N 1
ATOM 6007 C CA . ASP A 1 774 ? 7.563 -0.695 -19.233 1.00 75.50 774 ASP A CA 1
ATOM 6008 C C . ASP A 1 774 ? 6.681 -1.191 -18.071 1.00 75.50 774 ASP A C 1
ATOM 6010 O O . ASP A 1 774 ? 5.509 -0.832 -17.988 1.00 75.50 774 ASP A O 1
ATOM 6014 N N . GLN A 1 775 ? 7.248 -1.989 -17.164 1.00 78.38 775 GLN A N 1
ATOM 6015 C CA . GLN A 1 775 ? 6.643 -2.405 -15.899 1.00 78.38 775 GLN A CA 1
ATOM 6016 C C . GLN A 1 775 ? 7.519 -1.971 -14.715 1.00 78.38 775 GLN A C 1
ATOM 6018 O O . GLN A 1 775 ? 8.748 -1.958 -14.849 1.00 78.38 775 GLN A O 1
ATOM 6023 N N . PRO A 1 776 ? 6.937 -1.676 -13.540 1.00 74.88 776 PRO A N 1
ATOM 6024 C CA . PRO A 1 776 ? 7.687 -1.507 -12.306 1.00 74.88 776 PRO A CA 1
ATOM 6025 C C . PRO A 1 776 ? 8.574 -2.714 -12.029 1.00 74.88 776 PRO A C 1
ATOM 6027 O O . PRO A 1 776 ? 8.139 -3.857 -12.140 1.00 74.88 776 PRO A O 1
ATOM 6030 N N . ILE A 1 777 ? 9.815 -2.448 -11.650 1.00 89.25 777 ILE A N 1
ATOM 6031 C CA . ILE A 1 777 ? 10.830 -3.434 -11.294 1.00 89.25 777 ILE A CA 1
ATOM 6032 C C . ILE A 1 777 ? 11.495 -3.029 -9.978 1.00 89.25 777 ILE A C 1
ATOM 6034 O O . ILE A 1 777 ? 11.595 -1.850 -9.652 1.00 89.25 777 ILE A O 1
ATOM 6038 N N . ALA A 1 778 ? 11.968 -4.012 -9.220 1.00 90.81 778 ALA A N 1
ATOM 6039 C CA . ALA A 1 778 ? 12.702 -3.808 -7.973 1.00 90.81 778 ALA A CA 1
ATOM 6040 C C . ALA A 1 778 ? 14.097 -4.424 -8.106 1.00 90.81 778 ALA A C 1
ATOM 6042 O O . ALA A 1 778 ? 14.241 -5.508 -8.675 1.00 90.81 778 ALA A O 1
ATOM 6043 N N . GLY A 1 779 ? 15.143 -3.759 -7.610 1.00 95.69 779 GLY A N 1
ATOM 6044 C CA . GLY A 1 779 ? 16.514 -4.165 -7.925 1.00 95.69 779 GLY A CA 1
ATOM 6045 C C . GLY A 1 779 ? 17.499 -4.103 -6.771 1.00 95.69 779 GLY A C 1
ATOM 6046 O O . GLY A 1 779 ? 17.400 -3.271 -5.876 1.00 95.69 779 GLY A O 1
ATOM 6047 N N . THR A 1 780 ? 18.502 -4.978 -6.823 1.00 97.25 780 THR A N 1
ATOM 6048 C CA . THR A 1 780 ? 19.662 -4.969 -5.921 1.00 97.25 780 THR A CA 1
ATOM 6049 C C . THR A 1 780 ? 20.942 -5.245 -6.697 1.00 97.25 780 THR A C 1
ATOM 6051 O O . THR A 1 780 ? 20.931 -5.904 -7.738 1.00 97.25 780 THR A O 1
ATOM 6054 N N . CYS A 1 781 ? 22.070 -4.749 -6.199 1.00 97.81 781 CYS A N 1
ATOM 6055 C CA . CYS A 1 781 ? 23.390 -5.093 -6.707 1.00 97.81 781 CYS A CA 1
ATOM 6056 C C . CYS A 1 781 ? 24.115 -5.966 -5.693 1.00 97.81 781 CYS A C 1
ATOM 6058 O O . CYS A 1 781 ? 24.214 -5.608 -4.521 1.00 97.81 781 CYS A O 1
ATOM 6060 N N . GLN A 1 782 ? 24.674 -7.083 -6.149 1.00 96.69 782 GLN A N 1
ATOM 6061 C CA . GLN A 1 782 ? 25.532 -7.938 -5.334 1.00 96.69 782 GLN A CA 1
ATOM 6062 C C . GLN A 1 782 ? 26.943 -7.938 -5.907 1.00 96.69 782 GLN A C 1
ATOM 6064 O O . GLN A 1 782 ? 27.153 -8.281 -7.072 1.00 96.69 782 GLN A O 1
ATOM 6069 N N . ILE A 1 783 ? 27.928 -7.587 -5.085 1.00 96.44 783 ILE A N 1
ATOM 6070 C CA . ILE A 1 783 ? 29.328 -7.467 -5.488 1.00 96.44 783 ILE A CA 1
ATOM 6071 C C . ILE A 1 783 ? 30.148 -8.440 -4.653 1.00 96.44 783 ILE A C 1
ATOM 6073 O O . ILE A 1 783 ? 30.180 -8.371 -3.429 1.00 96.44 783 ILE A O 1
ATOM 6077 N N . THR A 1 784 ? 30.820 -9.380 -5.310 1.00 95.44 784 THR A N 1
ATOM 6078 C CA . THR A 1 784 ? 31.640 -10.396 -4.645 1.00 95.44 784 THR A CA 1
ATOM 6079 C C . THR A 1 784 ? 33.052 -10.365 -5.191 1.00 95.44 784 THR A C 1
ATOM 6081 O O . THR A 1 784 ? 33.274 -10.284 -6.397 1.00 95.44 784 THR A O 1
ATOM 6084 N N . ARG A 1 785 ? 34.039 -10.480 -4.310 1.00 94.38 785 ARG A N 1
ATOM 6085 C CA . ARG A 1 785 ? 35.430 -10.613 -4.721 1.00 94.38 785 ARG A CA 1
ATOM 6086 C C . ARG A 1 785 ? 35.659 -11.972 -5.369 1.00 94.38 785 ARG A C 1
ATOM 6088 O O . ARG A 1 785 ? 35.191 -12.993 -4.861 1.00 94.38 785 ARG A O 1
ATOM 6095 N N . ASN A 1 786 ? 36.427 -12.022 -6.453 1.00 94.50 786 ASN A N 1
ATOM 6096 C CA . ASN A 1 786 ? 36.652 -13.268 -7.187 1.00 94.50 786 ASN A CA 1
ATOM 6097 C C . ASN A 1 786 ? 37.293 -14.368 -6.325 1.00 94.50 786 ASN A C 1
ATOM 6099 O O . ASN A 1 786 ? 36.942 -15.538 -6.481 1.00 94.50 786 ASN A O 1
ATOM 6103 N N . SER A 1 787 ? 38.115 -13.986 -5.344 1.00 91.75 787 SER A N 1
ATOM 6104 C CA . SER A 1 787 ? 38.721 -14.874 -4.346 1.00 91.75 787 SER A CA 1
ATOM 6105 C C . SER A 1 787 ? 37.783 -15.376 -3.237 1.00 91.75 787 SER A C 1
ATOM 6107 O O . SER A 1 787 ? 38.240 -16.134 -2.389 1.00 91.75 787 SER A O 1
ATOM 6109 N N . ASN A 1 788 ? 36.496 -14.996 -3.224 1.00 89.62 788 ASN A N 1
ATOM 6110 C CA . ASN A 1 788 ? 35.511 -15.367 -2.191 1.00 89.62 788 ASN A CA 1
ATOM 6111 C C . ASN A 1 788 ? 35.886 -14.944 -0.758 1.00 89.62 788 ASN A C 1
ATOM 6113 O O . ASN A 1 788 ? 35.516 -15.617 0.197 1.00 89.62 788 ASN A O 1
ATOM 6117 N N . LYS A 1 789 ? 36.612 -13.832 -0.603 1.00 88.75 789 LYS A N 1
ATOM 6118 C CA . LYS A 1 789 ? 36.988 -13.296 0.719 1.00 88.75 789 LYS A CA 1
ATOM 6119 C C . LYS A 1 789 ? 36.119 -12.140 1.206 1.00 88.75 789 LYS A C 1
ATOM 6121 O O . LYS A 1 789 ? 36.211 -11.766 2.362 1.00 88.75 789 LYS A O 1
ATOM 6126 N N . MET A 1 790 ? 35.372 -11.507 0.308 1.00 92.31 790 MET A N 1
ATOM 6127 C CA . MET A 1 790 ? 34.623 -10.284 0.581 1.00 92.31 790 MET A CA 1
ATOM 6128 C C . MET A 1 790 ? 33.399 -10.217 -0.332 1.00 92.31 790 MET A C 1
ATOM 6130 O O . MET A 1 790 ? 33.505 -10.525 -1.525 1.00 92.31 790 MET A O 1
ATOM 6134 N N . CYS A 1 791 ? 32.267 -9.779 0.205 1.00 95.12 791 CYS A N 1
ATOM 6135 C CA . CYS A 1 791 ? 31.106 -9.382 -0.578 1.00 95.12 791 CYS A CA 1
ATOM 6136 C C . CYS A 1 791 ? 30.385 -8.212 0.083 1.00 95.12 791 CYS A C 1
ATOM 6138 O O . CYS A 1 791 ? 30.565 -7.951 1.268 1.00 95.12 791 CYS A O 1
ATOM 6140 N N . MET A 1 792 ? 29.586 -7.515 -0.707 1.00 96.12 792 MET A N 1
ATOM 6141 C CA . MET A 1 792 ? 28.728 -6.425 -0.273 1.00 96.12 792 MET A CA 1
ATOM 6142 C C . MET A 1 792 ? 27.539 -6.322 -1.227 1.00 96.12 792 MET A C 1
ATOM 6144 O O . MET A 1 792 ? 27.567 -6.881 -2.329 1.00 96.12 792 MET A O 1
ATOM 6148 N N . SER A 1 793 ? 26.506 -5.607 -0.808 1.00 96.56 793 SER A N 1
ATOM 6149 C CA . SER A 1 793 ? 25.325 -5.351 -1.622 1.00 96.56 793 SER A CA 1
ATOM 6150 C C . SER A 1 793 ? 24.736 -3.987 -1.315 1.00 96.56 793 SER A C 1
ATOM 6152 O O . SER A 1 793 ? 25.025 -3.385 -0.281 1.00 96.56 793 SER A O 1
ATOM 6154 N N . TYR A 1 794 ? 23.920 -3.502 -2.236 1.00 96.19 794 TYR A N 1
ATOM 6155 C CA . TYR A 1 794 ? 23.110 -2.306 -2.059 1.00 96.19 794 TYR A CA 1
ATOM 6156 C C . TYR A 1 794 ? 21.823 -2.444 -2.879 1.00 96.19 794 TYR A C 1
ATOM 6158 O O . TYR A 1 794 ? 21.750 -3.262 -3.805 1.00 96.19 794 TYR A O 1
ATOM 6166 N N . THR A 1 795 ? 20.819 -1.642 -2.555 1.00 95.50 795 THR A N 1
ATOM 6167 C CA . THR A 1 795 ? 19.544 -1.601 -3.278 1.00 95.50 795 THR A CA 1
ATOM 6168 C C . THR A 1 795 ? 19.647 -0.627 -4.453 1.00 95.50 795 THR A C 1
ATOM 6170 O O . THR A 1 795 ? 20.238 0.443 -4.320 1.00 95.50 795 THR A O 1
ATOM 6173 N N . ALA A 1 796 ? 19.137 -0.996 -5.629 1.00 95.31 796 ALA A N 1
ATOM 6174 C CA . ALA A 1 796 ? 19.116 -0.082 -6.770 1.00 95.31 796 ALA A CA 1
ATOM 6175 C C . ALA A 1 796 ? 18.204 1.110 -6.454 1.00 95.31 796 ALA A C 1
ATOM 6177 O O . ALA A 1 796 ? 17.142 0.926 -5.868 1.00 95.31 796 ALA A O 1
ATOM 6178 N N . SER A 1 797 ? 18.624 2.319 -6.817 1.00 89.69 797 SER A N 1
ATOM 6179 C CA . SER A 1 797 ? 17.854 3.528 -6.518 1.00 89.69 797 SER A CA 1
ATOM 6180 C C . SER A 1 797 ? 16.832 3.790 -7.620 1.00 89.69 797 SER A C 1
ATOM 6182 O O . SER A 1 797 ? 17.140 3.613 -8.795 1.00 89.69 797 SER A O 1
ATOM 6184 N N . ASP A 1 798 ? 15.627 4.200 -7.256 1.00 82.31 798 ASP A N 1
ATOM 6185 C CA . ASP A 1 798 ? 14.515 4.514 -8.158 1.00 82.31 798 ASP A CA 1
ATOM 6186 C C . ASP A 1 798 ? 14.526 5.971 -8.656 1.00 82.31 798 ASP A C 1
ATOM 6188 O O . ASP A 1 798 ? 13.874 6.305 -9.647 1.00 82.31 798 ASP A O 1
ATOM 6192 N N . ARG A 1 799 ? 15.303 6.849 -8.009 1.00 81.88 799 ARG A N 1
ATOM 6193 C CA . ARG A 1 799 ? 15.409 8.275 -8.345 1.00 81.88 799 ARG A CA 1
ATOM 6194 C C . ARG A 1 799 ? 16.780 8.861 -8.009 1.00 81.88 799 ARG A C 1
ATOM 6196 O O . ARG A 1 799 ? 17.533 8.320 -7.213 1.00 81.88 799 ARG A O 1
ATOM 6203 N N . GLY A 1 800 ? 17.101 9.999 -8.618 1.00 83.06 800 GLY A N 1
ATOM 6204 C CA . GLY A 1 800 ? 18.233 10.828 -8.196 1.00 83.06 800 GLY A CA 1
ATOM 6205 C C . GLY A 1 800 ? 17.808 11.883 -7.175 1.00 83.06 800 GLY A C 1
ATOM 6206 O O . GLY A 1 800 ? 16.644 12.276 -7.146 1.00 83.06 800 GLY A O 1
ATOM 6207 N N . SER A 1 801 ? 18.764 12.386 -6.394 1.00 90.25 801 SER A N 1
ATOM 6208 C CA . SER A 1 801 ? 18.562 13.497 -5.457 1.00 90.25 801 SER A CA 1
ATOM 6209 C C . SER A 1 801 ? 19.623 14.573 -5.629 1.00 90.25 801 SER A C 1
ATOM 6211 O O . SER A 1 801 ? 20.770 14.278 -5.949 1.00 90.25 801 SER A O 1
ATOM 6213 N N . ASN A 1 802 ? 19.260 15.830 -5.396 1.00 93.44 802 ASN A N 1
ATOM 6214 C CA . ASN A 1 802 ? 20.209 16.942 -5.355 1.00 93.44 802 ASN A CA 1
ATOM 6215 C C . ASN A 1 802 ? 20.965 17.026 -4.021 1.00 93.44 802 ASN A C 1
ATOM 6217 O O . ASN A 1 802 ? 21.889 17.829 -3.898 1.00 93.44 802 ASN A O 1
ATOM 6221 N N . GLU A 1 803 ? 20.598 16.208 -3.036 1.00 95.12 803 GLU A N 1
ATOM 6222 C CA . GLU A 1 803 ? 21.257 16.141 -1.738 1.00 95.12 803 GLU A CA 1
ATOM 6223 C C . GLU A 1 803 ? 21.365 14.689 -1.260 1.00 95.12 803 GLU A C 1
ATOM 6225 O O . GLU A 1 803 ? 20.400 13.926 -1.332 1.00 95.12 803 GLU A O 1
ATOM 6230 N N . LEU A 1 804 ? 22.554 14.289 -0.806 1.00 98.06 804 LEU A N 1
ATOM 6231 C CA . LEU A 1 804 ? 22.830 12.948 -0.296 1.00 98.06 804 LEU A CA 1
ATOM 6232 C C . LEU A 1 804 ? 23.541 13.003 1.053 1.00 98.06 804 LEU A C 1
ATOM 6234 O O . LEU A 1 804 ? 24.498 13.761 1.239 1.00 98.06 804 LEU A O 1
ATOM 6238 N N . TYR A 1 805 ? 23.145 12.100 1.943 1.00 98.12 805 TYR A N 1
ATOM 6239 C CA . TYR A 1 805 ? 23.707 11.952 3.278 1.00 98.12 805 TYR A CA 1
ATOM 6240 C C . TYR A 1 805 ? 24.430 10.610 3.429 1.00 98.12 805 TYR A C 1
ATOM 6242 O O . TYR A 1 805 ? 23.898 9.541 3.114 1.00 98.12 805 TYR A O 1
ATOM 6250 N N . TYR A 1 806 ? 25.659 10.673 3.937 1.00 98.06 806 TYR A N 1
ATOM 6251 C CA . TYR A 1 806 ? 26.508 9.529 4.256 1.00 98.06 806 TYR A CA 1
ATOM 6252 C C . TYR A 1 806 ? 26.737 9.504 5.771 1.00 98.06 806 TYR A C 1
ATOM 6254 O O . TYR A 1 806 ? 27.646 10.194 6.247 1.00 98.06 806 TYR A O 1
ATOM 6262 N N . PRO A 1 807 ? 25.954 8.721 6.539 1.00 96.50 807 PRO A N 1
ATOM 6263 C CA . PRO A 1 807 ? 25.957 8.812 7.999 1.00 96.50 807 PRO A CA 1
ATOM 6264 C C . PRO A 1 807 ? 27.255 8.371 8.662 1.00 96.50 807 PRO A C 1
ATOM 6266 O O . PRO A 1 807 ? 27.537 8.781 9.784 1.00 96.50 807 PRO A O 1
ATOM 6269 N N . ASP A 1 808 ? 28.043 7.528 7.992 1.00 95.12 808 ASP A N 1
ATOM 6270 C CA . ASP A 1 808 ? 29.341 7.102 8.507 1.00 95.12 808 ASP A CA 1
ATOM 6271 C C . ASP A 1 808 ? 30.325 6.731 7.409 1.00 95.12 808 ASP A C 1
ATOM 6273 O O . ASP A 1 808 ? 30.029 5.982 6.475 1.00 95.12 808 ASP A O 1
ATOM 6277 N N . PHE A 1 809 ? 31.556 7.167 7.594 1.00 96.19 809 PHE A N 1
ATOM 6278 C CA . PHE A 1 809 ? 32.704 6.613 6.914 1.00 96.19 809 PHE A CA 1
ATOM 6279 C C . PHE A 1 809 ? 33.875 6.511 7.891 1.00 96.19 809 PHE A C 1
ATOM 6281 O O . PHE A 1 809 ? 33.980 7.222 8.891 1.00 96.19 809 PHE A O 1
ATOM 6288 N N . THR A 1 810 ? 34.820 5.638 7.568 1.00 96.06 810 THR A N 1
ATOM 6289 C CA . THR A 1 810 ? 36.147 5.627 8.187 1.00 96.06 810 THR A CA 1
ATOM 6290 C C . THR A 1 810 ? 37.185 5.416 7.098 1.00 96.06 810 THR A C 1
ATOM 6292 O O . THR A 1 810 ? 37.103 4.454 6.328 1.00 96.06 810 THR A O 1
ATOM 6295 N N . ASP A 1 811 ? 38.167 6.311 7.013 1.00 97.31 811 ASP A N 1
ATOM 6296 C CA . ASP A 1 811 ? 39.221 6.219 6.012 1.00 97.31 811 ASP A CA 1
ATOM 6297 C C . ASP A 1 811 ? 40.595 6.585 6.569 1.00 97.31 811 ASP A C 1
ATOM 6299 O O . ASP A 1 811 ? 40.899 7.731 6.897 1.00 97.31 811 ASP A O 1
ATOM 6303 N N . THR A 1 812 ? 41.443 5.565 6.679 1.00 96.69 812 THR A N 1
ATOM 6304 C CA . THR A 1 812 ? 42.742 5.655 7.350 1.00 96.69 812 THR A CA 1
ATOM 6305 C C . THR A 1 812 ? 43.829 4.929 6.562 1.00 96.69 812 THR A C 1
ATOM 6307 O O . THR A 1 812 ? 43.548 4.046 5.743 1.00 96.69 812 THR A O 1
ATOM 6310 N N . ALA A 1 813 ? 45.095 5.257 6.831 1.00 94.00 813 ALA A N 1
ATOM 6311 C CA . ALA A 1 813 ? 46.232 4.497 6.299 1.00 94.00 813 ALA A CA 1
ATOM 6312 C C . ALA A 1 813 ? 46.559 3.230 7.110 1.00 94.00 813 ALA A C 1
ATOM 6314 O O . ALA A 1 813 ? 47.358 2.406 6.663 1.00 94.00 813 ALA A O 1
ATOM 6315 N N . ASN A 1 814 ? 45.969 3.061 8.298 1.00 94.62 814 ASN A N 1
ATOM 6316 C CA . ASN A 1 814 ? 46.252 1.930 9.177 1.00 94.62 814 ASN A CA 1
ATOM 6317 C C . ASN A 1 814 ? 45.809 0.597 8.527 1.00 94.62 814 ASN A C 1
ATOM 6319 O O . ASN A 1 814 ? 44.611 0.420 8.281 1.00 94.62 814 ASN A O 1
ATOM 6323 N N . PRO A 1 815 ? 46.720 -0.376 8.307 1.00 91.00 815 PRO A N 1
ATOM 6324 C CA . PRO A 1 815 ? 46.394 -1.661 7.676 1.00 91.00 815 PRO A CA 1
ATOM 6325 C C . PRO A 1 815 ? 45.304 -2.475 8.388 1.00 91.00 815 PRO A C 1
ATOM 6327 O O . PRO A 1 815 ? 44.600 -3.254 7.750 1.00 91.00 815 PRO A O 1
ATOM 6330 N N . SER A 1 816 ? 45.151 -2.289 9.701 1.00 89.00 816 SER A N 1
ATOM 6331 C CA . SER A 1 816 ? 44.162 -2.999 10.522 1.00 89.00 816 SER A CA 1
ATOM 6332 C C . SER A 1 816 ? 42.789 -2.321 10.562 1.00 89.00 816 SER A C 1
ATOM 6334 O O . SER A 1 816 ? 41.852 -2.903 11.115 1.00 89.00 816 SER A O 1
ATOM 6336 N N . SER A 1 817 ? 42.685 -1.112 10.006 1.00 93.44 817 SER A N 1
ATOM 6337 C CA . SER A 1 817 ? 41.499 -0.251 10.007 1.00 93.44 817 SER A CA 1
ATOM 6338 C C . SER A 1 817 ? 40.778 -0.290 8.649 1.00 93.44 817 SER A C 1
ATOM 6340 O O . SER A 1 817 ? 41.015 -1.185 7.835 1.00 93.44 817 SER A O 1
ATOM 6342 N N . TRP A 1 818 ? 39.880 0.661 8.409 1.00 95.06 818 TRP A N 1
ATOM 6343 C CA . TRP A 1 818 ? 39.004 0.734 7.243 1.00 95.06 818 TRP A CA 1
ATOM 6344 C C . TRP A 1 818 ? 39.401 1.865 6.287 1.00 95.06 818 TRP A C 1
ATOM 6346 O O . TRP A 1 818 ? 40.064 2.838 6.670 1.00 95.06 818 TRP A O 1
ATOM 6356 N N . ARG A 1 819 ? 38.988 1.699 5.031 1.00 96.88 819 ARG A N 1
ATOM 6357 C CA . ARG A 1 819 ? 38.960 2.713 3.977 1.00 96.88 819 ARG A CA 1
ATOM 6358 C C . ARG A 1 819 ? 37.557 2.780 3.393 1.00 96.88 819 ARG A C 1
ATOM 6360 O O . ARG A 1 819 ? 36.924 1.738 3.216 1.00 96.88 819 ARG A O 1
ATOM 6367 N N . SER A 1 820 ? 37.111 3.985 3.068 1.00 97.38 820 SER A N 1
ATOM 6368 C CA . SER A 1 820 ? 35.770 4.226 2.541 1.00 97.38 820 SER A CA 1
ATOM 6369 C C . SER A 1 820 ? 35.832 4.893 1.172 1.00 97.38 820 SER A C 1
ATOM 6371 O O . SER A 1 820 ? 36.744 5.678 0.904 1.00 97.38 820 SER A O 1
ATOM 6373 N N . TRP A 1 821 ? 34.862 4.578 0.323 1.00 97.25 821 TRP A N 1
ATOM 6374 C CA . TRP A 1 821 ? 34.651 5.215 -0.972 1.00 97.25 821 TRP A CA 1
ATOM 6375 C C . TRP A 1 821 ? 33.219 5.726 -1.043 1.00 97.25 821 TRP A C 1
ATOM 6377 O O . TRP A 1 821 ? 32.280 4.941 -0.915 1.00 97.25 821 TRP A O 1
ATOM 6387 N N . LEU A 1 822 ? 33.073 7.031 -1.255 1.00 98.00 822 LEU A N 1
ATOM 6388 C CA . LEU A 1 822 ? 31.804 7.654 -1.606 1.00 98.00 822 LEU A CA 1
ATOM 6389 C C . LEU A 1 822 ? 31.649 7.479 -3.113 1.00 98.00 822 LEU A C 1
ATOM 6391 O O . LEU A 1 822 ? 32.401 8.086 -3.883 1.00 98.00 822 LEU A O 1
ATOM 6395 N N . VAL A 1 823 ? 30.752 6.595 -3.532 1.00 97.81 823 VAL A N 1
ATOM 6396 C CA . VAL A 1 823 ? 30.513 6.340 -4.948 1.00 97.81 823 VAL A CA 1
ATOM 6397 C C . VAL A 1 823 ? 29.247 7.053 -5.369 1.00 97.81 823 VAL A C 1
ATOM 6399 O O . VAL A 1 823 ? 28.179 6.767 -4.841 1.00 97.81 823 VAL A O 1
ATOM 6402 N N . ILE A 1 824 ? 29.384 7.984 -6.306 1.00 98.44 824 ILE A N 1
ATOM 6403 C CA . ILE A 1 824 ? 28.314 8.879 -6.733 1.00 98.44 824 ILE A CA 1
ATOM 6404 C C . ILE A 1 824 ? 28.159 8.762 -8.244 1.00 98.44 824 ILE A C 1
ATOM 6406 O O . ILE A 1 824 ? 29.104 9.017 -8.989 1.00 98.44 824 ILE A O 1
ATOM 6410 N N . GLN A 1 825 ? 26.970 8.393 -8.698 1.00 98.38 825 GLN A N 1
ATOM 6411 C CA . GLN A 1 825 ? 26.578 8.419 -10.100 1.00 98.38 825 GLN A CA 1
ATOM 6412 C C . GLN A 1 825 ? 25.906 9.750 -10.421 1.00 98.38 825 GLN A C 1
ATOM 6414 O O . GLN A 1 825 ? 24.999 10.183 -9.713 1.00 98.38 825 GLN A O 1
ATOM 6419 N N . ASN A 1 826 ? 26.310 10.348 -11.539 1.00 98.19 826 ASN A N 1
ATOM 6420 C CA . ASN A 1 826 ? 25.557 11.392 -12.213 1.00 98.19 826 ASN A CA 1
ATOM 6421 C C . ASN A 1 826 ? 24.798 10.755 -13.390 1.00 98.19 826 ASN A C 1
ATOM 6423 O O . ASN A 1 826 ? 25.435 10.442 -14.393 1.00 98.19 826 ASN A O 1
ATOM 6427 N N . PRO A 1 827 ? 23.481 10.514 -13.306 1.00 95.38 827 PRO A N 1
ATOM 6428 C CA . PRO A 1 827 ? 22.695 9.996 -14.422 1.00 95.38 827 PRO A CA 1
ATOM 6429 C C . PRO A 1 827 ? 22.456 11.038 -15.529 1.00 95.38 827 PRO A C 1
ATOM 6431 O O . PRO A 1 827 ? 22.146 10.648 -16.655 1.00 95.38 827 PRO A O 1
ATOM 6434 N N . SER A 1 828 ? 22.612 12.336 -15.246 1.00 95.38 828 SER A N 1
ATOM 6435 C CA . SER A 1 828 ? 22.279 13.423 -16.169 1.00 95.38 828 SER A CA 1
ATOM 6436 C C . SER A 1 828 ? 23.236 13.533 -17.357 1.00 95.38 828 SER A C 1
ATOM 6438 O O . SER A 1 828 ? 24.423 13.209 -17.282 1.00 95.38 828 SER A O 1
ATOM 6440 N N . ALA A 1 829 ? 22.721 14.094 -18.455 1.00 95.44 829 ALA A N 1
ATOM 6441 C CA . ALA A 1 829 ? 23.493 14.419 -19.658 1.00 95.44 829 ALA A CA 1
ATOM 6442 C C . ALA A 1 829 ? 24.408 15.653 -19.504 1.00 95.44 829 ALA A C 1
ATOM 6444 O O . ALA A 1 829 ? 25.216 15.943 -20.388 1.00 95.44 829 ALA A O 1
ATOM 6445 N N . SER A 1 830 ? 24.307 16.362 -18.380 1.00 97.50 830 SER A N 1
ATOM 6446 C CA . SER A 1 830 ? 25.172 17.484 -18.003 1.00 97.50 830 SER A CA 1
ATOM 6447 C C . SER A 1 830 ? 26.118 17.069 -16.873 1.00 97.50 830 SER A C 1
ATOM 6449 O O . SER A 1 830 ? 25.736 16.229 -16.058 1.00 97.50 830 SER A O 1
ATOM 6451 N N . PRO A 1 831 ? 27.337 17.635 -16.778 1.00 98.06 831 PRO A N 1
ATOM 6452 C CA . PRO A 1 831 ? 28.187 17.446 -15.605 1.00 98.06 831 PRO A CA 1
ATOM 6453 C C . PRO A 1 831 ? 27.473 17.883 -14.319 1.00 98.06 831 PRO A C 1
ATOM 6455 O O . PRO A 1 831 ? 26.815 18.920 -14.317 1.00 98.06 831 PRO A O 1
ATOM 6458 N N . ALA A 1 832 ? 27.640 17.115 -13.245 1.00 98.31 832 ALA A N 1
ATOM 6459 C CA . ALA A 1 832 ? 27.134 17.442 -11.918 1.00 98.31 832 ALA A CA 1
ATOM 6460 C C . ALA A 1 832 ? 28.223 18.168 -11.126 1.00 98.31 832 ALA A C 1
ATOM 6462 O O . ALA A 1 832 ? 29.299 17.609 -10.882 1.00 98.31 832 ALA A O 1
ATOM 6463 N N . ASN A 1 833 ? 27.949 19.406 -10.727 1.00 98.25 833 ASN A N 1
ATOM 6464 C CA . ASN A 1 833 ? 28.778 20.169 -9.807 1.00 98.25 833 ASN A CA 1
ATOM 6465 C C . ASN A 1 833 ? 28.314 19.857 -8.387 1.00 98.25 833 ASN A C 1
ATOM 6467 O O . ASN A 1 833 ? 27.172 20.126 -8.016 1.00 98.25 833 ASN A O 1
ATOM 6471 N N . LEU A 1 834 ? 29.203 19.251 -7.612 1.00 98.12 834 LEU A N 1
ATOM 6472 C CA . LEU A 1 834 ? 28.948 18.832 -6.244 1.00 98.12 834 LEU A CA 1
ATOM 6473 C C . LEU A 1 834 ? 29.641 19.780 -5.276 1.00 98.12 834 LEU A C 1
ATOM 6475 O O . LEU A 1 834 ? 30.792 20.139 -5.520 1.00 98.12 834 LEU A O 1
ATOM 6479 N N . ASN A 1 835 ? 29.010 20.077 -4.146 1.00 98.12 835 ASN A N 1
ATOM 6480 C CA . ASN A 1 835 ? 29.686 20.561 -2.948 1.00 98.12 835 ASN A CA 1
ATOM 6481 C C . ASN A 1 835 ? 29.688 19.441 -1.902 1.00 98.12 835 ASN A C 1
ATOM 6483 O O . ASN A 1 835 ? 28.638 18.897 -1.568 1.00 98.12 835 ASN A O 1
ATOM 6487 N N . LEU A 1 836 ? 30.876 19.070 -1.423 1.00 97.62 836 LEU A N 1
ATOM 6488 C CA . LEU A 1 836 ? 31.055 18.034 -0.410 1.00 97.62 836 LEU A CA 1
ATOM 6489 C C . LEU A 1 836 ? 31.441 18.680 0.909 1.00 97.62 836 LEU A C 1
ATOM 6491 O O . LEU A 1 836 ? 32.483 19.331 0.983 1.00 97.62 836 LEU A O 1
ATOM 6495 N N . GLU A 1 837 ? 30.673 18.399 1.953 1.00 98.31 837 GLU A N 1
ATOM 6496 C CA . GLU A 1 837 ? 31.010 18.759 3.324 1.00 98.31 837 GLU A CA 1
ATOM 6497 C C . GLU A 1 837 ? 31.268 17.499 4.141 1.00 98.31 837 GLU A C 1
ATOM 6499 O O . GLU A 1 837 ? 30.389 16.656 4.310 1.00 98.31 837 GLU A O 1
ATOM 6504 N N . ILE A 1 838 ? 32.499 17.357 4.628 1.00 98.38 838 ILE A N 1
ATOM 6505 C CA . ILE A 1 838 ? 32.925 16.235 5.462 1.00 98.38 838 ILE A CA 1
ATOM 6506 C C . ILE A 1 838 ? 33.023 16.732 6.893 1.00 98.38 838 ILE A C 1
ATOM 6508 O O . ILE A 1 838 ? 33.817 17.629 7.182 1.00 98.38 838 ILE A O 1
ATOM 6512 N N . TRP A 1 839 ? 32.278 16.098 7.786 1.00 98.38 839 TRP A N 1
ATOM 6513 C CA . TRP A 1 839 ? 32.212 16.441 9.200 1.00 98.38 839 TRP A CA 1
ATOM 6514 C C . TRP A 1 839 ? 32.825 15.318 10.036 1.00 98.38 839 TRP A C 1
ATOM 6516 O O . TRP A 1 839 ? 32.726 14.143 9.682 1.00 98.38 839 TRP A O 1
ATOM 6526 N N . SER A 1 840 ? 33.507 15.661 11.130 1.00 97.56 840 SER A N 1
ATOM 6527 C CA . SER A 1 840 ? 33.981 14.681 12.111 1.00 97.56 840 SER A CA 1
ATOM 6528 C C . SER A 1 840 ? 32.804 14.127 12.913 1.00 97.56 840 SER A C 1
ATOM 6530 O O . SER A 1 840 ? 31.726 14.717 12.935 1.00 97.56 840 SER A O 1
ATOM 6532 N N . ARG A 1 841 ? 33.000 13.015 13.631 1.00 96.38 841 ARG A N 1
ATOM 6533 C CA . ARG A 1 841 ? 31.943 12.467 14.504 1.00 96.38 841 ARG A CA 1
ATOM 6534 C C . ARG A 1 841 ? 31.495 13.450 15.590 1.00 96.38 841 ARG A C 1
ATOM 6536 O O . ARG A 1 841 ? 30.345 13.424 16.004 1.00 96.38 841 ARG A O 1
ATOM 6543 N N . GLU A 1 842 ? 32.381 14.344 16.010 1.00 96.69 842 GLU A N 1
ATOM 6544 C CA . GLU A 1 842 ? 32.103 15.410 16.974 1.00 96.69 842 GLU A CA 1
ATOM 6545 C C . GLU A 1 842 ? 31.416 16.646 16.359 1.00 96.69 842 GLU A C 1
ATOM 6547 O O . GLU A 1 842 ? 31.165 17.598 17.089 1.00 96.69 842 GLU A O 1
ATOM 6552 N N . GLY A 1 843 ? 31.144 16.667 15.047 1.00 96.69 843 GLY A N 1
ATOM 6553 C CA . GLY A 1 843 ? 30.491 17.795 14.366 1.00 96.69 843 GLY A CA 1
ATOM 6554 C C . GLY A 1 843 ? 31.442 18.895 13.880 1.00 96.69 843 GLY A C 1
ATOM 6555 O O . GLY A 1 843 ? 31.011 20.002 13.570 1.00 96.69 843 GLY A O 1
ATOM 6556 N N . ASN A 1 844 ? 32.752 18.628 13.792 1.00 97.44 844 ASN A N 1
ATOM 6557 C CA . ASN A 1 844 ? 33.709 19.607 13.264 1.00 97.44 844 ASN A CA 1
ATOM 6558 C C . ASN A 1 844 ? 33.845 19.480 11.744 1.00 97.44 844 ASN A C 1
ATOM 6560 O O . ASN A 1 844 ? 34.105 18.385 11.246 1.00 97.44 844 ASN A O 1
ATOM 6564 N N . LEU A 1 845 ? 33.770 20.591 11.008 1.00 97.88 845 LEU A N 1
ATOM 6565 C CA . LEU A 1 845 ? 34.012 20.591 9.564 1.00 97.88 845 LEU A CA 1
ATOM 6566 C C . LEU A 1 845 ? 35.475 20.222 9.267 1.00 97.88 845 LEU A C 1
ATOM 6568 O O . LEU A 1 845 ? 36.401 20.940 9.646 1.00 97.88 845 LEU A O 1
ATOM 6572 N N . LEU A 1 846 ? 35.682 19.107 8.572 1.00 97.94 846 LEU A N 1
ATOM 6573 C CA . LEU A 1 846 ? 36.996 18.609 8.156 1.00 97.94 846 LEU A CA 1
ATOM 6574 C C . LEU A 1 846 ? 37.356 19.043 6.734 1.00 97.94 846 LEU A C 1
ATOM 6576 O O . LEU A 1 846 ? 38.533 19.231 6.425 1.00 97.94 846 LEU A O 1
ATOM 6580 N N . TYR A 1 847 ? 36.360 19.168 5.858 1.00 98.12 847 TYR A N 1
ATOM 6581 C CA . TYR A 1 847 ? 36.538 19.582 4.470 1.00 98.12 847 TYR A CA 1
ATOM 6582 C C . TYR A 1 847 ? 35.240 20.168 3.922 1.00 98.12 847 TYR A C 1
ATOM 6584 O O . TYR A 1 847 ? 34.170 19.625 4.175 1.00 98.12 847 TYR A O 1
ATOM 6592 N N . SER A 1 848 ? 35.358 21.235 3.137 1.00 97.69 848 SER A N 1
ATOM 6593 C CA . SER A 1 848 ? 34.297 21.754 2.276 1.00 97.69 848 SER A CA 1
ATOM 6594 C C . SER A 1 848 ? 34.920 22.083 0.924 1.00 97.69 848 SER A C 1
ATOM 6596 O O . SER A 1 848 ? 35.962 22.748 0.865 1.00 97.69 848 SER A O 1
ATOM 6598 N N . GLY A 1 849 ? 34.347 21.570 -0.160 1.00 96.69 849 GLY A N 1
ATOM 6599 C CA . GLY A 1 849 ? 34.891 21.826 -1.484 1.00 96.69 849 GLY A CA 1
ATOM 6600 C C . GLY A 1 849 ? 34.126 21.180 -2.625 1.00 96.69 849 GLY A C 1
ATOM 6601 O O . GLY A 1 849 ? 33.352 20.238 -2.449 1.00 96.69 849 GLY A O 1
ATOM 6602 N N . ASN A 1 850 ? 34.401 21.693 -3.823 1.00 95.94 850 ASN A N 1
ATOM 6603 C CA . ASN A 1 850 ? 33.688 21.297 -5.026 1.00 95.94 850 ASN A CA 1
ATOM 6604 C C . ASN A 1 850 ? 34.304 20.060 -5.684 1.00 95.94 850 ASN A C 1
ATOM 6606 O O . ASN A 1 850 ? 35.528 19.924 -5.762 1.00 95.94 850 ASN A O 1
ATOM 6610 N N . GLN A 1 851 ? 33.451 19.198 -6.227 1.00 95.69 851 GLN A N 1
ATOM 6611 C CA . GLN A 1 851 ? 33.820 18.088 -7.105 1.00 95.69 851 GLN A CA 1
ATOM 6612 C C . GLN A 1 851 ? 32.952 18.142 -8.360 1.00 95.69 851 GLN A C 1
ATOM 6614 O O . GLN A 1 851 ? 31.830 18.633 -8.317 1.00 95.69 851 GLN A O 1
ATOM 6619 N N . ILE A 1 852 ? 33.462 17.648 -9.486 1.00 97.38 852 ILE A N 1
ATOM 6620 C CA . ILE A 1 852 ? 32.687 17.565 -10.727 1.00 97.38 852 ILE A CA 1
ATOM 6621 C C . ILE A 1 852 ? 32.628 16.107 -11.142 1.00 97.38 852 ILE A C 1
ATOM 6623 O O . ILE A 1 852 ? 33.670 15.473 -11.326 1.00 97.38 852 ILE A O 1
ATOM 6627 N N . ILE A 1 853 ? 31.416 15.592 -11.321 1.00 97.94 853 ILE A N 1
ATOM 6628 C CA . ILE A 1 853 ? 31.201 14.288 -11.941 1.00 97.94 853 ILE A CA 1
ATOM 6629 C C . ILE A 1 853 ? 30.774 14.529 -13.389 1.00 97.94 853 ILE A C 1
ATOM 6631 O O . ILE A 1 853 ? 29.795 15.245 -13.618 1.00 97.94 853 ILE A O 1
ATOM 6635 N N . PRO A 1 854 ? 31.490 13.972 -14.385 1.00 97.69 854 PRO A N 1
ATOM 6636 C CA . PRO A 1 854 ? 31.107 14.097 -15.787 1.00 97.69 854 PRO A CA 1
ATOM 6637 C C . PRO A 1 854 ? 29.659 13.664 -16.040 1.00 97.69 854 PRO A C 1
ATOM 6639 O O . PRO A 1 854 ? 29.091 12.889 -15.269 1.00 97.69 854 PRO A O 1
ATOM 6642 N N . ALA A 1 855 ? 29.072 14.144 -17.137 1.00 97.19 855 ALA A N 1
ATOM 6643 C CA . ALA A 1 855 ? 27.779 13.658 -17.616 1.00 97.19 855 ALA A CA 1
ATOM 6644 C C . ALA A 1 855 ? 27.784 12.126 -17.712 1.00 97.19 855 ALA A C 1
ATOM 6646 O O . ALA A 1 855 ? 28.731 11.545 -18.249 1.00 97.19 855 ALA A O 1
ATOM 6647 N N . HIS A 1 856 ? 26.748 11.483 -17.178 1.00 97.38 856 HIS A N 1
ATOM 6648 C CA . HIS A 1 856 ? 26.615 10.024 -17.092 1.00 97.38 856 HIS A CA 1
ATOM 6649 C C . HIS A 1 856 ? 27.741 9.287 -16.331 1.00 97.38 856 HIS A C 1
ATOM 6651 O O . HIS A 1 856 ? 27.812 8.056 -16.375 1.00 97.38 856 HIS A O 1
ATOM 6657 N N . GLY A 1 857 ? 28.653 10.014 -15.681 1.00 97.50 857 GLY A N 1
ATOM 6658 C CA . GLY A 1 857 ? 29.844 9.471 -15.039 1.00 97.50 857 GLY A CA 1
ATOM 6659 C C . GLY A 1 857 ? 29.610 8.986 -13.610 1.00 97.50 857 GLY A C 1
ATOM 6660 O O . GLY A 1 857 ? 28.553 9.187 -13.010 1.00 97.50 857 GLY A O 1
ATOM 6661 N N . VAL A 1 858 ? 30.650 8.372 -13.046 1.00 98.19 858 VAL A N 1
ATOM 6662 C CA . VAL A 1 858 ? 30.695 7.909 -11.657 1.00 98.19 858 VAL A CA 1
ATOM 6663 C C . VAL A 1 858 ? 31.952 8.441 -10.978 1.00 98.19 858 VAL A C 1
ATOM 6665 O O . VAL A 1 858 ? 33.075 8.136 -11.386 1.00 98.19 858 VAL A O 1
ATOM 6668 N N . GLY A 1 859 ? 31.772 9.198 -9.900 1.00 96.56 859 GLY A N 1
ATOM 6669 C CA . GLY A 1 859 ? 32.844 9.609 -9.001 1.00 96.56 859 GLY A CA 1
ATOM 6670 C C . GLY A 1 859 ? 33.048 8.578 -7.894 1.00 96.56 859 GLY A C 1
ATOM 6671 O O . GLY A 1 859 ? 32.098 8.220 -7.211 1.00 96.56 859 GLY A O 1
ATOM 6672 N N . ALA A 1 860 ? 34.284 8.118 -7.687 1.00 95.62 860 ALA A N 1
ATOM 6673 C CA . ALA A 1 860 ? 34.671 7.319 -6.522 1.00 95.62 860 ALA A CA 1
ATOM 6674 C C . ALA A 1 860 ? 35.609 8.154 -5.646 1.00 95.62 860 ALA A C 1
ATOM 6676 O O . ALA A 1 860 ? 36.817 8.229 -5.886 1.00 95.62 860 ALA A O 1
ATOM 6677 N N . ILE A 1 861 ? 35.034 8.833 -4.659 1.00 96.75 861 ILE A N 1
ATOM 6678 C CA . ILE A 1 861 ? 35.721 9.844 -3.861 1.00 96.75 861 ILE A CA 1
ATOM 6679 C C . ILE A 1 861 ? 36.174 9.218 -2.553 1.00 96.75 861 ILE A C 1
ATOM 6681 O O . ILE A 1 861 ? 35.403 8.594 -1.827 1.00 96.75 861 ILE A O 1
ATOM 6685 N N . ARG A 1 862 ? 37.454 9.401 -2.249 1.00 96.69 862 ARG A N 1
ATOM 6686 C CA . ARG A 1 862 ? 38.068 8.893 -1.032 1.00 96.69 862 ARG A CA 1
ATOM 6687 C C . ARG A 1 862 ? 38.171 10.027 0.002 1.00 96.69 862 ARG A C 1
ATOM 6689 O O . ARG A 1 862 ? 38.950 10.951 -0.251 1.00 96.69 862 ARG A O 1
ATOM 6696 N N . PRO A 1 863 ? 37.455 9.980 1.146 1.00 97.56 863 PRO A N 1
ATOM 6697 C CA . PRO A 1 863 ? 37.456 11.058 2.140 1.00 97.56 863 PRO A CA 1
ATOM 6698 C C . PRO A 1 863 ? 38.862 11.488 2.567 1.00 97.56 863 PRO A C 1
ATOM 6700 O O . PRO A 1 863 ? 39.185 12.671 2.525 1.00 97.56 863 PRO A O 1
ATOM 6703 N N . ARG A 1 864 ? 39.756 10.531 2.847 1.00 97.00 864 ARG A N 1
ATOM 6704 C CA . ARG A 1 864 ? 41.148 10.814 3.229 1.00 97.00 864 ARG A CA 1
ATOM 6705 C C . ARG A 1 864 ? 41.935 11.558 2.150 1.00 97.00 864 ARG A C 1
ATOM 6707 O O . ARG A 1 864 ? 42.858 12.308 2.458 1.00 97.00 864 ARG A O 1
ATOM 6714 N N . SER A 1 865 ? 41.629 11.307 0.877 1.00 96.25 865 SER A N 1
ATOM 6715 C CA . SER A 1 865 ? 42.324 11.954 -0.238 1.00 96.25 865 SER A CA 1
ATOM 6716 C C . SER A 1 865 ? 41.950 13.427 -0.368 1.00 96.25 865 SER A C 1
ATOM 6718 O O . SER A 1 865 ? 42.810 14.216 -0.746 1.00 96.25 865 SER A O 1
ATOM 6720 N N . VAL A 1 866 ? 40.706 13.796 -0.046 1.00 96.50 866 VAL A N 1
ATOM 6721 C CA . VAL A 1 866 ? 40.244 15.192 -0.107 1.00 96.50 866 VAL A CA 1
ATOM 6722 C C . VAL A 1 866 ? 40.547 15.966 1.178 1.00 96.50 866 VAL A C 1
ATOM 6724 O O . VAL A 1 866 ? 40.943 17.125 1.098 1.00 96.50 866 VAL A O 1
ATOM 6727 N N . THR A 1 867 ? 40.469 15.329 2.352 1.00 96.25 867 THR A N 1
ATOM 6728 C CA . THR A 1 867 ? 40.864 15.948 3.634 1.00 96.25 867 THR A CA 1
ATOM 6729 C C . THR A 1 867 ? 42.384 16.033 3.806 1.00 96.25 867 THR A C 1
ATOM 6731 O O . THR A 1 867 ? 42.880 16.847 4.580 1.00 96.25 867 THR A O 1
ATOM 6734 N N . GLY A 1 868 ? 43.145 15.169 3.123 1.00 96.31 868 GLY A N 1
ATOM 6735 C CA . GLY A 1 868 ? 44.601 15.063 3.248 1.00 96.31 868 GLY A CA 1
ATOM 6736 C C . GLY A 1 868 ? 45.089 14.322 4.502 1.00 96.31 868 GLY A C 1
ATOM 6737 O O . GLY A 1 868 ? 46.300 14.193 4.695 1.00 96.31 868 GLY A O 1
ATOM 6738 N N . ALA A 1 869 ? 44.186 13.809 5.343 1.00 96.25 869 ALA A N 1
ATOM 6739 C CA . ALA A 1 869 ? 44.509 13.136 6.601 1.00 96.25 869 ALA A CA 1
ATOM 6740 C C . ALA A 1 869 ? 43.507 12.020 6.931 1.00 96.25 869 ALA A C 1
ATOM 6742 O O . ALA A 1 869 ? 42.404 11.983 6.391 1.00 96.25 869 ALA A O 1
ATOM 6743 N N . ASP A 1 870 ? 43.905 11.102 7.818 1.00 97.56 870 ASP A N 1
ATOM 6744 C CA . ASP A 1 870 ? 43.015 10.063 8.349 1.00 97.56 870 ASP A CA 1
ATOM 6745 C C . ASP A 1 870 ? 41.774 10.718 8.983 1.00 97.56 870 ASP A C 1
ATOM 6747 O O . ASP A 1 870 ? 41.905 11.627 9.805 1.00 97.56 870 ASP A O 1
ATOM 6751 N N . CYS A 1 871 ? 40.580 10.273 8.594 1.00 97.12 871 CYS A N 1
ATOM 6752 C CA . CYS A 1 871 ? 39.320 10.884 9.014 1.00 97.12 871 CYS A CA 1
ATOM 6753 C C . CYS A 1 871 ? 38.194 9.851 9.168 1.00 97.12 871 CYS A C 1
ATOM 6755 O O . CYS A 1 871 ? 38.217 8.768 8.574 1.00 97.12 871 CYS A O 1
ATOM 6757 N N . ALA A 1 872 ? 37.210 10.195 9.995 1.00 97.06 872 ALA A N 1
ATOM 6758 C CA . ALA A 1 872 ? 35.974 9.447 10.187 1.00 97.06 872 ALA A CA 1
ATOM 6759 C C . ALA A 1 872 ? 34.858 10.410 10.612 1.00 97.06 872 ALA A C 1
ATOM 6761 O O . ALA A 1 872 ? 35.125 11.375 11.334 1.00 97.06 872 ALA A O 1
ATOM 6762 N N . GLY A 1 873 ? 33.630 10.129 10.191 1.00 97.00 873 GLY A N 1
ATOM 6763 C CA . GLY A 1 873 ? 32.467 10.976 10.448 1.00 97.00 873 GLY A CA 1
ATOM 6764 C C . GLY A 1 873 ? 31.427 10.832 9.348 1.00 97.00 873 GLY A C 1
ATOM 6765 O O . GLY A 1 873 ? 31.261 9.729 8.832 1.00 97.00 873 GLY A O 1
ATOM 6766 N N . SER A 1 874 ? 30.753 11.919 8.987 1.00 98.06 874 SER A N 1
ATOM 6767 C CA . SER A 1 874 ? 29.681 11.939 7.987 1.00 98.06 874 SER A CA 1
ATOM 6768 C C . SER A 1 874 ? 30.019 12.831 6.796 1.00 98.06 874 SER A C 1
ATOM 6770 O O . SER A 1 874 ? 30.952 13.641 6.837 1.00 98.06 874 SER A O 1
ATOM 6772 N N . VAL A 1 875 ? 29.264 12.666 5.710 1.00 98.31 875 VAL A N 1
ATOM 6773 C CA . VAL A 1 875 ? 29.350 13.540 4.535 1.00 98.31 875 VAL A CA 1
ATOM 6774 C C . VAL A 1 875 ? 27.959 14.002 4.130 1.00 98.31 875 VAL A C 1
ATOM 6776 O O . VAL A 1 875 ? 27.033 13.193 4.066 1.00 98.31 875 VAL A O 1
ATOM 6779 N N . VAL A 1 876 ? 27.832 15.291 3.831 1.00 98.31 876 VAL A N 1
ATOM 6780 C CA . VAL A 1 876 ? 26.689 15.865 3.114 1.00 98.31 876 VAL A CA 1
ATOM 6781 C C . VAL A 1 876 ? 27.174 16.259 1.726 1.00 98.31 876 VAL A C 1
ATOM 6783 O O . VAL A 1 876 ? 28.217 16.904 1.584 1.00 98.31 876 VAL A O 1
ATOM 6786 N N . VAL A 1 877 ? 26.456 15.828 0.694 1.00 98.50 877 VAL A N 1
ATOM 6787 C CA . VAL A 1 877 ? 26.757 16.168 -0.697 1.00 98.50 877 VAL A CA 1
ATOM 6788 C C . VAL A 1 877 ? 25.567 16.903 -1.278 1.00 98.50 877 VAL A C 1
ATOM 6790 O O . VAL A 1 877 ? 24.492 16.323 -1.351 1.00 98.50 877 VAL A O 1
ATOM 6793 N N . THR A 1 878 ? 25.766 18.133 -1.742 1.00 98.06 878 THR A N 1
ATOM 6794 C CA . THR A 1 878 ? 24.761 18.873 -2.519 1.00 98.06 878 THR A CA 1
ATOM 6795 C C . THR A 1 878 ? 25.182 18.968 -3.980 1.00 98.06 878 THR A C 1
ATOM 6797 O O . THR A 1 878 ? 26.375 18.999 -4.285 1.00 98.06 878 THR A O 1
ATOM 6800 N N . SER A 1 879 ? 24.218 18.991 -4.900 1.00 98.00 879 SER A N 1
ATOM 6801 C CA . SER A 1 879 ? 24.468 19.011 -6.340 1.00 98.00 879 SER A CA 1
ATOM 6802 C C . SER A 1 879 ? 23.463 19.855 -7.118 1.00 98.00 879 SER A C 1
ATOM 6804 O O . SER A 1 879 ? 22.285 19.933 -6.779 1.00 98.00 879 SER A O 1
ATOM 6806 N N . ASP A 1 880 ? 23.927 20.444 -8.220 1.00 97.62 880 ASP A N 1
ATOM 6807 C CA . ASP A 1 880 ? 23.085 21.091 -9.231 1.00 97.62 880 ASP A CA 1
ATOM 6808 C C . ASP A 1 880 ? 22.406 20.106 -10.205 1.00 97.62 880 ASP A C 1
ATOM 6810 O O . ASP A 1 880 ? 21.603 20.524 -11.039 1.00 97.62 880 ASP A O 1
ATOM 6814 N N . GLN A 1 881 ? 22.710 18.810 -10.107 1.00 97.06 881 GLN A N 1
ATOM 6815 C CA . GLN A 1 881 ? 22.066 17.727 -10.845 1.00 97.06 881 GLN A CA 1
ATOM 6816 C C . GLN A 1 881 ? 21.584 16.646 -9.865 1.00 97.06 881 GLN A C 1
ATOM 6818 O O . GLN A 1 881 ? 22.202 16.454 -8.819 1.00 97.06 881 GLN A O 1
ATOM 6823 N N . PRO A 1 882 ? 20.523 15.892 -10.192 1.00 92.38 882 PRO A N 1
ATOM 6824 C CA . PRO A 1 882 ? 20.175 14.700 -9.428 1.00 92.38 882 PRO A CA 1
ATOM 6825 C C . PRO A 1 882 ? 21.324 13.685 -9.470 1.00 92.38 882 PRO A C 1
ATOM 6827 O O . PRO A 1 882 ? 21.829 13.372 -10.544 1.00 92.38 882 PRO A O 1
ATOM 6830 N N . ILE A 1 883 ? 21.723 13.157 -8.316 1.00 98.25 883 ILE A N 1
ATOM 6831 C CA . ILE A 1 883 ? 22.797 12.173 -8.145 1.00 98.25 883 ILE A CA 1
ATOM 6832 C C . ILE A 1 883 ? 22.322 10.972 -7.321 1.00 98.25 883 ILE A C 1
ATOM 6834 O O . ILE A 1 883 ? 21.368 11.067 -6.552 1.00 98.25 883 ILE A O 1
ATOM 6838 N N . ILE A 1 884 ? 23.000 9.833 -7.480 1.00 97.69 884 ILE A N 1
ATOM 6839 C CA . ILE A 1 884 ? 22.739 8.594 -6.731 1.00 97.69 884 ILE A CA 1
ATOM 6840 C C . ILE A 1 884 ? 24.020 8.170 -6.021 1.00 97.69 884 ILE A C 1
ATOM 6842 O O . ILE A 1 884 ? 25.087 8.180 -6.634 1.00 97.69 884 ILE A O 1
ATOM 6846 N N . GLY A 1 885 ? 23.935 7.777 -4.747 1.00 96.38 885 GLY A N 1
ATOM 6847 C CA . GLY A 1 885 ? 25.108 7.474 -3.927 1.00 96.38 885 GLY A CA 1
ATOM 6848 C C . GLY A 1 885 ? 25.100 6.107 -3.253 1.00 96.38 885 GLY A C 1
ATOM 6849 O O . GLY A 1 885 ? 24.066 5.620 -2.802 1.00 96.38 885 GLY A O 1
ATOM 6850 N N . THR A 1 886 ? 26.284 5.515 -3.104 1.00 97.31 886 THR A N 1
ATOM 6851 C CA . THR A 1 886 ? 26.551 4.402 -2.178 1.00 97.31 886 THR A CA 1
ATOM 6852 C C . THR A 1 886 ? 27.862 4.639 -1.441 1.00 97.31 886 THR A C 1
ATOM 6854 O O . THR A 1 886 ? 28.794 5.242 -1.976 1.00 97.31 886 THR A O 1
ATOM 6857 N N . CYS A 1 887 ? 27.962 4.149 -0.210 1.00 97.62 887 CYS A N 1
ATOM 6858 C CA . CYS A 1 887 ? 29.218 4.104 0.528 1.00 97.62 887 CYS A CA 1
ATOM 6859 C C . CYS A 1 887 ? 29.763 2.681 0.512 1.00 97.62 887 CYS A C 1
ATOM 6861 O O . CYS A 1 887 ? 29.050 1.748 0.875 1.00 97.62 887 CYS A O 1
ATOM 6863 N N . GLN A 1 888 ? 31.027 2.507 0.135 1.00 96.06 888 GLN A N 1
ATOM 6864 C CA . GLN A 1 888 ? 31.721 1.223 0.237 1.00 96.06 888 GLN A CA 1
ATOM 6865 C C . GLN A 1 888 ? 32.801 1.306 1.308 1.00 96.06 888 GLN A C 1
ATOM 6867 O O . GLN A 1 888 ? 33.758 2.068 1.168 1.00 96.06 888 GLN A O 1
ATOM 6872 N N . ILE A 1 889 ? 32.690 0.483 2.349 1.00 95.56 889 ILE A N 1
ATOM 6873 C CA . ILE A 1 889 ? 33.616 0.455 3.482 1.00 95.56 889 ILE A CA 1
ATOM 6874 C C . ILE A 1 889 ? 34.368 -0.871 3.447 1.00 95.56 889 ILE A C 1
ATOM 6876 O O . ILE A 1 889 ? 33.799 -1.945 3.616 1.00 95.56 889 ILE A O 1
ATOM 6880 N N . THR A 1 890 ? 35.674 -0.812 3.201 1.00 94.88 890 THR A N 1
ATOM 6881 C CA . THR A 1 890 ? 36.531 -1.993 3.052 1.00 94.88 890 THR A CA 1
ATOM 6882 C C . THR A 1 890 ? 37.646 -1.968 4.078 1.00 94.88 890 THR A C 1
ATOM 6884 O O . THR A 1 890 ? 38.318 -0.954 4.266 1.00 94.88 890 THR A O 1
ATOM 6887 N N . ARG A 1 891 ? 37.899 -3.100 4.730 1.00 93.00 891 ARG A N 1
ATOM 6888 C CA . ARG A 1 891 ? 39.036 -3.227 5.635 1.00 93.00 891 ARG A CA 1
ATOM 6889 C C . ARG A 1 891 ? 40.335 -3.179 4.840 1.00 93.00 891 ARG A C 1
ATOM 6891 O O . ARG A 1 891 ? 40.464 -3.829 3.801 1.00 93.00 891 ARG A O 1
ATOM 6898 N N . ASN A 1 892 ? 41.333 -2.453 5.338 1.00 93.88 892 ASN A N 1
ATOM 6899 C CA . ASN A 1 892 ? 42.592 -2.270 4.624 1.00 93.88 892 ASN A CA 1
ATOM 6900 C C . ASN A 1 892 ? 43.327 -3.593 4.334 1.00 93.88 892 ASN A C 1
ATOM 6902 O O . ASN A 1 892 ? 44.014 -3.679 3.315 1.00 93.88 892 ASN A O 1
ATOM 6906 N N . SER A 1 893 ? 43.095 -4.634 5.144 1.00 90.81 893 SER A N 1
ATOM 6907 C CA . SER A 1 893 ? 43.611 -5.995 4.945 1.00 90.81 893 SER A CA 1
ATOM 6908 C C . SER A 1 893 ? 42.969 -6.794 3.797 1.00 90.81 893 SER A C 1
ATOM 6910 O O . SER A 1 893 ? 43.492 -7.849 3.455 1.00 90.81 893 SER A O 1
ATOM 6912 N N . ASN A 1 894 ? 41.887 -6.310 3.166 1.00 89.75 894 ASN A N 1
ATOM 6913 C CA . ASN A 1 894 ? 41.106 -7.034 2.142 1.00 89.75 894 ASN A CA 1
ATOM 6914 C C . ASN A 1 894 ? 40.437 -8.331 2.634 1.00 89.75 894 ASN A C 1
ATOM 6916 O O . ASN A 1 894 ? 40.334 -9.308 1.887 1.00 89.75 894 ASN A O 1
ATOM 6920 N N . GLU A 1 895 ? 39.988 -8.341 3.886 1.00 86.94 895 GLU A N 1
ATOM 6921 C CA . GLU A 1 895 ? 39.327 -9.501 4.506 1.00 86.94 895 GLU A CA 1
ATOM 6922 C C . GLU A 1 895 ? 37.844 -9.265 4.812 1.00 86.94 895 GLU A C 1
ATOM 6924 O O . GLU A 1 895 ? 37.140 -10.212 5.123 1.00 86.94 895 GLU A O 1
ATOM 6929 N N . MET A 1 896 ? 37.368 -8.019 4.741 1.00 90.50 896 MET A N 1
ATOM 6930 C CA . MET A 1 896 ? 35.986 -7.644 5.043 1.00 90.50 896 MET A CA 1
ATOM 6931 C C . MET A 1 896 ? 35.592 -6.389 4.262 1.00 90.50 896 MET A C 1
ATOM 6933 O O . MET A 1 896 ? 36.393 -5.454 4.146 1.00 90.50 896 MET A O 1
ATOM 6937 N N . CYS A 1 897 ? 34.355 -6.344 3.777 1.00 94.25 897 CYS A N 1
ATOM 6938 C CA . CYS A 1 897 ? 33.743 -5.133 3.245 1.00 94.25 897 CYS A CA 1
ATOM 6939 C C . CYS A 1 897 ? 32.239 -5.118 3.510 1.00 94.25 897 CYS A C 1
ATOM 6941 O O . CYS A 1 897 ? 31.622 -6.164 3.687 1.00 94.25 897 CYS A O 1
ATOM 6943 N N . MET A 1 898 ? 31.664 -3.926 3.503 1.00 95.62 898 MET A N 1
ATOM 6944 C CA . MET A 1 898 ? 30.228 -3.689 3.550 1.00 95.62 898 MET A CA 1
ATOM 6945 C C . MET A 1 898 ? 29.900 -2.452 2.715 1.00 95.62 898 MET A C 1
ATOM 6947 O O . MET A 1 898 ? 30.797 -1.675 2.365 1.00 95.62 898 MET A O 1
ATOM 6951 N N . SER A 1 899 ? 28.627 -2.273 2.391 1.00 96.06 899 SER A N 1
ATOM 6952 C CA . SER A 1 899 ? 28.145 -1.083 1.702 1.00 96.06 899 SER A CA 1
ATOM 6953 C C . SER A 1 899 ? 26.734 -0.732 2.130 1.00 96.06 899 SER A C 1
ATOM 6955 O O . SER A 1 899 ? 25.988 -1.589 2.597 1.00 96.06 899 SER A O 1
ATOM 6957 N N . TYR A 1 900 ? 26.375 0.530 1.949 1.00 96.06 900 TYR A N 1
ATOM 6958 C CA . TYR A 1 900 ? 25.022 1.024 2.162 1.00 96.06 900 TYR A CA 1
ATOM 6959 C C . TYR A 1 900 ? 24.698 2.110 1.126 1.00 96.06 900 TYR A C 1
ATOM 6961 O O . TYR A 1 900 ? 25.604 2.729 0.556 1.00 96.06 900 TYR A O 1
ATOM 6969 N N . ASN A 1 901 ? 23.412 2.336 0.867 1.00 95.75 901 ASN A N 1
ATOM 6970 C CA . ASN A 1 901 ? 22.933 3.424 0.014 1.00 95.75 901 ASN A CA 1
ATOM 6971 C C . ASN A 1 901 ? 23.079 4.773 0.725 1.00 95.75 901 ASN A C 1
ATOM 6973 O O . ASN A 1 901 ? 22.714 4.889 1.888 1.00 95.75 901 ASN A O 1
ATOM 6977 N N . ALA A 1 902 ? 23.586 5.802 0.047 1.00 96.56 902 ALA A N 1
ATOM 6978 C CA . ALA A 1 902 ? 23.487 7.155 0.591 1.00 96.56 902 ALA A CA 1
ATOM 6979 C C . ALA A 1 902 ? 22.003 7.539 0.693 1.00 96.56 902 ALA A C 1
ATOM 6981 O O . ALA A 1 902 ? 21.237 7.232 -0.220 1.00 96.56 902 ALA A O 1
ATOM 6982 N N . MET A 1 903 ? 21.605 8.171 1.794 1.00 93.06 903 MET A N 1
ATOM 6983 C CA . MET A 1 903 ? 20.214 8.574 2.002 1.00 93.06 903 MET A CA 1
ATOM 6984 C C . MET A 1 903 ? 19.924 9.851 1.213 1.00 93.06 903 MET A C 1
ATOM 6986 O O . MET A 1 903 ? 20.738 10.772 1.223 1.00 93.06 903 MET A O 1
ATOM 6990 N N . ASP A 1 904 ? 18.774 9.904 0.547 1.00 85.88 904 ASP A N 1
ATOM 6991 C CA . ASP A 1 904 ? 18.257 11.068 -0.184 1.00 85.88 904 ASP A CA 1
ATOM 6992 C C . ASP A 1 904 ? 17.233 11.877 0.629 1.00 85.88 904 ASP A C 1
ATOM 6994 O O . ASP A 1 904 ? 16.793 12.941 0.199 1.00 85.88 904 ASP A O 1
ATOM 6998 N N . GLN A 1 905 ? 16.852 11.371 1.804 1.00 81.44 905 GLN A N 1
ATOM 6999 C CA . GLN A 1 905 ? 15.874 11.969 2.702 1.00 81.44 905 GLN A CA 1
ATOM 7000 C C . GLN A 1 905 ? 16.341 11.883 4.153 1.00 81.44 905 GLN A C 1
ATOM 7002 O O . GLN A 1 905 ? 17.044 10.952 4.549 1.00 81.44 905 GLN A O 1
ATOM 7007 N N . VAL A 1 906 ? 15.908 12.860 4.944 1.00 84.81 906 VAL A N 1
ATOM 7008 C CA . VAL A 1 906 ? 16.076 12.923 6.399 1.00 84.81 906 VAL A CA 1
ATOM 7009 C C . VAL A 1 906 ? 14.736 12.643 7.076 1.00 84.81 906 VAL A C 1
ATOM 7011 O O . VAL A 1 906 ? 13.686 12.920 6.499 1.00 84.81 906 VAL A O 1
ATOM 7014 N N . SER A 1 907 ? 14.753 12.123 8.302 1.00 82.50 907 SER A N 1
ATOM 7015 C CA . SER A 1 907 ? 13.531 11.851 9.067 1.00 82.50 907 SER A CA 1
ATOM 7016 C C . SER A 1 907 ? 13.704 12.199 10.538 1.00 82.50 907 SER A C 1
ATOM 7018 O O . SER A 1 907 ? 14.799 12.094 11.079 1.00 82.50 907 SER A O 1
ATOM 7020 N N . THR A 1 908 ? 12.624 12.580 11.209 1.00 82.88 908 THR A N 1
ATOM 7021 C CA . THR A 1 908 ? 12.582 12.683 12.676 1.00 82.88 908 THR A CA 1
ATOM 7022 C C . THR A 1 908 ? 12.303 11.337 13.340 1.00 82.88 908 THR A C 1
ATOM 7024 O O . THR A 1 908 ? 12.448 11.225 14.552 1.00 82.88 908 THR A O 1
ATOM 7027 N N . THR A 1 909 ? 11.945 10.304 12.570 1.00 82.75 909 THR A N 1
ATOM 7028 C CA . THR A 1 909 ? 11.745 8.941 13.072 1.00 82.75 909 THR A CA 1
ATOM 7029 C C . THR A 1 909 ? 12.462 7.916 12.197 1.00 82.75 909 THR A C 1
ATOM 7031 O O . THR A 1 909 ? 12.234 7.847 10.985 1.00 82.75 909 THR A O 1
ATOM 7034 N N . LEU A 1 910 ? 13.315 7.095 12.814 1.00 87.25 910 LEU A N 1
ATOM 7035 C CA . LEU A 1 910 ? 14.056 6.021 12.156 1.00 87.25 910 LEU A CA 1
ATOM 7036 C C . LEU A 1 910 ? 13.726 4.654 12.754 1.00 87.25 910 LEU A C 1
ATOM 7038 O O . LEU A 1 910 ? 13.600 4.506 13.971 1.00 87.25 910 LEU A O 1
ATOM 7042 N N . SER A 1 911 ? 13.678 3.646 11.887 1.00 87.88 911 SER A N 1
ATOM 7043 C CA . SER A 1 911 ? 13.468 2.246 12.242 1.00 87.88 911 SER A CA 1
ATOM 7044 C C . SER A 1 911 ? 14.645 1.377 11.806 1.00 87.88 911 SER A C 1
ATOM 7046 O O . SER A 1 911 ? 15.093 1.426 10.658 1.00 87.88 911 SER A O 1
ATOM 7048 N N . TYR A 1 912 ? 15.124 0.546 12.725 1.00 95.00 912 TYR A N 1
ATOM 7049 C CA . TYR A 1 912 ? 16.166 -0.453 12.514 1.00 95.00 912 TYR A CA 1
ATOM 7050 C C . TYR A 1 912 ? 15.534 -1.850 12.619 1.00 95.00 912 TYR A C 1
ATOM 7052 O O . TYR A 1 912 ? 15.265 -2.296 13.741 1.00 95.00 912 TYR A O 1
ATOM 7060 N N . PRO A 1 913 ? 15.298 -2.546 11.485 1.00 91.69 913 PRO A N 1
ATOM 7061 C CA . PRO A 1 913 ? 14.489 -3.766 11.467 1.00 91.69 913 PRO A CA 1
ATOM 7062 C C . PRO A 1 913 ? 15.028 -4.928 12.292 1.00 91.69 913 PRO A C 1
ATOM 7064 O O . PRO A 1 913 ? 14.261 -5.660 12.920 1.00 91.69 913 PRO A O 1
ATOM 7067 N N . ASP A 1 914 ? 16.348 -5.096 12.317 1.00 92.94 914 ASP A N 1
ATOM 7068 C CA . ASP A 1 914 ? 16.995 -6.079 13.178 1.00 92.94 914 ASP A CA 1
ATOM 7069 C C . ASP A 1 914 ? 18.422 -5.664 13.523 1.00 92.94 914 ASP A C 1
ATOM 7071 O O . ASP A 1 914 ? 19.144 -5.039 12.742 1.00 92.94 914 ASP A O 1
ATOM 7075 N N . PHE A 1 915 ? 18.861 -6.069 14.702 1.00 95.12 915 PHE A N 1
ATOM 7076 C CA . PHE A 1 915 ? 20.256 -6.067 15.091 1.00 95.12 915 PHE A CA 1
ATOM 7077 C C . PHE A 1 915 ? 20.562 -7.332 15.889 1.00 95.12 915 PHE A C 1
ATOM 7079 O O . PHE A 1 915 ? 19.693 -7.983 16.470 1.00 95.12 915 PHE A O 1
ATOM 7086 N N . THR A 1 916 ? 21.842 -7.675 15.975 1.00 95.31 916 THR A N 1
ATOM 7087 C CA . THR A 1 916 ? 22.330 -8.669 16.935 1.00 95.31 916 THR A CA 1
ATOM 7088 C C . THR A 1 916 ? 23.630 -8.165 17.547 1.00 95.31 916 THR A C 1
ATOM 7090 O O . THR A 1 916 ? 24.580 -7.833 16.830 1.00 95.31 916 THR A O 1
ATOM 7093 N N . ASP A 1 917 ? 23.687 -8.085 18.875 1.00 96.94 917 ASP A N 1
ATOM 7094 C CA . ASP A 1 917 ? 24.869 -7.623 19.598 1.00 96.94 917 ASP A CA 1
ATOM 7095 C C . ASP A 1 917 ? 25.160 -8.507 20.819 1.00 96.94 917 ASP A C 1
ATOM 7097 O O . ASP A 1 917 ? 24.438 -8.514 21.814 1.00 96.94 917 ASP A O 1
ATOM 7101 N N . THR A 1 918 ? 26.236 -9.289 20.727 1.00 96.62 918 THR A N 1
ATOM 7102 C CA . THR A 1 918 ? 26.571 -10.368 21.669 1.00 96.62 918 THR A CA 1
ATOM 7103 C C . THR A 1 918 ? 28.043 -10.328 22.069 1.00 96.62 918 THR A C 1
ATOM 7105 O O . THR A 1 918 ? 28.884 -9.814 21.328 1.00 96.62 918 THR A O 1
ATOM 7108 N N . ALA A 1 919 ? 28.385 -10.916 23.218 1.00 94.56 919 ALA A N 1
ATOM 7109 C CA . ALA A 1 919 ? 29.781 -11.111 23.627 1.00 94.56 919 ALA A CA 1
ATOM 7110 C C . ALA A 1 919 ? 30.428 -12.373 23.025 1.00 94.56 919 ALA A C 1
ATOM 7112 O O . ALA A 1 919 ? 31.643 -12.550 23.122 1.00 94.56 919 ALA A O 1
ATOM 7113 N N . ASN A 1 920 ? 29.636 -13.263 22.415 1.00 94.62 920 ASN A N 1
ATOM 7114 C CA . ASN A 1 920 ? 30.126 -14.506 21.824 1.00 94.62 920 ASN A CA 1
ATOM 7115 C C . ASN A 1 920 ? 31.135 -14.216 20.688 1.00 94.62 920 ASN A C 1
ATOM 7117 O O . ASN A 1 920 ? 30.756 -13.546 19.726 1.00 94.62 920 ASN A O 1
ATOM 7121 N N . PRO A 1 921 ? 32.375 -14.748 20.723 1.00 91.25 921 PRO A N 1
ATOM 7122 C CA . PRO A 1 921 ? 33.357 -14.574 19.645 1.00 91.25 921 PRO A CA 1
ATOM 7123 C C . PRO A 1 921 ? 32.859 -14.993 18.253 1.00 91.25 921 PRO A C 1
ATOM 7125 O O . PRO A 1 921 ? 33.268 -14.411 17.249 1.00 91.25 921 PRO A O 1
ATOM 7128 N N . ASP A 1 922 ? 31.958 -15.975 18.193 1.00 90.19 922 ASP A N 1
ATOM 7129 C CA . ASP A 1 922 ? 31.332 -16.452 16.959 1.00 90.19 922 ASP A CA 1
ATOM 7130 C C . ASP A 1 922 ? 30.018 -15.739 16.613 1.00 90.19 922 ASP A C 1
ATOM 7132 O O . ASP A 1 922 ? 29.471 -15.982 15.532 1.00 90.19 922 ASP A O 1
ATOM 7136 N N . GLY A 1 923 ? 29.531 -14.879 17.509 1.00 93.06 923 GLY A N 1
ATOM 7137 C CA . GLY A 1 923 ? 28.331 -14.068 17.346 1.00 93.06 923 GLY A CA 1
ATOM 7138 C C . GLY A 1 923 ? 28.583 -12.741 16.633 1.00 93.06 923 GLY A C 1
ATOM 7139 O O . GLY A 1 923 ? 29.659 -12.485 16.082 1.00 93.06 923 GLY A O 1
ATOM 7140 N N . TRP A 1 924 ? 27.561 -11.891 16.650 1.00 95.00 924 TRP A N 1
ATOM 7141 C CA . TRP A 1 924 ? 27.543 -10.611 15.948 1.00 95.00 924 TRP A CA 1
ATOM 7142 C C . TRP A 1 924 ? 27.608 -9.437 16.904 1.00 95.00 924 TRP A C 1
ATOM 7144 O O . TRP A 1 924 ? 27.303 -9.553 18.094 1.00 95.00 924 TRP A O 1
ATOM 7154 N N . ARG A 1 925 ? 28.027 -8.311 16.341 1.00 96.19 925 ARG A N 1
ATOM 7155 C CA . ARG A 1 925 ? 28.180 -7.044 17.020 1.00 96.19 925 ARG A CA 1
ATOM 7156 C C . ARG A 1 925 ? 27.644 -5.963 16.080 1.00 96.19 925 ARG A C 1
ATOM 7158 O O . ARG A 1 925 ? 28.159 -5.799 14.976 1.00 96.19 925 ARG A O 1
ATOM 7165 N N . SER A 1 926 ? 26.618 -5.248 16.527 1.00 96.94 926 SER A N 1
ATOM 7166 C CA . SER A 1 926 ? 25.957 -4.199 15.743 1.00 96.94 926 SER A CA 1
ATOM 7167 C C . SER A 1 926 ? 26.371 -2.802 16.207 1.00 96.94 926 SER A C 1
ATOM 7169 O O . SER A 1 926 ? 26.766 -2.619 17.364 1.00 96.94 926 SER A O 1
ATOM 7171 N N . TRP A 1 927 ? 26.313 -1.839 15.296 1.00 96.81 927 TRP A N 1
ATOM 7172 C CA . TRP A 1 927 ? 26.484 -0.414 15.550 1.00 96.81 927 TRP A CA 1
ATOM 7173 C C . TRP A 1 927 ? 25.364 0.334 14.840 1.00 96.81 927 TRP A C 1
ATOM 7175 O O . TRP A 1 927 ? 25.278 0.281 13.614 1.00 96.81 927 TRP A O 1
ATOM 7185 N N . LEU A 1 928 ? 24.520 1.011 15.614 1.00 97.25 928 LEU A N 1
ATOM 7186 C CA . LEU A 1 928 ? 23.525 1.936 15.081 1.00 97.25 928 LEU A CA 1
ATOM 7187 C C . LEU A 1 928 ? 24.239 3.264 14.889 1.00 97.25 928 LEU A C 1
ATOM 7189 O O . LEU A 1 928 ? 24.674 3.868 15.870 1.00 97.25 928 LEU A O 1
ATOM 7193 N N . VAL A 1 929 ? 24.433 3.676 13.644 1.00 97.12 929 VAL A N 1
ATOM 7194 C CA . VAL A 1 929 ? 25.124 4.924 13.339 1.00 97.12 929 VAL A CA 1
ATOM 7195 C C . VAL A 1 929 ? 24.116 5.953 12.877 1.00 97.12 929 VAL A C 1
ATOM 7197 O O . VAL A 1 929 ? 23.326 5.673 11.978 1.00 97.12 929 VAL A O 1
ATOM 7200 N N . LEU A 1 930 ? 24.144 7.117 13.516 1.00 97.62 930 LEU A N 1
ATOM 7201 C CA . LEU A 1 930 ? 23.175 8.192 13.358 1.00 97.62 930 LEU A CA 1
ATOM 7202 C C . LEU A 1 930 ? 23.914 9.485 13.065 1.00 97.62 930 LEU A C 1
ATOM 7204 O O . LEU A 1 930 ? 24.765 9.893 13.855 1.00 97.62 930 LEU A O 1
ATOM 7208 N N . GLN A 1 931 ? 23.575 10.126 11.956 1.00 98.06 931 GLN A N 1
ATOM 7209 C CA . GLN A 1 931 ? 24.052 11.456 11.610 1.00 98.06 931 GLN A CA 1
ATOM 7210 C C . GLN A 1 931 ? 22.941 12.465 11.883 1.00 98.06 931 GLN A C 1
ATOM 7212 O O . GLN A 1 931 ? 21.805 12.294 11.438 1.00 98.06 931 GLN A O 1
ATOM 7217 N N . ASN A 1 932 ? 23.316 13.549 12.555 1.00 97.94 932 ASN A N 1
ATOM 7218 C CA . ASN A 1 932 ? 22.547 14.779 12.596 1.00 97.94 932 ASN A CA 1
ATOM 7219 C C . ASN A 1 932 ? 23.117 15.725 11.526 1.00 97.94 932 ASN A C 1
ATOM 7221 O O . ASN A 1 932 ? 24.200 16.265 11.732 1.00 97.94 932 ASN A O 1
ATOM 7225 N N . PRO A 1 933 ? 22.462 15.913 10.368 1.00 96.75 933 PRO A N 1
A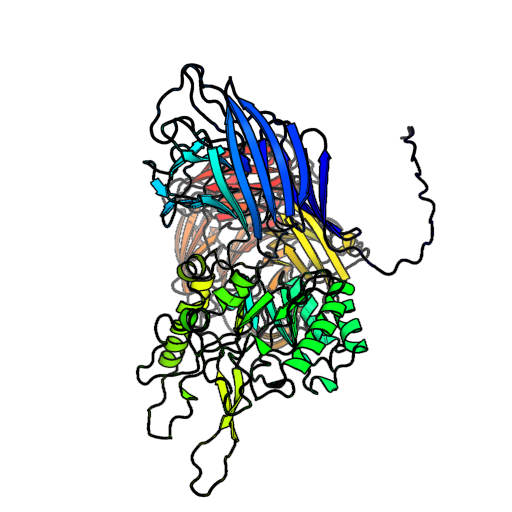TOM 7226 C CA . PRO A 1 933 ? 22.937 16.838 9.342 1.00 96.75 933 PRO A CA 1
ATOM 7227 C C . PRO A 1 933 ? 22.703 18.316 9.698 1.00 96.75 933 PRO A C 1
ATOM 7229 O O . PRO A 1 933 ? 23.240 19.188 9.016 1.00 96.75 933 PRO A O 1
ATOM 7232 N N . THR A 1 934 ? 21.920 18.620 10.736 1.00 96.94 934 THR A N 1
ATOM 7233 C CA . THR A 1 934 ? 21.482 19.986 11.045 1.00 96.94 934 THR A CA 1
ATOM 7234 C C . THR A 1 934 ? 22.511 20.790 11.841 1.00 96.94 934 THR A C 1
ATOM 7236 O O . THR A 1 934 ? 23.430 20.246 12.452 1.00 96.94 934 THR A O 1
ATOM 7239 N N . ALA A 1 935 ? 22.319 22.111 11.859 1.00 96.25 935 ALA A N 1
ATOM 7240 C CA . ALA A 1 935 ? 23.141 23.053 12.618 1.00 96.25 935 ALA A CA 1
ATOM 7241 C C . ALA A 1 935 ? 22.749 23.174 14.107 1.00 96.25 935 ALA A C 1
ATOM 7243 O O . ALA A 1 935 ? 23.341 23.978 14.828 1.00 96.25 935 ALA A O 1
ATOM 7244 N N . ALA A 1 936 ? 21.750 22.415 14.566 1.00 97.00 936 ALA A N 1
ATOM 7245 C CA . ALA A 1 936 ? 21.334 22.344 15.963 1.00 97.00 936 ALA A CA 1
ATOM 7246 C C . ALA A 1 936 ? 21.630 20.950 16.523 1.00 97.00 936 ALA A C 1
ATOM 7248 O O . ALA A 1 936 ? 21.688 19.983 15.770 1.00 97.00 936 ALA A O 1
ATOM 7249 N N . ASP A 1 937 ? 21.814 20.834 17.836 1.00 97.94 937 ASP A N 1
ATOM 7250 C CA . ASP A 1 937 ? 21.906 19.523 18.480 1.00 97.94 937 ASP A CA 1
ATOM 7251 C C . ASP A 1 937 ? 20.574 18.774 18.324 1.00 97.94 937 ASP A C 1
ATOM 7253 O O . ASP A 1 937 ? 19.508 19.359 18.511 1.00 97.94 937 ASP A O 1
ATOM 7257 N N . ALA A 1 938 ? 20.643 17.486 17.991 1.00 97.56 938 ALA A N 1
ATOM 7258 C CA . ALA A 1 938 ? 19.481 16.616 17.887 1.00 97.56 938 ALA A CA 1
ATOM 7259 C C . ALA A 1 938 ? 19.298 15.860 19.203 1.00 97.56 938 ALA A C 1
ATOM 7261 O O . ALA A 1 938 ? 20.152 15.053 19.587 1.00 97.56 938 ALA A O 1
ATOM 7262 N N . ASN A 1 939 ? 18.183 16.105 19.884 1.00 96.38 939 ASN A N 1
ATOM 7263 C CA . ASN A 1 939 ? 17.745 15.303 21.015 1.00 96.38 939 ASN A CA 1
ATOM 7264 C C . ASN A 1 939 ? 16.995 14.097 20.457 1.00 96.38 939 ASN A C 1
ATOM 7266 O O . ASN A 1 939 ? 16.006 14.250 19.738 1.00 96.38 939 ASN A O 1
ATOM 7270 N N . ILE A 1 940 ? 17.492 12.901 20.757 1.00 95.75 940 ILE A N 1
ATOM 7271 C CA . ILE A 1 940 ? 16.886 11.647 20.320 1.00 95.75 940 ILE A CA 1
ATOM 7272 C C . ILE A 1 940 ? 16.373 10.856 21.520 1.00 95.75 940 ILE A C 1
ATOM 7274 O O . ILE A 1 940 ? 17.067 10.778 22.532 1.00 95.75 940 ILE A O 1
ATOM 7278 N N . GLU A 1 941 ? 15.213 10.220 21.386 1.00 93.75 941 GLU A N 1
ATOM 7279 C CA . GLU A 1 941 ? 14.765 9.131 22.262 1.00 93.75 941 GLU A CA 1
ATOM 7280 C C . GLU A 1 941 ? 14.928 7.824 21.480 1.00 93.75 941 GLU A C 1
ATOM 7282 O O . GLU A 1 941 ? 14.490 7.711 20.333 1.00 93.75 941 GLU A O 1
ATOM 7287 N N . LEU A 1 942 ? 15.594 6.834 22.075 1.00 94.94 942 LEU A N 1
ATOM 7288 C CA . LEU A 1 942 ? 15.804 5.532 21.445 1.00 94.94 942 LEU A CA 1
ATOM 7289 C C . LEU A 1 942 ? 15.127 4.420 22.248 1.00 94.94 942 LEU A C 1
ATOM 7291 O O . LEU A 1 942 ? 15.292 4.324 23.466 1.00 94.94 942 LEU A O 1
ATOM 7295 N N . GLU A 1 943 ? 14.420 3.536 21.553 1.00 94.50 943 GLU A N 1
ATOM 7296 C CA . GLU A 1 943 ? 13.825 2.324 22.109 1.00 94.50 943 GLU A CA 1
ATOM 7297 C C . GLU A 1 943 ? 14.464 1.087 21.498 1.00 94.50 943 GLU A C 1
ATOM 7299 O O . GLU A 1 943 ? 14.386 0.877 20.292 1.00 94.50 943 GLU A O 1
ATOM 7304 N N . ILE A 1 944 ? 15.050 0.233 22.335 1.00 96.12 944 ILE A N 1
ATOM 7305 C CA . ILE A 1 944 ? 15.560 -1.080 21.933 1.00 96.12 944 ILE A CA 1
ATOM 7306 C C . ILE A 1 944 ? 14.556 -2.127 22.380 1.00 96.12 944 ILE A C 1
ATOM 7308 O O . ILE A 1 944 ? 14.260 -2.225 23.576 1.00 96.12 944 ILE A O 1
ATOM 7312 N N . ARG A 1 945 ? 14.081 -2.942 21.439 1.00 94.19 945 ARG A N 1
ATOM 7313 C CA . ARG A 1 945 ? 13.125 -4.015 21.708 1.00 94.19 945 ARG A CA 1
ATOM 7314 C C . ARG A 1 945 ? 13.670 -5.379 21.319 1.00 94.19 945 ARG A C 1
ATOM 7316 O O . ARG A 1 945 ? 14.554 -5.491 20.472 1.00 94.19 945 ARG A O 1
ATOM 7323 N N . SER A 1 946 ? 13.182 -6.419 21.989 1.00 94.75 946 SER A N 1
ATOM 7324 C CA . SER A 1 946 ? 13.433 -7.809 21.614 1.00 94.75 946 SER A CA 1
ATOM 7325 C C . SER A 1 946 ? 12.708 -8.133 20.302 1.00 94.75 946 SER A C 1
ATOM 7327 O O . SER A 1 946 ? 11.834 -7.388 19.861 1.00 94.75 946 SER A O 1
ATOM 7329 N N . ARG A 1 947 ? 13.030 -9.269 19.676 1.00 93.94 947 ARG A N 1
ATOM 7330 C CA . ARG A 1 947 ? 12.278 -9.763 18.505 1.00 93.94 947 ARG A CA 1
ATOM 7331 C C . ARG A 1 947 ? 10.798 -10.032 18.808 1.00 93.94 947 ARG A C 1
ATOM 7333 O O . ARG A 1 947 ? 9.962 -9.878 17.928 1.00 93.94 947 ARG A O 1
ATOM 7340 N N . GLU A 1 948 ? 10.471 -10.344 20.059 1.00 89.69 948 GLU A N 1
ATOM 7341 C CA . GLU A 1 948 ? 9.087 -10.524 20.517 1.00 89.69 948 GLU A CA 1
ATOM 7342 C C . GLU A 1 948 ? 8.376 -9.187 20.813 1.00 89.69 948 GLU A C 1
ATOM 7344 O O . GLU A 1 948 ? 7.195 -9.185 21.140 1.00 89.69 948 GLU A O 1
ATOM 7349 N N . GLY A 1 949 ? 9.077 -8.048 20.705 1.00 86.38 949 GLY A N 1
ATOM 7350 C CA . GLY A 1 949 ? 8.530 -6.710 20.959 1.00 86.38 949 GLY A CA 1
ATOM 7351 C C . GLY A 1 949 ? 8.757 -6.173 22.377 1.00 86.38 949 GLY A C 1
ATOM 7352 O O . GLY A 1 949 ? 8.402 -5.027 22.671 1.00 86.38 949 GLY A O 1
ATOM 7353 N N . ASP A 1 950 ? 9.390 -6.946 23.264 1.00 90.19 950 ASP A N 1
ATOM 7354 C CA . ASP A 1 950 ? 9.628 -6.535 24.653 1.00 90.19 950 ASP A CA 1
ATOM 7355 C C . ASP A 1 950 ? 10.597 -5.354 24.729 1.00 90.19 950 ASP A C 1
ATOM 7357 O O . ASP A 1 950 ? 11.671 -5.391 24.129 1.00 90.19 950 ASP A O 1
ATOM 7361 N N . LEU A 1 951 ? 10.279 -4.334 25.529 1.00 93.94 951 LEU A N 1
ATOM 7362 C CA . LEU A 1 951 ? 11.191 -3.215 25.767 1.00 93.94 951 LEU A CA 1
ATOM 7363 C C . LEU A 1 951 ? 12.424 -3.677 26.558 1.00 93.94 951 LEU A C 1
ATOM 7365 O O . LEU A 1 951 ? 12.320 -4.070 27.719 1.00 93.94 951 LEU A O 1
ATOM 7369 N N . LEU A 1 952 ? 13.599 -3.586 25.937 1.00 94.06 952 LEU A N 1
ATOM 7370 C CA . LEU A 1 952 ? 14.889 -3.911 26.552 1.00 94.06 952 LEU A CA 1
ATOM 7371 C C . LEU A 1 952 ? 15.586 -2.669 27.110 1.00 94.06 952 LEU A C 1
ATOM 7373 O O . LEU A 1 952 ? 16.283 -2.752 28.120 1.00 94.06 952 LEU A O 1
ATOM 7377 N N . TYR A 1 953 ? 15.429 -1.527 26.441 1.00 97.38 953 TYR A N 1
ATOM 7378 C CA . TYR A 1 953 ? 16.005 -0.252 26.856 1.00 97.38 953 TYR A CA 1
ATOM 7379 C C . TYR A 1 953 ? 15.219 0.914 26.256 1.00 97.38 953 TYR A C 1
ATOM 7381 O O . TYR A 1 953 ? 14.807 0.848 25.100 1.00 97.38 953 TYR A O 1
ATOM 7389 N N . ARG A 1 954 ? 15.079 1.996 27.025 1.00 96.44 954 ARG A N 1
ATOM 7390 C CA . ARG A 1 954 ? 14.632 3.308 26.552 1.00 96.44 954 ARG A CA 1
ATOM 7391 C C . ARG A 1 954 ? 15.539 4.377 27.150 1.00 96.44 954 ARG A C 1
ATOM 7393 O O . ARG A 1 954 ? 15.857 4.299 28.340 1.00 96.44 954 ARG A O 1
ATOM 7400 N N . GLY A 1 955 ? 15.941 5.362 26.357 1.00 92.94 955 GLY A N 1
ATOM 7401 C CA . GLY A 1 955 ? 16.696 6.494 26.881 1.00 92.94 955 GLY A CA 1
ATOM 7402 C C . GLY A 1 955 ? 17.000 7.570 25.853 1.00 92.94 955 GLY A C 1
ATOM 7403 O O . GLY A 1 955 ? 16.992 7.316 24.648 1.00 92.94 955 GLY A O 1
ATOM 7404 N N . ASP A 1 956 ? 17.314 8.752 26.373 1.00 95.50 956 ASP A N 1
ATOM 7405 C CA . ASP A 1 956 ? 17.628 9.928 25.573 1.00 95.50 956 ASP A CA 1
ATOM 7406 C C . ASP A 1 956 ? 19.126 10.025 25.280 1.00 95.50 956 ASP A C 1
ATOM 7408 O O . ASP A 1 956 ? 19.973 9.696 26.121 1.00 95.50 956 ASP A O 1
ATOM 7412 N N . GLN A 1 957 ? 19.468 10.523 24.095 1.00 95.56 957 GLN A N 1
ATOM 7413 C CA . GLN A 1 957 ? 20.829 10.906 23.732 1.00 95.56 957 GLN A CA 1
ATOM 7414 C C . GLN A 1 957 ? 20.831 12.210 22.941 1.00 95.56 957 GLN A C 1
ATOM 7416 O O . GLN A 1 957 ? 19.832 12.602 22.350 1.00 95.56 957 GLN A O 1
ATOM 7421 N N . ILE A 1 958 ? 21.984 12.872 22.919 1.00 96.69 958 ILE A N 1
ATOM 7422 C CA . ILE A 1 958 ? 22.200 14.073 22.115 1.00 96.69 958 ILE A CA 1
ATOM 7423 C C . ILE A 1 958 ? 23.198 13.727 21.020 1.00 96.69 958 ILE A C 1
ATOM 7425 O O . ILE A 1 958 ? 24.282 13.210 21.307 1.00 96.69 958 ILE A O 1
ATOM 7429 N N . ILE A 1 959 ? 22.839 14.021 19.774 1.00 97.50 959 ILE A N 1
ATOM 7430 C CA . ILE A 1 959 ? 23.770 14.013 18.649 1.00 97.50 959 ILE A CA 1
ATOM 7431 C C . ILE A 1 959 ? 24.136 15.473 18.363 1.00 97.50 959 ILE A C 1
ATOM 7433 O O . ILE A 1 959 ? 23.249 16.242 17.984 1.00 97.50 959 ILE A O 1
ATOM 7437 N N . PRO A 1 960 ? 25.410 15.874 18.537 1.00 97.19 960 PRO A N 1
ATOM 7438 C CA . PRO A 1 960 ? 25.835 17.246 18.275 1.00 97.19 960 PRO A CA 1
ATOM 7439 C C . PRO A 1 960 ? 25.444 17.720 16.873 1.00 97.19 960 PRO A C 1
ATOM 7441 O O . PRO A 1 960 ? 25.345 16.898 15.958 1.00 97.19 960 PRO A O 1
ATOM 7444 N N . ALA A 1 961 ? 25.267 19.029 16.693 1.00 97.69 961 ALA A N 1
ATOM 7445 C CA . ALA A 1 961 ? 25.119 19.645 15.372 1.00 97.69 961 ALA A CA 1
ATOM 7446 C C . ALA A 1 961 ? 26.183 19.123 14.387 1.00 97.69 961 ALA A C 1
ATOM 7448 O O . ALA A 1 961 ? 27.370 19.071 14.718 1.00 97.69 961 ALA A O 1
ATOM 7449 N N . HIS A 1 962 ? 25.758 18.707 13.191 1.00 97.69 962 HIS A N 1
ATOM 7450 C CA . HIS A 1 962 ? 26.586 18.064 12.155 1.00 97.69 962 HIS A CA 1
ATOM 7451 C C . HIS A 1 962 ? 27.324 16.774 12.584 1.00 97.69 962 HIS A C 1
ATOM 7453 O O . HIS A 1 962 ? 28.148 16.238 11.838 1.00 97.69 962 HIS A O 1
ATOM 7459 N N . GLY A 1 963 ? 27.070 16.279 13.795 1.00 97.25 963 GLY A N 1
ATOM 7460 C CA . GLY A 1 963 ? 27.781 15.172 14.415 1.00 97.25 963 GLY A CA 1
ATOM 7461 C C . GLY A 1 963 ? 27.244 13.799 14.027 1.00 97.25 963 GLY A C 1
ATOM 7462 O O . GLY A 1 963 ? 26.216 13.642 13.362 1.00 97.25 963 GLY A O 1
ATOM 7463 N N . VAL A 1 964 ? 27.962 12.777 14.492 1.00 97.81 964 VAL A N 1
ATOM 7464 C CA . VAL A 1 964 ? 27.605 11.368 14.323 1.00 97.81 964 VAL A CA 1
ATOM 7465 C C . VAL A 1 964 ? 27.711 10.649 15.656 1.00 97.81 964 VAL A C 1
ATOM 7467 O O . VAL A 1 964 ? 28.739 10.719 16.330 1.00 97.81 964 VAL A O 1
ATOM 7470 N N . ASN A 1 965 ? 26.685 9.878 15.995 1.00 95.88 965 ASN A N 1
ATOM 7471 C CA . ASN A 1 965 ? 26.702 8.992 17.147 1.00 95.88 965 ASN A CA 1
ATOM 7472 C C . ASN A 1 965 ? 26.652 7.526 16.694 1.00 95.88 965 ASN A C 1
ATOM 7474 O O . ASN A 1 965 ? 25.835 7.152 15.857 1.00 95.88 965 ASN A O 1
ATOM 7478 N N . ALA A 1 966 ? 27.548 6.699 17.235 1.00 94.94 966 ALA A N 1
ATOM 7479 C CA . ALA A 1 966 ? 27.642 5.273 16.937 1.00 94.94 966 ALA A CA 1
ATOM 7480 C C . ALA A 1 966 ? 27.342 4.469 18.206 1.00 94.94 966 ALA A C 1
ATOM 7482 O O . ALA A 1 966 ? 28.163 4.373 19.121 1.00 94.94 966 ALA A O 1
ATOM 7483 N N . ILE A 1 967 ? 26.156 3.873 18.252 1.00 95.50 967 ILE A N 1
ATOM 7484 C CA . ILE A 1 967 ? 25.576 3.287 19.456 1.00 95.50 967 ILE A CA 1
ATOM 7485 C C . ILE A 1 967 ? 25.705 1.763 19.413 1.00 95.50 967 ILE A C 1
ATOM 7487 O O . ILE A 1 967 ? 25.359 1.120 18.420 1.00 95.50 967 ILE A O 1
ATOM 7491 N N . ARG A 1 968 ? 26.171 1.166 20.521 1.00 95.81 968 ARG A N 1
ATOM 7492 C CA . ARG A 1 968 ? 26.128 -0.290 20.743 1.00 95.81 968 ARG A CA 1
ATOM 7493 C C . ARG A 1 968 ? 24.873 -0.674 21.529 1.00 95.81 968 ARG A C 1
ATOM 7495 O O . ARG A 1 968 ? 24.839 -0.369 22.726 1.00 95.81 968 ARG A O 1
ATOM 7502 N N . PRO A 1 969 ? 23.910 -1.412 20.945 1.00 97.31 969 PRO A N 1
ATOM 7503 C CA . PRO A 1 969 ? 22.719 -1.869 21.663 1.00 97.31 969 PRO A CA 1
ATOM 7504 C C . PRO A 1 969 ? 23.049 -2.612 22.962 1.00 97.31 969 PRO A C 1
ATOM 7506 O O . PRO A 1 969 ? 22.522 -2.283 24.024 1.00 97.31 969 PRO A O 1
ATOM 7509 N N . ARG A 1 970 ? 24.019 -3.537 22.926 1.00 97.12 970 ARG A N 1
ATOM 7510 C CA . ARG A 1 970 ? 24.461 -4.282 24.116 1.00 97.12 970 ARG A CA 1
ATOM 7511 C C . ARG A 1 970 ? 25.046 -3.376 25.198 1.00 97.12 970 ARG A C 1
ATOM 7513 O O . ARG A 1 970 ? 24.967 -3.703 26.379 1.00 97.12 970 ARG A O 1
ATOM 7520 N N . GLY A 1 971 ? 25.677 -2.268 24.808 1.00 96.44 971 GLY A N 1
ATOM 7521 C CA . GLY A 1 971 ? 26.248 -1.300 25.745 1.00 96.44 971 GLY A CA 1
ATOM 7522 C C . GLY A 1 971 ? 25.178 -0.595 26.577 1.00 96.44 971 GLY A C 1
ATOM 7523 O O . GLY A 1 971 ? 25.407 -0.349 27.757 1.00 96.44 971 GLY A O 1
ATOM 7524 N N . LEU A 1 972 ? 24.014 -0.332 25.978 1.00 96.88 972 LEU A N 1
ATOM 7525 C CA . LEU A 1 972 ? 22.872 0.297 26.642 1.00 96.88 972 LEU A CA 1
ATOM 7526 C C . LEU A 1 972 ? 22.032 -0.713 27.433 1.00 96.88 972 LEU A C 1
ATOM 7528 O O . LEU A 1 972 ? 21.699 -0.462 28.586 1.00 96.88 972 LEU A O 1
ATOM 7532 N N . VAL A 1 973 ? 21.753 -1.883 26.849 1.00 97.19 973 VAL A N 1
ATOM 7533 C CA . VAL A 1 973 ? 20.976 -2.956 27.502 1.00 97.19 973 VAL A CA 1
ATOM 7534 C C . VAL A 1 973 ? 21.766 -3.633 28.636 1.00 97.19 973 VAL A C 1
ATOM 7536 O O . VAL A 1 973 ? 21.192 -4.152 29.589 1.00 97.19 973 VAL A O 1
ATOM 7539 N N . GLY A 1 974 ? 23.100 -3.665 28.547 1.00 96.88 974 GLY A N 1
ATOM 7540 C CA . GLY A 1 974 ? 23.986 -4.295 29.533 1.00 96.88 974 GLY A CA 1
ATOM 7541 C C . GLY A 1 974 ? 24.145 -5.817 29.388 1.00 96.88 974 GLY A C 1
ATOM 7542 O O . GLY A 1 974 ? 24.926 -6.427 30.121 1.00 96.88 974 GLY A O 1
ATOM 7543 N N . SER A 1 975 ? 23.456 -6.445 28.432 1.00 96.81 975 SER A N 1
ATOM 7544 C CA . SER A 1 975 ? 23.517 -7.886 28.154 1.00 96.81 975 SER A CA 1
ATOM 7545 C C . SER A 1 975 ? 23.342 -8.183 26.663 1.00 96.81 975 SER A C 1
ATOM 7547 O O . SER A 1 975 ? 22.992 -7.292 25.891 1.00 96.81 975 SER A O 1
ATOM 7549 N N . ASP A 1 976 ? 23.659 -9.415 26.253 1.00 97.50 976 ASP A N 1
ATOM 7550 C CA . ASP A 1 976 ? 23.506 -9.867 24.866 1.00 97.50 976 ASP A CA 1
ATOM 7551 C C . ASP A 1 976 ? 22.046 -9.698 24.414 1.00 97.50 976 ASP A C 1
ATOM 7553 O O . ASP A 1 976 ? 21.131 -10.165 25.091 1.00 97.50 976 ASP A O 1
ATOM 7557 N N . CYS A 1 977 ? 21.835 -9.033 23.279 1.00 96.75 977 CYS A N 1
ATOM 7558 C CA . CYS A 1 977 ? 20.502 -8.673 22.805 1.00 96.75 977 CYS A CA 1
ATOM 7559 C C . CYS A 1 977 ? 20.387 -8.713 21.275 1.00 96.75 977 CYS A C 1
ATOM 7561 O O . CYS A 1 977 ? 21.372 -8.606 20.536 1.00 96.75 977 CYS A O 1
ATOM 7563 N N . SER A 1 978 ? 19.155 -8.890 20.806 1.00 96.25 978 SER A N 1
ATOM 7564 C CA . SER A 1 978 ? 18.767 -8.856 19.395 1.00 96.25 978 SER A CA 1
ATOM 7565 C C . SER A 1 978 ? 17.302 -8.460 19.275 1.00 96.25 978 SER A C 1
ATOM 7567 O O . SER A 1 978 ? 16.501 -8.852 20.129 1.00 96.25 978 SER A O 1
ATOM 7569 N N . GLY A 1 979 ? 16.953 -7.768 18.201 1.00 94.81 979 GLY A N 1
ATOM 7570 C CA . GLY A 1 979 ? 15.603 -7.281 17.943 1.00 94.81 979 GLY A CA 1
ATOM 7571 C C . GLY A 1 979 ? 15.654 -5.991 17.151 1.00 94.81 979 GLY A C 1
ATOM 7572 O O . GLY A 1 979 ? 16.553 -5.830 16.333 1.00 94.81 979 GLY A O 1
ATOM 7573 N N . SER A 1 980 ? 14.718 -5.084 17.385 1.00 94.31 980 SER A N 1
ATOM 7574 C CA . SER A 1 980 ? 14.559 -3.850 16.619 1.00 94.31 980 SER A CA 1
ATOM 7575 C C . SER A 1 980 ? 14.932 -2.612 17.434 1.00 94.31 980 SER A C 1
ATOM 7577 O O . SER A 1 980 ? 15.030 -2.657 18.667 1.00 94.31 980 SER A O 1
ATOM 7579 N N . VAL A 1 981 ? 15.160 -1.495 16.739 1.00 94.62 981 VAL A N 1
ATOM 7580 C CA . VAL A 1 981 ? 15.309 -0.181 17.377 1.00 94.62 981 VAL A CA 1
ATOM 7581 C C . VAL A 1 981 ? 14.452 0.851 16.663 1.00 94.62 981 VAL A C 1
ATOM 7583 O O . VAL A 1 981 ? 14.502 0.948 15.439 1.00 94.62 981 VAL A O 1
ATOM 7586 N N . THR A 1 982 ? 13.718 1.644 17.437 1.00 88.75 982 THR A N 1
ATOM 7587 C CA . THR A 1 982 ? 13.021 2.842 16.956 1.00 88.75 982 THR A CA 1
ATOM 7588 C C . THR A 1 982 ? 13.673 4.064 17.582 1.00 88.75 982 THR A C 1
ATOM 7590 O O . THR A 1 982 ? 14.012 4.049 18.767 1.00 88.75 982 THR A O 1
ATOM 7593 N N . ILE A 1 983 ? 13.876 5.108 16.786 1.00 90.25 983 ILE A N 1
ATOM 7594 C CA . ILE A 1 983 ? 14.472 6.367 17.232 1.00 90.25 983 ILE A CA 1
ATOM 7595 C C . ILE A 1 983 ? 13.562 7.503 16.809 1.00 90.25 983 ILE A C 1
ATOM 7597 O O . ILE A 1 983 ? 13.215 7.585 15.635 1.00 90.25 983 ILE A O 1
ATOM 7601 N N . THR A 1 984 ? 13.217 8.379 17.745 1.00 87.25 984 THR A N 1
ATOM 7602 C CA . THR A 1 984 ? 12.542 9.653 17.482 1.00 87.25 984 THR A CA 1
ATOM 7603 C C . THR A 1 984 ? 13.501 10.801 17.772 1.00 87.25 984 THR A C 1
ATOM 7605 O O . THR A 1 984 ? 14.396 10.677 18.609 1.00 87.25 984 THR A O 1
ATOM 7608 N N . SER A 1 985 ? 13.350 11.916 17.064 1.00 89.44 985 SER A N 1
ATOM 7609 C CA . SER A 1 985 ? 14.201 13.091 17.209 1.00 89.44 985 SER A CA 1
ATOM 7610 C C . SER A 1 985 ? 13.432 14.389 17.012 1.00 89.44 985 SER A C 1
ATOM 7612 O O . SER A 1 985 ? 12.484 14.457 16.231 1.00 89.44 985 SER A O 1
ATOM 7614 N N . ASP A 1 986 ? 13.873 15.439 17.701 1.00 88.44 986 ASP A N 1
ATOM 7615 C CA . ASP A 1 986 ? 13.416 16.810 17.478 1.00 88.44 986 ASP A CA 1
ATOM 7616 C C . ASP A 1 986 ? 14.071 17.491 16.261 1.00 88.44 986 ASP A C 1
ATOM 7618 O O . ASP A 1 986 ? 13.634 18.571 15.859 1.00 88.44 986 ASP A O 1
ATOM 7622 N N . GLN A 1 987 ? 15.093 16.871 15.663 1.00 93.12 987 GLN A N 1
ATOM 7623 C CA . GLN A 1 987 ? 15.731 17.302 14.422 1.00 93.12 987 GLN A CA 1
ATOM 7624 C C . GLN A 1 987 ? 15.680 16.184 13.372 1.00 93.12 987 GLN A C 1
ATOM 7626 O O . GLN A 1 987 ? 15.677 15.002 13.716 1.00 93.12 987 GLN A O 1
ATOM 7631 N N . PRO A 1 988 ? 15.682 16.518 12.073 1.00 89.75 988 PRO A N 1
ATOM 7632 C CA . PRO A 1 988 ? 15.882 15.521 11.034 1.00 89.75 988 PRO A CA 1
ATOM 7633 C C . PRO A 1 988 ? 17.235 14.812 11.179 1.00 89.75 988 PRO A C 1
ATOM 7635 O O . PRO A 1 988 ? 18.272 15.459 11.308 1.00 89.75 988 PRO A O 1
ATOM 7638 N N . ILE A 1 989 ? 17.221 13.484 11.116 1.00 95.62 989 ILE A N 1
ATOM 7639 C CA . ILE A 1 989 ? 18.377 12.591 11.228 1.00 95.62 989 ILE A CA 1
ATOM 7640 C C . ILE A 1 989 ? 18.354 11.533 10.119 1.00 95.62 989 ILE A C 1
ATOM 7642 O O . ILE A 1 989 ? 17.337 11.290 9.467 1.00 95.62 989 ILE A O 1
ATOM 7646 N N . VAL A 1 990 ? 19.495 10.880 9.914 1.00 96.44 990 VAL A N 1
ATOM 7647 C CA . VAL A 1 990 ? 19.657 9.726 9.016 1.00 96.44 990 VAL A CA 1
ATOM 7648 C C . VAL A 1 990 ? 20.543 8.677 9.674 1.00 96.44 990 VAL A C 1
ATOM 7650 O O . VAL A 1 990 ? 21.343 9.001 10.557 1.00 96.44 990 VAL A O 1
ATOM 7653 N N . GLY A 1 991 ? 20.439 7.413 9.259 1.00 96.06 991 GLY A N 1
ATOM 7654 C CA . GLY A 1 991 ? 21.183 6.358 9.934 1.00 96.06 991 GLY A CA 1
ATOM 7655 C C . GLY A 1 991 ? 21.437 5.087 9.137 1.00 96.06 991 GLY A C 1
ATOM 7656 O O . GLY A 1 991 ? 20.777 4.774 8.152 1.00 96.06 991 GLY A O 1
ATOM 7657 N N . THR A 1 992 ? 22.427 4.327 9.599 1.00 96.88 992 THR A N 1
ATOM 7658 C CA . THR A 1 992 ? 22.783 2.999 9.081 1.00 96.88 992 THR A CA 1
ATOM 7659 C C . THR A 1 992 ? 23.016 2.032 10.229 1.00 96.88 992 THR A C 1
ATOM 7661 O O . THR A 1 992 ? 23.383 2.441 11.332 1.00 96.88 992 THR A O 1
ATOM 7664 N N . CYS A 1 993 ? 22.826 0.741 9.980 1.00 97.06 993 CYS A N 1
ATOM 7665 C CA . CYS A 1 993 ? 23.279 -0.307 10.883 1.00 97.06 993 CYS A CA 1
ATOM 7666 C C . CYS A 1 993 ? 24.506 -0.980 10.280 1.00 97.06 993 CYS A C 1
ATOM 7668 O O . CYS A 1 993 ? 24.464 -1.440 9.140 1.00 97.06 993 CYS A O 1
ATOM 7670 N N . GLN A 1 994 ? 25.597 -1.051 11.038 1.00 95.81 994 GLN A N 1
ATOM 7671 C CA . GLN A 1 994 ? 26.798 -1.785 10.649 1.00 95.81 994 GLN A CA 1
ATOM 7672 C C . GLN A 1 994 ? 26.971 -2.997 11.558 1.00 95.81 994 GLN A C 1
ATOM 7674 O O . GLN A 1 994 ? 27.150 -2.866 12.773 1.00 95.81 994 GLN A O 1
ATOM 7679 N N . ILE A 1 995 ? 26.947 -4.190 10.971 1.00 95.25 995 ILE A N 1
ATOM 7680 C CA . ILE A 1 995 ? 26.973 -5.454 11.702 1.00 95.25 995 ILE A CA 1
ATOM 7681 C C . ILE A 1 995 ? 28.251 -6.197 11.338 1.00 95.25 995 ILE A C 1
ATOM 7683 O O . ILE A 1 995 ? 28.560 -6.434 10.175 1.00 95.25 995 ILE A O 1
ATOM 7687 N N . THR A 1 996 ? 29.041 -6.557 12.343 1.00 94.38 996 THR A N 1
ATOM 7688 C CA . THR A 1 996 ? 30.298 -7.291 12.167 1.00 94.38 996 THR A CA 1
ATOM 7689 C C . THR A 1 996 ? 30.296 -8.526 13.049 1.00 94.38 996 THR A C 1
ATOM 7691 O O . THR A 1 996 ? 29.835 -8.497 14.189 1.00 94.38 996 THR A O 1
ATOM 7694 N N . ARG A 1 997 ? 30.842 -9.631 12.558 1.00 92.62 997 ARG A N 1
ATOM 7695 C CA . ARG A 1 997 ? 31.072 -10.812 13.384 1.00 92.62 997 ARG A CA 1
ATOM 7696 C C . ARG A 1 997 ? 32.229 -10.557 14.343 1.00 92.62 997 ARG A C 1
ATOM 7698 O O . ARG A 1 997 ? 33.246 -9.983 13.954 1.00 92.62 997 ARG A O 1
ATOM 7705 N N . ASN A 1 998 ? 32.113 -10.994 15.594 1.00 92.62 998 ASN A N 1
ATOM 7706 C CA . ASN A 1 998 ? 33.096 -10.664 16.632 1.00 92.62 998 ASN A CA 1
ATOM 7707 C C . ASN A 1 998 ? 34.531 -11.109 16.291 1.00 92.62 998 ASN A C 1
ATOM 7709 O O . ASN A 1 998 ? 35.486 -10.405 16.626 1.00 92.62 998 ASN A O 1
ATOM 7713 N N . ASN A 1 999 ? 34.677 -12.210 15.551 1.00 90.44 999 ASN A N 1
ATOM 7714 C CA . ASN A 1 999 ? 35.947 -12.735 15.045 1.00 90.44 999 ASN A CA 1
ATOM 7715 C C . ASN A 1 999 ? 36.523 -12.020 13.800 1.00 90.44 999 ASN A C 1
ATOM 7717 O O . ASN A 1 999 ? 37.580 -12.426 13.326 1.00 90.44 999 ASN A O 1
ATOM 7721 N N . ASN A 1 1000 ? 35.883 -10.957 13.294 1.00 88.12 1000 ASN A N 1
ATOM 7722 C CA . ASN A 1 1000 ? 36.319 -10.180 12.123 1.00 88.12 1000 ASN A CA 1
ATOM 7723 C C . ASN A 1 1000 ? 36.406 -10.979 10.807 1.00 88.12 1000 ASN A C 1
ATOM 7725 O O . ASN A 1 1000 ? 37.280 -10.703 9.986 1.00 88.12 1000 ASN A O 1
ATOM 7729 N N . LEU A 1 1001 ? 35.522 -11.961 10.608 1.00 86.69 1001 LEU A N 1
ATOM 7730 C CA . LEU A 1 1001 ? 35.438 -12.719 9.350 1.00 86.69 1001 LEU A CA 1
ATOM 7731 C C . LEU A 1 1001 ? 34.303 -12.270 8.423 1.00 86.69 1001 LEU A C 1
ATOM 7733 O O . LEU A 1 1001 ? 34.333 -12.578 7.240 1.00 86.69 1001 LEU A O 1
ATOM 7737 N N . MET A 1 1002 ? 33.284 -11.592 8.949 1.00 91.19 1002 MET A N 1
ATOM 7738 C CA . MET A 1 1002 ? 32.080 -11.223 8.201 1.00 91.19 1002 MET A CA 1
ATOM 7739 C C . MET A 1 1002 ? 31.580 -9.857 8.658 1.00 91.19 1002 MET A C 1
ATOM 7741 O O . MET A 1 1002 ? 31.621 -9.554 9.854 1.00 91.19 1002 MET A O 1
ATOM 7745 N N . CYS A 1 1003 ? 31.088 -9.053 7.723 1.00 93.75 1003 CYS A N 1
ATOM 7746 C CA . CYS A 1 1003 ? 30.349 -7.834 8.014 1.00 93.75 1003 CYS A CA 1
ATOM 7747 C C . CYS A 1 1003 ? 29.281 -7.576 6.954 1.00 93.75 1003 CYS A C 1
ATOM 7749 O O . CYS A 1 1003 ? 29.363 -8.086 5.840 1.00 93.75 1003 CYS A O 1
ATOM 7751 N N . MET A 1 1004 ? 28.276 -6.800 7.324 1.00 95.50 1004 MET A N 1
ATOM 7752 C CA . MET A 1 1004 ? 27.172 -6.372 6.476 1.00 95.50 1004 MET A CA 1
ATOM 7753 C C . MET A 1 1004 ? 26.622 -5.051 7.016 1.00 95.50 1004 MET A C 1
ATOM 7755 O O . MET A 1 1004 ? 26.947 -4.652 8.139 1.00 95.50 1004 MET A O 1
ATOM 7759 N N . SER A 1 1005 ? 25.829 -4.357 6.213 1.00 95.88 1005 SER A N 1
ATOM 7760 C CA . SER A 1 1005 ? 25.188 -3.113 6.619 1.00 95.88 1005 SER A CA 1
ATOM 7761 C C . SER A 1 1005 ? 23.915 -2.870 5.832 1.00 95.88 1005 SER A C 1
ATOM 7763 O O . SER A 1 1005 ? 23.760 -3.393 4.731 1.00 95.88 1005 SER A O 1
ATOM 7765 N N . TYR A 1 1006 ? 23.046 -2.038 6.389 1.00 95.56 1006 TYR A N 1
ATOM 7766 C CA . TYR A 1 1006 ? 21.820 -1.567 5.755 1.00 95.56 1006 TYR A CA 1
ATOM 7767 C C . TYR A 1 1006 ? 21.506 -0.137 6.224 1.00 95.56 1006 TYR A C 1
ATOM 7769 O O . TYR A 1 1006 ? 22.074 0.338 7.216 1.00 95.56 1006 TYR A O 1
ATOM 7777 N N . THR A 1 1007 ? 20.622 0.566 5.517 1.00 94.94 1007 THR A N 1
ATOM 7778 C CA . THR A 1 1007 ? 20.158 1.912 5.898 1.00 94.94 1007 THR A CA 1
ATOM 7779 C C . THR A 1 1007 ? 18.944 1.822 6.816 1.00 94.94 1007 THR A C 1
ATOM 7781 O O . THR A 1 1007 ? 18.057 1.003 6.585 1.00 94.94 1007 THR A O 1
ATOM 7784 N N . ALA A 1 1008 ? 18.876 2.647 7.859 1.00 92.62 1008 ALA A N 1
ATOM 7785 C CA . ALA A 1 1008 ? 17.672 2.733 8.682 1.00 92.62 1008 ALA A CA 1
ATOM 7786 C C . ALA A 1 1008 ? 16.501 3.263 7.838 1.00 92.62 1008 ALA A C 1
ATOM 7788 O O . ALA A 1 1008 ? 16.703 4.131 6.989 1.00 92.62 1008 ALA A O 1
ATOM 7789 N N . ALA A 1 1009 ? 15.299 2.738 8.058 1.00 79.75 1009 ALA A N 1
ATOM 7790 C CA . ALA A 1 1009 ? 14.108 3.178 7.340 1.00 79.75 1009 ALA A CA 1
ATOM 7791 C C . ALA A 1 1009 ? 13.527 4.443 7.980 1.00 79.75 1009 ALA A C 1
ATOM 7793 O O . ALA A 1 1009 ? 13.464 4.534 9.208 1.00 79.75 1009 ALA A O 1
ATOM 7794 N N . SER A 1 1010 ? 13.076 5.395 7.167 1.00 70.44 1010 SER A N 1
ATOM 7795 C CA . SER A 1 1010 ? 12.251 6.511 7.627 1.00 70.44 1010 SER A CA 1
ATOM 7796 C C . SER A 1 1010 ? 10.829 6.020 7.908 1.00 70.44 1010 SER A C 1
ATOM 7798 O O . SER A 1 1010 ? 10.243 5.289 7.112 1.00 70.44 1010 SER A O 1
ATOM 7800 N N . LEU A 1 1011 ? 10.273 6.402 9.058 1.00 54.97 1011 LEU A N 1
ATOM 7801 C CA . LEU A 1 1011 ? 8.843 6.258 9.335 1.00 54.97 1011 LEU A CA 1
ATOM 7802 C C . LEU A 1 1011 ? 8.202 7.632 9.115 1.00 54.97 1011 LEU A C 1
ATOM 7804 O O . LEU A 1 1011 ? 8.650 8.601 9.732 1.00 54.97 1011 LEU A O 1
ATOM 7808 N N . ALA A 1 1012 ? 7.245 7.701 8.187 1.00 32.78 1012 ALA A N 1
ATOM 7809 C CA . ALA A 1 1012 ? 6.467 8.902 7.887 1.00 32.78 1012 ALA A CA 1
ATOM 7810 C C . ALA A 1 1012 ? 5.272 9.034 8.833 1.00 32.78 1012 ALA A C 1
ATOM 7812 O O . ALA A 1 1012 ? 4.672 7.979 9.154 1.00 32.78 1012 ALA A O 1
#

Mean predicted aligned error: 13.68 Å